Protein AF-A0A7Y3L250-F1 (afdb_monomer_lite)

Sequence (1048 aa):
MKKKKGLLIDAVLGLLLTAAAALGYRTGWGPLAALEFKAYDLRSVLRQSLKTPDEIVLVAIDDDSIAQIGRWPWPRSRIAAALDAIARQHPRVVGLDILYSEAERDSGRAEIQRLRDRFDALVAGRRIFQKRGTDFDAEFSSSAAALDSDGRLIASIRASNDVVLPLFFAANPTRDKPNALPPQVSSSAVRASGPAGSFLVEDKAVAPLTDYAAAAEGLAHVNLYPESDGVLRRDASLVLHDGLLYPSFALRLAMAYVGATPAQVKLKPGVLTAGRLSVPLDADGMMPITFLGPPGARTIKRVSFQQVVGGALSPDYFKDKLVIVGPTASGVGNDRPMPLGGRMSDVEIFAHAAENVIDSRFLTQPPWAPQAEWGMLAAIGLFLTLILPRLRAFWGLVASLLIGVGVIGAGTYYFVLGQWIQIAYALSLLLTGYLVIVSRQFLLAERGKELVEASAIETNKMLGLSFQGQGMLDLAFEKFRLCPLDGAMKELLYNLALDFERKRMFSKAASVLGHIVAEDAGYKDAAKKIETLKAASDGAVFGGVGGRKDGTALLTSVGGAKPTLGRYEIDKELGRGAMGVVYLGRDPKINRQVAIKTMMLEEGEGGASKEVKERFFREAESAGTLNHPNIVRIFDAGEENDVAYIAMELLDGHDLIRYTVKNALLPVDKVLEYIAIVADALDYAHRQGIVHRDIKPANVMLLKDGGIRVADFGIARITASSKTATGTVMGTPSYMSPEQVAGRKVDGRSDLFSLTVALYELLTGEKPFKGGDGIGTLLFQIANDPHPDIRTLRDDLPSELKTIIDKGLAKNPGQRYQRGADLATALRSALAGMKAGALETILPAAPNEERRPPQFVPPPERTEERTLPMPAVPVADAPPQPATAAEPEPAPQVEMAAELEAVESVELAEEPEPVAEAEPTAETEPSVEAELAPEEVVPEMADEAEPTLEAAVEPESVAATEEPAAEEPAVEPVAEATAEAAAVEPVSAAAFVSDKTITMPVPAVSVAEDAFAEPAAESGGMRIELGPRSGIGGAGAPPPPPPPKEAA

Radius of gyration: 49.48 Å; chains: 1; bounding box: 151×115×146 Å

Structure (mmCIF, N/CA/C/O backbone):
data_AF-A0A7Y3L250-F1
#
_entry.id   AF-A0A7Y3L250-F1
#
loop_
_atom_site.group_PDB
_atom_site.id
_atom_site.type_symbol
_atom_site.label_atom_id
_atom_site.label_alt_id
_atom_site.label_comp_id
_atom_site.label_asym_id
_atom_site.label_entity_id
_atom_site.label_seq_id
_atom_site.pdbx_PDB_ins_code
_atom_site.Cartn_x
_atom_site.Cartn_y
_atom_site.Cartn_z
_atom_site.occupancy
_atom_site.B_iso_or_equiv
_atom_site.auth_seq_id
_atom_site.auth_comp_id
_atom_site.auth_asym_id
_atom_site.auth_atom_id
_atom_site.pdbx_PDB_model_num
ATOM 1 N N . MET A 1 1 ? 48.098 4.560 -16.299 1.00 47.81 1 MET A N 1
ATOM 2 C CA . MET A 1 1 ? 47.619 5.145 -15.016 1.00 47.81 1 MET A CA 1
ATOM 3 C C . MET A 1 1 ? 46.103 5.391 -14.945 1.00 47.81 1 MET A C 1
ATOM 5 O O . MET A 1 1 ? 45.521 4.927 -13.974 1.00 47.81 1 MET A O 1
ATOM 9 N N . LYS A 1 2 ? 45.446 6.070 -15.912 1.00 52.56 2 LYS A N 1
ATOM 10 C CA . LYS A 1 2 ? 44.034 6.543 -15.809 1.00 52.56 2 LYS A CA 1
ATOM 11 C C . LYS A 1 2 ? 43.030 5.556 -15.154 1.00 52.56 2 LYS A C 1
ATOM 13 O O . LYS A 1 2 ? 42.391 5.944 -14.181 1.00 52.56 2 LYS A O 1
ATOM 18 N N . LYS A 1 3 ? 42.957 4.278 -15.576 1.00 56.34 3 LYS A N 1
ATOM 19 C CA . LYS A 1 3 ? 42.044 3.266 -14.975 1.00 56.34 3 LYS A CA 1
ATOM 20 C C . LYS A 1 3 ? 42.178 3.101 -13.446 1.00 56.34 3 LYS A C 1
ATOM 22 O O . LYS A 1 3 ? 41.157 3.003 -12.775 1.00 56.34 3 LYS A O 1
ATOM 27 N N . LYS A 1 4 ? 43.397 3.121 -12.877 1.00 61.91 4 LYS A N 1
ATOM 28 C CA . LYS A 1 4 ? 43.594 2.991 -11.414 1.00 61.91 4 LYS A CA 1
ATOM 29 C C . LYS A 1 4 ? 43.030 4.197 -10.642 1.00 61.91 4 LYS A C 1
ATOM 31 O O . LYS A 1 4 ? 42.464 4.006 -9.574 1.00 61.91 4 LYS A O 1
ATOM 36 N N . LYS A 1 5 ? 43.124 5.417 -11.196 1.00 68.69 5 LYS A N 1
ATOM 37 C CA . LYS A 1 5 ? 42.512 6.620 -10.593 1.00 68.69 5 LYS A CA 1
ATOM 38 C C . LYS A 1 5 ? 40.978 6.603 -10.671 1.00 68.69 5 LYS A C 1
ATOM 40 O O . LYS A 1 5 ? 40.338 7.107 -9.761 1.00 68.69 5 LYS A O 1
ATOM 45 N N . GLY A 1 6 ? 40.399 6.010 -11.720 1.00 74.00 6 GLY A N 1
ATOM 46 C CA . GLY A 1 6 ? 38.946 5.832 -11.842 1.00 74.00 6 GLY A CA 1
ATOM 47 C C . GLY A 1 6 ? 38.371 5.013 -10.684 1.00 74.00 6 GLY A C 1
ATOM 48 O O . GLY A 1 6 ? 37.573 5.543 -9.917 1.00 74.00 6 GLY A O 1
ATOM 49 N N . LEU A 1 7 ? 38.885 3.786 -10.522 1.00 77.31 7 LEU A N 1
ATOM 50 C CA . LEU A 1 7 ? 38.478 2.818 -9.493 1.00 77.31 7 LEU A CA 1
ATOM 51 C C . LEU A 1 7 ? 38.645 3.331 -8.054 1.00 77.31 7 LEU A C 1
ATOM 53 O O . LEU A 1 7 ? 37.822 3.017 -7.201 1.00 77.31 7 LEU A O 1
ATOM 57 N N . LEU A 1 8 ? 39.688 4.123 -7.776 1.00 83.88 8 LEU A N 1
ATOM 58 C CA . LEU A 1 8 ? 39.881 4.749 -6.460 1.00 83.88 8 LEU A CA 1
ATOM 59 C C . LEU A 1 8 ? 38.735 5.704 -6.097 1.00 83.88 8 LEU A C 1
ATOM 61 O O . LEU A 1 8 ? 38.313 5.738 -4.947 1.00 83.88 8 LEU A O 1
ATOM 65 N N . ILE A 1 9 ? 38.212 6.453 -7.070 1.00 85.50 9 ILE A N 1
ATOM 66 C CA . ILE A 1 9 ? 37.099 7.381 -6.838 1.00 85.50 9 ILE A CA 1
ATOM 67 C C . ILE A 1 9 ? 35.779 6.614 -6.685 1.00 85.50 9 ILE A C 1
ATOM 69 O O . ILE A 1 9 ? 34.980 6.981 -5.832 1.00 85.50 9 ILE A O 1
ATOM 73 N N . ASP A 1 10 ? 35.558 5.532 -7.443 1.00 85.81 10 ASP A N 1
ATOM 74 C CA . ASP A 1 10 ? 34.379 4.671 -7.244 1.00 85.81 10 ASP A CA 1
ATOM 75 C C . ASP A 1 10 ? 34.378 4.021 -5.851 1.00 85.81 10 ASP A C 1
ATOM 77 O O . ASP A 1 10 ? 33.341 3.982 -5.194 1.00 85.81 10 ASP A O 1
ATOM 81 N N . ALA A 1 11 ? 35.545 3.588 -5.361 1.00 87.94 11 ALA A N 1
ATOM 82 C CA . ALA A 1 11 ? 35.685 3.056 -4.008 1.00 87.94 11 ALA A CA 1
ATOM 83 C C . ALA A 1 11 ? 35.408 4.121 -2.928 1.00 87.94 11 ALA A C 1
ATOM 85 O O . ALA A 1 11 ? 34.697 3.847 -1.965 1.00 87.94 11 ALA A O 1
ATOM 86 N N . VAL A 1 12 ? 35.905 5.353 -3.101 1.00 92.12 12 VAL A N 1
ATOM 87 C CA . VAL A 1 12 ? 35.587 6.474 -2.194 1.00 92.12 12 VAL A CA 1
ATOM 88 C C . VAL A 1 12 ? 34.090 6.808 -2.217 1.00 92.12 12 VAL A C 1
ATOM 90 O O . VAL A 1 12 ? 33.514 7.037 -1.159 1.00 92.12 12 VAL A O 1
ATOM 93 N N . LEU A 1 13 ? 33.432 6.781 -3.381 1.00 91.25 13 LEU A N 1
ATOM 94 C CA . LEU A 1 13 ? 31.982 6.990 -3.483 1.00 91.25 13 LEU A CA 1
ATOM 95 C C . LEU A 1 13 ? 31.186 5.872 -2.793 1.00 91.25 13 LEU A C 1
ATOM 97 O O . LEU A 1 13 ? 30.253 6.173 -2.051 1.00 91.25 13 LEU A O 1
ATOM 101 N N . GLY A 1 14 ? 31.573 4.605 -2.975 1.00 91.25 14 GLY A N 1
ATOM 102 C CA . GLY A 1 14 ? 30.966 3.469 -2.274 1.00 91.25 14 GLY A CA 1
ATOM 103 C C . GLY A 1 14 ? 31.076 3.601 -0.751 1.00 91.25 14 GLY A C 1
ATOM 104 O O . GLY A 1 14 ? 30.074 3.469 -0.047 1.00 91.25 14 GLY A O 1
ATOM 105 N N . LEU A 1 15 ? 32.259 3.961 -0.244 1.00 94.12 15 LEU A N 1
ATOM 106 C CA . LEU A 1 15 ? 32.489 4.205 1.184 1.00 94.12 15 LEU A CA 1
ATOM 107 C C . LEU A 1 15 ? 31.686 5.402 1.717 1.00 94.12 15 LEU A C 1
ATOM 109 O O . LEU A 1 15 ? 31.071 5.285 2.773 1.00 94.12 15 LEU A O 1
ATOM 113 N N . LEU A 1 16 ? 31.633 6.524 0.989 1.00 95.06 16 LEU A N 1
ATOM 114 C CA . LEU A 1 16 ? 30.868 7.711 1.394 1.00 95.06 16 LEU A CA 1
ATOM 115 C C . LEU A 1 16 ? 29.357 7.449 1.436 1.00 95.06 16 LEU A C 1
ATOM 117 O O . LEU A 1 16 ? 28.698 7.864 2.385 1.00 95.06 16 LEU A O 1
ATOM 121 N N . LEU A 1 17 ? 28.805 6.729 0.453 1.00 94.50 17 LEU A N 1
ATOM 122 C CA . LEU A 1 17 ? 27.390 6.341 0.460 1.00 94.50 17 LEU A CA 1
ATOM 123 C C . LEU A 1 17 ? 27.083 5.354 1.594 1.00 94.50 17 LEU A C 1
ATOM 125 O O . LEU A 1 17 ? 26.064 5.497 2.266 1.00 94.50 17 LEU A O 1
ATOM 129 N N . THR A 1 18 ? 27.991 4.412 1.866 1.00 95.56 18 THR A N 1
ATOM 130 C CA . THR A 1 18 ? 27.868 3.487 3.006 1.00 95.56 18 THR A CA 1
ATOM 131 C C . THR A 1 18 ? 27.889 4.246 4.333 1.00 95.56 18 THR A C 1
ATOM 133 O O . THR A 1 18 ? 27.041 4.001 5.184 1.00 95.56 18 THR A O 1
ATOM 136 N N . ALA A 1 19 ? 28.794 5.217 4.495 1.00 94.69 19 ALA A N 1
ATOM 137 C CA . ALA A 1 19 ? 28.868 6.074 5.677 1.00 94.69 19 ALA A CA 1
ATOM 138 C C . ALA A 1 19 ? 27.623 6.970 5.839 1.00 94.69 19 ALA A C 1
ATOM 140 O O . ALA A 1 19 ? 27.153 7.166 6.958 1.00 94.69 19 ALA A O 1
ATOM 141 N N . ALA A 1 20 ? 27.047 7.467 4.741 1.00 93.50 20 ALA A N 1
ATOM 142 C CA . ALA A 1 20 ? 25.802 8.233 4.766 1.00 93.50 20 ALA A CA 1
ATOM 143 C C . ALA A 1 20 ? 24.593 7.366 5.167 1.00 93.50 20 ALA A C 1
ATOM 145 O O . ALA A 1 20 ? 23.792 7.785 6.000 1.00 93.50 20 ALA A O 1
ATOM 146 N N . ALA A 1 21 ? 24.481 6.140 4.641 1.00 93.44 21 ALA A N 1
ATOM 147 C CA . ALA A 1 21 ? 23.434 5.193 5.032 1.00 93.44 21 ALA A CA 1
ATOM 148 C C . ALA A 1 21 ? 23.592 4.723 6.491 1.00 93.44 21 ALA A C 1
ATOM 150 O O . ALA A 1 21 ? 22.610 4.667 7.227 1.00 93.44 21 ALA A O 1
ATOM 151 N N . ALA A 1 22 ? 24.829 4.470 6.929 1.00 93.94 22 ALA A N 1
ATOM 152 C CA . ALA A 1 22 ? 25.191 4.172 8.314 1.00 93.94 22 ALA A CA 1
ATOM 153 C C . ALA A 1 22 ? 24.796 5.300 9.281 1.00 93.94 22 ALA A C 1
ATOM 155 O O . ALA A 1 22 ? 24.196 5.045 10.325 1.00 93.94 22 ALA A O 1
ATOM 156 N N . LEU A 1 23 ? 25.099 6.554 8.927 1.00 93.56 23 LEU A N 1
ATOM 157 C CA . LEU A 1 23 ? 24.702 7.725 9.706 1.00 93.56 23 LEU A CA 1
ATOM 158 C C . LEU A 1 23 ? 23.177 7.886 9.721 1.00 93.56 23 LEU A C 1
ATOM 160 O O . LEU A 1 23 ? 22.604 8.138 10.778 1.00 93.56 23 LEU A O 1
ATOM 164 N N . GLY A 1 24 ? 22.517 7.689 8.576 1.00 91.19 24 GLY A N 1
ATOM 165 C CA . GLY A 1 24 ? 21.060 7.718 8.448 1.00 91.19 24 GLY A CA 1
ATOM 166 C C . GLY A 1 24 ? 20.367 6.680 9.333 1.00 91.19 24 GLY A C 1
ATOM 167 O O . GLY A 1 24 ? 19.416 7.019 10.029 1.00 91.19 24 GLY A O 1
ATOM 168 N N . TYR A 1 25 ? 20.888 5.452 9.381 1.00 92.44 25 TYR A N 1
ATOM 169 C CA . TYR A 1 25 ? 20.436 4.398 10.294 1.00 92.44 25 TYR A CA 1
ATOM 170 C C . TYR A 1 25 ? 20.679 4.786 11.762 1.00 92.44 25 TYR A C 1
ATOM 172 O O . TYR A 1 25 ? 19.742 4.842 12.555 1.00 92.44 25 TYR A O 1
ATOM 180 N N . ARG A 1 26 ? 21.912 5.176 12.120 1.00 91.94 26 ARG A N 1
ATOM 181 C CA . ARG A 1 26 ? 22.278 5.560 13.498 1.00 91.94 26 ARG A CA 1
ATOM 182 C C . ARG A 1 26 ? 21.521 6.784 14.034 1.00 91.94 26 ARG A C 1
ATOM 184 O O . ARG A 1 26 ? 21.469 6.957 15.253 1.00 91.94 26 ARG A O 1
ATOM 191 N N . THR A 1 27 ? 20.972 7.631 13.165 1.00 89.06 27 THR A N 1
ATOM 192 C CA . THR A 1 27 ? 20.208 8.837 13.532 1.00 89.06 27 THR A CA 1
ATOM 193 C C . THR A 1 27 ? 18.698 8.713 13.307 1.00 89.06 27 THR A C 1
ATOM 195 O O . THR A 1 27 ? 17.984 9.662 13.614 1.00 89.06 27 THR A O 1
ATOM 198 N N . GLY A 1 28 ? 18.194 7.585 12.785 1.00 83.06 28 GLY A N 1
ATOM 199 C CA . GLY A 1 28 ? 16.773 7.430 12.442 1.00 83.06 28 GLY A CA 1
ATOM 200 C C . GLY A 1 28 ? 16.299 8.437 11.385 1.00 83.06 28 GLY A C 1
ATOM 201 O O . GLY A 1 28 ? 15.203 8.984 11.494 1.00 83.06 28 GLY A O 1
ATOM 202 N N . TRP A 1 29 ? 17.142 8.748 10.392 1.00 85.38 29 TRP A N 1
ATOM 203 C CA . TRP A 1 29 ? 16.898 9.837 9.442 1.00 85.38 29 TRP A CA 1
ATOM 204 C C . TRP A 1 29 ? 15.572 9.647 8.689 1.00 85.38 29 TRP A C 1
ATOM 206 O O . TRP A 1 29 ? 15.405 8.700 7.917 1.00 85.38 29 TRP A O 1
ATOM 216 N N . GLY A 1 30 ? 14.645 10.586 8.915 1.00 81.31 30 GLY A N 1
ATOM 217 C CA . GLY A 1 30 ? 13.217 10.471 8.591 1.00 81.31 30 GLY A CA 1
ATOM 218 C C . GLY A 1 30 ? 12.863 9.858 7.229 1.00 81.31 30 GLY A C 1
ATOM 219 O O . GLY A 1 30 ? 12.025 8.962 7.202 1.00 81.31 30 GLY A O 1
ATOM 220 N N . PRO A 1 31 ? 13.488 10.253 6.101 1.00 86.88 31 PRO A N 1
ATOM 221 C CA . PRO A 1 31 ? 13.197 9.661 4.793 1.00 86.88 31 PRO A CA 1
ATOM 222 C C . PRO A 1 31 ? 13.479 8.155 4.693 1.00 86.88 31 PRO A C 1
ATOM 224 O O . PRO A 1 31 ? 12.740 7.451 4.010 1.00 86.88 31 PRO A O 1
ATOM 227 N N . LEU A 1 32 ? 14.516 7.645 5.368 1.00 87.56 32 LEU A N 1
ATOM 228 C CA . LEU A 1 32 ? 14.825 6.210 5.394 1.00 87.56 32 LEU A CA 1
ATOM 229 C C . LEU A 1 32 ? 13.960 5.469 6.420 1.00 87.56 32 LEU A C 1
ATOM 231 O O . LEU A 1 32 ? 13.468 4.384 6.118 1.00 87.56 32 LEU A O 1
ATOM 235 N N . ALA A 1 33 ? 13.694 6.084 7.577 1.00 87.50 33 ALA A N 1
ATOM 236 C CA . ALA A 1 33 ? 12.756 5.548 8.563 1.00 87.50 33 ALA A CA 1
ATOM 237 C C . ALA A 1 33 ? 11.338 5.394 7.973 1.00 87.50 33 ALA A C 1
ATOM 239 O O . ALA A 1 33 ? 10.728 4.340 8.104 1.00 87.50 33 ALA A O 1
ATOM 240 N N . ALA A 1 34 ? 10.850 6.384 7.219 1.00 89.12 34 ALA A N 1
ATOM 241 C CA . ALA A 1 34 ? 9.557 6.329 6.532 1.00 89.12 34 ALA A CA 1
ATOM 242 C C . ALA A 1 34 ? 9.497 5.277 5.405 1.00 89.12 34 ALA A C 1
ATOM 244 O O . ALA A 1 34 ? 8.415 4.787 5.079 1.00 89.12 34 ALA A O 1
ATOM 245 N N . LEU A 1 35 ? 10.635 4.909 4.802 1.00 91.31 35 LEU A N 1
ATOM 246 C CA . LEU A 1 35 ? 10.707 3.769 3.881 1.00 91.31 35 LEU A CA 1
ATOM 247 C C . LEU A 1 35 ? 10.690 2.431 4.634 1.00 91.31 35 LEU A C 1
ATOM 249 O O . LEU A 1 35 ? 10.056 1.492 4.158 1.00 91.31 35 LEU A O 1
ATOM 253 N N . GLU A 1 36 ? 11.320 2.345 5.809 1.00 92.44 36 GLU A N 1
ATOM 254 C CA . GLU A 1 36 ? 11.237 1.153 6.661 1.00 92.44 36 GLU A CA 1
ATOM 255 C C . GLU A 1 36 ? 9.827 0.957 7.226 1.00 92.44 36 GLU A C 1
ATOM 257 O O . GLU A 1 36 ? 9.317 -0.156 7.152 1.00 92.44 36 GLU A O 1
ATOM 262 N N . PHE A 1 37 ? 9.151 2.014 7.689 1.00 90.62 37 PHE A N 1
ATOM 263 C CA . PHE A 1 37 ? 7.757 1.929 8.133 1.00 90.62 37 PHE A CA 1
ATOM 264 C C . PHE A 1 37 ? 6.831 1.470 6.999 1.00 90.62 37 PHE A C 1
ATOM 266 O O . PHE A 1 37 ? 6.072 0.528 7.185 1.00 90.62 37 PHE A O 1
ATOM 273 N N . LYS A 1 38 ? 6.979 1.985 5.771 1.00 89.81 38 LYS A N 1
ATOM 274 C CA . LYS A 1 38 ? 6.216 1.470 4.615 1.00 89.81 38 LYS A CA 1
ATOM 275 C C . LYS A 1 38 ? 6.545 0.012 4.264 1.00 89.81 38 LYS A C 1
ATOM 277 O O . LYS A 1 38 ? 5.672 -0.718 3.798 1.00 89.81 38 LYS A O 1
ATOM 282 N N . ALA A 1 39 ? 7.783 -0.431 4.488 1.00 91.31 39 ALA A N 1
ATOM 283 C CA . ALA A 1 39 ? 8.176 -1.829 4.309 1.00 91.31 39 ALA A CA 1
ATOM 284 C C . ALA A 1 39 ? 7.668 -2.737 5.446 1.00 91.31 39 ALA A C 1
ATOM 286 O O . ALA A 1 39 ? 7.385 -3.909 5.207 1.00 91.31 39 ALA A O 1
ATOM 287 N N . TYR A 1 40 ? 7.566 -2.233 6.678 1.00 91.25 40 TYR A N 1
ATOM 288 C CA . TYR A 1 40 ? 6.893 -2.878 7.811 1.00 91.25 40 TYR A CA 1
ATOM 289 C C . TYR A 1 40 ? 5.400 -3.037 7.506 1.00 91.25 40 TYR A C 1
ATOM 291 O O . TYR A 1 40 ? 4.886 -4.151 7.540 1.00 91.25 40 TYR A O 1
ATOM 299 N N . ASP A 1 41 ? 4.739 -1.949 7.109 1.00 89.62 41 ASP A N 1
ATOM 300 C CA . ASP A 1 41 ? 3.306 -1.880 6.818 1.00 89.62 41 ASP A CA 1
ATOM 301 C C . ASP A 1 41 ? 2.921 -2.898 5.734 1.00 89.62 41 ASP A C 1
ATOM 303 O O . ASP A 1 41 ? 2.065 -3.757 5.953 1.00 89.62 41 ASP A O 1
ATOM 307 N N . LEU A 1 42 ? 3.652 -2.914 4.613 1.00 89.19 42 LEU A N 1
ATOM 308 C CA . LEU A 1 42 ? 3.445 -3.880 3.530 1.00 89.19 42 LEU A CA 1
ATOM 309 C C . LEU A 1 42 ? 3.706 -5.341 3.955 1.00 89.19 42 LEU A C 1
ATOM 311 O O . LEU A 1 42 ? 2.994 -6.239 3.506 1.00 89.19 42 LEU A O 1
ATOM 315 N N . ARG A 1 43 ? 4.696 -5.600 4.823 1.00 90.31 43 ARG A N 1
ATOM 316 C CA . ARG A 1 43 ? 4.959 -6.950 5.364 1.00 90.31 43 ARG A CA 1
ATOM 317 C C . ARG A 1 43 ? 3.930 -7.369 6.422 1.00 90.31 43 ARG A C 1
ATOM 319 O O . ARG A 1 43 ? 3.685 -8.565 6.561 1.00 90.31 43 ARG A O 1
ATOM 326 N N . SER A 1 44 ? 3.291 -6.431 7.126 1.00 87.38 44 SER A N 1
ATOM 327 C CA . SER A 1 44 ? 2.283 -6.725 8.160 1.00 87.38 44 SER A CA 1
ATOM 328 C C . SER A 1 44 ? 1.048 -7.448 7.610 1.00 87.38 44 SER A C 1
ATOM 330 O O . SER A 1 44 ? 0.478 -8.292 8.299 1.00 87.38 44 SER A O 1
ATOM 332 N N . VAL A 1 45 ? 0.725 -7.245 6.325 1.00 85.12 45 VAL A N 1
ATOM 333 C CA . VAL A 1 45 ? -0.301 -8.007 5.584 1.00 85.12 45 VAL A CA 1
ATOM 334 C C . VAL A 1 45 ? -0.066 -9.522 5.681 1.00 85.12 45 VAL A C 1
ATOM 336 O O . VAL A 1 45 ? -1.013 -10.292 5.807 1.00 85.12 45 VAL A O 1
ATOM 339 N N . LEU A 1 46 ? 1.197 -9.961 5.686 1.00 86.38 46 LEU A N 1
ATOM 340 C CA . LEU A 1 46 ? 1.589 -11.375 5.698 1.00 86.38 46 LEU A CA 1
ATOM 341 C C . LEU A 1 46 ? 1.501 -12.032 7.089 1.00 86.38 46 LEU A C 1
ATOM 343 O O . LEU A 1 46 ? 1.829 -13.209 7.220 1.00 86.38 46 LEU A O 1
ATOM 347 N N . ARG A 1 47 ? 1.083 -11.290 8.126 1.00 83.12 47 ARG A N 1
ATOM 348 C CA . ARG A 1 47 ? 0.840 -11.805 9.489 1.00 83.12 47 ARG A CA 1
ATOM 349 C C . ARG A 1 47 ? -0.628 -11.724 9.924 1.00 83.12 47 ARG A C 1
ATOM 351 O O . ARG A 1 47 ? -0.924 -11.986 11.087 1.00 83.12 47 ARG A O 1
ATOM 358 N N . GLN A 1 48 ? -1.538 -11.370 9.014 1.00 77.56 48 GLN A N 1
ATOM 359 C CA . GLN A 1 48 ? -2.976 -11.362 9.292 1.00 77.56 48 GLN A CA 1
ATOM 360 C C . GLN A 1 48 ? -3.478 -12.768 9.660 1.00 77.56 48 GLN A C 1
ATOM 362 O O . GLN A 1 48 ? -3.069 -13.762 9.057 1.00 77.56 48 GLN A O 1
ATOM 367 N N . SER A 1 49 ? -4.380 -12.855 10.640 1.00 66.50 49 SER A N 1
ATOM 368 C CA . SER A 1 49 ? -4.971 -14.124 11.078 1.00 66.50 49 SER A CA 1
ATOM 369 C C . SER A 1 49 ? -6.307 -14.358 10.387 1.00 66.50 49 SER A C 1
ATOM 371 O O . SER A 1 49 ? -7.218 -13.543 10.495 1.00 66.50 49 SER A O 1
ATOM 373 N N . LEU A 1 50 ? -6.466 -15.526 9.761 1.00 57.06 50 LEU A N 1
ATOM 374 C CA . LEU A 1 50 ? -7.761 -15.991 9.250 1.00 57.06 50 LEU A CA 1
ATOM 375 C C . LEU A 1 50 ? -8.677 -16.563 10.352 1.00 57.06 50 LEU A C 1
ATOM 377 O O . LEU A 1 50 ? -9.835 -16.880 10.078 1.00 57.06 50 LEU A O 1
ATOM 381 N N . LYS A 1 51 ? -8.175 -16.715 11.587 1.00 64.75 51 LYS A N 1
ATOM 382 C CA . LYS A 1 51 ? -8.937 -17.200 12.744 1.00 64.75 51 LYS A CA 1
ATOM 383 C C . LYS A 1 51 ? -9.284 -16.038 13.679 1.00 64.75 51 LYS A C 1
ATOM 385 O O . LYS A 1 51 ? -8.383 -15.374 14.196 1.00 64.75 51 LYS A O 1
ATOM 390 N N . THR A 1 52 ? -10.581 -15.853 13.931 1.00 63.88 52 THR A N 1
ATOM 391 C CA . THR A 1 52 ? -11.108 -14.944 14.959 1.00 63.88 52 THR A CA 1
ATOM 392 C C . THR A 1 52 ? -10.676 -15.402 16.356 1.00 63.88 52 THR A C 1
ATOM 394 O O . THR A 1 52 ? -10.866 -16.584 16.661 1.00 63.88 52 THR A O 1
ATOM 397 N N . PRO A 1 53 ? -10.195 -14.518 17.249 1.00 73.00 53 PRO A N 1
ATOM 398 C CA . PRO A 1 53 ? -10.118 -14.822 18.672 1.00 73.00 53 PRO A CA 1
ATOM 399 C C . PRO A 1 53 ? -11.536 -15.012 19.228 1.00 73.00 53 PRO A C 1
ATOM 401 O O . PRO A 1 53 ? -12.375 -14.116 19.132 1.00 73.00 53 PRO A O 1
ATOM 404 N N . ASP A 1 54 ? -11.818 -16.181 19.804 1.00 76.94 54 ASP A N 1
ATOM 405 C CA . ASP A 1 54 ? -13.103 -16.463 20.463 1.00 76.94 54 ASP A CA 1
ATOM 406 C C . ASP A 1 54 ? -13.164 -15.918 21.903 1.00 76.94 54 ASP A C 1
ATOM 408 O O . ASP A 1 54 ? -14.251 -15.797 22.474 1.00 76.94 54 ASP A O 1
ATOM 412 N N . GLU A 1 55 ? -12.000 -15.579 22.466 1.00 86.44 55 GLU A N 1
ATOM 413 C CA . GLU A 1 55 ? -11.786 -15.153 23.855 1.00 86.44 55 GLU A CA 1
ATOM 414 C C . GLU A 1 55 ? -12.075 -13.662 24.103 1.00 86.44 55 GLU A C 1
ATOM 416 O O . GLU A 1 55 ? -12.265 -13.259 25.250 1.00 86.44 55 GLU A O 1
ATOM 421 N N . ILE A 1 56 ? -12.124 -12.841 23.045 1.00 92.44 56 ILE A N 1
ATOM 422 C CA . ILE A 1 56 ? -12.273 -11.379 23.125 1.00 92.44 56 ILE A CA 1
ATOM 423 C C . ILE A 1 56 ? -13.498 -10.929 22.328 1.00 92.44 56 ILE A C 1
ATOM 425 O O . ILE A 1 56 ? -13.657 -11.279 21.156 1.00 92.44 56 ILE A O 1
ATOM 429 N N . VAL A 1 57 ? -14.349 -10.116 22.960 1.00 94.19 57 VAL A N 1
ATOM 430 C CA . VAL A 1 57 ? -15.567 -9.562 22.355 1.00 94.19 57 VAL A CA 1
ATOM 431 C C . VAL A 1 57 ? -15.627 -8.048 22.539 1.00 94.19 57 VAL A C 1
ATOM 433 O O . VAL A 1 57 ? -15.518 -7.537 23.652 1.00 94.19 57 VAL A O 1
ATOM 436 N N . LEU A 1 58 ? -15.868 -7.335 21.443 1.00 94.12 58 LEU A N 1
ATOM 437 C CA . LEU A 1 58 ? -16.110 -5.898 21.414 1.00 94.12 58 LEU A CA 1
ATOM 438 C C . LEU A 1 58 ? -17.617 -5.613 21.404 1.00 94.12 58 LEU A C 1
ATOM 440 O O . LEU A 1 58 ? -18.311 -5.928 20.438 1.00 94.12 58 LEU A O 1
ATOM 444 N N . VAL A 1 59 ? -18.112 -4.973 22.459 1.00 95.38 59 VAL A N 1
ATOM 445 C CA . VAL A 1 59 ? -19.445 -4.369 22.531 1.00 95.38 59 VAL A CA 1
ATOM 446 C C . VAL A 1 59 ? -19.345 -2.943 21.997 1.00 95.38 59 VAL A C 1
ATOM 448 O O . VAL A 1 59 ? -18.954 -2.001 22.688 1.00 95.38 59 VAL A O 1
ATOM 451 N N . ALA A 1 60 ? -19.679 -2.814 20.723 1.00 94.19 60 ALA A N 1
ATOM 452 C CA . ALA A 1 60 ? -19.576 -1.602 19.940 1.00 94.19 60 ALA A CA 1
ATOM 453 C C . ALA A 1 60 ? -20.722 -0.632 20.248 1.00 94.19 60 ALA A C 1
ATOM 455 O O . ALA A 1 60 ? -21.885 -0.907 19.955 1.00 94.19 60 ALA A O 1
ATOM 456 N N . ILE A 1 61 ? -20.392 0.543 20.784 1.00 95.19 61 ILE A N 1
ATOM 457 C CA . ILE A 1 61 ? -21.271 1.714 20.705 1.00 95.19 61 ILE A CA 1
ATOM 458 C C . ILE A 1 61 ? -21.130 2.225 19.270 1.00 95.19 61 ILE A C 1
ATOM 460 O O . ILE A 1 61 ? -20.155 2.902 18.935 1.00 95.19 61 ILE A O 1
ATOM 464 N N . ASP A 1 62 ? -22.037 1.774 18.407 1.00 93.19 62 ASP A N 1
ATOM 465 C CA . ASP A 1 62 ? -22.010 1.927 16.952 1.00 93.19 62 ASP A CA 1
ATOM 466 C C . ASP A 1 62 ? -23.140 2.825 16.424 1.00 93.19 62 ASP A C 1
ATOM 468 O O . ASP A 1 62 ? -24.060 3.204 17.154 1.00 93.19 62 ASP A O 1
ATOM 472 N N . ASP A 1 63 ? -23.052 3.186 15.141 1.00 92.75 63 ASP A N 1
ATOM 473 C CA . ASP A 1 63 ? -24.022 4.064 14.478 1.00 92.75 63 ASP A CA 1
ATOM 474 C C . ASP A 1 63 ? -25.454 3.478 14.521 1.00 92.75 63 ASP A C 1
ATOM 476 O O . ASP A 1 63 ? -26.413 4.224 14.721 1.00 92.75 63 ASP A O 1
ATOM 480 N N . ASP A 1 64 ? -25.601 2.147 14.463 1.00 91.50 64 ASP A N 1
ATOM 481 C CA . ASP A 1 64 ? -26.882 1.441 14.643 1.00 91.50 64 ASP A CA 1
ATOM 482 C C . ASP A 1 64 ? -27.443 1.582 16.069 1.00 91.50 64 ASP A C 1
ATOM 484 O O . ASP A 1 64 ? -28.642 1.832 16.246 1.00 91.50 64 ASP A O 1
ATOM 488 N N . SER A 1 65 ? -26.599 1.469 17.103 1.00 94.31 65 SER A N 1
ATOM 489 C CA . SER A 1 65 ? -27.016 1.728 18.487 1.00 94.31 65 SER A CA 1
ATOM 490 C C . SER A 1 65 ? -27.444 3.180 18.678 1.00 94.31 65 SER A C 1
ATOM 492 O O . SER A 1 65 ? -28.439 3.437 19.351 1.00 94.31 65 SER A O 1
ATOM 494 N N . ILE A 1 66 ? -26.736 4.139 18.076 1.00 94.56 66 ILE A N 1
ATOM 495 C CA . ILE A 1 66 ? -27.088 5.566 18.145 1.00 94.56 66 ILE A CA 1
ATOM 496 C C . ILE A 1 66 ? -28.397 5.850 17.392 1.00 94.56 66 ILE A C 1
ATOM 498 O O . ILE A 1 66 ? -29.231 6.615 17.881 1.00 94.56 66 ILE A O 1
ATOM 502 N N . ALA A 1 67 ? -28.634 5.195 16.254 1.00 93.31 67 ALA A N 1
ATOM 503 C CA . ALA A 1 67 ? -29.889 5.305 15.513 1.00 93.31 67 ALA A CA 1
ATOM 504 C C . ALA A 1 67 ? -31.100 4.759 16.298 1.00 93.31 67 ALA A C 1
ATOM 506 O O . ALA A 1 67 ? -32.191 5.320 16.198 1.00 93.31 67 ALA A O 1
ATOM 507 N N . GLN A 1 68 ? -30.920 3.696 17.094 1.00 93.31 68 GLN A N 1
ATOM 508 C CA . GLN A 1 68 ? -32.007 3.048 17.845 1.00 93.31 68 GLN A CA 1
ATOM 509 C C . GLN A 1 68 ? -32.218 3.591 19.269 1.00 93.31 68 GLN A C 1
ATOM 511 O O . GLN A 1 68 ? -33.357 3.675 19.727 1.00 93.31 68 GLN A O 1
ATOM 516 N N . ILE A 1 69 ? -31.146 3.940 19.989 1.00 92.88 69 ILE A N 1
ATOM 517 C CA . ILE A 1 69 ? -31.200 4.409 21.388 1.00 92.88 69 ILE A CA 1
ATOM 518 C C . ILE A 1 69 ? -31.338 5.939 21.457 1.00 92.88 69 ILE A C 1
ATOM 520 O O . ILE A 1 69 ? -31.930 6.465 22.401 1.00 92.88 69 ILE A O 1
ATOM 524 N N . GLY A 1 70 ? -30.820 6.654 20.454 1.00 92.38 70 GLY A N 1
ATOM 525 C CA . GLY A 1 70 ? -30.753 8.113 20.399 1.00 92.38 70 GLY A CA 1
ATOM 526 C C . GLY A 1 70 ? -29.314 8.636 20.418 1.00 92.38 70 GLY A C 1
ATOM 527 O O . GLY A 1 70 ? -28.348 7.876 20.487 1.00 92.38 70 GLY A O 1
ATOM 528 N N . ARG A 1 71 ? -29.157 9.964 20.360 1.00 91.38 71 ARG A N 1
ATOM 529 C CA . ARG A 1 71 ? -27.835 10.610 20.286 1.00 91.38 71 ARG A CA 1
ATOM 530 C C . ARG A 1 71 ? -26.957 10.285 21.498 1.00 91.38 71 ARG A C 1
ATOM 532 O O . ARG A 1 71 ? -27.414 10.340 22.635 1.00 91.38 71 ARG A O 1
ATOM 539 N N . TRP A 1 72 ? -25.686 10.007 21.222 1.00 91.44 72 TRP A N 1
ATOM 540 C CA . TRP A 1 72 ? -24.619 9.915 22.216 1.00 91.44 72 TRP A CA 1
ATOM 541 C C . TRP A 1 72 ? -24.234 11.319 22.744 1.00 91.44 72 TRP A C 1
ATOM 543 O O . TRP A 1 72 ? -24.283 12.270 21.957 1.00 91.44 72 TRP A O 1
ATOM 553 N N . PRO A 1 73 ? -23.817 11.482 24.019 1.00 92.62 73 PRO A N 1
ATOM 554 C CA . PRO A 1 73 ? -23.750 10.475 25.082 1.00 92.62 73 PRO A CA 1
ATOM 555 C C . PRO A 1 73 ? -25.112 10.134 25.700 1.00 92.62 73 PRO A C 1
ATOM 557 O O . PRO A 1 73 ? -25.975 10.993 25.860 1.00 92.62 73 PRO A O 1
ATOM 560 N N . TRP A 1 74 ? -25.286 8.866 26.083 1.00 92.62 74 TRP A N 1
ATOM 561 C CA . TRP A 1 74 ? -26.476 8.395 26.802 1.00 92.62 74 TRP A CA 1
ATOM 562 C C . TRP A 1 74 ? -26.319 8.543 28.331 1.00 92.62 74 TRP A C 1
ATOM 564 O O . TRP A 1 74 ? -25.189 8.528 28.824 1.00 92.62 74 TRP A O 1
ATOM 574 N N . PRO A 1 75 ? -27.424 8.603 29.105 1.00 92.25 75 PRO A N 1
ATOM 575 C CA . PRO A 1 75 ? -27.382 8.568 30.572 1.00 92.25 75 PRO A CA 1
ATOM 576 C C . PRO A 1 75 ? -26.656 7.327 31.108 1.00 92.25 75 PRO A C 1
ATOM 578 O O . PRO A 1 75 ? -26.835 6.228 30.572 1.00 92.25 75 PRO A O 1
ATOM 581 N N . ARG A 1 76 ? -25.896 7.444 32.207 1.00 94.56 76 ARG A N 1
ATOM 582 C CA . ARG A 1 76 ? -25.085 6.331 32.756 1.00 94.56 76 ARG A CA 1
ATOM 583 C C . ARG A 1 76 ? -25.931 5.143 33.208 1.00 94.56 76 ARG A C 1
ATOM 585 O O . ARG A 1 76 ? -25.464 4.009 33.159 1.00 94.56 76 ARG A O 1
ATOM 592 N N . SER A 1 77 ? -27.212 5.359 33.508 1.00 91.94 77 SER A N 1
ATOM 593 C CA . SER A 1 77 ? -28.199 4.297 33.743 1.00 91.94 77 SER A CA 1
ATOM 594 C C . SER A 1 77 ? -28.456 3.380 32.529 1.00 91.94 77 SER A C 1
ATOM 596 O O . SER A 1 77 ? -28.844 2.229 32.722 1.00 91.94 77 SER A O 1
ATOM 598 N N . ARG A 1 78 ? -28.197 3.821 31.286 1.00 93.44 78 ARG A N 1
ATOM 599 C CA . ARG A 1 78 ? -28.190 2.942 30.095 1.00 93.44 78 ARG A CA 1
ATOM 600 C C . ARG A 1 78 ? -26.935 2.076 30.029 1.00 93.44 78 ARG A C 1
ATOM 602 O O . ARG A 1 78 ? -27.034 0.903 29.679 1.00 93.44 78 ARG A O 1
ATOM 609 N N . ILE A 1 79 ? -25.782 2.633 30.398 1.00 95.81 79 ILE A N 1
ATOM 610 C CA . ILE A 1 79 ? -24.519 1.887 30.481 1.00 95.81 79 ILE A CA 1
ATOM 611 C C . ILE A 1 79 ? -24.588 0.844 31.605 1.00 95.81 79 ILE A C 1
ATOM 613 O O . ILE A 1 79 ? -24.174 -0.294 31.405 1.00 95.81 79 ILE A O 1
ATOM 617 N N . ALA A 1 80 ? -25.201 1.196 32.741 1.00 95.31 80 ALA A N 1
ATOM 618 C CA . ALA A 1 80 ? -25.478 0.285 33.851 1.00 95.31 80 ALA A CA 1
ATOM 619 C C . ALA A 1 80 ? -26.287 -0.936 33.384 1.00 95.31 80 ALA A C 1
ATOM 621 O O . ALA A 1 80 ? -25.852 -2.066 33.568 1.00 95.31 80 ALA A O 1
ATOM 622 N N . ALA A 1 81 ? -27.393 -0.720 32.660 1.00 94.31 81 ALA A N 1
ATOM 623 C CA . ALA A 1 81 ? -28.225 -1.805 32.135 1.00 94.31 81 ALA A CA 1
ATOM 624 C C . ALA A 1 81 ? -27.494 -2.727 31.131 1.00 94.31 81 ALA A C 1
ATOM 626 O O . ALA A 1 81 ? -27.778 -3.925 31.080 1.00 94.31 81 ALA A O 1
ATOM 627 N N . ALA A 1 82 ? -26.549 -2.195 30.344 1.00 94.75 82 ALA A N 1
ATOM 628 C CA . ALA A 1 82 ? -25.692 -3.004 29.473 1.00 94.75 82 ALA A CA 1
ATOM 629 C C . ALA A 1 82 ? -24.673 -3.824 30.280 1.00 94.75 82 ALA A C 1
ATOM 631 O O . ALA A 1 82 ? -24.503 -5.016 30.029 1.00 94.75 82 ALA A O 1
ATOM 632 N N . LEU A 1 83 ? -24.043 -3.211 31.287 1.00 95.88 83 LEU A N 1
ATOM 633 C CA . LEU A 1 83 ? -23.108 -3.881 32.188 1.00 95.88 83 LEU A CA 1
ATOM 634 C C . LEU A 1 83 ? -23.805 -4.988 32.998 1.00 95.88 83 LEU A C 1
ATOM 636 O O . LEU A 1 83 ? -23.291 -6.099 33.065 1.00 95.88 83 LEU A O 1
ATOM 640 N N . ASP A 1 84 ? -25.022 -4.747 33.493 1.00 94.88 84 ASP A N 1
ATOM 641 C CA . ASP A 1 84 ? -25.873 -5.748 34.153 1.00 94.88 84 ASP A CA 1
ATOM 642 C C . ASP A 1 84 ? -26.260 -6.905 33.211 1.00 94.88 84 ASP A C 1
ATOM 644 O O . ASP A 1 84 ? -26.515 -8.024 33.660 1.00 94.88 84 ASP A O 1
ATOM 648 N N . ALA A 1 85 ? -26.360 -6.666 31.899 1.00 94.06 85 ALA A N 1
ATOM 649 C CA . ALA A 1 85 ? -26.616 -7.708 30.901 1.00 94.06 85 ALA A CA 1
ATOM 650 C C . ALA A 1 85 ? -25.366 -8.541 30.579 1.00 94.06 85 ALA A C 1
ATOM 652 O O . ALA A 1 85 ? -25.481 -9.756 30.424 1.00 94.06 85 ALA A O 1
ATOM 653 N N . ILE A 1 86 ? -24.189 -7.912 30.546 1.00 94.88 86 ILE A N 1
ATOM 654 C CA . ILE A 1 86 ? -22.893 -8.579 30.358 1.00 94.88 86 ILE A CA 1
ATOM 655 C C . ILE A 1 86 ? -22.533 -9.407 31.603 1.00 94.88 86 ILE A C 1
ATOM 657 O O . ILE A 1 86 ? -22.295 -10.608 31.494 1.00 94.88 86 ILE A O 1
ATOM 661 N N . ALA A 1 87 ? -22.569 -8.806 32.797 1.00 93.56 87 ALA A N 1
ATOM 662 C CA . ALA A 1 87 ? -22.179 -9.438 34.061 1.00 93.56 87 ALA A CA 1
ATOM 663 C C . ALA A 1 87 ? -23.010 -10.692 34.393 1.00 93.56 87 ALA A C 1
ATOM 665 O O . ALA A 1 87 ? -22.470 -11.683 34.884 1.00 93.56 87 ALA A O 1
ATOM 666 N N . ARG A 1 88 ? -24.306 -10.701 34.040 1.00 92.81 88 ARG A N 1
ATOM 667 C CA . ARG A 1 88 ? -25.195 -11.876 34.165 1.00 92.81 88 ARG A CA 1
ATOM 668 C C . ARG A 1 88 ? -24.764 -13.099 33.345 1.00 92.81 88 ARG A C 1
ATOM 670 O O . ARG A 1 88 ? -25.321 -14.170 33.559 1.00 92.81 88 ARG A O 1
ATOM 677 N N . GLN A 1 89 ? -23.823 -12.955 32.412 1.00 93.12 89 GLN A N 1
ATOM 678 C CA . GLN A 1 89 ? -23.274 -14.057 31.617 1.00 93.12 89 GLN A CA 1
ATOM 679 C C . GLN A 1 89 ? -21.878 -14.512 32.078 1.00 93.12 89 GLN A C 1
ATOM 681 O O . GLN A 1 89 ? -21.293 -15.376 31.433 1.00 93.12 89 GLN A O 1
ATOM 686 N N . HIS A 1 90 ? -21.354 -13.967 33.183 1.00 93.19 90 HIS A N 1
ATOM 687 C CA . HIS A 1 90 ? -20.054 -14.326 33.770 1.00 93.19 90 HIS A CA 1
ATOM 688 C C . HIS A 1 90 ? -18.855 -14.230 32.791 1.00 93.19 90 HIS A C 1
ATOM 690 O O . HIS A 1 90 ? -18.209 -15.241 32.489 1.00 93.19 90 HIS A O 1
ATOM 696 N N . PRO A 1 91 ? -18.537 -13.021 32.282 1.00 95.00 91 PRO A N 1
ATOM 697 C CA . PRO A 1 91 ? -17.250 -12.748 31.639 1.00 95.00 91 PRO A CA 1
ATOM 698 C C . PRO A 1 91 ? -16.093 -12.885 32.642 1.00 95.00 91 PRO A C 1
ATOM 700 O O . PRO A 1 91 ? -16.312 -12.895 33.851 1.00 95.00 91 PRO A O 1
ATOM 703 N N . ARG A 1 92 ? -14.851 -12.937 32.147 1.00 94.25 92 ARG A N 1
ATOM 704 C CA . ARG A 1 92 ? -13.639 -12.906 32.992 1.00 94.25 92 ARG A CA 1
ATOM 705 C C . ARG A 1 92 ? -13.161 -11.506 33.345 1.00 94.25 92 ARG A C 1
ATOM 707 O O . ARG A 1 92 ? -12.481 -11.339 34.347 1.00 94.25 92 ARG A O 1
ATOM 714 N N . VAL A 1 93 ? -13.442 -10.530 32.488 1.00 96.12 93 VAL A N 1
ATOM 715 C CA . VAL A 1 93 ? -13.148 -9.112 32.722 1.00 96.12 93 VAL A CA 1
ATOM 716 C C . VAL A 1 93 ? -13.982 -8.266 31.762 1.00 96.12 93 VAL A C 1
ATOM 718 O O . VAL A 1 93 ? -14.218 -8.669 30.618 1.00 96.12 93 VAL A O 1
ATOM 721 N N . VAL A 1 94 ? -14.405 -7.085 32.212 1.00 97.38 94 VAL A N 1
ATOM 722 C CA . VAL A 1 94 ? -15.067 -6.074 31.382 1.00 97.38 94 VAL A CA 1
ATOM 723 C C . VAL A 1 94 ? -14.236 -4.790 31.368 1.00 97.38 94 VAL A C 1
ATOM 725 O O . VAL A 1 94 ? -14.122 -4.099 32.376 1.00 97.38 94 VAL A O 1
ATOM 728 N N . GLY A 1 95 ? -13.676 -4.431 30.216 1.00 97.31 95 GLY A N 1
ATOM 729 C CA . GLY A 1 95 ? -13.163 -3.087 29.969 1.00 97.31 95 GLY A CA 1
ATOM 730 C C . GLY A 1 95 ? -14.303 -2.161 29.576 1.00 97.31 95 GLY A C 1
ATOM 731 O O . GLY A 1 95 ? -14.986 -2.429 28.593 1.00 97.31 95 GLY A O 1
ATOM 732 N N . LEU A 1 96 ? -14.512 -1.075 30.315 1.00 96.88 96 LEU A N 1
ATOM 733 C CA . LEU A 1 96 ? -15.514 -0.060 29.984 1.00 96.88 96 LEU A CA 1
ATOM 734 C C . LEU A 1 96 ? -14.802 1.240 29.605 1.00 96.88 96 LEU A C 1
ATOM 736 O O . LEU A 1 96 ? -14.534 2.071 30.469 1.00 96.88 96 LEU A O 1
ATOM 740 N N . ASP A 1 97 ? -14.485 1.397 28.319 1.00 95.31 97 ASP A N 1
ATOM 741 C CA . ASP A 1 97 ? -13.714 2.518 27.765 1.00 95.31 97 ASP A CA 1
ATOM 742 C C . ASP A 1 97 ? -14.573 3.788 27.622 1.00 95.31 97 ASP A C 1
ATOM 744 O O . ASP A 1 97 ? -14.954 4.224 26.533 1.00 95.31 97 ASP A O 1
ATOM 748 N N . ILE A 1 98 ? -14.965 4.337 28.776 1.00 94.38 98 ILE A N 1
ATOM 749 C CA . ILE A 1 98 ? -15.676 5.607 28.923 1.00 94.38 98 ILE A CA 1
ATOM 750 C C . ILE A 1 98 ? -15.141 6.314 30.178 1.00 94.38 98 ILE A C 1
ATOM 752 O O . ILE A 1 98 ? -15.244 5.796 31.292 1.00 94.38 98 ILE A O 1
ATOM 756 N N . LEU A 1 99 ? -14.569 7.511 30.016 1.00 93.62 99 LEU A N 1
ATOM 757 C CA . LEU A 1 99 ? -13.938 8.259 31.108 1.00 93.62 99 LEU A CA 1
ATOM 758 C C . LEU A 1 99 ? -14.951 9.103 31.901 1.00 93.62 99 LEU A C 1
ATOM 760 O O . LEU A 1 99 ? -15.320 10.207 31.505 1.00 93.62 99 LEU A O 1
ATOM 764 N N . TYR A 1 100 ? -15.365 8.604 33.067 1.00 94.19 100 TYR A N 1
ATOM 765 C CA . TYR A 1 100 ? -16.290 9.288 33.982 1.00 94.19 100 TYR A CA 1
ATOM 766 C C . TYR A 1 100 ? -15.572 10.249 34.946 1.00 94.19 100 TYR A C 1
ATOM 768 O O . TYR A 1 100 ? -15.588 10.047 36.160 1.00 94.19 100 TYR A O 1
ATOM 776 N N . SER A 1 101 ? -14.909 11.281 34.416 1.00 92.31 101 SER A N 1
ATOM 777 C CA . SER A 1 101 ? -14.170 12.288 35.205 1.00 92.31 101 SER A CA 1
ATOM 778 C C . SER A 1 101 ? -15.058 13.331 35.904 1.00 92.31 101 SER A C 1
ATOM 780 O O . SER A 1 101 ? -14.645 13.921 36.900 1.00 92.31 101 SER A O 1
ATOM 782 N N . GLU A 1 102 ? -16.286 13.540 35.421 1.00 91.56 102 GLU A N 1
ATOM 783 C CA . GLU A 1 102 ? -17.285 14.455 35.998 1.00 91.56 102 GLU A CA 1
ATOM 784 C C . GLU A 1 102 ? -18.565 13.711 36.417 1.00 91.56 102 GLU A C 1
ATOM 786 O O . GLU A 1 102 ? -18.823 12.601 35.948 1.00 91.56 102 GLU A O 1
ATOM 791 N N . ALA A 1 103 ? -19.391 14.314 37.280 1.00 88.62 103 ALA A N 1
ATOM 792 C CA . ALA A 1 103 ? -20.675 13.752 37.731 1.00 88.62 103 ALA A CA 1
ATOM 793 C C . ALA A 1 103 ? -21.826 14.055 36.752 1.00 88.62 103 ALA A C 1
ATOM 795 O O . ALA A 1 103 ? -21.858 15.123 36.135 1.00 88.62 103 ALA A O 1
ATOM 796 N N . GLU A 1 104 ? -22.794 13.144 36.621 1.00 87.81 104 GLU A N 1
ATOM 797 C CA . GLU A 1 104 ? -23.940 13.315 35.721 1.00 87.81 104 GLU A CA 1
ATOM 798 C C . GLU A 1 104 ? -24.961 14.313 36.293 1.00 87.81 104 GLU A C 1
ATOM 800 O O . GLU A 1 104 ? -25.530 14.128 37.370 1.00 87.81 104 GLU A O 1
ATOM 805 N N . ARG A 1 105 ? -25.222 15.395 35.550 1.00 84.12 105 ARG A N 1
ATOM 806 C CA . ARG A 1 105 ? -26.173 16.446 35.944 1.00 84.12 105 ARG A CA 1
ATOM 807 C C . ARG A 1 105 ? -27.581 16.154 35.422 1.00 84.12 105 ARG A C 1
ATOM 809 O O . ARG A 1 105 ? -28.040 16.795 34.479 1.00 84.12 105 ARG A O 1
ATOM 816 N N . ASP A 1 106 ? -28.271 15.212 36.057 1.00 82.56 106 ASP A N 1
ATOM 817 C CA . ASP A 1 106 ? -29.687 14.949 35.775 1.00 82.56 106 ASP A CA 1
ATOM 818 C C . ASP A 1 106 ? -30.571 16.123 36.259 1.00 82.56 106 ASP A C 1
ATOM 820 O O . ASP A 1 106 ? -30.643 16.444 37.452 1.00 82.56 106 ASP A O 1
ATOM 824 N N . SER A 1 107 ? -31.243 16.791 35.316 1.00 84.69 107 SER A N 1
ATOM 825 C CA . SER A 1 107 ? -32.111 17.945 35.587 1.00 84.69 107 SER A CA 1
ATOM 826 C C . SER A 1 107 ? -33.429 17.562 36.267 1.00 84.69 107 SER A C 1
ATOM 828 O O . SER A 1 107 ? -33.973 18.356 37.038 1.00 84.69 107 SER A O 1
ATOM 830 N N . GLY A 1 108 ? -33.915 16.338 36.048 1.00 86.56 108 GLY A N 1
ATOM 831 C CA . GLY A 1 108 ? -35.057 15.773 36.758 1.00 86.56 108 GLY A CA 1
ATOM 832 C C . GLY A 1 108 ? -34.725 15.524 38.226 1.00 86.56 108 GLY A C 1
ATOM 833 O O . GLY A 1 108 ? -35.493 15.922 39.097 1.00 86.56 108 GLY A O 1
ATOM 834 N N . ARG A 1 109 ? -33.549 14.958 38.527 1.00 85.56 109 ARG A N 1
ATOM 835 C CA . ARG A 1 109 ? -33.055 14.758 39.899 1.00 85.56 109 ARG A CA 1
ATOM 836 C C . ARG A 1 109 ? -32.922 16.090 40.637 1.00 85.56 109 ARG A C 1
ATOM 838 O O . ARG A 1 109 ? -33.325 16.185 41.795 1.00 85.56 109 ARG A O 1
ATOM 845 N N . ALA A 1 110 ? -32.416 17.122 39.960 1.00 87.00 110 ALA A N 1
ATOM 846 C CA . ALA A 1 110 ? -32.311 18.471 40.512 1.00 87.00 110 ALA A CA 1
ATOM 847 C C . ALA A 1 110 ? -33.688 19.092 40.830 1.00 87.00 110 ALA A C 1
ATOM 849 O O . ALA A 1 110 ? -33.874 19.631 41.922 1.00 87.00 110 ALA A O 1
ATOM 850 N N . GLU A 1 111 ? -34.673 18.988 39.929 1.00 91.31 111 GLU A N 1
ATOM 851 C CA . GLU A 1 111 ? -36.022 19.516 40.191 1.00 91.31 111 GLU A CA 1
ATOM 852 C C . GLU A 1 111 ? -36.787 18.665 41.224 1.00 91.31 111 GLU A C 1
ATOM 854 O O . GLU A 1 111 ? -37.496 19.227 42.054 1.00 91.31 111 GLU A O 1
ATOM 859 N N . ILE A 1 112 ? -36.592 17.341 41.269 1.00 90.38 112 ILE A N 1
ATOM 860 C CA . ILE A 1 112 ? -37.122 16.462 42.330 1.00 90.38 112 ILE A CA 1
ATOM 861 C C . ILE A 1 112 ? -36.565 16.860 43.703 1.00 90.38 112 ILE A C 1
ATOM 863 O O . ILE A 1 112 ? -37.339 16.987 44.653 1.00 90.38 112 ILE A O 1
ATOM 867 N N . GLN A 1 113 ? -35.258 17.129 43.813 1.00 88.50 113 GLN A N 1
ATOM 868 C CA . GLN A 1 113 ? -34.666 17.625 45.058 1.00 88.50 113 GLN A CA 1
ATOM 869 C C . GLN A 1 113 ? -35.249 18.991 45.442 1.00 88.50 113 GLN A C 1
ATOM 871 O O . GLN A 1 113 ? -35.707 19.167 46.565 1.00 88.50 113 GLN A O 1
ATOM 876 N N . ARG A 1 114 ? -35.345 19.929 44.494 1.00 92.00 114 ARG A N 1
ATOM 877 C CA . ARG A 1 114 ? -35.945 21.258 44.706 1.00 92.00 114 ARG A CA 1
ATOM 878 C C . ARG A 1 114 ? -37.420 21.189 45.126 1.00 92.00 114 ARG A C 1
ATOM 880 O O . ARG A 1 114 ? -37.872 22.001 45.937 1.00 92.00 114 ARG A O 1
ATOM 887 N N . LEU A 1 115 ? -38.185 20.240 44.582 1.00 91.25 115 LEU A N 1
ATOM 888 C CA . LEU A 1 115 ? -39.566 19.968 44.985 1.00 91.25 115 LEU A CA 1
ATOM 889 C C . LEU A 1 115 ? -39.624 19.411 46.410 1.00 91.25 115 LEU A C 1
ATOM 891 O O . LEU A 1 115 ? -40.476 19.865 47.176 1.00 91.25 115 LEU A O 1
ATOM 895 N N . ARG A 1 116 ? -38.698 18.518 46.793 1.00 88.81 116 ARG A N 1
ATOM 896 C CA . ARG A 1 116 ? -38.568 18.040 48.175 1.00 88.81 116 ARG A CA 1
ATOM 897 C C . ARG A 1 116 ? -38.196 19.168 49.135 1.00 88.81 116 ARG A C 1
ATOM 899 O O . ARG A 1 116 ? -38.930 19.392 50.087 1.00 88.81 116 ARG A O 1
ATOM 906 N N . ASP A 1 117 ? -37.155 19.947 48.846 1.00 90.81 117 ASP A N 1
ATOM 907 C CA . ASP A 1 117 ? -36.717 21.076 49.682 1.00 90.81 117 ASP A CA 1
ATOM 908 C C . ASP A 1 117 ? -37.864 22.078 49.917 1.00 90.81 117 ASP A C 1
ATOM 910 O O . ASP A 1 117 ? -38.080 22.582 51.023 1.00 90.81 117 ASP A O 1
ATOM 914 N N . ARG A 1 118 ? -38.658 22.346 48.868 1.00 90.44 118 ARG A N 1
ATOM 915 C CA . ARG A 1 118 ? -39.848 23.203 48.938 1.00 90.44 118 ARG A CA 1
ATOM 916 C C . ARG A 1 118 ? -40.982 22.569 49.748 1.00 90.44 118 ARG A C 1
ATOM 918 O O . ARG A 1 118 ? -41.685 23.291 50.456 1.00 90.44 118 ARG A O 1
ATOM 925 N N . PHE A 1 119 ? -41.188 21.262 49.631 1.00 87.38 119 PHE A N 1
ATOM 926 C CA . PHE A 1 119 ? -42.181 20.512 50.398 1.00 87.38 119 PHE A CA 1
ATOM 927 C C . PHE A 1 119 ? -41.817 20.487 51.889 1.00 87.38 119 PHE A C 1
ATOM 929 O O . PHE A 1 119 ? -42.627 20.903 52.719 1.00 87.38 119 PHE A O 1
ATOM 936 N N . ASP A 1 120 ? -40.571 20.150 52.218 1.00 86.50 120 ASP A N 1
ATOM 937 C CA . ASP A 1 120 ? -40.026 20.145 53.576 1.00 86.50 120 ASP A CA 1
ATOM 938 C C . ASP A 1 120 ? -40.116 21.540 54.216 1.00 86.50 120 ASP A C 1
ATOM 940 O O . ASP A 1 120 ? -40.546 21.673 55.364 1.00 86.50 120 ASP A O 1
ATOM 944 N N . ALA A 1 121 ? -39.835 22.609 53.460 1.00 88.31 121 ALA A N 1
ATOM 945 C CA . ALA A 1 121 ? -40.030 23.986 53.918 1.00 88.31 121 ALA A CA 1
ATOM 946 C C . ALA A 1 121 ? -41.510 24.338 54.197 1.00 88.31 121 ALA A C 1
ATOM 948 O O . ALA A 1 121 ? -41.805 25.092 55.130 1.00 88.31 121 ALA A O 1
ATOM 949 N N . LEU A 1 122 ? -42.462 23.794 53.429 1.00 88.50 122 LEU A N 1
ATOM 950 C CA . LEU A 1 122 ? -43.902 23.988 53.658 1.00 88.50 122 LEU A CA 1
ATOM 951 C C . LEU A 1 122 ? -44.420 23.178 54.858 1.00 88.50 122 LEU A C 1
ATOM 953 O O . LEU A 1 122 ? -45.279 23.677 55.593 1.00 88.50 122 LEU A O 1
ATOM 957 N N . VAL A 1 123 ? -43.884 21.978 55.094 1.00 84.38 123 VAL A N 1
ATOM 958 C CA . VAL A 1 123 ? -44.175 21.153 56.279 1.00 84.38 123 VAL A CA 1
ATOM 959 C C . VAL A 1 123 ? -43.574 21.790 57.539 1.00 84.38 123 VAL A C 1
ATOM 961 O O . VAL A 1 123 ? -44.286 21.998 58.523 1.00 84.38 123 VAL A O 1
ATOM 964 N N . ALA A 1 124 ? -42.304 22.209 57.502 1.00 85.25 124 ALA A N 1
ATOM 965 C CA . ALA A 1 124 ? -41.644 22.925 58.597 1.00 85.25 124 ALA A CA 1
ATOM 966 C C . ALA A 1 124 ? -42.349 24.254 58.928 1.00 85.25 124 ALA A C 1
ATOM 968 O O . ALA A 1 124 ? -42.579 24.571 60.097 1.00 85.25 124 ALA A O 1
ATOM 969 N N . GLY A 1 125 ? -42.786 24.990 57.899 1.00 86.81 125 GLY A N 1
ATOM 970 C CA . GLY A 1 125 ? -43.611 26.194 58.024 1.00 86.81 125 GLY A CA 1
ATOM 971 C C . GLY A 1 125 ? -45.068 25.948 58.447 1.00 86.81 125 GLY A C 1
ATOM 972 O O . GLY A 1 125 ? -45.845 26.901 58.476 1.00 86.81 125 GLY A O 1
ATOM 973 N N . ARG A 1 126 ? -45.459 24.697 58.747 1.00 82.31 126 ARG A N 1
ATOM 974 C CA . ARG A 1 126 ? -46.821 24.261 59.126 1.00 82.31 126 ARG A CA 1
ATOM 975 C C . ARG A 1 126 ? -47.920 24.648 58.123 1.00 82.31 126 ARG A C 1
ATOM 977 O O . ARG A 1 126 ? -49.089 24.743 58.492 1.00 82.31 126 ARG A O 1
ATOM 984 N N . ARG A 1 127 ? -47.559 24.870 56.855 1.00 80.69 127 ARG A N 1
ATOM 985 C CA . ARG A 1 127 ? -48.496 25.160 55.753 1.00 80.69 127 ARG A CA 1
ATOM 986 C C . ARG A 1 127 ? -49.102 23.893 55.154 1.00 80.69 127 ARG A C 1
ATOM 988 O O . ARG A 1 127 ? -50.181 23.958 54.578 1.00 80.69 127 ARG A O 1
ATOM 995 N N . ILE A 1 128 ? -48.424 22.759 55.315 1.00 79.44 128 ILE A N 1
ATOM 996 C CA . ILE A 1 128 ? -48.918 21.415 55.001 1.00 79.44 128 ILE A CA 1
ATOM 997 C C . ILE A 1 128 ? -48.833 20.586 56.286 1.00 79.44 128 ILE A C 1
ATOM 999 O O . ILE A 1 128 ? -47.838 20.661 57.007 1.00 79.44 128 ILE A O 1
ATOM 1003 N N . PHE A 1 129 ? -49.877 19.811 56.591 1.00 72.38 129 PHE A N 1
ATOM 1004 C CA . PHE A 1 129 ? -49.924 18.964 57.784 1.00 72.38 129 PHE A CA 1
ATOM 1005 C C . PHE A 1 129 ? -49.683 17.501 57.400 1.00 72.38 129 PHE A C 1
ATOM 1007 O O . PHE A 1 129 ? -50.607 16.788 57.013 1.00 72.38 129 PHE A O 1
ATOM 1014 N N . GLN A 1 130 ? -48.429 17.060 57.491 1.00 68.12 130 GLN A N 1
ATOM 1015 C CA . GLN A 1 130 ? -48.014 15.703 57.137 1.00 68.12 130 GLN A CA 1
ATOM 1016 C C . GLN A 1 130 ? -47.711 14.871 58.392 1.00 68.12 130 GLN A C 1
ATOM 1018 O O . GLN A 1 130 ? -47.141 15.357 59.372 1.00 68.12 130 GLN A O 1
ATOM 1023 N N . LYS A 1 131 ? -48.061 13.583 58.355 1.00 65.81 131 LYS A N 1
ATOM 1024 C CA . LYS A 1 131 ? -47.643 12.595 59.355 1.00 65.81 131 LYS A CA 1
ATOM 1025 C C . LYS A 1 131 ? -46.237 12.103 58.974 1.00 65.81 131 LYS A C 1
ATOM 1027 O O . LYS A 1 131 ? -46.060 11.622 57.858 1.00 65.81 131 LYS A O 1
ATOM 1032 N N . ARG A 1 132 ? -45.245 12.246 59.868 1.00 55.78 132 ARG A N 1
ATOM 1033 C CA . ARG A 1 132 ? -43.849 11.806 59.629 1.00 55.78 132 ARG A CA 1
ATOM 1034 C C . ARG A 1 132 ? -43.808 10.363 59.111 1.00 55.78 132 ARG A C 1
ATOM 1036 O O . ARG A 1 132 ? -44.387 9.495 59.760 1.00 55.78 132 ARG A O 1
ATOM 1043 N N . GLY A 1 133 ? -43.098 10.127 58.004 1.00 60.66 133 GLY A N 1
ATOM 1044 C CA . GLY A 1 133 ? -43.012 8.808 57.371 1.00 60.66 133 GLY A CA 1
ATOM 1045 C C . GLY A 1 133 ? -44.306 8.425 56.651 1.00 60.66 133 GLY A C 1
ATOM 1046 O O . GLY A 1 133 ? -44.970 7.466 57.036 1.00 60.66 133 GLY A O 1
ATOM 1047 N N . THR A 1 134 ? -44.680 9.202 55.634 1.00 68.12 134 THR A N 1
ATOM 1048 C CA . THR A 1 134 ? -45.802 8.913 54.719 1.00 68.12 134 THR A CA 1
ATOM 1049 C C . THR A 1 134 ? -45.330 8.933 53.270 1.00 68.12 134 THR A C 1
ATOM 1051 O O . THR A 1 134 ? -44.233 9.408 52.991 1.00 68.12 134 THR A O 1
ATOM 1054 N N . ASP A 1 135 ? -46.157 8.408 52.367 1.00 68.19 135 ASP A N 1
ATOM 1055 C CA . ASP A 1 135 ? -45.786 7.957 51.018 1.00 68.19 135 ASP A CA 1
ATOM 1056 C C . ASP A 1 135 ? -44.891 8.930 50.232 1.00 68.19 135 ASP A C 1
ATOM 1058 O O . ASP A 1 135 ? -43.890 8.494 49.675 1.00 68.19 135 ASP A O 1
ATOM 1062 N N . PHE A 1 136 ? -45.147 10.244 50.282 1.00 79.19 136 PHE A N 1
ATOM 1063 C CA . PHE A 1 136 ? -44.314 11.256 49.613 1.00 79.19 136 PHE A CA 1
ATOM 1064 C C . PHE A 1 136 ? -42.828 11.240 50.018 1.00 79.19 136 PHE A C 1
ATOM 1066 O O . PHE A 1 136 ? -41.972 11.470 49.169 1.00 79.19 136 PHE A O 1
ATOM 1073 N N . ASP A 1 137 ? -42.480 10.931 51.275 1.00 79.88 137 ASP A N 1
ATOM 1074 C CA . ASP A 1 137 ? -41.072 10.792 51.687 1.00 79.88 137 ASP A CA 1
ATOM 1075 C C . ASP A 1 137 ? -40.392 9.612 50.981 1.00 79.88 137 ASP A C 1
ATOM 1077 O O . ASP A 1 137 ? -39.211 9.693 50.627 1.00 79.88 137 ASP A O 1
ATOM 1081 N N . ALA A 1 138 ? -41.130 8.518 50.781 1.00 82.19 138 ALA A N 1
ATOM 1082 C CA . ALA A 1 138 ? -40.661 7.347 50.055 1.00 82.19 138 ALA A CA 1
ATOM 1083 C C . ALA A 1 138 ? -40.642 7.612 48.544 1.00 82.19 138 ALA A C 1
ATOM 1085 O O . ALA A 1 138 ? -39.660 7.268 47.900 1.00 82.19 138 ALA A O 1
ATOM 1086 N N . GLU A 1 139 ? -41.656 8.293 48.005 1.00 86.44 139 GLU A N 1
ATOM 1087 C CA . GLU A 1 139 ? -41.805 8.616 46.584 1.00 86.44 139 GLU A CA 1
ATOM 1088 C C . GLU A 1 139 ? -40.738 9.608 46.095 1.00 86.44 139 GLU A C 1
ATOM 1090 O O . GLU A 1 139 ? -40.097 9.362 45.071 1.00 86.44 139 GLU A O 1
ATOM 1095 N N . PHE A 1 140 ? -40.446 10.676 46.854 1.00 88.06 140 PHE A N 1
ATOM 1096 C CA . PHE A 1 140 ? -39.302 11.556 46.577 1.00 88.06 140 PHE A CA 1
ATOM 1097 C C . PHE A 1 140 ? -37.978 10.783 46.614 1.00 88.06 140 PHE A C 1
ATOM 1099 O O . PHE A 1 140 ? -37.128 10.979 45.747 1.00 88.06 140 PHE A O 1
ATOM 1106 N N . SER A 1 141 ? -37.798 9.889 47.592 1.00 84.50 141 SER A N 1
ATOM 1107 C CA . SER A 1 141 ? -36.558 9.112 47.738 1.00 84.50 141 SER A CA 1
ATOM 1108 C C . SER A 1 141 ? -36.390 8.079 46.618 1.00 84.50 141 SER A C 1
ATOM 1110 O O . SER A 1 141 ? -35.297 7.944 46.071 1.00 84.50 141 SER A O 1
ATOM 1112 N N . SER A 1 142 ? -37.463 7.386 46.222 1.00 86.56 142 SER A N 1
ATOM 1113 C CA . SER A 1 142 ? -37.444 6.414 45.128 1.00 86.56 142 SER A CA 1
ATOM 1114 C C . SER A 1 142 ? -37.312 7.089 43.766 1.00 86.56 142 SER A C 1
ATOM 1116 O O . SER A 1 142 ? -36.609 6.563 42.913 1.00 86.56 142 SER A O 1
ATOM 1118 N N . SER A 1 143 ? -37.914 8.266 43.567 1.00 87.75 143 SER A N 1
ATOM 1119 C CA . SER A 1 143 ? -37.744 9.064 42.343 1.00 87.75 143 SER A CA 1
ATOM 1120 C C . SER A 1 143 ? -36.319 9.608 42.223 1.00 87.75 143 SER A C 1
ATOM 1122 O O . SER A 1 143 ? -35.700 9.485 41.170 1.00 87.75 143 SER A O 1
ATOM 1124 N N . ALA A 1 144 ? -35.746 10.129 43.314 1.00 85.25 144 ALA A N 1
ATOM 1125 C CA . ALA A 1 144 ? -34.356 10.582 43.338 1.00 85.25 144 ALA A CA 1
ATOM 1126 C C . ALA A 1 144 ? -33.355 9.433 43.097 1.00 85.25 144 ALA A C 1
ATOM 1128 O O . ALA A 1 144 ? -32.366 9.637 42.400 1.00 85.25 144 ALA A O 1
ATOM 1129 N N . ALA A 1 145 ? -33.629 8.226 43.611 1.00 83.12 145 ALA A N 1
ATOM 1130 C CA . ALA A 1 145 ? -32.841 7.016 43.339 1.00 83.12 145 ALA A CA 1
ATOM 1131 C C . ALA A 1 145 ? -33.110 6.403 41.945 1.00 83.12 145 ALA A C 1
ATOM 1133 O O . ALA A 1 145 ? -32.268 5.687 41.395 1.00 83.12 145 ALA A O 1
ATOM 1134 N N . ALA A 1 146 ? -34.271 6.674 41.341 1.00 84.06 146 ALA A N 1
ATOM 1135 C CA . ALA A 1 146 ? -34.569 6.281 39.966 1.00 84.06 146 ALA A CA 1
ATOM 1136 C C . ALA A 1 146 ? -33.780 7.114 38.944 1.00 84.06 146 ALA A C 1
ATOM 1138 O O . ALA A 1 146 ? -33.373 6.577 37.914 1.00 84.06 146 ALA A O 1
ATOM 1139 N N . LEU A 1 147 ? -33.525 8.383 39.274 1.00 87.50 147 LEU A N 1
ATOM 1140 C CA . LEU A 1 147 ? -32.733 9.343 38.497 1.00 87.50 147 LEU A CA 1
ATOM 1141 C C . LEU A 1 147 ? -31.252 9.398 38.933 1.00 87.50 147 LEU A C 1
ATOM 1143 O O . LEU A 1 147 ? -30.503 10.279 38.516 1.00 87.50 147 LEU A O 1
ATOM 1147 N N . ASP A 1 148 ? -30.798 8.461 39.772 1.00 89.38 148 ASP A N 1
ATOM 1148 C CA . ASP A 1 148 ? -29.390 8.343 40.165 1.00 89.38 148 ASP A CA 1
ATOM 1149 C C . ASP A 1 148 ? -28.595 7.493 39.159 1.00 89.38 148 ASP A C 1
ATOM 1151 O O . ASP A 1 148 ? -28.208 6.358 39.444 1.00 89.38 148 ASP A O 1
ATOM 1155 N N . SER A 1 149 ? -28.393 8.020 37.946 1.00 91.69 149 SER A N 1
ATOM 1156 C CA . SER A 1 149 ? -27.617 7.344 36.891 1.00 91.69 149 SER A CA 1
ATOM 1157 C C . SER A 1 149 ? -26.183 6.999 37.329 1.00 91.69 149 SER A C 1
ATOM 1159 O O . SER A 1 149 ? -25.705 5.911 37.000 1.00 91.69 149 SER A O 1
ATOM 1161 N N . ASP A 1 150 ? -25.530 7.875 38.105 1.00 92.44 150 ASP A N 1
ATOM 1162 C CA . ASP A 1 150 ? -24.191 7.643 38.670 1.00 92.44 150 ASP A CA 1
ATOM 1163 C C . ASP A 1 150 ? -24.203 6.497 39.692 1.00 92.44 150 ASP A C 1
ATOM 1165 O O . ASP A 1 150 ? -23.500 5.499 39.523 1.00 92.44 150 ASP A O 1
ATOM 1169 N N . GLY A 1 151 ? -25.047 6.590 40.727 1.00 92.38 151 GLY A N 1
ATOM 1170 C CA . GLY A 1 151 ? -25.154 5.575 41.777 1.00 92.38 151 GLY A CA 1
ATOM 1171 C C . GLY A 1 151 ? -25.551 4.197 41.239 1.00 92.38 151 GLY A C 1
ATOM 1172 O O . GLY A 1 151 ? -25.061 3.180 41.731 1.00 92.38 151 GLY A O 1
ATOM 1173 N N . ARG A 1 152 ? -26.374 4.157 40.181 1.00 93.25 152 ARG A N 1
ATOM 1174 C CA . ARG A 1 152 ? -26.722 2.931 39.447 1.00 93.25 152 ARG A CA 1
ATOM 1175 C C . ARG A 1 152 ? -25.516 2.316 38.745 1.00 93.25 152 ARG A C 1
ATOM 1177 O O . ARG A 1 152 ? -25.242 1.143 38.971 1.00 93.25 152 ARG A O 1
ATOM 1184 N N . LEU A 1 153 ? -24.767 3.081 37.947 1.00 95.56 153 LEU A N 1
ATOM 1185 C CA . LEU A 1 153 ? -23.598 2.540 37.246 1.00 95.56 153 LEU A CA 1
ATOM 1186 C C . LEU A 1 153 ? -22.488 2.121 38.226 1.00 95.56 153 LEU A C 1
ATOM 1188 O O . LEU A 1 153 ? -21.897 1.060 38.050 1.00 95.56 153 LEU A O 1
ATOM 1192 N N . ILE A 1 154 ? -22.264 2.880 39.303 1.00 95.81 154 ILE A N 1
ATOM 1193 C CA . ILE A 1 154 ? -21.353 2.493 40.394 1.00 95.81 154 ILE A CA 1
ATOM 1194 C C . ILE A 1 154 ? -21.786 1.161 41.039 1.00 95.81 154 ILE A C 1
ATOM 1196 O O . ILE A 1 154 ? -20.935 0.329 41.359 1.00 95.81 154 ILE A O 1
ATOM 1200 N N . ALA A 1 155 ? -23.092 0.927 41.214 1.00 94.31 155 ALA A N 1
ATOM 1201 C CA . ALA A 1 155 ? -23.608 -0.340 41.730 1.00 94.31 155 ALA A CA 1
ATOM 1202 C C . ALA A 1 155 ? -23.400 -1.505 40.745 1.00 94.31 155 ALA A C 1
ATOM 1204 O O . ALA A 1 155 ? -22.919 -2.553 41.171 1.00 94.31 155 ALA A O 1
ATOM 1205 N N . SER A 1 156 ? -23.675 -1.321 39.448 1.00 95.31 156 SER A N 1
ATOM 1206 C CA . SER A 1 156 ? -23.420 -2.329 38.402 1.00 95.31 156 SER A CA 1
ATOM 1207 C C . SER A 1 156 ? -21.937 -2.696 38.287 1.00 95.31 156 SER A C 1
ATOM 1209 O O . SER A 1 156 ? -21.597 -3.871 38.167 1.00 95.31 156 SER A O 1
ATOM 1211 N N . ILE A 1 157 ? -21.039 -1.709 38.395 1.00 95.81 157 ILE A N 1
ATOM 1212 C CA . ILE A 1 157 ? -19.584 -1.924 38.407 1.00 95.81 157 ILE A CA 1
ATOM 1213 C C . ILE A 1 157 ? -19.186 -2.823 39.590 1.00 95.81 157 ILE A C 1
ATOM 1215 O O . ILE A 1 157 ? -18.549 -3.854 39.382 1.00 95.81 157 ILE A O 1
ATOM 1219 N N . ARG A 1 158 ? -19.647 -2.512 40.813 1.00 93.38 158 ARG A N 1
ATOM 1220 C CA . ARG A 1 158 ? -19.393 -3.354 42.002 1.00 93.38 158 ARG A CA 1
ATOM 1221 C C . ARG A 1 158 ? -20.057 -4.730 41.925 1.00 93.38 158 ARG A C 1
ATOM 1223 O O . ARG A 1 158 ? -19.518 -5.689 42.460 1.00 93.38 158 ARG A O 1
ATOM 1230 N N . ALA A 1 159 ? -21.218 -4.845 41.280 1.00 90.69 159 ALA A N 1
ATOM 1231 C CA . ALA A 1 159 ? -21.910 -6.121 41.103 1.00 90.69 159 ALA A CA 1
ATOM 1232 C C . ALA A 1 159 ? -21.181 -7.053 40.120 1.00 90.69 159 ALA A C 1
ATOM 1234 O O . ALA A 1 159 ? -21.227 -8.270 40.289 1.00 90.69 159 ALA A O 1
ATOM 1235 N N . SER A 1 160 ? -20.493 -6.489 39.121 1.00 87.81 160 SER A N 1
ATOM 1236 C CA . SER A 1 160 ? -19.697 -7.251 38.156 1.00 87.81 160 SER A CA 1
ATOM 1237 C C . SER A 1 160 ? -18.308 -7.643 38.674 1.00 87.81 160 SER A C 1
ATOM 1239 O O . SER A 1 160 ? -17.739 -8.569 38.111 1.00 87.81 160 SER A O 1
ATOM 1241 N N . ASN A 1 161 ? -17.779 -6.960 39.700 1.00 72.62 161 ASN A N 1
ATOM 1242 C CA . ASN A 1 161 ? -16.413 -7.041 40.256 1.00 72.62 161 ASN A CA 1
ATOM 1243 C C . ASN A 1 161 ? -15.262 -6.805 39.255 1.00 72.62 161 ASN A C 1
ATOM 1245 O O . ASN A 1 161 ? -14.457 -5.909 39.475 1.00 72.62 161 ASN A O 1
ATOM 1249 N N . ASP A 1 162 ? -15.194 -7.535 38.144 1.00 86.69 162 ASP A N 1
ATOM 1250 C CA . ASP A 1 162 ? -14.048 -7.588 37.225 1.00 86.69 162 ASP A CA 1
ATOM 1251 C C . ASP A 1 162 ? -14.038 -6.454 36.175 1.00 86.69 162 ASP A C 1
ATOM 1253 O O . ASP A 1 162 ? -13.829 -6.686 34.982 1.00 86.69 162 ASP A O 1
ATOM 1257 N N . VAL A 1 163 ? -14.309 -5.209 36.587 1.00 96.19 163 VAL A N 1
ATOM 1258 C CA . VAL A 1 163 ? -14.412 -4.052 35.672 1.00 96.19 163 VAL A CA 1
ATOM 1259 C C . VAL A 1 163 ? -13.148 -3.193 35.687 1.00 96.19 163 VAL A C 1
ATOM 1261 O O . VAL A 1 163 ? -12.731 -2.714 36.742 1.00 96.19 163 VAL A O 1
ATOM 1264 N N . VAL A 1 164 ? -12.584 -2.926 34.507 1.00 96.81 164 VAL A N 1
ATOM 1265 C CA . VAL A 1 164 ? -11.465 -1.991 34.302 1.00 96.81 164 VAL A CA 1
ATOM 1266 C C . VAL A 1 164 ? -11.981 -0.697 33.667 1.00 96.81 164 VAL A C 1
ATOM 1268 O O . VAL A 1 164 ? -12.697 -0.739 32.664 1.00 96.81 164 VAL A O 1
ATOM 1271 N N . LEU A 1 165 ? -11.601 0.452 34.234 1.00 97.06 165 LEU A N 1
ATOM 1272 C CA . LEU A 1 165 ? -11.958 1.786 33.727 1.00 97.06 165 LEU A CA 1
ATOM 1273 C C . LEU A 1 165 ? -10.732 2.533 33.164 1.00 97.06 165 LEU A C 1
ATOM 1275 O O . LEU A 1 165 ? -9.607 2.308 33.625 1.00 97.06 165 LEU A O 1
ATOM 1279 N N . PRO A 1 166 ? -10.925 3.448 32.198 1.00 96.50 166 PRO A N 1
ATOM 1280 C CA . PRO A 1 166 ? -9.845 4.225 31.614 1.00 96.50 166 PRO A CA 1
ATOM 1281 C C . PRO A 1 166 ? -9.304 5.295 32.568 1.00 96.50 166 PRO A C 1
ATOM 1283 O O . PRO A 1 166 ? -10.023 5.889 33.372 1.00 96.50 166 PRO A O 1
ATOM 1286 N N . LEU A 1 167 ? -8.021 5.585 32.396 1.00 94.62 167 LEU A N 1
ATOM 1287 C CA . LEU A 1 167 ? -7.294 6.756 32.876 1.00 94.62 167 LEU A CA 1
ATOM 1288 C C . LEU A 1 167 ? -6.772 7.500 31.634 1.00 94.62 167 LEU A C 1
ATOM 1290 O O . LEU A 1 167 ? -6.370 6.857 30.666 1.00 94.62 167 LEU A O 1
ATOM 1294 N N . PHE A 1 168 ? -6.763 8.831 31.623 1.00 93.62 168 PHE A N 1
ATOM 1295 C CA . PHE A 1 168 ? -6.200 9.583 30.496 1.00 93.62 168 PHE A CA 1
ATOM 1296 C C . PHE A 1 168 ? -5.097 10.524 30.962 1.00 93.62 168 PHE A C 1
ATOM 1298 O O . PHE A 1 168 ? -5.322 11.386 31.808 1.00 93.62 168 PHE A O 1
ATOM 1305 N N . PHE A 1 169 ? -3.905 10.373 30.398 1.00 91.19 169 PHE A N 1
ATOM 1306 C CA . PHE A 1 169 ? -2.797 11.295 30.598 1.00 91.19 169 PHE A CA 1
ATOM 1307 C C . PHE A 1 169 ? -2.747 12.351 29.490 1.00 91.19 169 PHE A C 1
ATOM 1309 O O . PHE A 1 169 ? -3.193 12.112 28.370 1.00 91.19 169 PHE A O 1
ATOM 1316 N N . ALA A 1 170 ? -2.196 13.521 29.793 1.00 81.31 170 ALA A N 1
ATOM 1317 C CA . ALA A 1 170 ? -2.031 14.604 28.840 1.00 81.31 170 ALA A CA 1
ATOM 1318 C C . ALA A 1 170 ? -0.692 15.318 29.043 1.00 81.31 170 ALA A C 1
ATOM 1320 O O . ALA A 1 170 ? -0.336 15.684 30.167 1.00 81.31 170 ALA A O 1
ATOM 1321 N N . ALA A 1 171 ? -0.022 15.623 27.931 1.00 67.75 171 ALA A N 1
ATOM 1322 C CA . ALA A 1 171 ? 1.189 16.427 27.939 1.00 67.75 171 ALA A CA 1
ATOM 1323 C C . ALA A 1 171 ? 0.928 17.789 28.605 1.00 67.75 171 ALA A C 1
ATOM 1325 O O . ALA A 1 171 ? -0.032 18.486 28.262 1.00 67.75 171 ALA A O 1
ATOM 1326 N N . ASN A 1 172 ? 1.792 18.185 29.543 1.00 64.12 172 ASN A N 1
ATOM 1327 C CA . ASN A 1 172 ? 1.659 19.449 30.263 1.00 64.12 172 ASN A CA 1
ATOM 1328 C C . ASN A 1 172 ? 2.549 20.542 29.637 1.00 64.12 172 ASN A C 1
ATOM 1330 O O . ASN A 1 172 ? 3.753 20.579 29.908 1.00 64.12 172 ASN A O 1
ATOM 1334 N N . PRO A 1 173 ? 2.010 21.463 28.812 1.00 60.44 173 PRO A N 1
ATOM 1335 C CA . PRO A 1 173 ? 2.827 22.442 28.092 1.00 60.44 173 PRO A CA 1
ATOM 1336 C C . PRO A 1 173 ? 3.524 23.458 29.012 1.00 60.44 173 PRO A C 1
ATOM 1338 O O . PRO A 1 173 ? 4.500 24.077 28.593 1.00 60.44 173 PRO A O 1
ATOM 1341 N N . THR A 1 174 ? 3.057 23.631 30.253 1.00 62.31 174 THR A N 1
ATOM 1342 C CA . THR A 1 174 ? 3.664 24.534 31.244 1.00 62.31 174 THR A CA 1
ATOM 1343 C C . THR A 1 174 ? 4.755 23.877 32.092 1.00 62.31 174 THR A C 1
ATOM 1345 O O . THR A 1 174 ? 5.519 24.598 32.731 1.00 62.31 174 THR A O 1
ATOM 1348 N N . ARG A 1 175 ? 4.864 22.535 32.093 1.00 63.41 175 ARG A N 1
ATOM 1349 C CA . ARG A 1 175 ? 5.729 21.752 33.006 1.00 63.41 175 ARG A CA 1
ATOM 1350 C C . ARG A 1 175 ? 5.528 22.082 34.495 1.00 63.41 175 ARG A C 1
ATOM 1352 O O . ARG A 1 175 ? 6.470 22.036 35.289 1.00 63.41 175 ARG A O 1
ATOM 1359 N N . ASP A 1 176 ? 4.297 22.413 34.878 1.00 68.12 176 ASP A N 1
ATOM 1360 C CA . ASP A 1 176 ? 3.899 22.425 36.287 1.00 68.12 176 ASP A CA 1
ATOM 1361 C C . ASP A 1 176 ? 4.037 21.023 36.903 1.00 68.12 176 ASP A C 1
ATOM 1363 O O . ASP A 1 176 ? 3.996 20.014 36.196 1.00 68.12 176 ASP A O 1
ATOM 1367 N N . LYS A 1 177 ? 4.175 20.959 38.235 1.00 70.50 177 LYS A N 1
ATOM 1368 C CA . LYS A 1 177 ? 4.275 19.687 38.969 1.00 70.50 177 LYS A CA 1
ATOM 1369 C C . LYS A 1 177 ? 3.099 18.750 38.646 1.00 70.50 177 LYS A C 1
ATOM 1371 O O . LYS A 1 177 ? 1.972 19.247 38.555 1.00 70.50 177 LYS A O 1
ATOM 1376 N N . PRO A 1 178 ? 3.325 17.422 38.596 1.00 74.88 178 PRO A N 1
ATOM 1377 C CA . PRO A 1 178 ? 2.254 16.460 38.389 1.00 74.88 178 PRO A CA 1
ATOM 1378 C C . PRO A 1 178 ? 1.087 16.619 39.364 1.00 74.88 178 PRO A C 1
ATOM 1380 O O . PRO A 1 178 ? 1.279 16.904 40.551 1.00 74.88 178 PRO A O 1
ATOM 1383 N N . ASN A 1 179 ? -0.141 16.449 38.867 1.00 83.19 179 ASN A N 1
ATOM 1384 C CA . ASN A 1 179 ? -1.329 16.568 39.706 1.00 83.19 179 ASN A CA 1
ATOM 1385 C C . ASN A 1 179 ? -1.547 15.290 40.526 1.00 83.19 179 ASN A C 1
ATOM 1387 O O . ASN A 1 179 ? -1.975 14.272 39.993 1.00 83.19 179 ASN A O 1
ATOM 1391 N N . ALA A 1 180 ? -1.295 15.374 41.834 1.00 82.06 180 ALA A N 1
ATOM 1392 C CA . ALA A 1 180 ? -1.413 14.250 42.761 1.00 82.06 180 ALA A CA 1
ATOM 1393 C C . ALA A 1 180 ? -2.753 13.501 42.610 1.00 82.06 180 ALA A C 1
ATOM 1395 O O . ALA A 1 180 ? -3.831 14.059 42.840 1.00 82.06 180 ALA A O 1
ATOM 1396 N N . LEU A 1 181 ? -2.673 12.225 42.229 1.00 86.94 181 LEU A N 1
ATOM 1397 C CA . LEU A 1 181 ? -3.836 11.370 42.005 1.00 86.94 181 LEU A CA 1
ATOM 1398 C C . LEU A 1 181 ? -4.401 10.815 43.328 1.00 86.94 181 LEU A C 1
ATOM 1400 O O . LEU A 1 181 ? -3.626 10.471 44.227 1.00 86.94 181 LEU A O 1
ATOM 1404 N N . PRO A 1 182 ? -5.736 10.664 43.464 1.00 88.06 182 PRO A N 1
ATOM 1405 C CA . PRO A 1 182 ? -6.348 10.083 44.659 1.00 88.06 182 PRO A CA 1
ATOM 1406 C C . PRO A 1 182 ? -5.778 8.694 45.010 1.00 88.06 182 PRO A C 1
ATOM 1408 O O . PRO A 1 182 ? -5.419 7.942 44.098 1.00 88.06 182 PRO A O 1
ATOM 1411 N N . PRO A 1 183 ? -5.751 8.285 46.295 1.00 88.06 183 PRO A N 1
ATOM 1412 C CA . PRO A 1 183 ? -5.269 6.959 46.709 1.00 88.06 183 PRO A CA 1
ATOM 1413 C C . PRO A 1 183 ? -5.972 5.780 46.016 1.00 88.06 183 PRO A C 1
ATOM 1415 O O . PRO A 1 183 ? -5.372 4.732 45.804 1.00 88.06 183 PRO A O 1
ATOM 1418 N N . GLN A 1 184 ? -7.240 5.960 45.638 1.00 88.06 184 GLN A N 1
ATOM 1419 C CA . GLN A 1 184 ? -8.045 4.998 44.879 1.00 88.06 184 GLN A CA 1
ATOM 1420 C C . GLN A 1 184 ? -7.560 4.830 43.432 1.00 88.06 184 GLN A C 1
ATOM 1422 O O . GLN A 1 184 ? -7.775 3.784 42.836 1.00 88.06 184 GLN A O 1
ATOM 1427 N N . VAL A 1 185 ? -6.918 5.856 42.867 1.00 88.06 185 VAL A N 1
ATOM 1428 C CA . VAL A 1 185 ? -6.393 5.854 41.496 1.00 88.06 185 VAL A CA 1
ATOM 1429 C C . VAL A 1 185 ? -4.961 5.321 41.485 1.00 88.06 185 VAL A C 1
ATOM 1431 O O . VAL A 1 185 ? -4.632 4.421 40.715 1.00 88.06 185 VAL A O 1
ATOM 1434 N N . SER A 1 186 ? -4.118 5.816 42.395 1.00 87.38 186 SER A N 1
ATOM 1435 C CA . SER A 1 186 ? -2.719 5.385 42.530 1.00 87.38 186 SER A CA 1
ATOM 1436 C C . SER A 1 186 ? -2.552 3.963 43.089 1.00 87.38 186 SER A C 1
ATOM 1438 O O . SER A 1 186 ? -1.472 3.387 42.971 1.00 87.38 186 SER A O 1
ATOM 1440 N N . SER A 1 187 ? -3.614 3.337 43.614 1.00 86.88 187 SER A N 1
ATOM 1441 C CA . SER A 1 187 ? -3.641 1.900 43.939 1.00 86.88 187 SER A CA 1
ATOM 1442 C C . SER A 1 187 ? -3.469 0.995 42.710 1.00 86.88 187 SER A C 1
ATOM 1444 O O . SER A 1 187 ? -2.926 -0.101 42.837 1.00 86.88 187 SER A O 1
ATOM 1446 N N . SER A 1 188 ? -3.890 1.460 41.525 1.00 87.69 188 SER A N 1
ATOM 1447 C CA . SER A 1 188 ? -3.768 0.726 40.257 1.00 87.69 188 SER A CA 1
ATOM 1448 C C . SER A 1 188 ? -2.362 0.803 39.649 1.00 87.69 188 SER A C 1
ATOM 1450 O O . SER A 1 188 ? -2.089 0.143 38.645 1.00 87.69 188 SER A O 1
ATOM 1452 N N . ALA A 1 189 ? -1.457 1.585 40.247 1.00 89.94 189 ALA A N 1
ATOM 1453 C CA . ALA A 1 189 ? -0.082 1.697 39.788 1.00 89.94 189 ALA A CA 1
ATOM 1454 C C . ALA A 1 189 ? 0.717 0.402 40.009 1.00 89.94 189 ALA A C 1
ATOM 1456 O O . ALA A 1 189 ? 0.704 -0.226 41.072 1.00 89.94 189 ALA A O 1
ATOM 1457 N N . VAL A 1 190 ? 1.494 0.048 38.995 1.00 87.75 190 VAL A N 1
ATOM 1458 C CA . VAL A 1 190 ? 2.432 -1.065 38.981 1.00 87.75 190 VAL A CA 1
ATOM 1459 C C . VAL A 1 190 ? 3.703 -0.691 39.747 1.00 87.75 190 VAL A C 1
ATOM 1461 O O . VAL A 1 190 ? 4.438 0.226 39.379 1.00 87.75 190 VAL A O 1
ATOM 1464 N N . ARG A 1 191 ? 4.026 -1.466 40.788 1.00 77.62 191 ARG A N 1
ATOM 1465 C CA . ARG A 1 191 ? 5.311 -1.376 41.503 1.00 77.62 191 ARG A CA 1
ATOM 1466 C C . ARG A 1 191 ? 6.346 -2.279 40.840 1.00 77.62 191 ARG A C 1
ATOM 1468 O O . ARG A 1 191 ? 6.716 -3.320 41.380 1.00 77.62 191 ARG A O 1
ATOM 1475 N N . ALA A 1 192 ? 6.770 -1.890 39.642 1.00 67.00 192 ALA A N 1
ATOM 1476 C CA . ALA A 1 192 ? 7.734 -2.658 38.871 1.00 67.00 192 ALA A CA 1
ATOM 1477 C C . ALA A 1 192 ? 9.070 -2.817 39.617 1.00 67.00 192 ALA A C 1
ATOM 1479 O O . ALA A 1 192 ? 9.581 -1.880 40.229 1.00 67.00 192 ALA A O 1
ATOM 1480 N N . SER A 1 193 ? 9.662 -4.005 39.510 1.00 57.59 193 SER A N 1
ATOM 1481 C CA . SER A 1 193 ? 11.030 -4.284 39.956 1.00 57.59 193 SER A CA 1
ATOM 1482 C C . SER A 1 193 ? 11.902 -4.643 38.753 1.00 57.59 193 SER A C 1
ATOM 1484 O O . SER A 1 193 ? 11.518 -5.484 37.940 1.00 57.59 193 SER A O 1
ATOM 1486 N N . GLY A 1 194 ? 13.052 -3.975 38.631 1.00 57.16 194 GLY A N 1
ATOM 1487 C CA . GLY A 1 194 ? 13.976 -4.084 37.498 1.00 57.16 194 GLY A CA 1
ATOM 1488 C C . GLY A 1 194 ? 14.668 -2.747 37.192 1.00 57.16 194 GLY A C 1
ATOM 1489 O O . GLY A 1 194 ? 14.352 -1.742 37.832 1.00 57.16 194 GLY A O 1
ATOM 1490 N N . PRO A 1 195 ? 15.609 -2.707 36.231 1.00 53.66 195 PRO A N 1
ATOM 1491 C CA . PRO A 1 195 ? 16.081 -1.445 35.669 1.00 53.66 195 PRO A CA 1
ATOM 1492 C C . PRO A 1 195 ? 14.919 -0.747 34.948 1.00 53.66 195 PRO A C 1
ATOM 1494 O O . PRO A 1 195 ? 14.184 -1.387 34.194 1.00 53.66 195 PRO A O 1
ATOM 1497 N N . ALA A 1 196 ? 14.746 0.555 35.174 1.00 54.44 196 ALA A N 1
ATOM 1498 C CA . ALA A 1 196 ? 13.733 1.328 34.466 1.00 54.44 196 ALA A CA 1
ATOM 1499 C C . ALA A 1 196 ? 14.101 1.441 32.978 1.00 54.44 196 ALA A C 1
ATOM 1501 O O . ALA A 1 196 ? 15.206 1.871 32.642 1.00 54.44 196 ALA A O 1
ATOM 1502 N N . GLY A 1 197 ? 13.171 1.065 32.098 1.00 57.81 197 GLY A N 1
ATOM 1503 C CA . GLY A 1 197 ? 13.216 1.481 30.699 1.00 57.81 197 GLY A CA 1
ATOM 1504 C C . GLY A 1 197 ? 12.898 2.972 30.568 1.00 57.81 197 GLY A C 1
ATOM 1505 O O . GLY A 1 197 ? 12.404 3.600 31.509 1.00 57.81 197 GLY A O 1
ATOM 1506 N N . SER A 1 198 ? 13.154 3.537 29.392 1.00 69.69 198 SER A N 1
ATOM 1507 C CA . SER A 1 198 ? 12.782 4.908 29.021 1.00 69.69 198 SER A CA 1
ATOM 1508 C C . SER A 1 198 ? 11.278 5.029 28.743 1.00 69.69 198 SER A C 1
ATOM 1510 O O . SER A 1 198 ? 10.870 5.332 27.630 1.00 69.69 198 SER A O 1
ATOM 1512 N N . PHE A 1 199 ? 10.453 4.779 29.764 1.00 80.25 199 PHE A N 1
ATOM 1513 C CA . PHE A 1 199 ? 9.001 4.935 29.684 1.00 80.25 199 PHE A CA 1
ATOM 1514 C C . PHE A 1 199 ? 8.602 6.382 29.385 1.00 80.25 199 PHE A C 1
ATOM 1516 O O . PHE A 1 199 ? 9.247 7.326 29.849 1.00 80.25 199 PHE A O 1
ATOM 1523 N N . LEU A 1 200 ? 7.491 6.548 28.665 1.00 82.75 200 LEU A N 1
ATOM 1524 C CA . LEU A 1 200 ? 6.876 7.854 28.450 1.00 82.75 200 LEU A CA 1
ATOM 1525 C C . LEU A 1 200 ? 6.467 8.463 29.796 1.00 82.75 200 LEU A C 1
ATOM 1527 O O . LEU A 1 200 ? 5.844 7.796 30.625 1.00 82.75 200 LEU A O 1
ATOM 1531 N N . VAL A 1 201 ? 6.842 9.725 30.007 1.00 82.44 201 VAL A N 1
ATOM 1532 C CA . VAL A 1 201 ? 6.560 10.478 31.233 1.00 82.44 201 VAL A CA 1
ATOM 1533 C C . VAL A 1 201 ? 5.468 11.490 30.936 1.00 82.44 201 VAL A C 1
ATOM 1535 O O . VAL A 1 201 ? 5.633 12.319 30.043 1.00 82.44 201 VAL A O 1
ATOM 1538 N N . GLU A 1 202 ? 4.375 11.429 31.689 1.00 84.00 202 GLU A N 1
ATOM 1539 C CA . GLU A 1 202 ? 3.231 12.320 31.519 1.00 84.00 202 GLU A CA 1
ATOM 1540 C C . GLU A 1 202 ? 2.940 13.095 32.805 1.00 84.00 202 GLU A C 1
ATOM 1542 O O . GLU A 1 202 ? 2.746 12.525 33.881 1.00 84.00 202 GLU A O 1
ATOM 1547 N N . ASP A 1 203 ? 2.880 14.418 32.690 1.00 81.19 203 ASP A N 1
ATOM 1548 C CA . ASP A 1 203 ? 2.761 15.322 33.836 1.00 81.19 203 ASP A CA 1
ATOM 1549 C C . ASP A 1 203 ? 1.305 15.516 34.295 1.00 81.19 203 ASP A C 1
ATOM 1551 O O . ASP A 1 203 ? 1.069 15.739 35.480 1.00 81.19 203 ASP A O 1
ATOM 1555 N N . LYS A 1 204 ? 0.305 15.425 33.404 1.00 86.25 204 LYS A N 1
ATOM 1556 C CA . LYS A 1 204 ? -1.107 15.651 33.762 1.00 86.25 204 LYS A CA 1
ATOM 1557 C C . LYS A 1 204 ? -1.941 14.383 33.613 1.00 86.25 204 LYS A C 1
ATOM 1559 O O . LYS A 1 204 ? -1.884 13.718 32.586 1.00 86.25 204 LYS A O 1
ATOM 1564 N N . ALA A 1 205 ? -2.775 14.094 34.607 1.00 90.25 205 ALA A N 1
ATOM 1565 C CA . ALA A 1 205 ? -3.657 12.932 34.649 1.00 90.25 205 ALA A CA 1
ATOM 1566 C C . ALA A 1 205 ? -5.125 13.324 34.883 1.00 90.25 205 ALA A C 1
ATOM 1568 O O . ALA A 1 205 ? -5.440 14.105 35.784 1.00 90.25 205 ALA A O 1
ATOM 1569 N N . VAL A 1 206 ? -6.025 12.740 34.094 1.00 91.56 206 VAL A N 1
ATOM 1570 C CA . VAL A 1 206 ? -7.484 12.857 34.182 1.00 91.56 206 VAL A CA 1
ATOM 1571 C C . VAL A 1 206 ? -8.048 11.476 34.506 1.00 91.56 206 VAL A C 1
ATOM 1573 O O . VAL A 1 206 ? -8.132 10.596 33.649 1.00 91.56 206 VAL A O 1
ATOM 1576 N N . ALA A 1 207 ? -8.397 11.284 35.774 1.00 92.81 207 ALA A N 1
ATOM 1577 C CA . ALA A 1 207 ? -8.962 10.048 36.305 1.00 92.81 207 ALA A CA 1
ATOM 1578 C C . ALA A 1 207 ? -10.503 10.100 36.346 1.00 92.81 207 ALA A C 1
ATOM 1580 O O . ALA A 1 207 ? -11.073 11.196 36.353 1.00 92.81 207 ALA A O 1
ATOM 1581 N N . PRO A 1 208 ? -11.191 8.945 36.417 1.00 94.56 208 PRO A N 1
ATOM 1582 C CA . PRO A 1 208 ? -12.599 8.909 36.786 1.00 94.56 208 PRO A CA 1
ATOM 1583 C C . PRO A 1 208 ? -12.805 9.376 38.237 1.00 94.56 208 PRO A C 1
ATOM 1585 O O . PRO A 1 208 ? -11.873 9.375 39.047 1.00 94.56 208 PRO A O 1
ATOM 1588 N N . LEU A 1 209 ? -14.042 9.747 38.578 1.00 93.88 209 LEU A N 1
ATOM 1589 C CA . LEU A 1 209 ? -14.445 10.116 39.940 1.00 93.88 209 LEU A CA 1
ATOM 1590 C C . LEU A 1 209 ? -14.022 9.058 40.978 1.00 93.88 209 LEU A C 1
ATOM 1592 O O . LEU A 1 209 ? -14.018 7.856 40.704 1.00 93.88 209 LEU A O 1
ATOM 1596 N N . THR A 1 210 ? -13.740 9.493 42.211 1.00 92.69 210 THR A N 1
ATOM 1597 C CA . THR A 1 210 ? -13.241 8.625 43.298 1.00 92.69 210 THR A CA 1
ATOM 1598 C C . THR A 1 210 ? -14.115 7.408 43.567 1.00 92.69 210 THR A C 1
ATOM 1600 O O . THR A 1 210 ? -13.595 6.341 43.880 1.00 92.69 210 THR A O 1
ATOM 1603 N N . ASP A 1 211 ? -15.430 7.547 43.418 1.00 92.81 211 ASP A N 1
ATOM 1604 C CA . ASP A 1 211 ? -16.396 6.505 43.771 1.00 92.81 211 ASP A CA 1
ATOM 1605 C C . ASP A 1 211 ? -16.511 5.431 42.678 1.00 92.81 211 ASP A C 1
ATOM 1607 O O . ASP A 1 211 ? -16.828 4.280 42.985 1.00 92.81 211 ASP A O 1
ATOM 1611 N N . TYR A 1 212 ? -16.173 5.802 41.435 1.00 94.56 212 TYR A N 1
ATOM 1612 C CA . TYR A 1 212 ? -15.941 4.902 40.304 1.00 94.56 212 TYR A CA 1
ATOM 1613 C C . TYR A 1 212 ? -14.582 4.202 40.432 1.00 94.56 212 TYR A C 1
ATOM 1615 O O . TYR A 1 212 ? -14.505 2.981 40.313 1.00 94.56 212 TYR A O 1
ATOM 1623 N N . ALA A 1 213 ? -13.521 4.950 40.757 1.00 93.25 213 ALA A N 1
ATOM 1624 C CA . ALA A 1 213 ? -12.194 4.391 41.026 1.00 93.25 213 ALA A CA 1
ATOM 1625 C C . ALA A 1 213 ? -12.194 3.403 42.212 1.00 93.25 213 ALA A C 1
ATOM 1627 O O . ALA A 1 213 ? -11.456 2.428 42.199 1.00 93.25 213 ALA A O 1
ATOM 1628 N N . ALA A 1 214 ? -13.055 3.620 43.213 1.00 92.81 214 ALA A N 1
ATOM 1629 C CA . ALA A 1 214 ? -13.284 2.714 44.343 1.00 92.81 214 ALA A CA 1
ATOM 1630 C C . ALA A 1 214 ? -14.299 1.584 44.062 1.00 92.81 214 ALA A C 1
ATOM 1632 O O . ALA A 1 214 ? -14.624 0.817 44.969 1.00 92.81 214 ALA A O 1
ATOM 1633 N N . ALA A 1 215 ? -14.874 1.526 42.859 1.00 93.81 215 ALA A N 1
ATOM 1634 C CA . ALA A 1 215 ? -15.808 0.483 42.435 1.00 93.81 215 ALA A CA 1
ATOM 1635 C C . ALA A 1 215 ? -15.178 -0.509 41.447 1.00 93.81 215 ALA A C 1
ATOM 1637 O O . ALA A 1 215 ? -15.581 -1.667 41.434 1.00 93.81 215 ALA A O 1
ATOM 1638 N N . ALA A 1 216 ? -14.227 -0.049 40.632 1.00 94.69 216 ALA A N 1
ATOM 1639 C CA . ALA A 1 216 ? -13.528 -0.844 39.629 1.00 94.69 216 ALA A CA 1
ATOM 1640 C C . ALA A 1 216 ? -12.442 -1.758 40.233 1.00 94.69 216 ALA A C 1
ATOM 1642 O O . ALA A 1 216 ? -11.797 -1.407 41.219 1.00 94.69 216 ALA A O 1
ATOM 1643 N N . GLU A 1 217 ? -12.179 -2.885 39.568 1.00 90.81 217 GLU A N 1
ATOM 1644 C CA . GLU A 1 217 ? -11.041 -3.786 39.826 1.00 90.81 217 GLU A CA 1
ATOM 1645 C C . GLU A 1 217 ? -9.705 -3.116 39.452 1.00 90.81 217 GLU A C 1
ATOM 1647 O O . GLU A 1 217 ? -8.647 -3.401 40.018 1.00 90.81 217 GLU A O 1
ATOM 1652 N N . GLY A 1 218 ? -9.714 -2.154 38.528 1.00 92.12 218 GLY A N 1
ATOM 1653 C CA . GLY A 1 218 ? -8.570 -1.265 38.365 1.00 92.12 218 GLY A CA 1
ATOM 1654 C C . GLY A 1 218 ? -8.733 -0.199 37.298 1.00 92.12 218 GLY A C 1
ATOM 1655 O O . GLY A 1 218 ? -9.678 -0.200 36.510 1.00 92.12 218 GLY A O 1
ATOM 1656 N N . LEU A 1 219 ? -7.756 0.700 37.277 1.00 94.94 219 LEU A N 1
ATOM 1657 C CA . LEU A 1 219 ? -7.618 1.757 36.286 1.00 94.94 219 LEU A CA 1
ATOM 1658 C C . LEU A 1 219 ? -6.397 1.509 35.402 1.00 94.94 219 LEU A C 1
ATOM 1660 O O . LEU A 1 219 ? -5.379 0.991 35.867 1.00 94.94 219 LEU A O 1
ATOM 1664 N N . ALA A 1 220 ? -6.495 1.893 34.135 1.00 95.44 220 ALA A N 1
ATOM 1665 C CA . ALA A 1 220 ? -5.425 1.724 33.158 1.00 95.44 220 ALA A CA 1
ATOM 1666 C C . ALA A 1 220 ? -5.541 2.753 32.035 1.00 95.44 220 ALA A C 1
ATOM 1668 O O . ALA A 1 220 ? -6.644 3.203 31.725 1.00 95.44 220 ALA A O 1
ATOM 1669 N N . HIS A 1 221 ? -4.422 3.170 31.446 1.00 95.25 221 HIS A N 1
ATOM 1670 C CA . HIS A 1 221 ? -4.438 4.327 30.560 1.00 95.25 221 HIS A CA 1
ATOM 1671 C C . HIS A 1 221 ? -4.851 4.005 29.122 1.00 95.25 221 HIS A C 1
ATOM 1673 O O . HIS A 1 221 ? -4.436 2.997 28.549 1.00 95.25 221 HIS A O 1
ATOM 1679 N N . VAL A 1 222 ? -5.600 4.924 28.513 1.00 94.56 222 VAL A N 1
ATOM 1680 C CA . VAL A 1 222 ? -6.037 4.857 27.102 1.00 94.56 222 VAL A CA 1
ATOM 1681 C C . VAL A 1 222 ? -5.215 5.769 26.178 1.00 94.56 222 VAL A C 1
ATOM 1683 O O . VAL A 1 222 ? -5.631 6.148 25.086 1.00 94.56 222 VAL A O 1
ATOM 1686 N N . ASN A 1 223 ? -4.009 6.137 26.611 1.00 92.75 223 ASN A N 1
ATOM 1687 C CA . ASN A 1 223 ? -3.060 6.900 25.806 1.00 92.75 223 ASN A CA 1
ATOM 1688 C C . ASN A 1 223 ? -2.464 6.058 24.667 1.00 92.75 223 ASN A C 1
ATOM 1690 O O . ASN A 1 223 ? -1.772 5.075 24.921 1.00 92.75 223 ASN A O 1
ATOM 1694 N N . LEU A 1 224 ? -2.679 6.504 23.426 1.00 91.06 224 LEU A N 1
ATOM 1695 C CA . LEU A 1 224 ? -2.128 5.911 22.205 1.00 91.06 224 LEU A CA 1
ATOM 1696 C C . LEU A 1 224 ? -1.234 6.923 21.478 1.00 91.06 224 LEU A C 1
ATOM 1698 O O . LEU A 1 224 ? -1.692 8.010 21.108 1.00 91.06 224 LEU A O 1
ATOM 1702 N N . TYR A 1 225 ? 0.023 6.539 21.244 1.00 88.94 225 TYR A N 1
ATOM 1703 C CA . TYR A 1 225 ? 1.088 7.403 20.724 1.00 88.94 225 TYR A CA 1
ATOM 1704 C C . TYR A 1 225 ? 1.491 6.974 19.300 1.00 88.94 225 TYR A C 1
ATOM 1706 O O . TYR A 1 225 ? 2.311 6.066 19.155 1.00 88.94 225 TYR A O 1
ATOM 1714 N N . PRO A 1 226 ? 0.910 7.569 18.239 1.00 88.69 226 PRO A N 1
ATOM 1715 C CA . PRO A 1 226 ? 1.281 7.240 16.864 1.00 88.69 226 PRO A CA 1
ATOM 1716 C C . PRO A 1 226 ? 2.719 7.668 16.534 1.00 88.69 226 PRO A C 1
ATOM 1718 O O . PRO A 1 226 ? 3.265 8.598 17.131 1.00 88.69 226 PRO A O 1
ATOM 1721 N N . GLU A 1 227 ? 3.319 7.012 15.541 1.00 86.88 227 GLU A N 1
ATOM 1722 C CA . GLU A 1 227 ? 4.603 7.413 14.970 1.00 86.88 227 GLU A CA 1
ATOM 1723 C C . GLU A 1 227 ? 4.514 8.763 14.222 1.00 86.88 227 GLU A C 1
ATOM 1725 O O . GLU A 1 227 ? 3.448 9.350 14.031 1.00 86.88 227 GLU A O 1
ATOM 1730 N N . SER A 1 228 ? 5.661 9.271 13.759 1.00 81.69 228 SER A N 1
ATOM 1731 C CA . SER A 1 228 ? 5.784 10.559 13.058 1.00 81.69 228 SER A CA 1
ATOM 1732 C C . SER A 1 228 ? 5.065 10.643 11.701 1.00 81.69 228 SER A C 1
ATOM 1734 O O . SER A 1 228 ? 4.981 11.731 11.131 1.00 81.69 228 SER A O 1
ATOM 1736 N N . ASP A 1 229 ? 4.529 9.532 11.189 1.00 83.56 229 ASP A N 1
ATOM 1737 C CA . ASP A 1 229 ? 3.638 9.478 10.025 1.00 83.56 229 ASP A CA 1
ATOM 1738 C C . ASP A 1 229 ? 2.139 9.442 10.393 1.00 83.56 229 ASP A C 1
ATOM 1740 O O . ASP A 1 229 ? 1.284 9.401 9.508 1.00 83.56 229 ASP A O 1
ATOM 1744 N N . GLY A 1 230 ? 1.811 9.498 11.688 1.00 86.75 230 GLY A N 1
ATOM 1745 C CA . GLY A 1 230 ? 0.449 9.493 12.223 1.00 86.75 230 GLY A CA 1
ATOM 1746 C C . GLY A 1 230 ? -0.191 8.106 12.335 1.00 86.75 230 GLY A C 1
ATOM 1747 O O . GLY A 1 230 ? -1.302 8.004 12.857 1.00 86.75 230 GLY A O 1
ATOM 1748 N N . VAL A 1 231 ? 0.487 7.052 11.872 1.00 89.88 231 VAL A N 1
ATOM 1749 C CA . VAL A 1 231 ? 0.058 5.652 12.005 1.00 89.88 231 VAL A CA 1
ATOM 1750 C C . VAL A 1 231 ? 0.473 5.118 13.378 1.00 89.88 231 VAL A C 1
ATOM 1752 O O . VAL A 1 231 ? 1.476 5.548 13.941 1.00 89.88 231 VAL A O 1
ATOM 1755 N N . LEU A 1 232 ? -0.303 4.188 13.935 1.00 90.12 232 LEU A N 1
ATOM 1756 C CA . LEU A 1 232 ? 0.007 3.533 15.206 1.00 90.12 232 LEU A CA 1
ATOM 1757 C C . LEU A 1 232 ? 0.500 2.095 14.981 1.00 90.12 232 LEU A C 1
ATOM 1759 O O . LEU A 1 232 ? -0.244 1.269 14.452 1.00 90.12 232 LEU A O 1
ATOM 1763 N N . ARG A 1 233 ? 1.724 1.780 15.427 1.00 90.00 233 ARG A N 1
ATOM 1764 C CA . ARG A 1 233 ? 2.295 0.413 15.405 1.00 90.00 233 ARG A CA 1
ATOM 1765 C C . ARG A 1 233 ? 2.621 -0.147 16.790 1.00 90.00 233 ARG A C 1
ATOM 1767 O O . ARG A 1 233 ? 3.000 -1.313 16.898 1.00 90.00 233 ARG A O 1
ATOM 1774 N N . ARG A 1 234 ? 2.514 0.666 17.845 1.00 91.06 234 ARG A N 1
ATOM 1775 C CA . ARG A 1 234 ? 2.975 0.335 19.201 1.00 91.06 234 ARG A CA 1
ATOM 1776 C C . ARG A 1 234 ? 2.016 0.842 20.282 1.00 91.06 234 ARG A C 1
ATOM 1778 O O . ARG A 1 234 ? 1.425 1.906 20.133 1.00 91.06 234 ARG A O 1
ATOM 1785 N N . ASP A 1 235 ? 1.900 0.091 21.373 1.00 92.50 235 ASP A N 1
ATOM 1786 C CA . ASP A 1 235 ? 1.211 0.474 22.612 1.00 92.50 235 ASP A CA 1
ATOM 1787 C C . ASP A 1 235 ? 2.231 0.880 23.687 1.00 92.50 235 ASP A C 1
ATOM 1789 O O . ASP A 1 235 ? 3.308 0.289 23.793 1.00 92.50 235 ASP A O 1
ATOM 1793 N N . ALA A 1 236 ? 1.891 1.863 24.517 1.00 92.06 236 ALA A N 1
ATOM 1794 C CA . ALA A 1 236 ? 2.719 2.280 25.643 1.00 92.06 236 ALA A CA 1
ATOM 1795 C C . ALA A 1 236 ? 2.396 1.423 26.870 1.00 92.06 236 ALA A C 1
ATOM 1797 O O . ALA A 1 236 ? 1.683 1.868 27.755 1.00 92.06 236 ALA A O 1
ATOM 1798 N N . SER A 1 237 ? 2.886 0.183 26.946 1.00 91.62 237 SER A N 1
ATOM 1799 C CA . SER A 1 237 ? 2.451 -0.773 27.984 1.00 91.62 237 SER A CA 1
ATOM 1800 C C . SER A 1 237 ? 2.574 -0.277 29.435 1.00 91.62 237 SER A C 1
ATOM 1802 O O . SER A 1 237 ? 1.837 -0.762 30.295 1.00 91.62 237 SER A O 1
ATOM 1804 N N . LEU A 1 238 ? 3.472 0.678 29.712 1.00 91.94 238 LEU A N 1
ATOM 1805 C CA . LEU A 1 238 ? 3.509 1.455 30.954 1.00 91.94 238 LEU A CA 1
ATOM 1806 C C . LEU A 1 238 ? 3.768 2.947 30.659 1.00 91.94 238 LEU A C 1
ATOM 1808 O O . LEU A 1 238 ? 4.710 3.274 29.935 1.00 91.94 238 LEU A O 1
ATOM 1812 N N . VAL A 1 239 ? 3.019 3.842 31.310 1.00 90.19 239 VAL A N 1
ATOM 1813 C CA . VAL A 1 239 ? 3.291 5.296 31.375 1.00 90.19 239 VAL A CA 1
ATOM 1814 C C . VAL A 1 239 ? 3.707 5.686 32.796 1.00 90.19 239 VAL A C 1
ATOM 1816 O O . VAL A 1 239 ? 3.117 5.219 33.772 1.00 90.19 239 VAL A O 1
ATOM 1819 N N . LEU A 1 240 ? 4.719 6.547 32.927 1.00 88.00 240 LEU A N 1
ATOM 1820 C CA . LEU A 1 240 ? 5.206 7.073 34.203 1.00 88.00 240 LEU A CA 1
ATOM 1821 C C . LEU A 1 240 ? 4.517 8.404 34.547 1.00 88.00 240 LEU A C 1
ATOM 1823 O O . LEU A 1 240 ? 4.633 9.376 33.805 1.00 88.00 240 LEU A O 1
ATOM 1827 N N . HIS A 1 241 ? 3.870 8.471 35.709 1.00 88.06 241 HIS A N 1
ATOM 1828 C CA . HIS A 1 241 ? 3.250 9.684 36.247 1.00 88.06 241 HIS A CA 1
ATOM 1829 C C . HIS A 1 241 ? 3.467 9.767 37.765 1.00 88.06 241 HIS A C 1
ATOM 1831 O O . HIS A 1 241 ? 3.223 8.798 38.481 1.00 88.06 241 HIS A O 1
ATOM 1837 N N . ASP A 1 242 ? 3.947 10.913 38.260 1.00 86.00 242 ASP A N 1
ATOM 1838 C CA . ASP A 1 242 ? 4.297 11.152 39.677 1.00 86.00 242 ASP A CA 1
ATOM 1839 C C . ASP A 1 242 ? 5.168 10.035 40.309 1.00 86.00 242 ASP A C 1
ATOM 1841 O O . ASP A 1 242 ? 4.957 9.577 41.430 1.00 86.00 242 ASP A O 1
ATOM 1845 N N . GLY A 1 243 ? 6.137 9.522 39.538 1.00 83.31 243 GLY A N 1
ATOM 1846 C CA . GLY A 1 243 ? 7.030 8.430 39.957 1.00 83.31 243 GLY A CA 1
ATOM 1847 C C . GLY A 1 243 ? 6.391 7.032 40.000 1.00 83.31 243 GLY A C 1
ATOM 1848 O O . GLY A 1 243 ? 7.068 6.068 40.357 1.00 83.31 243 GLY A O 1
ATOM 1849 N N . LEU A 1 244 ? 5.119 6.902 39.618 1.00 88.31 244 LEU A N 1
ATOM 1850 C CA . LEU A 1 244 ? 4.364 5.652 39.562 1.00 88.31 244 LEU A CA 1
ATOM 1851 C C . LEU A 1 244 ? 4.120 5.222 38.109 1.00 88.31 244 LEU A C 1
ATOM 1853 O O . LEU A 1 244 ? 3.820 6.045 37.248 1.00 88.31 244 LEU A O 1
ATOM 1857 N N . LEU A 1 245 ? 4.244 3.922 37.832 1.00 90.50 245 LEU A N 1
ATOM 1858 C CA . LEU A 1 245 ? 3.993 3.350 36.506 1.00 90.50 245 LEU A CA 1
ATOM 1859 C C . LEU A 1 245 ? 2.540 2.874 36.422 1.00 90.50 245 LEU A C 1
ATOM 1861 O O . LEU A 1 245 ? 2.111 2.068 37.244 1.00 90.50 245 LEU A O 1
ATOM 1865 N N . TYR A 1 246 ? 1.788 3.336 35.431 1.00 92.62 246 TYR A N 1
ATOM 1866 C CA . TYR A 1 246 ? 0.405 2.929 35.186 1.00 92.62 246 TYR A CA 1
ATOM 1867 C C . TYR A 1 246 ? 0.346 2.038 33.939 1.00 92.62 246 TYR A C 1
ATOM 1869 O O . TYR A 1 246 ? 1.005 2.368 32.954 1.00 92.62 246 TYR A O 1
ATOM 1877 N N . PRO A 1 247 ? -0.401 0.918 33.957 1.00 94.69 247 PRO A N 1
ATOM 1878 C CA . PRO A 1 247 ? -0.502 0.014 32.814 1.00 94.69 247 PRO A CA 1
ATOM 1879 C C . PRO A 1 247 ? -1.397 0.582 31.713 1.00 94.69 247 PRO A C 1
ATOM 1881 O O . PRO A 1 247 ? -2.360 1.297 32.009 1.00 94.69 247 PRO A O 1
ATOM 1884 N N . SER A 1 248 ? -1.136 0.196 30.462 1.00 95.69 248 SER A N 1
ATOM 1885 C CA . SER A 1 248 ? -2.076 0.438 29.363 1.00 95.69 248 SER A CA 1
ATOM 1886 C C . SER A 1 248 ? -3.377 -0.340 29.570 1.00 95.69 248 SER A C 1
ATOM 1888 O O . SER A 1 248 ? -3.407 -1.383 30.236 1.00 95.69 248 SER A O 1
ATOM 1890 N N . PHE A 1 249 ? -4.474 0.162 29.002 1.00 96.81 249 PHE A N 1
ATOM 1891 C CA . PHE A 1 249 ? -5.795 -0.465 29.091 1.00 96.81 249 PHE A CA 1
ATOM 1892 C C . PHE A 1 249 ? -5.766 -1.915 28.582 1.00 96.81 249 PHE A C 1
ATOM 1894 O O . PHE A 1 249 ? -6.243 -2.825 29.262 1.00 96.81 249 PHE A O 1
ATOM 1901 N N . ALA A 1 250 ? -5.075 -2.150 27.463 1.00 96.00 250 ALA A N 1
ATOM 1902 C CA . ALA A 1 250 ? -4.802 -3.480 26.927 1.00 96.00 250 ALA A CA 1
ATOM 1903 C C . ALA A 1 250 ? -4.033 -4.385 27.910 1.00 96.00 250 ALA A C 1
ATOM 1905 O O . ALA A 1 250 ? -4.459 -5.515 28.164 1.00 96.00 250 ALA A O 1
ATOM 1906 N N . LEU A 1 251 ? -2.939 -3.893 28.510 1.00 95.50 251 LEU A N 1
ATOM 1907 C CA . LEU A 1 251 ? -2.151 -4.669 29.471 1.00 95.50 251 LEU A CA 1
ATOM 1908 C C . LEU A 1 251 ? -2.965 -5.019 30.727 1.00 95.50 251 LEU A C 1
ATOM 1910 O O . LEU A 1 251 ? -2.935 -6.167 31.170 1.00 95.50 251 LEU A O 1
ATOM 1914 N N . ARG A 1 252 ? -3.717 -4.069 31.300 1.00 95.81 252 ARG A N 1
ATOM 1915 C CA . ARG A 1 252 ? -4.514 -4.311 32.519 1.00 95.81 252 ARG A CA 1
ATOM 1916 C C . ARG A 1 252 ? -5.650 -5.304 32.290 1.00 95.81 252 ARG A C 1
ATOM 1918 O O . ARG A 1 252 ? -5.912 -6.114 33.184 1.00 95.81 252 ARG A O 1
ATOM 1925 N N . LEU A 1 253 ? -6.290 -5.262 31.120 1.00 96.06 253 LEU A N 1
ATOM 1926 C CA . LEU A 1 253 ? -7.319 -6.224 30.720 1.00 96.06 253 LEU A CA 1
ATOM 1927 C C . LEU A 1 253 ? -6.736 -7.626 30.530 1.00 96.06 253 LEU A C 1
ATOM 1929 O O . LEU A 1 253 ? -7.261 -8.583 31.095 1.00 96.06 253 LEU A O 1
ATOM 1933 N N . ALA A 1 254 ? -5.615 -7.751 29.816 1.00 95.25 254 ALA A N 1
ATOM 1934 C CA . ALA A 1 254 ? -4.931 -9.031 29.654 1.00 95.25 254 ALA A CA 1
ATOM 1935 C C . ALA A 1 254 ? -4.441 -9.604 30.998 1.00 95.25 254 ALA A C 1
ATOM 1937 O O . ALA A 1 254 ? -4.564 -10.803 31.244 1.00 95.25 254 ALA A O 1
ATOM 1938 N N . MET A 1 255 ? -3.943 -8.752 31.901 1.00 94.88 255 MET A N 1
ATOM 1939 C CA . MET A 1 255 ? -3.571 -9.138 33.265 1.00 94.88 255 MET A CA 1
ATOM 1940 C C . MET A 1 255 ? -4.769 -9.656 34.072 1.00 94.88 255 MET A C 1
ATOM 1942 O O . MET A 1 255 ? -4.667 -10.727 34.669 1.00 94.88 255 MET A O 1
ATOM 1946 N N . ALA A 1 256 ? -5.906 -8.952 34.049 1.00 93.69 256 ALA A N 1
ATOM 1947 C CA . ALA A 1 256 ? -7.137 -9.392 34.711 1.00 93.69 256 ALA A CA 1
ATOM 1948 C C . ALA A 1 256 ? -7.621 -10.748 34.168 1.00 93.69 256 ALA A C 1
ATOM 1950 O O . ALA A 1 256 ? -7.841 -11.678 34.940 1.00 93.69 256 ALA A O 1
ATOM 1951 N N . TYR A 1 257 ? -7.666 -10.899 32.840 1.00 94.12 257 TYR A N 1
ATOM 1952 C CA . TYR A 1 257 ? -8.097 -12.118 32.148 1.00 94.12 257 TYR A CA 1
ATOM 1953 C C . TYR A 1 257 ? -7.302 -13.384 32.536 1.00 94.12 257 TYR A C 1
ATOM 1955 O O . TYR A 1 257 ? -7.807 -14.505 32.420 1.00 94.12 257 TYR A O 1
ATOM 1963 N N . VAL A 1 258 ? -6.065 -13.223 33.027 1.00 92.75 258 VAL A N 1
ATOM 1964 C CA . VAL A 1 258 ? -5.216 -14.326 33.515 1.00 92.75 258 VAL A CA 1
ATOM 1965 C C . VAL A 1 258 ? -5.020 -14.357 35.037 1.00 92.75 258 VAL A C 1
ATOM 1967 O O . VAL A 1 258 ? -4.235 -15.173 35.519 1.00 92.75 258 VAL A O 1
ATOM 1970 N N . GLY A 1 259 ? -5.689 -13.483 35.797 1.00 91.94 259 GLY A N 1
ATOM 1971 C CA . GLY A 1 259 ? -5.554 -13.383 37.257 1.00 91.94 259 GLY A CA 1
ATOM 1972 C C . GLY A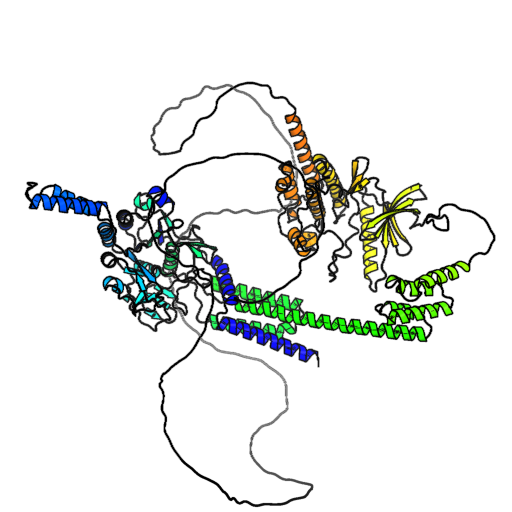 1 259 ? -4.218 -12.803 37.751 1.00 91.94 259 GLY A C 1
ATOM 1973 O O . GLY A 1 259 ? -3.816 -13.055 38.889 1.00 91.94 259 GLY A O 1
ATOM 1974 N N . ALA A 1 260 ? -3.496 -12.049 36.915 1.00 92.19 260 ALA A N 1
ATOM 1975 C CA . ALA A 1 260 ? -2.240 -11.396 37.284 1.00 92.19 260 ALA A CA 1
ATOM 1976 C C . ALA A 1 260 ? -2.490 -10.011 37.905 1.00 92.19 260 ALA A C 1
ATOM 1978 O O . ALA A 1 260 ? -3.153 -9.160 37.317 1.00 92.19 260 ALA A O 1
ATOM 1979 N N . THR A 1 261 ? -1.911 -9.745 39.080 1.00 88.69 261 THR A N 1
ATOM 1980 C CA . THR A 1 261 ? -2.097 -8.465 39.790 1.00 88.69 261 THR A CA 1
ATOM 1981 C C . THR A 1 261 ? -0.971 -7.456 39.497 1.00 88.69 261 THR A C 1
ATOM 1983 O O . THR A 1 261 ? 0.148 -7.869 39.178 1.00 88.69 261 THR A O 1
ATOM 1986 N N . PRO A 1 262 ? -1.190 -6.133 39.671 1.00 87.62 262 PRO A N 1
ATOM 1987 C CA . PRO A 1 262 ? -0.151 -5.099 39.503 1.00 87.62 262 PRO A CA 1
ATOM 1988 C C . PRO A 1 262 ? 1.131 -5.307 40.329 1.00 87.62 262 PRO A C 1
ATOM 1990 O O . PRO A 1 262 ? 2.193 -4.807 39.962 1.00 87.62 262 PRO A O 1
ATOM 1993 N N . ALA A 1 263 ? 1.062 -6.077 41.421 1.00 86.31 263 ALA A N 1
ATOM 1994 C CA . ALA A 1 263 ? 2.212 -6.436 42.254 1.00 86.31 263 ALA A CA 1
ATOM 1995 C C . ALA A 1 263 ? 3.061 -7.601 41.695 1.00 86.31 263 ALA A C 1
ATOM 1997 O O . ALA A 1 263 ? 4.163 -7.843 42.186 1.00 86.31 263 ALA A O 1
ATOM 1998 N N . GLN A 1 264 ? 2.572 -8.337 40.691 1.00 88.69 264 GLN A N 1
ATOM 1999 C CA . GLN A 1 264 ? 3.306 -9.438 40.051 1.00 88.69 264 GLN A CA 1
ATOM 2000 C C . GLN A 1 264 ? 4.184 -8.980 38.876 1.00 88.69 264 GLN A C 1
ATOM 2002 O O . GLN A 1 264 ? 4.961 -9.787 38.358 1.00 88.69 264 GLN A O 1
ATOM 2007 N N . VAL A 1 265 ? 4.069 -7.718 38.447 1.00 90.69 265 VAL A N 1
ATOM 2008 C CA . VAL A 1 265 ? 4.781 -7.195 37.275 1.00 90.69 265 VAL A CA 1
ATOM 2009 C C . VAL A 1 265 ? 6.271 -7.006 37.572 1.00 90.69 265 VAL A C 1
ATOM 2011 O O . VAL A 1 265 ? 6.664 -6.352 38.540 1.00 90.69 265 VAL A O 1
ATOM 2014 N N . LYS A 1 266 ? 7.117 -7.562 36.706 1.00 90.56 266 LYS A N 1
ATOM 2015 C CA . LYS A 1 266 ? 8.582 -7.476 36.782 1.00 90.56 266 LYS A CA 1
ATOM 2016 C C . LYS A 1 266 ? 9.133 -7.006 35.445 1.00 90.56 266 LYS A C 1
ATOM 2018 O O . LYS A 1 266 ? 8.699 -7.493 34.401 1.00 90.56 266 LYS A O 1
ATOM 2023 N N . LEU A 1 267 ? 10.099 -6.093 35.492 1.00 88.25 267 LEU A N 1
ATOM 2024 C CA . LEU A 1 267 ? 10.782 -5.563 34.319 1.00 88.25 267 LEU A CA 1
ATOM 2025 C C . LEU A 1 267 ? 12.142 -6.236 34.147 1.00 88.25 267 LEU A C 1
ATOM 2027 O O . LEU A 1 267 ? 12.939 -6.351 35.079 1.00 88.25 267 LEU A O 1
ATOM 2031 N N . LYS A 1 268 ? 12.415 -6.650 32.917 1.00 85.75 268 LYS A N 1
ATOM 2032 C CA . LYS A 1 268 ? 13.719 -7.087 32.424 1.00 85.75 268 LYS A CA 1
ATOM 2033 C C . LYS A 1 268 ? 14.065 -6.229 31.200 1.00 85.75 268 LYS A C 1
ATOM 2035 O O . LYS A 1 268 ? 13.152 -5.693 30.571 1.00 85.75 268 LYS A O 1
ATOM 2040 N N . PRO A 1 269 ? 15.348 -6.104 30.818 1.00 82.56 269 PRO A N 1
ATOM 2041 C CA . PRO A 1 269 ? 15.718 -5.440 29.570 1.00 82.56 269 PRO A CA 1
ATOM 2042 C C . PRO A 1 269 ? 14.938 -6.027 28.381 1.00 82.56 269 PRO A C 1
ATOM 2044 O O . PRO A 1 269 ? 15.036 -7.222 28.110 1.00 82.56 269 PRO A O 1
ATOM 2047 N N . GLY A 1 270 ? 14.123 -5.195 27.725 1.00 83.50 270 GLY A N 1
ATOM 2048 C CA . GLY A 1 270 ? 13.276 -5.573 26.588 1.00 83.50 270 GLY A CA 1
ATOM 2049 C C . GLY A 1 270 ? 12.072 -6.482 26.885 1.00 83.50 270 GLY A C 1
ATOM 2050 O O . GLY A 1 270 ? 11.432 -6.930 25.938 1.00 83.50 270 GLY A O 1
ATOM 2051 N N . VAL A 1 271 ? 11.742 -6.800 28.149 1.00 89.38 271 VAL A N 1
ATOM 2052 C CA . VAL A 1 271 ? 10.586 -7.666 28.483 1.00 89.38 271 VAL A CA 1
ATOM 2053 C C . VAL A 1 271 ? 9.918 -7.273 29.807 1.00 89.38 271 VAL A C 1
ATOM 2055 O O . VAL A 1 271 ? 10.550 -7.269 30.865 1.00 89.38 271 VAL A O 1
ATOM 2058 N N . LEU A 1 272 ? 8.605 -7.054 29.768 1.00 91.75 272 LEU A N 1
ATOM 2059 C CA . LEU A 1 272 ? 7.715 -6.986 30.925 1.00 91.75 272 LEU A CA 1
ATOM 2060 C C . LEU A 1 272 ? 7.075 -8.360 31.155 1.00 91.75 272 LEU A C 1
ATOM 2062 O O . LEU A 1 272 ? 6.537 -8.968 30.237 1.00 91.75 272 LEU A O 1
ATOM 2066 N N . THR A 1 273 ? 7.098 -8.861 32.390 1.00 92.50 273 THR A N 1
ATOM 2067 C CA . THR A 1 273 ? 6.432 -10.128 32.752 1.00 92.50 273 THR A CA 1
ATOM 2068 C C . THR A 1 273 ? 5.398 -9.906 33.850 1.00 92.50 273 THR A C 1
ATOM 2070 O O . THR A 1 273 ? 5.718 -9.231 34.828 1.00 92.50 273 THR A O 1
ATOM 2073 N N . ALA A 1 274 ? 4.199 -10.483 33.722 1.00 91.19 274 ALA A N 1
ATOM 2074 C CA . ALA A 1 274 ? 3.101 -10.350 34.688 1.00 91.19 274 ALA A CA 1
ATOM 2075 C C . ALA A 1 274 ? 2.319 -11.672 34.818 1.00 91.19 274 ALA A C 1
ATOM 2077 O O . ALA A 1 274 ? 1.600 -12.073 33.904 1.00 91.19 274 ALA A O 1
ATOM 2078 N N . GLY A 1 275 ? 2.472 -12.383 35.940 1.00 88.25 275 GLY A N 1
ATOM 2079 C CA . GLY A 1 275 ? 1.909 -13.730 36.098 1.00 88.25 275 GLY A CA 1
ATOM 2080 C C . GLY A 1 275 ? 2.461 -14.692 35.036 1.00 88.25 275 GLY A C 1
ATOM 2081 O O . GLY A 1 275 ? 3.663 -14.957 35.022 1.00 88.25 275 GLY A O 1
ATOM 2082 N N . ARG A 1 276 ? 1.592 -15.181 34.136 1.00 91.62 276 ARG A N 1
ATOM 2083 C CA . ARG A 1 276 ? 1.976 -15.997 32.963 1.00 91.62 276 ARG A CA 1
ATOM 2084 C C . ARG A 1 276 ? 2.307 -15.193 31.695 1.00 91.62 276 ARG A C 1
ATOM 2086 O O . ARG A 1 276 ? 2.741 -15.786 30.715 1.00 91.62 276 ARG A O 1
ATOM 2093 N N . LEU A 1 277 ? 2.075 -13.879 31.690 1.00 94.25 277 LEU A N 1
ATOM 2094 C CA . LEU A 1 277 ? 2.275 -13.014 30.522 1.00 94.25 277 LEU A CA 1
ATOM 2095 C C . LEU A 1 277 ? 3.747 -12.619 30.375 1.00 94.25 277 LEU A C 1
ATOM 2097 O O . LEU A 1 277 ? 4.423 -12.330 31.368 1.00 94.25 277 LEU A O 1
ATOM 2101 N N . SER A 1 278 ? 4.216 -12.540 29.130 1.00 93.25 278 SER A N 1
ATOM 2102 C CA . SER A 1 278 ? 5.561 -12.089 28.767 1.00 93.25 278 SER A CA 1
ATOM 2103 C C . SER A 1 278 ? 5.477 -11.148 27.567 1.00 93.25 278 SER A C 1
ATOM 2105 O O . SER A 1 278 ? 5.439 -11.595 26.426 1.00 93.25 278 SER A O 1
ATOM 2107 N N . VAL A 1 279 ? 5.443 -9.847 27.840 1.00 93.31 279 VAL A N 1
ATOM 2108 C CA . VAL A 1 279 ? 5.286 -8.775 26.856 1.00 93.31 279 VAL A CA 1
ATOM 2109 C C . VAL A 1 279 ? 6.663 -8.232 26.463 1.00 93.31 279 VAL A C 1
ATOM 2111 O O . VAL A 1 279 ? 7.361 -7.690 27.324 1.00 93.31 279 VAL A O 1
ATOM 2114 N N . PRO A 1 280 ? 7.094 -8.360 25.199 1.00 91.75 280 PRO A N 1
ATOM 2115 C CA . PRO A 1 280 ? 8.316 -7.734 24.730 1.00 91.75 280 PRO A CA 1
ATOM 2116 C C . PRO A 1 280 ? 8.120 -6.224 24.602 1.00 91.75 280 PRO A C 1
ATOM 2118 O O . PRO A 1 280 ? 7.103 -5.762 24.085 1.00 91.75 280 PRO A O 1
ATOM 2121 N N . LEU A 1 281 ? 9.123 -5.475 25.045 1.00 89.25 281 LEU A N 1
ATOM 2122 C CA . LEU A 1 281 ? 9.192 -4.025 24.925 1.00 89.25 281 LEU A CA 1
ATOM 2123 C C . LEU A 1 281 ? 10.391 -3.645 24.052 1.00 89.25 281 LEU A C 1
ATOM 2125 O O . LEU A 1 281 ? 11.441 -4.288 24.116 1.00 89.25 281 LEU A O 1
ATOM 2129 N N . ASP A 1 282 ? 10.246 -2.593 23.255 1.00 83.69 282 ASP A N 1
ATOM 2130 C CA . ASP A 1 282 ? 11.353 -1.991 22.518 1.00 83.69 282 ASP A CA 1
ATOM 2131 C C . ASP A 1 282 ? 12.214 -1.066 23.410 1.00 83.69 282 ASP A C 1
ATOM 2133 O O . ASP A 1 282 ? 12.095 -1.046 24.640 1.00 83.69 282 ASP A O 1
ATOM 2137 N N . ALA A 1 283 ? 13.130 -0.314 22.794 1.00 77.38 283 ALA A N 1
ATOM 2138 C CA . ALA A 1 283 ? 14.009 0.618 23.502 1.00 77.38 283 ALA A CA 1
ATOM 2139 C C . ALA A 1 283 ? 13.259 1.798 24.161 1.00 77.38 283 ALA A C 1
ATOM 2141 O O . ALA A 1 283 ? 13.745 2.346 25.152 1.00 77.38 283 ALA A O 1
ATOM 2142 N N . ASP A 1 284 ? 12.075 2.152 23.658 1.00 77.19 284 ASP A N 1
ATOM 2143 C CA . ASP A 1 284 ? 11.215 3.219 24.183 1.00 77.19 284 ASP A CA 1
ATOM 2144 C C . ASP A 1 284 ? 10.252 2.686 25.271 1.00 77.19 284 ASP A C 1
ATOM 2146 O O . ASP A 1 284 ? 9.387 3.407 25.764 1.00 77.19 284 ASP A O 1
ATOM 2150 N N . GLY A 1 285 ? 10.369 1.405 25.650 1.00 81.75 285 GLY A N 1
ATOM 2151 C CA . GLY A 1 285 ? 9.457 0.752 26.594 1.00 81.75 285 GLY A CA 1
ATOM 2152 C C . GLY A 1 285 ? 8.078 0.432 26.004 1.00 81.75 285 GLY A C 1
ATOM 2153 O O . GLY A 1 285 ? 7.154 0.140 26.766 1.00 81.75 285 GLY A O 1
ATOM 2154 N N . MET A 1 286 ? 7.933 0.477 24.677 1.00 89.19 286 MET A N 1
ATOM 2155 C CA . MET A 1 286 ? 6.672 0.292 23.957 1.00 89.19 286 MET A CA 1
ATOM 2156 C C . MET A 1 286 ? 6.518 -1.159 23.468 1.00 89.19 286 MET A C 1
ATOM 2158 O O . MET A 1 286 ? 7.497 -1.803 23.092 1.00 89.19 286 MET A O 1
ATOM 2162 N N . MET A 1 287 ? 5.289 -1.677 23.415 1.00 91.94 287 MET A N 1
ATOM 2163 C CA . MET A 1 287 ? 4.966 -2.999 22.862 1.00 91.94 287 MET A CA 1
ATOM 2164 C C . MET A 1 287 ? 4.527 -2.888 21.392 1.00 91.94 287 MET A C 1
ATOM 2166 O O . MET A 1 287 ? 3.528 -2.222 21.116 1.00 91.94 287 MET A O 1
ATOM 2170 N N . PRO A 1 288 ? 5.181 -3.575 20.437 1.00 90.69 288 PRO A N 1
ATOM 2171 C CA . PRO A 1 288 ? 4.717 -3.641 19.049 1.00 90.69 288 PRO A CA 1
ATOM 2172 C C . PRO A 1 288 ? 3.405 -4.423 18.880 1.00 90.69 288 PRO A C 1
ATOM 2174 O O . PRO A 1 288 ? 3.303 -5.578 19.299 1.00 90.69 288 PRO A O 1
ATOM 2177 N N . ILE A 1 289 ? 2.429 -3.807 18.206 1.00 89.88 289 ILE A N 1
ATOM 2178 C CA . ILE A 1 289 ? 1.095 -4.366 17.948 1.00 89.88 289 ILE A CA 1
ATOM 2179 C C . ILE A 1 289 ? 1.102 -5.136 16.618 1.00 89.88 289 ILE A C 1
ATOM 2181 O O . ILE A 1 289 ? 1.475 -4.607 15.572 1.00 89.88 289 ILE A O 1
ATOM 2185 N N . THR A 1 290 ? 0.640 -6.385 16.639 1.00 89.19 290 THR A N 1
ATOM 2186 C CA . THR A 1 290 ? 0.352 -7.194 15.447 1.00 89.19 290 THR A CA 1
ATOM 2187 C C . THR A 1 290 ? -1.154 -7.173 15.179 1.00 89.19 290 THR A C 1
ATOM 2189 O O . THR A 1 290 ? -1.918 -7.924 15.783 1.00 89.19 290 THR A O 1
ATOM 2192 N N . PHE A 1 291 ? -1.595 -6.308 14.264 1.00 87.38 291 PHE A N 1
ATOM 2193 C CA . PHE A 1 291 ? -3.000 -6.232 13.851 1.00 87.38 291 PHE A CA 1
ATOM 2194 C C . PHE A 1 291 ? -3.411 -7.479 13.054 1.00 87.38 291 PHE A C 1
ATOM 2196 O O . PHE A 1 291 ? -2.779 -7.815 12.052 1.00 87.38 291 PHE A O 1
ATOM 2203 N N . LEU A 1 292 ? -4.501 -8.143 13.458 1.00 81.31 292 LEU A N 1
ATOM 2204 C CA . LEU A 1 292 ? -4.962 -9.384 12.811 1.00 81.31 292 LEU A CA 1
ATOM 2205 C C . LEU A 1 292 ? -5.520 -9.164 11.395 1.00 81.31 292 LEU A C 1
ATOM 2207 O O . LEU A 1 292 ? -5.603 -10.120 10.632 1.00 81.31 292 LEU A O 1
ATOM 2211 N N . GLY A 1 293 ? -5.923 -7.936 11.059 1.00 79.38 293 GLY A N 1
ATOM 2212 C CA . GLY A 1 293 ? -6.559 -7.565 9.794 1.00 79.38 293 GLY A CA 1
ATOM 2213 C C . GLY A 1 293 ? -7.175 -6.158 9.854 1.00 79.38 293 GLY A C 1
ATOM 2214 O O . GLY A 1 293 ? -7.134 -5.519 10.909 1.00 79.38 293 GLY A O 1
ATOM 2215 N N . PRO A 1 294 ? -7.734 -5.652 8.741 1.00 74.50 294 PRO A N 1
ATOM 2216 C CA . PRO A 1 294 ? -8.486 -4.397 8.726 1.00 74.50 294 PRO A CA 1
ATOM 2217 C C . PRO A 1 294 ? -9.850 -4.526 9.450 1.00 74.50 294 PRO A C 1
ATOM 2219 O O . PRO A 1 294 ? -10.317 -5.644 9.699 1.00 74.50 294 PRO A O 1
ATOM 2222 N N . PRO A 1 295 ? -10.523 -3.406 9.782 1.00 64.94 295 PRO A N 1
ATOM 2223 C CA . PRO A 1 295 ? -11.795 -3.415 10.507 1.00 64.94 295 PRO A CA 1
ATOM 2224 C C . PRO A 1 295 ? -12.876 -4.223 9.780 1.00 64.94 295 PRO A C 1
ATOM 2226 O O . PRO A 1 295 ? -12.965 -4.215 8.552 1.00 64.94 295 PRO A O 1
ATOM 2229 N N . GLY A 1 296 ? -13.700 -4.945 10.542 1.00 59.56 296 GLY A N 1
ATOM 2230 C CA . GLY A 1 296 ? -14.775 -5.799 10.018 1.00 59.56 296 GLY A CA 1
ATOM 2231 C C . GLY A 1 296 ? -14.326 -7.094 9.318 1.00 59.56 296 GLY A C 1
ATOM 2232 O O . GLY A 1 296 ? -15.152 -7.985 9.113 1.00 59.56 296 GLY A O 1
ATOM 2233 N N . ALA A 1 297 ? -13.040 -7.269 8.996 1.00 58.59 297 ALA A N 1
ATOM 2234 C CA . ALA A 1 297 ? -12.528 -8.414 8.236 1.00 58.59 297 ALA A CA 1
ATOM 2235 C C . ALA A 1 297 ? -12.325 -9.685 9.092 1.00 58.59 297 ALA A C 1
ATOM 2237 O O . ALA A 1 297 ? -11.235 -10.246 9.132 1.00 58.59 297 ALA A O 1
ATOM 2238 N N . ARG A 1 298 ? -13.382 -10.144 9.784 1.00 57.81 298 ARG A N 1
ATOM 2239 C CA . ARG A 1 298 ? -13.385 -11.346 10.655 1.00 57.81 298 ARG A CA 1
ATOM 2240 C C . ARG A 1 298 ? -12.193 -11.408 11.630 1.00 57.81 298 ARG A C 1
ATOM 2242 O O . ARG A 1 298 ? -11.614 -12.470 11.841 1.00 57.81 298 ARG A O 1
ATOM 2249 N N . THR A 1 299 ? -11.847 -10.275 12.236 1.00 74.38 299 THR A N 1
ATOM 2250 C CA . THR A 1 299 ? -10.799 -10.185 13.258 1.00 74.38 299 THR A CA 1
ATOM 2251 C C . THR A 1 299 ? -11.375 -10.486 14.644 1.00 74.38 299 THR A C 1
ATOM 2253 O O . THR A 1 299 ? -11.531 -11.647 15.011 1.00 74.38 299 THR A O 1
ATOM 2256 N N . ILE A 1 300 ? -11.731 -9.461 15.414 1.00 86.25 300 ILE A N 1
ATOM 2257 C CA . ILE A 1 300 ? -12.276 -9.573 16.770 1.00 86.25 300 ILE A CA 1
ATOM 2258 C C . ILE A 1 300 ? -13.807 -9.579 16.695 1.00 86.25 300 ILE A C 1
ATOM 2260 O O . ILE A 1 300 ? -14.401 -8.894 15.859 1.00 86.25 300 ILE A O 1
ATOM 2264 N N . LYS A 1 301 ? -14.473 -10.379 17.537 1.00 88.88 301 LYS A N 1
ATOM 2265 C CA . LYS A 1 301 ? -15.937 -10.506 17.497 1.00 88.88 301 LYS A CA 1
ATOM 2266 C C . LYS A 1 301 ? -16.601 -9.226 18.000 1.00 88.88 301 LYS A C 1
ATOM 2268 O O . LYS A 1 301 ? -16.516 -8.905 19.180 1.00 88.88 301 LYS A O 1
ATOM 2273 N N . ARG A 1 302 ? -17.275 -8.514 17.096 1.00 89.81 302 ARG A N 1
ATOM 2274 C CA . ARG A 1 302 ? -18.010 -7.272 17.367 1.00 89.81 302 ARG A CA 1
ATOM 2275 C C . ARG A 1 302 ? -19.511 -7.558 17.487 1.00 89.81 302 ARG A C 1
ATOM 2277 O O . ARG A 1 302 ? -20.078 -8.219 16.621 1.00 89.81 302 ARG A O 1
ATOM 2284 N N . VAL A 1 303 ? -20.138 -7.051 18.545 1.00 93.00 303 VAL A N 1
ATOM 2285 C CA . VAL A 1 303 ? -21.596 -7.034 18.759 1.00 93.00 303 VAL A CA 1
ATOM 2286 C C . VAL A 1 303 ? -22.046 -5.611 19.061 1.00 93.00 303 VAL A C 1
ATOM 2288 O O . VAL A 1 303 ? -21.314 -4.852 19.689 1.00 93.00 303 VAL A O 1
ATOM 2291 N N . SER A 1 304 ? -23.245 -5.243 18.624 1.00 94.62 304 SER A N 1
ATOM 2292 C CA . SER A 1 304 ? -23.781 -3.896 18.834 1.00 94.62 304 SER A CA 1
ATOM 2293 C C . SER A 1 304 ? -24.250 -3.719 20.283 1.00 94.62 304 SER A C 1
ATOM 2295 O O . SER A 1 304 ? -24.887 -4.611 20.850 1.00 94.62 304 SER A O 1
ATOM 2297 N N . PHE A 1 305 ? -23.981 -2.568 20.902 1.00 95.88 305 PHE A N 1
ATOM 2298 C CA . PHE A 1 305 ? -24.410 -2.253 22.274 1.00 95.88 305 PHE A CA 1
ATOM 2299 C C . PHE A 1 305 ? -25.931 -2.415 22.449 1.00 95.88 305 PHE A C 1
ATOM 2301 O O . PHE A 1 305 ? -26.406 -2.943 23.458 1.00 95.88 305 PHE A O 1
ATOM 2308 N N . GLN A 1 306 ? -26.705 -2.050 21.429 1.00 95.00 306 GLN A N 1
ATOM 2309 C CA . GLN A 1 306 ? -28.154 -2.236 21.397 1.00 95.00 306 GLN A CA 1
ATOM 2310 C C . GLN A 1 306 ? -28.585 -3.720 21.381 1.00 95.00 306 GLN A C 1
ATOM 2312 O O . GLN A 1 306 ? -29.631 -4.050 21.939 1.00 95.00 306 GLN A O 1
ATOM 2317 N N . GLN A 1 307 ? -27.786 -4.644 20.831 1.00 94.25 307 GLN A N 1
ATOM 2318 C CA . GLN A 1 307 ? -28.063 -6.091 20.921 1.00 94.25 307 GLN A CA 1
ATOM 2319 C C . GLN A 1 307 ? -27.884 -6.617 22.353 1.00 94.25 307 GLN A C 1
ATOM 2321 O O . GLN A 1 307 ? -28.623 -7.508 22.776 1.00 94.25 307 GLN A O 1
ATOM 2326 N N . VAL A 1 308 ? -26.940 -6.044 23.109 1.00 93.94 308 VAL A N 1
ATOM 2327 C CA . VAL A 1 308 ? -26.699 -6.369 24.523 1.00 93.94 308 VAL A CA 1
ATOM 2328 C C . VAL A 1 308 ? -27.862 -5.893 25.393 1.00 93.94 308 VAL A C 1
ATOM 2330 O O . VAL A 1 308 ? -28.454 -6.691 26.119 1.00 93.94 308 VAL A O 1
ATOM 2333 N N . VAL A 1 309 ? -28.239 -4.614 25.282 1.00 91.69 309 VAL A N 1
ATOM 2334 C CA . VAL A 1 309 ? -29.347 -4.028 26.063 1.00 91.69 309 VAL A CA 1
ATOM 2335 C C . VAL A 1 309 ? -30.703 -4.617 25.663 1.00 91.69 309 VAL A C 1
ATOM 2337 O O . VAL A 1 309 ? -31.551 -4.842 26.525 1.00 91.69 309 VAL A O 1
ATOM 2340 N N . GLY A 1 310 ? -30.904 -4.909 24.375 1.00 89.50 310 GLY A N 1
ATOM 2341 C CA . GLY A 1 310 ? -32.113 -5.552 23.856 1.00 89.50 310 GLY A CA 1
ATOM 2342 C C . GLY A 1 310 ? -32.227 -7.052 24.156 1.00 89.50 310 GLY A C 1
ATOM 2343 O O . GLY A 1 310 ? -33.268 -7.635 23.866 1.00 89.50 310 GLY A O 1
ATOM 2344 N N . GLY A 1 311 ? -31.191 -7.690 24.718 1.00 89.00 311 GLY A N 1
ATOM 2345 C CA . GLY A 1 311 ? -31.202 -9.123 25.036 1.00 89.00 311 GLY A CA 1
ATOM 2346 C C . GLY A 1 311 ? -31.229 -10.044 23.809 1.00 89.00 311 GLY A C 1
ATOM 2347 O O . GLY A 1 311 ? -31.749 -11.151 23.893 1.00 89.00 311 GLY A O 1
ATOM 2348 N N . ALA A 1 312 ? -30.691 -9.593 22.671 1.00 89.00 312 ALA A N 1
ATOM 2349 C CA . ALA A 1 312 ? -30.719 -10.319 21.395 1.00 89.00 312 ALA A CA 1
ATOM 2350 C C . ALA A 1 312 ? -29.594 -11.366 21.236 1.00 89.00 312 ALA A C 1
ATOM 2352 O O . ALA A 1 312 ? -29.539 -12.068 20.227 1.00 89.00 312 ALA A O 1
ATOM 2353 N N . LEU A 1 313 ? -28.678 -11.451 22.204 1.00 92.25 313 LEU A N 1
ATOM 2354 C CA . LEU A 1 313 ? -27.568 -12.407 22.226 1.00 92.25 313 LEU A CA 1
ATOM 2355 C C . LEU A 1 313 ? -27.965 -13.697 22.958 1.00 92.25 313 LEU A C 1
ATOM 2357 O O . LEU A 1 313 ? -28.852 -13.695 23.811 1.00 92.25 313 LEU A O 1
ATOM 2361 N N . SER A 1 314 ? -27.283 -14.803 22.653 1.00 91.50 314 SER A N 1
ATOM 2362 C CA . SER A 1 314 ? -27.531 -16.075 23.336 1.00 91.50 314 SER A CA 1
ATOM 2363 C C . SER A 1 314 ? -27.211 -15.993 24.839 1.00 91.50 314 SER A C 1
ATOM 2365 O O . SER A 1 314 ? -26.363 -15.190 25.253 1.00 91.50 314 SER A O 1
ATOM 2367 N N . PRO A 1 315 ? -27.800 -16.877 25.666 1.00 85.25 315 PRO A N 1
ATOM 2368 C CA . PRO A 1 315 ? -27.204 -17.243 26.947 1.00 85.25 315 PRO A CA 1
ATOM 2369 C C . PRO A 1 315 ? -25.726 -17.625 26.766 1.00 85.25 315 PRO A C 1
ATOM 2371 O O . PRO A 1 315 ? -25.326 -18.083 25.691 1.00 85.25 315 PRO A O 1
ATOM 2374 N N . ASP A 1 316 ? -24.924 -17.409 27.807 1.00 91.25 316 ASP A N 1
ATOM 2375 C CA . ASP A 1 316 ? -23.484 -17.699 27.855 1.00 91.25 316 ASP A CA 1
ATOM 2376 C C . ASP A 1 316 ? -22.623 -17.050 26.735 1.00 91.25 316 ASP A C 1
ATOM 2378 O O . ASP A 1 316 ? -21.456 -17.406 26.572 1.00 91.25 316 ASP A O 1
ATOM 2382 N N . TYR A 1 317 ? -23.126 -16.064 25.976 1.00 93.38 317 TYR A N 1
ATOM 2383 C CA . TYR A 1 317 ? -22.374 -15.436 24.876 1.00 93.38 317 TYR A CA 1
ATOM 2384 C C . TYR A 1 317 ? -21.064 -14.768 25.333 1.00 93.38 317 TYR A C 1
ATOM 2386 O O . TYR A 1 317 ? -20.038 -14.918 24.665 1.00 93.38 317 TYR A O 1
ATOM 2394 N N . PHE A 1 318 ? -21.076 -14.071 26.473 1.00 94.38 318 PHE A N 1
ATOM 2395 C CA . PHE A 1 318 ? -19.898 -13.424 27.073 1.00 94.38 318 PHE A CA 1
ATOM 2396 C C . PHE A 1 318 ? -19.131 -14.307 28.070 1.00 94.38 318 PHE A C 1
ATOM 2398 O O . PHE A 1 318 ? -18.117 -13.869 28.612 1.00 94.38 318 PHE A O 1
ATOM 2405 N N . LYS A 1 319 ? -19.592 -15.535 28.322 1.00 94.56 319 LYS A N 1
ATOM 2406 C CA . LYS A 1 319 ? -19.038 -16.412 29.357 1.00 94.56 319 LYS A CA 1
ATOM 2407 C C . LYS A 1 319 ? -17.563 -16.714 29.134 1.00 94.56 319 LYS A C 1
ATOM 2409 O O . LYS A 1 319 ? -17.162 -17.022 28.013 1.00 94.56 319 LYS A O 1
ATOM 2414 N N . ASP A 1 320 ? -16.787 -16.635 30.213 1.00 93.50 320 ASP A N 1
ATOM 2415 C CA . ASP A 1 320 ? -15.335 -16.851 30.242 1.00 93.50 320 ASP A CA 1
ATOM 2416 C C . ASP A 1 320 ? -14.493 -15.887 29.371 1.00 93.50 320 ASP A C 1
ATOM 2418 O O . ASP A 1 320 ? -13.283 -16.071 29.265 1.00 93.50 320 ASP A O 1
ATOM 2422 N N . LYS A 1 321 ? -15.078 -14.833 28.781 1.00 94.69 321 LYS A N 1
ATOM 2423 C CA . LYS A 1 321 ? -14.394 -13.943 27.819 1.00 94.69 321 LYS A CA 1
ATOM 2424 C C . LYS A 1 321 ? -13.938 -12.616 28.415 1.00 94.69 321 LYS A C 1
ATOM 2426 O O . LYS A 1 321 ? -14.465 -12.148 29.425 1.00 94.69 321 LYS A O 1
ATOM 2431 N N . LEU A 1 322 ? -12.980 -11.992 27.736 1.00 95.81 322 LEU A N 1
ATOM 2432 C CA . LEU A 1 322 ? -12.635 -10.581 27.871 1.00 95.81 322 LEU A CA 1
ATOM 2433 C C . LEU A 1 322 ? -13.631 -9.768 27.034 1.00 95.81 322 LEU A C 1
ATOM 2435 O O . LEU A 1 322 ? -13.739 -9.958 25.821 1.00 95.81 322 LEU A O 1
ATOM 2439 N N . VAL A 1 323 ? -14.366 -8.861 27.673 1.00 96.44 323 VAL A N 1
ATOM 2440 C CA . VAL A 1 323 ? -15.346 -7.994 27.004 1.00 96.44 323 VAL A CA 1
ATOM 2441 C C . VAL A 1 323 ? -14.845 -6.557 27.041 1.00 96.44 323 VAL A C 1
ATOM 2443 O O . VAL A 1 323 ? -14.473 -6.079 28.106 1.00 96.44 323 VAL A O 1
ATOM 2446 N N . ILE A 1 324 ? -14.845 -5.850 25.911 1.00 96.56 324 ILE A N 1
ATOM 2447 C CA . ILE A 1 324 ? -14.552 -4.408 25.870 1.00 96.56 324 ILE A CA 1
ATOM 2448 C C . ILE A 1 324 ? -15.790 -3.664 25.376 1.00 96.56 324 ILE A C 1
ATOM 2450 O O . ILE A 1 324 ? -16.352 -4.022 24.348 1.00 96.56 324 ILE A O 1
ATOM 2454 N N . VAL A 1 325 ? -16.220 -2.637 26.103 1.00 96.38 325 VAL A N 1
ATOM 2455 C CA . VAL A 1 325 ? -17.377 -1.789 25.797 1.00 96.38 325 VAL A CA 1
ATOM 2456 C C . VAL A 1 325 ? -16.872 -0.375 25.520 1.00 96.38 325 VAL A C 1
ATOM 2458 O O . VAL A 1 325 ? -16.230 0.208 26.391 1.00 96.38 325 VAL A O 1
ATOM 2461 N N . GLY A 1 326 ? -17.161 0.196 24.347 1.00 94.94 326 GLY A N 1
ATOM 2462 C CA . GLY A 1 326 ? -16.666 1.537 24.015 1.00 94.94 326 GLY A CA 1
ATOM 2463 C C . GLY A 1 326 ? -17.106 2.096 22.652 1.00 94.94 326 GLY A C 1
ATOM 2464 O O . GLY A 1 326 ? -17.801 1.413 21.891 1.00 94.94 326 GLY A O 1
ATOM 2465 N N . PRO A 1 327 ? -16.726 3.352 22.341 1.00 93.81 327 PRO A N 1
ATOM 2466 C CA . PRO A 1 327 ? -17.104 4.060 21.118 1.00 93.81 327 PRO A CA 1
ATOM 2467 C C . PRO A 1 327 ? -16.476 3.483 19.836 1.00 93.81 327 PRO A C 1
ATOM 2469 O O . PRO A 1 327 ? -15.266 3.303 19.705 1.00 93.81 327 PRO A O 1
ATOM 2472 N N . THR A 1 328 ? -17.332 3.248 18.844 1.00 91.94 328 THR A N 1
ATOM 2473 C CA . THR A 1 328 ? -16.978 2.747 17.498 1.00 91.94 328 THR A CA 1
ATOM 2474 C C . THR A 1 328 ? -17.813 3.399 16.383 1.00 91.94 328 THR A C 1
ATOM 2476 O O . THR A 1 328 ? -17.784 2.947 15.238 1.00 91.94 328 THR A O 1
ATOM 2479 N N . ALA A 1 329 ? -18.619 4.401 16.747 1.00 89.69 329 ALA A N 1
ATOM 2480 C CA . ALA A 1 329 ? -19.533 5.129 15.878 1.00 89.69 329 ALA A CA 1
ATOM 2481 C C . ALA A 1 329 ? -18.844 6.328 15.215 1.00 89.69 329 ALA A C 1
ATOM 2483 O O . ALA A 1 329 ? -17.944 6.951 15.795 1.00 89.69 329 ALA A O 1
ATOM 2484 N N . SER A 1 330 ? -19.310 6.670 14.017 1.00 83.88 330 SER A N 1
ATOM 2485 C CA . SER A 1 330 ? -18.696 7.653 13.128 1.00 83.88 330 SER A CA 1
ATOM 2486 C C . SER A 1 330 ? -18.671 9.050 13.762 1.00 83.88 330 SER A C 1
ATOM 2488 O O . SER A 1 330 ? -19.704 9.699 13.924 1.00 83.88 330 SER A O 1
ATOM 2490 N N . GLY A 1 331 ? -17.478 9.537 14.121 1.00 81.31 331 GLY A N 1
ATOM 2491 C CA . GLY A 1 331 ? -17.298 10.844 14.770 1.00 81.31 331 GLY A CA 1
ATOM 2492 C C . GLY A 1 331 ? -17.621 10.885 16.272 1.00 81.31 331 GLY A C 1
ATOM 2493 O O . GLY A 1 331 ? -17.736 11.974 16.831 1.00 81.31 331 GLY A O 1
ATOM 2494 N N . VAL A 1 332 ? -17.761 9.725 16.925 1.00 82.50 332 VAL A N 1
ATOM 2495 C CA . VAL A 1 332 ? -17.899 9.605 18.391 1.00 82.50 332 VAL A CA 1
ATOM 2496 C C . VAL A 1 332 ? -16.616 9.087 19.046 1.00 82.50 332 VAL A C 1
ATOM 2498 O O . VAL A 1 332 ? -16.266 9.533 20.137 1.00 82.50 332 VAL A O 1
ATOM 2501 N N . GLY A 1 333 ? -15.918 8.152 18.395 1.00 74.12 333 GLY A N 1
ATOM 2502 C CA . GLY A 1 333 ? -14.579 7.705 18.792 1.00 74.12 333 GLY A CA 1
ATOM 2503 C C . GLY A 1 333 ? -13.468 8.407 18.003 1.00 74.12 333 GLY A C 1
ATOM 2504 O O . GLY A 1 333 ? -13.730 9.086 17.008 1.00 74.12 333 GLY A O 1
ATOM 2505 N N . ASN A 1 334 ? -12.213 8.204 18.414 1.00 81.81 334 ASN A N 1
ATOM 2506 C CA . ASN A 1 334 ? -11.065 8.537 17.573 1.00 81.81 334 ASN A CA 1
ATOM 2507 C C . ASN A 1 334 ? -10.811 7.385 16.593 1.00 81.81 334 ASN A C 1
ATOM 2509 O O . ASN A 1 334 ? -10.405 6.303 17.011 1.00 81.81 334 ASN A O 1
ATOM 2513 N N . ASP A 1 335 ? -10.985 7.627 15.297 1.00 84.25 335 ASP A N 1
ATOM 2514 C CA . ASP A 1 335 ? -10.524 6.706 14.256 1.00 84.25 335 ASP A CA 1
ATOM 2515 C C . ASP A 1 335 ? -9.051 6.992 13.938 1.00 84.25 335 ASP A C 1
ATOM 2517 O O . ASP A 1 335 ? -8.731 8.105 13.504 1.00 84.25 335 ASP A O 1
ATOM 2521 N N . ARG A 1 336 ? -8.146 6.016 14.066 1.00 86.56 336 ARG A N 1
ATOM 2522 C CA . ARG A 1 336 ? -6.712 6.170 13.734 1.00 86.56 336 ARG A CA 1
ATOM 2523 C C . ARG A 1 336 ? -6.322 5.412 12.466 1.00 86.56 336 ARG A C 1
ATOM 2525 O O . ARG A 1 336 ? -6.848 4.324 12.237 1.00 86.56 336 ARG A O 1
ATOM 2532 N N . PRO A 1 337 ? -5.409 5.946 11.631 1.00 87.38 337 PRO A N 1
ATOM 2533 C CA . PRO A 1 337 ? -4.872 5.205 10.497 1.00 87.38 337 PRO A CA 1
ATOM 2534 C C . PRO A 1 337 ? -3.951 4.076 10.981 1.00 87.38 337 PRO A C 1
ATOM 2536 O O . PRO A 1 337 ? -3.229 4.214 11.970 1.00 87.38 337 PRO A O 1
ATOM 2539 N N . MET A 1 338 ? -3.978 2.959 10.261 1.00 82.19 338 MET A N 1
ATOM 2540 C CA . MET A 1 338 ? -3.345 1.697 10.654 1.00 82.19 338 MET A CA 1
ATOM 2541 C C . MET A 1 338 ? -2.426 1.150 9.543 1.00 82.19 338 MET A C 1
ATOM 2543 O O . MET A 1 338 ? -2.680 1.440 8.370 1.00 82.19 338 MET A O 1
ATOM 2547 N N . PRO A 1 339 ? -1.408 0.324 9.868 1.00 78.44 339 PRO A N 1
ATOM 2548 C CA . PRO A 1 339 ? -0.417 -0.201 8.909 1.00 78.44 339 PRO A CA 1
ATOM 2549 C C . PRO A 1 339 ? -0.992 -0.876 7.657 1.00 78.44 339 PRO A C 1
ATOM 2551 O O . PRO A 1 339 ? -0.381 -0.874 6.594 1.00 78.44 339 PRO A O 1
ATOM 2554 N N . LEU A 1 340 ? -2.186 -1.453 7.775 1.00 66.75 340 LEU A N 1
ATOM 2555 C CA . LEU A 1 340 ? -2.856 -2.220 6.723 1.00 66.75 340 LEU A CA 1
ATOM 2556 C C . LEU A 1 340 ? -3.736 -1.364 5.793 1.00 66.75 340 LEU A C 1
ATOM 2558 O O . LEU A 1 340 ? -4.355 -1.896 4.871 1.00 66.75 340 LEU A O 1
ATOM 2562 N N . GLY A 1 341 ? -3.807 -0.052 6.032 1.00 67.06 341 GLY A N 1
ATOM 2563 C CA . GLY A 1 341 ? -4.820 0.823 5.448 1.00 67.06 341 GLY A CA 1
ATOM 2564 C C . GLY A 1 341 ? -6.179 0.700 6.148 1.00 67.06 341 GLY A C 1
ATOM 2565 O O . GLY A 1 341 ? -6.429 -0.222 6.922 1.00 67.06 341 GLY A O 1
ATOM 2566 N N . GLY A 1 342 ? -7.064 1.665 5.887 1.00 78.38 342 GLY A N 1
ATOM 2567 C CA . GLY A 1 342 ? -8.294 1.858 6.662 1.00 78.38 342 GLY A CA 1
ATOM 2568 C C . GLY A 1 342 ? -8.077 2.731 7.903 1.00 78.38 342 GLY A C 1
ATOM 2569 O O . GLY A 1 342 ? -7.038 3.385 8.047 1.00 78.38 342 GLY A O 1
ATOM 2570 N N . ARG A 1 343 ? -9.086 2.777 8.778 1.00 86.31 343 ARG A N 1
ATOM 2571 C CA . ARG A 1 343 ? -9.024 3.435 10.090 1.00 86.31 343 ARG A CA 1
ATOM 2572 C C . ARG A 1 343 ? -9.733 2.573 11.128 1.00 86.31 343 ARG A C 1
ATOM 2574 O O . ARG A 1 343 ? -10.742 1.968 10.791 1.00 86.31 343 ARG A O 1
ATOM 2581 N N . MET A 1 344 ? -9.228 2.547 12.352 1.00 87.38 344 MET A N 1
ATOM 2582 C CA . MET A 1 344 ? -9.710 1.698 13.446 1.00 87.38 344 MET A CA 1
ATOM 2583 C C . MET A 1 344 ? -9.942 2.548 14.698 1.00 87.38 344 MET A C 1
ATOM 2585 O O . MET A 1 344 ? -9.189 3.504 14.908 1.00 87.38 344 MET A O 1
ATOM 2589 N N . SER A 1 345 ? -10.955 2.232 15.514 1.00 91.00 345 SER A N 1
ATOM 2590 C CA . SER A 1 345 ? -11.203 3.008 16.740 1.00 91.00 345 SER A CA 1
ATOM 2591 C C . SER A 1 345 ? -10.218 2.650 17.858 1.00 91.00 345 SER A C 1
ATOM 2593 O O . SER A 1 345 ? -9.694 1.535 17.898 1.00 91.00 345 SER A O 1
ATOM 2595 N N . ASP A 1 346 ? -9.989 3.573 18.798 1.00 91.94 346 ASP A N 1
ATOM 2596 C CA . ASP A 1 346 ? -9.137 3.340 19.983 1.00 91.94 346 ASP A CA 1
ATOM 2597 C C . ASP A 1 346 ? -9.505 2.030 20.720 1.00 91.94 346 ASP A C 1
ATOM 2599 O O . ASP A 1 346 ? -8.629 1.251 21.094 1.00 91.94 346 ASP A O 1
ATOM 2603 N N . VAL A 1 347 ? -10.801 1.715 20.814 1.00 91.88 347 VAL A N 1
ATOM 2604 C CA . VAL A 1 347 ? -11.330 0.499 21.459 1.00 91.88 347 VAL A CA 1
ATOM 2605 C C . VAL A 1 347 ? -10.963 -0.781 20.696 1.00 91.88 347 VAL A C 1
ATOM 2607 O O . VAL A 1 347 ? -10.603 -1.793 21.300 1.00 91.88 347 VAL A O 1
ATOM 2610 N N . GLU A 1 348 ? -11.026 -0.744 19.362 1.00 91.00 348 GLU A N 1
ATOM 2611 C CA . GLU A 1 348 ? -10.603 -1.854 18.497 1.00 91.00 348 GLU A CA 1
ATOM 2612 C C . GLU A 1 348 ? -9.079 -2.067 18.574 1.00 91.00 348 GLU A C 1
ATOM 2614 O O . GLU A 1 348 ? -8.612 -3.208 18.605 1.00 91.00 348 GLU A O 1
ATOM 2619 N N . ILE A 1 349 ? -8.303 -0.985 18.703 1.00 92.38 349 ILE A N 1
ATOM 2620 C CA . ILE A 1 349 ? -6.849 -1.031 18.917 1.00 92.38 349 ILE A CA 1
ATOM 2621 C C . ILE A 1 349 ? -6.515 -1.691 20.263 1.00 92.38 349 ILE A C 1
ATOM 2623 O O . ILE A 1 349 ? -5.671 -2.591 20.298 1.00 92.38 349 ILE A O 1
ATOM 2627 N N . PHE A 1 350 ? -7.185 -1.318 21.362 1.00 93.88 350 PHE A N 1
ATOM 2628 C CA . PHE A 1 350 ? -6.969 -1.969 22.662 1.00 93.88 350 PHE A CA 1
ATOM 2629 C C . PHE A 1 350 ? -7.334 -3.455 22.638 1.00 93.88 350 PHE A C 1
ATOM 2631 O O . PHE A 1 350 ? -6.654 -4.255 23.279 1.00 93.88 350 PHE A O 1
ATOM 2638 N N . ALA A 1 351 ? -8.358 -3.842 21.872 1.00 92.69 351 ALA A N 1
ATOM 2639 C CA . ALA A 1 351 ? -8.729 -5.241 21.697 1.00 92.69 351 ALA A CA 1
ATOM 2640 C C . ALA A 1 351 ? -7.623 -6.048 20.981 1.00 92.69 351 ALA A C 1
ATOM 2642 O O . ALA A 1 351 ? -7.306 -7.157 21.411 1.00 92.69 351 ALA A O 1
ATOM 2643 N N . HIS A 1 352 ? -6.979 -5.481 19.951 1.00 91.50 352 HIS A N 1
ATOM 2644 C CA . HIS A 1 352 ? -5.810 -6.090 19.297 1.00 91.50 352 HIS A CA 1
ATOM 2645 C C . HIS A 1 352 ? -4.577 -6.151 20.205 1.00 91.50 352 HIS A C 1
ATOM 2647 O O . HIS A 1 352 ? -3.917 -7.184 20.284 1.00 91.50 352 HIS A O 1
ATOM 2653 N N . ALA A 1 353 ? -4.276 -5.076 20.934 1.00 93.19 353 ALA A N 1
ATOM 2654 C CA . ALA A 1 353 ? -3.156 -5.066 21.868 1.00 93.19 353 ALA A CA 1
ATOM 2655 C C . ALA A 1 353 ? -3.355 -6.090 23.010 1.00 93.19 353 ALA A C 1
ATOM 2657 O O . ALA A 1 353 ? -2.427 -6.827 23.336 1.00 93.19 353 ALA A O 1
ATOM 2658 N N . ALA A 1 354 ? -4.567 -6.211 23.568 1.00 94.12 354 ALA A N 1
ATOM 2659 C CA . ALA A 1 354 ? -4.884 -7.212 24.591 1.00 94.12 354 ALA A CA 1
ATOM 2660 C C . ALA A 1 354 ? -4.786 -8.650 24.048 1.00 94.12 354 ALA A C 1
ATOM 2662 O O . ALA A 1 354 ? -4.232 -9.523 24.716 1.00 94.12 354 ALA A O 1
ATOM 2663 N N . GLU A 1 355 ? -5.260 -8.888 22.821 1.00 92.62 355 GLU A N 1
ATOM 2664 C CA . GLU A 1 355 ? -5.112 -10.164 22.112 1.00 92.62 355 GLU A CA 1
ATOM 2665 C C . GLU A 1 355 ? -3.641 -10.563 21.952 1.00 92.62 355 GLU A C 1
ATOM 2667 O O . GLU A 1 355 ? -3.267 -11.678 22.322 1.00 92.62 355 GLU A O 1
ATOM 2672 N N . ASN A 1 356 ? -2.792 -9.643 21.479 1.00 91.75 356 ASN A N 1
ATOM 2673 C CA . ASN A 1 356 ? -1.359 -9.894 21.332 1.00 91.75 356 ASN A CA 1
ATOM 2674 C C . ASN A 1 356 ? -0.708 -10.274 22.674 1.00 91.75 356 ASN A C 1
ATOM 2676 O O . ASN A 1 356 ? 0.135 -11.170 22.704 1.00 91.75 356 ASN A O 1
ATOM 2680 N N . VAL A 1 357 ? -1.109 -9.632 23.782 1.00 93.62 357 VAL A N 1
ATOM 2681 C CA . VAL A 1 357 ? -0.599 -9.935 25.131 1.00 93.62 357 VAL A CA 1
ATOM 2682 C C . VAL A 1 357 ? -1.042 -11.319 25.619 1.00 93.62 357 VAL A C 1
ATOM 2684 O O . VAL A 1 357 ? -0.226 -12.040 26.193 1.00 93.62 357 VAL A O 1
ATOM 2687 N N . ILE A 1 358 ? -2.302 -11.704 25.396 1.00 92.19 358 ILE A N 1
ATOM 2688 C CA . ILE A 1 358 ? -2.865 -12.983 25.867 1.00 92.19 358 ILE A CA 1
ATOM 2689 C C . ILE A 1 358 ? -2.267 -14.171 25.098 1.00 92.19 358 ILE A C 1
ATOM 2691 O O . ILE A 1 358 ? -1.762 -15.108 25.722 1.00 92.19 358 ILE A O 1
ATOM 2695 N N . ASP A 1 359 ? -2.259 -14.099 23.764 1.00 89.31 359 ASP A N 1
ATOM 2696 C CA . ASP A 1 359 ? -1.783 -15.174 22.877 1.00 89.31 359 ASP A CA 1
ATOM 2697 C C . ASP A 1 359 ? -0.281 -15.069 22.545 1.00 89.31 359 ASP A C 1
ATOM 2699 O O . ASP A 1 359 ? 0.250 -15.850 21.755 1.00 89.31 359 ASP A O 1
ATOM 2703 N N . SER A 1 360 ? 0.426 -14.106 23.148 1.00 88.62 360 SER A N 1
ATOM 2704 C CA . SER A 1 360 ? 1.853 -13.817 22.921 1.00 88.62 360 SER A CA 1
ATOM 2705 C C . SER A 1 360 ? 2.234 -13.549 21.449 1.00 88.62 360 SER A C 1
ATOM 2707 O O . SER A 1 360 ? 3.365 -13.805 21.021 1.00 88.62 360 SER A O 1
ATOM 2709 N N . ARG A 1 361 ? 1.296 -13.022 20.648 1.00 86.88 361 ARG A N 1
ATOM 2710 C CA . ARG A 1 361 ? 1.470 -12.743 19.211 1.00 86.88 361 ARG A CA 1
ATOM 2711 C C . ARG A 1 361 ? 2.073 -11.360 18.960 1.00 86.88 361 ARG A C 1
ATOM 2713 O O . ARG A 1 361 ? 1.397 -10.424 18.548 1.00 86.88 361 ARG A O 1
ATOM 2720 N N . PHE A 1 362 ? 3.381 -11.253 19.169 1.00 87.81 362 PHE A N 1
ATOM 2721 C CA . PHE A 1 362 ? 4.134 -10.008 18.979 1.00 87.81 362 PHE A CA 1
ATOM 2722 C C . PHE A 1 362 ? 4.918 -9.960 17.658 1.00 87.81 362 PHE A C 1
ATOM 2724 O O . PHE A 1 362 ? 5.017 -10.948 16.918 1.00 87.81 362 PHE A O 1
ATOM 2731 N N . LEU A 1 363 ? 5.504 -8.793 17.380 1.00 88.19 363 LEU A N 1
ATOM 2732 C CA . LEU A 1 363 ? 6.524 -8.558 16.357 1.00 88.19 363 LEU A CA 1
ATOM 2733 C C . LEU A 1 363 ? 7.728 -7.878 17.025 1.00 88.19 363 LEU A C 1
ATOM 2735 O O . LEU A 1 363 ? 7.695 -6.685 17.298 1.00 88.19 363 LEU A O 1
ATOM 2739 N N . THR A 1 364 ? 8.781 -8.629 17.332 1.00 86.62 364 THR A N 1
ATOM 2740 C CA . THR A 1 364 ? 9.941 -8.136 18.094 1.00 86.62 364 THR A CA 1
ATOM 2741 C C . THR A 1 364 ? 11.100 -7.773 17.175 1.00 86.62 364 THR A C 1
ATOM 2743 O O . THR A 1 364 ? 11.358 -8.506 16.225 1.00 86.62 364 THR A O 1
ATOM 2746 N N . GLN A 1 365 ? 11.873 -6.728 17.485 1.00 86.50 365 GLN A N 1
ATOM 2747 C CA . GLN A 1 365 ? 13.229 -6.596 16.936 1.00 86.50 365 GLN A CA 1
ATOM 2748 C C . GLN A 1 365 ? 14.186 -7.401 17.840 1.00 86.50 365 GLN A C 1
ATOM 2750 O O . GLN A 1 365 ? 14.340 -7.041 19.010 1.00 86.50 365 GLN A O 1
ATOM 2755 N N . PRO A 1 366 ? 14.792 -8.515 17.380 1.00 86.38 366 PRO A N 1
ATOM 2756 C CA . PRO A 1 366 ? 15.623 -9.336 18.256 1.00 86.38 366 PRO A CA 1
ATOM 2757 C C . PRO A 1 366 ? 16.923 -8.621 18.677 1.00 86.38 366 PRO A C 1
ATOM 2759 O O . PRO A 1 366 ? 17.448 -7.814 17.909 1.00 86.38 366 PRO A O 1
ATOM 2762 N N . PRO A 1 367 ? 17.541 -8.987 19.822 1.00 85.75 367 PRO A N 1
ATOM 2763 C CA . PRO A 1 367 ? 18.803 -8.391 20.297 1.00 85.75 367 PRO A CA 1
ATOM 2764 C C . PRO A 1 367 ? 20.024 -8.565 19.373 1.00 85.75 367 PRO A C 1
ATOM 2766 O O . PRO A 1 367 ? 21.089 -8.019 19.663 1.00 85.75 367 PRO A O 1
ATOM 2769 N N . TRP A 1 368 ? 19.889 -9.352 18.299 1.00 89.75 368 TRP A N 1
ATOM 2770 C CA . TRP A 1 368 ? 20.886 -9.539 17.239 1.00 89.75 368 TRP A CA 1
ATOM 2771 C C . TRP A 1 368 ? 20.559 -8.783 15.937 1.00 89.75 368 TRP A C 1
ATOM 2773 O O . TRP A 1 368 ? 21.405 -8.736 15.040 1.00 89.75 368 TRP A O 1
ATOM 2783 N N . ALA A 1 369 ? 19.358 -8.198 15.801 1.00 91.75 369 ALA A N 1
ATOM 2784 C CA . ALA A 1 369 ? 18.947 -7.517 14.572 1.00 91.75 369 ALA A CA 1
ATOM 2785 C C . ALA A 1 369 ? 19.847 -6.320 14.237 1.00 91.75 369 ALA A C 1
ATOM 2787 O O . ALA A 1 369 ? 20.317 -6.279 13.102 1.00 91.75 369 ALA A O 1
ATOM 2788 N N . PRO A 1 370 ? 20.201 -5.411 15.173 1.00 91.38 370 PRO A N 1
ATOM 2789 C CA . PRO A 1 370 ? 21.077 -4.285 14.848 1.00 91.38 370 PRO A CA 1
ATOM 2790 C C . PRO A 1 370 ? 22.438 -4.725 14.294 1.00 91.38 370 PRO A C 1
ATOM 2792 O O . PRO A 1 370 ? 22.972 -4.112 13.376 1.00 91.38 370 PRO A O 1
ATOM 2795 N N . GLN A 1 371 ? 22.997 -5.823 14.802 1.00 94.00 371 GLN A N 1
ATOM 2796 C CA . GLN A 1 371 ? 24.264 -6.401 14.354 1.00 94.00 371 GLN A CA 1
ATOM 2797 C C . GLN A 1 371 ? 24.133 -6.986 12.937 1.00 94.00 371 GLN A C 1
ATOM 2799 O O . GLN A 1 371 ? 25.035 -6.811 12.116 1.00 94.00 371 GLN A O 1
ATOM 2804 N N . ALA A 1 372 ? 23.003 -7.630 12.624 1.00 94.19 372 ALA A N 1
ATOM 2805 C CA . ALA A 1 372 ? 22.692 -8.110 11.277 1.00 94.19 372 ALA A CA 1
ATOM 2806 C C . ALA A 1 372 ? 22.418 -6.957 10.290 1.00 94.19 372 ALA A C 1
ATOM 2808 O O . ALA A 1 372 ? 22.883 -7.001 9.153 1.00 94.19 372 ALA A O 1
ATOM 2809 N N . GLU A 1 373 ? 21.729 -5.902 10.725 1.00 95.12 373 GLU A N 1
ATOM 2810 C CA . GLU A 1 373 ? 21.436 -4.684 9.957 1.00 95.12 373 GLU A CA 1
ATOM 2811 C C . GLU A 1 373 ? 22.732 -3.922 9.620 1.00 95.12 373 GLU A C 1
ATOM 2813 O O . GLU A 1 373 ? 22.983 -3.601 8.454 1.00 95.12 373 GLU A O 1
ATOM 2818 N N . TRP A 1 374 ? 23.625 -3.746 10.602 1.00 95.94 374 TRP A N 1
ATOM 2819 C CA . TRP A 1 374 ? 24.983 -3.228 10.400 1.00 95.94 374 TRP A CA 1
ATOM 2820 C C . TRP A 1 374 ? 25.819 -4.108 9.463 1.00 95.94 374 TRP A C 1
ATOM 2822 O O . TRP A 1 374 ? 26.469 -3.591 8.551 1.00 95.94 374 TRP A O 1
ATOM 2832 N N . GLY A 1 375 ? 25.790 -5.432 9.648 1.00 96.06 375 GLY A N 1
ATOM 2833 C CA . GLY A 1 375 ? 26.501 -6.385 8.789 1.00 96.06 375 GLY A CA 1
ATOM 2834 C C . GLY A 1 375 ? 26.012 -6.353 7.338 1.00 96.06 375 GLY A C 1
ATOM 2835 O O . GLY A 1 375 ? 26.818 -6.374 6.409 1.00 96.06 375 GLY A O 1
ATOM 2836 N N . MET A 1 376 ? 24.702 -6.220 7.132 1.00 95.94 376 MET A N 1
ATOM 2837 C CA . MET A 1 376 ? 24.067 -6.088 5.821 1.00 95.94 376 MET A CA 1
ATOM 2838 C C . MET A 1 376 ? 24.438 -4.764 5.134 1.00 95.94 376 MET A C 1
ATOM 2840 O O . MET A 1 376 ? 24.804 -4.773 3.956 1.00 95.94 376 MET A O 1
ATOM 2844 N N . LEU A 1 377 ? 24.420 -3.639 5.861 1.00 96.38 377 LEU A N 1
ATOM 2845 C CA . LEU A 1 377 ? 24.904 -2.346 5.358 1.00 96.38 377 LEU A CA 1
ATOM 2846 C C . LEU A 1 377 ? 26.385 -2.416 4.955 1.00 96.38 377 LEU A C 1
ATOM 2848 O O . LEU A 1 377 ? 26.749 -1.950 3.874 1.00 96.38 377 LEU A O 1
ATOM 2852 N N . ALA A 1 378 ? 27.230 -3.047 5.775 1.00 96.56 378 ALA A N 1
ATOM 2853 C CA . ALA A 1 378 ? 28.649 -3.233 5.479 1.00 96.56 378 ALA A CA 1
ATOM 2854 C C . ALA A 1 378 ? 28.883 -4.142 4.257 1.00 96.56 378 ALA A C 1
ATOM 2856 O O . ALA A 1 378 ? 29.703 -3.813 3.400 1.00 96.56 378 ALA A O 1
ATOM 2857 N N . ALA A 1 379 ? 28.142 -5.248 4.127 1.00 96.62 379 ALA A N 1
ATOM 2858 C CA . ALA A 1 379 ? 28.249 -6.171 2.995 1.00 96.62 379 ALA A CA 1
ATOM 2859 C C . ALA A 1 379 ? 27.820 -5.523 1.665 1.00 96.62 379 ALA A C 1
ATOM 2861 O O . ALA A 1 379 ? 28.516 -5.655 0.655 1.00 96.62 379 ALA A O 1
ATOM 2862 N N . ILE A 1 380 ? 26.718 -4.765 1.665 1.00 97.50 380 ILE A N 1
ATOM 2863 C CA . ILE A 1 380 ? 26.270 -3.995 0.495 1.00 97.50 380 ILE A CA 1
ATOM 2864 C C . ILE A 1 380 ? 27.269 -2.880 0.175 1.00 97.50 380 ILE A C 1
ATOM 2866 O O . ILE A 1 380 ? 27.651 -2.715 -0.984 1.00 97.50 380 ILE A O 1
ATOM 2870 N N . GLY A 1 381 ? 27.766 -2.164 1.186 1.00 96.12 381 GLY A N 1
ATOM 2871 C CA . GLY A 1 381 ? 28.816 -1.161 1.019 1.00 96.12 381 GLY A CA 1
ATOM 2872 C C . GLY A 1 381 ? 30.093 -1.731 0.398 1.00 96.12 381 GLY A C 1
ATOM 2873 O O . GLY A 1 381 ? 30.666 -1.131 -0.515 1.00 96.12 381 GLY A O 1
ATOM 2874 N N . LEU A 1 382 ? 30.503 -2.934 0.809 1.00 96.44 382 LEU A N 1
ATOM 2875 C CA . LEU A 1 382 ? 31.639 -3.661 0.243 1.00 96.44 382 LEU A CA 1
ATOM 2876 C C . LEU A 1 382 ? 31.385 -4.082 -1.215 1.00 96.44 382 LEU A C 1
ATOM 2878 O O . LEU A 1 382 ? 32.262 -3.908 -2.063 1.00 96.44 382 LEU A O 1
ATOM 2882 N N . PHE A 1 383 ? 30.180 -4.566 -1.538 1.00 96.12 383 PHE A N 1
ATOM 2883 C CA . PHE A 1 383 ? 29.764 -4.865 -2.913 1.00 96.12 383 PHE A CA 1
ATOM 2884 C C . PHE A 1 383 ? 29.815 -3.617 -3.812 1.00 96.12 383 PHE A C 1
ATOM 2886 O O . PHE A 1 383 ? 30.405 -3.669 -4.894 1.00 96.12 383 PHE A O 1
ATOM 2893 N N . LEU A 1 384 ? 29.280 -2.482 -3.350 1.00 95.19 384 LEU A N 1
ATOM 2894 C CA . LEU A 1 384 ? 29.311 -1.199 -4.064 1.00 95.19 384 LEU A CA 1
ATOM 2895 C C . LEU A 1 384 ? 30.738 -0.648 -4.226 1.00 95.19 384 LEU A C 1
ATOM 2897 O O . LEU A 1 384 ? 31.061 -0.067 -5.257 1.00 95.19 384 LEU A O 1
ATOM 2901 N N . THR A 1 385 ? 31.603 -0.852 -3.232 1.00 94.06 385 THR A N 1
ATOM 2902 C CA . THR A 1 385 ? 32.988 -0.347 -3.208 1.00 94.06 385 THR A CA 1
ATOM 2903 C C . THR A 1 385 ? 33.940 -1.202 -4.053 1.00 94.06 385 THR A C 1
ATOM 2905 O O . THR A 1 385 ? 34.841 -0.676 -4.711 1.00 94.06 385 THR A O 1
ATOM 2908 N N . LEU A 1 386 ? 33.770 -2.530 -4.047 1.00 93.12 386 LEU A N 1
ATOM 2909 C CA . LEU A 1 386 ? 34.710 -3.469 -4.667 1.00 93.12 386 LEU A CA 1
ATOM 2910 C C . LEU A 1 386 ? 34.166 -4.152 -5.923 1.00 93.12 386 LEU A C 1
ATOM 2912 O O . LEU A 1 386 ? 34.887 -4.237 -6.919 1.00 93.12 386 LEU A O 1
ATOM 2916 N N . ILE A 1 387 ? 32.935 -4.655 -5.901 1.00 93.50 387 ILE A N 1
ATOM 2917 C CA . ILE A 1 387 ? 32.429 -5.558 -6.943 1.00 93.50 387 ILE A CA 1
ATOM 2918 C C . ILE A 1 387 ? 31.773 -4.759 -8.071 1.00 93.50 387 ILE A C 1
ATOM 2920 O O . ILE A 1 387 ? 32.203 -4.863 -9.221 1.00 93.50 387 ILE A O 1
ATOM 2924 N N . LEU A 1 388 ? 30.797 -3.904 -7.755 1.00 92.62 388 LEU A N 1
ATOM 2925 C CA . LEU A 1 388 ? 30.042 -3.147 -8.756 1.00 92.62 388 LEU A CA 1
ATOM 2926 C C . LEU A 1 388 ? 30.928 -2.301 -9.706 1.00 92.62 388 LEU A C 1
ATOM 2928 O O . LEU A 1 388 ? 30.689 -2.360 -10.914 1.00 92.62 388 LEU A O 1
ATOM 2932 N N . PRO A 1 389 ? 31.997 -1.602 -9.258 1.00 90.69 389 PRO A N 1
ATOM 2933 C CA . PRO A 1 389 ? 32.857 -0.810 -10.146 1.00 90.69 389 PRO A CA 1
ATOM 2934 C C . PRO A 1 389 ? 33.710 -1.643 -11.116 1.00 90.69 389 PRO A C 1
ATOM 2936 O O . PRO A 1 389 ? 34.350 -1.091 -12.010 1.00 90.69 389 PRO A O 1
ATOM 2939 N N . ARG A 1 390 ? 33.760 -2.970 -10.927 1.00 89.94 390 ARG A N 1
ATOM 2940 C CA . ARG A 1 390 ? 34.482 -3.923 -11.785 1.00 89.94 390 ARG A CA 1
ATOM 2941 C C . ARG A 1 390 ? 33.555 -4.652 -12.770 1.00 89.94 390 ARG A C 1
ATOM 2943 O O . ARG A 1 390 ? 34.053 -5.240 -13.730 1.00 89.94 390 ARG A O 1
ATOM 2950 N N . LEU A 1 391 ? 32.237 -4.615 -12.561 1.00 89.44 391 LEU A N 1
ATOM 2951 C CA . LEU A 1 391 ? 31.243 -5.240 -13.437 1.00 89.44 391 LEU A CA 1
ATOM 2952 C C . LEU A 1 391 ? 30.869 -4.331 -14.620 1.00 89.44 391 LEU A C 1
ATOM 2954 O O . LEU A 1 391 ? 30.939 -3.108 -14.548 1.00 89.44 391 LEU A O 1
ATOM 2958 N N . ARG A 1 392 ? 30.410 -4.936 -15.724 1.00 87.38 392 ARG A N 1
ATOM 2959 C CA . ARG A 1 392 ? 29.673 -4.208 -16.775 1.00 87.38 392 ARG A CA 1
ATOM 2960 C C . ARG A 1 392 ? 28.271 -3.878 -16.259 1.00 87.38 392 ARG A C 1
ATOM 2962 O O . ARG A 1 392 ? 27.660 -4.745 -15.643 1.00 87.38 392 ARG A O 1
ATOM 2969 N N . ALA A 1 393 ? 27.734 -2.701 -16.592 1.00 83.88 393 ALA A N 1
ATOM 2970 C CA . ALA A 1 393 ? 26.449 -2.193 -16.085 1.00 83.88 393 ALA A CA 1
ATOM 2971 C C . ALA A 1 393 ? 25.300 -3.227 -16.053 1.00 83.88 393 ALA A C 1
ATOM 2973 O O . ALA A 1 393 ? 24.642 -3.359 -15.028 1.00 83.88 393 ALA A O 1
ATOM 2974 N N . PHE A 1 394 ? 25.107 -4.021 -17.116 1.00 87.88 394 PHE A N 1
ATOM 2975 C CA . PHE A 1 394 ? 24.098 -5.094 -17.144 1.00 87.88 394 PHE A CA 1
ATOM 2976 C C . PHE A 1 394 ? 24.312 -6.163 -16.055 1.00 87.88 394 PHE A C 1
ATOM 2978 O O . PHE A 1 394 ? 23.387 -6.491 -15.319 1.00 87.88 394 PHE A O 1
ATOM 2985 N N . TRP A 1 395 ? 25.536 -6.675 -15.906 1.00 93.25 395 TRP A N 1
ATOM 2986 C CA . TRP A 1 395 ? 25.865 -7.654 -14.864 1.00 93.25 395 TRP A CA 1
ATOM 2987 C C . TRP A 1 395 ? 25.855 -7.032 -13.463 1.00 93.25 395 TRP A C 1
ATOM 2989 O O . TRP A 1 395 ? 25.491 -7.705 -12.505 1.00 93.25 395 TRP A O 1
ATOM 2999 N N . GLY A 1 396 ? 26.184 -5.741 -13.351 1.00 92.06 396 GLY A N 1
ATOM 3000 C CA . GLY A 1 396 ? 25.991 -4.959 -12.130 1.00 92.06 396 GLY A CA 1
ATOM 3001 C C . GLY A 1 396 ? 24.521 -4.881 -11.715 1.00 92.06 396 GLY A C 1
ATOM 3002 O O . GLY A 1 396 ? 24.208 -5.136 -10.558 1.00 92.06 396 GLY A O 1
ATOM 3003 N N . LEU A 1 397 ? 23.616 -4.612 -12.663 1.00 94.00 397 LEU A N 1
ATOM 3004 C CA . LEU A 1 397 ? 22.171 -4.578 -12.425 1.00 94.00 397 LEU A CA 1
ATOM 3005 C C . LEU A 1 397 ? 21.634 -5.943 -11.985 1.00 94.00 397 LEU A C 1
ATOM 3007 O O . LEU A 1 397 ? 20.897 -6.014 -11.007 1.00 94.00 397 LEU A O 1
ATOM 3011 N N . VAL A 1 398 ? 22.026 -7.023 -12.670 1.00 95.88 398 VAL A N 1
ATOM 3012 C CA . VAL A 1 398 ? 21.626 -8.394 -12.305 1.00 95.88 398 VAL A CA 1
ATOM 3013 C C . VAL A 1 398 ? 22.124 -8.756 -10.902 1.00 95.88 398 VAL A C 1
ATOM 3015 O O . VAL A 1 398 ? 21.345 -9.263 -10.100 1.00 95.88 398 VAL A O 1
ATOM 3018 N N . ALA A 1 399 ? 23.380 -8.442 -10.565 1.00 95.38 399 ALA A N 1
ATOM 3019 C CA . ALA A 1 399 ? 23.919 -8.683 -9.227 1.00 95.38 399 ALA A CA 1
ATOM 3020 C C . ALA A 1 399 ? 23.185 -7.868 -8.145 1.00 95.38 399 ALA A C 1
ATOM 3022 O O . ALA A 1 399 ? 22.770 -8.436 -7.136 1.00 95.38 399 ALA A O 1
ATOM 3023 N N . SER A 1 400 ? 22.949 -6.569 -8.370 1.00 95.88 400 SER A N 1
ATOM 3024 C CA . SER A 1 400 ? 22.177 -5.728 -7.444 1.00 95.88 400 SER A CA 1
ATOM 3025 C C . SER A 1 400 ? 20.734 -6.215 -7.270 1.00 95.88 400 SER A C 1
ATOM 3027 O O . SER A 1 400 ? 20.225 -6.208 -6.154 1.00 95.88 400 SER A O 1
ATOM 3029 N N . LEU A 1 401 ? 20.071 -6.673 -8.338 1.00 96.94 401 LEU A N 1
ATOM 3030 C CA . LEU A 1 401 ? 18.717 -7.229 -8.254 1.00 96.94 401 LEU A CA 1
ATOM 3031 C C . LEU A 1 401 ? 18.682 -8.530 -7.444 1.00 96.94 401 LEU A C 1
ATOM 3033 O O . LEU A 1 401 ? 17.807 -8.679 -6.597 1.00 96.94 401 LEU A O 1
ATOM 3037 N N . LEU A 1 402 ? 19.640 -9.439 -7.646 1.00 97.62 402 LEU A N 1
ATOM 3038 C CA . LEU A 1 402 ? 19.726 -10.686 -6.875 1.00 97.62 402 LEU A CA 1
ATOM 3039 C C . LEU A 1 402 ? 19.989 -10.424 -5.384 1.00 97.62 402 LEU A C 1
ATOM 3041 O O . LEU A 1 402 ? 19.335 -11.032 -4.539 1.00 97.62 402 LEU A O 1
ATOM 3045 N N . ILE A 1 403 ? 20.881 -9.482 -5.053 1.00 97.81 403 ILE A N 1
ATOM 3046 C CA . ILE A 1 403 ? 21.123 -9.061 -3.662 1.00 97.81 403 ILE A CA 1
ATOM 3047 C C . ILE A 1 403 ? 19.856 -8.431 -3.065 1.00 97.81 403 ILE A C 1
ATOM 3049 O O . ILE A 1 403 ? 19.460 -8.791 -1.959 1.00 97.81 403 ILE A O 1
ATOM 3053 N N . GLY A 1 404 ? 19.183 -7.538 -3.799 1.00 97.75 404 GLY A N 1
ATOM 3054 C CA . GLY A 1 404 ? 17.951 -6.888 -3.348 1.00 97.75 404 GLY A CA 1
ATOM 3055 C C . GLY A 1 404 ? 16.811 -7.878 -3.092 1.00 97.75 404 GLY A C 1
ATOM 3056 O O . GLY A 1 404 ? 16.175 -7.819 -2.043 1.00 97.75 404 GLY A O 1
ATOM 3057 N N . VAL A 1 405 ? 16.592 -8.835 -4.002 1.00 97.81 405 VAL A N 1
ATOM 3058 C CA . VAL A 1 405 ? 15.601 -9.913 -3.830 1.00 97.81 405 VAL A CA 1
ATOM 3059 C C . VAL A 1 405 ? 15.962 -10.815 -2.647 1.00 97.81 405 VAL A C 1
ATOM 3061 O O . VAL A 1 405 ? 15.074 -11.163 -1.873 1.00 97.81 405 VAL A O 1
ATOM 3064 N N . GLY A 1 406 ? 17.244 -11.142 -2.448 1.00 97.44 406 GLY A N 1
ATOM 3065 C CA . GLY A 1 406 ? 17.702 -11.903 -1.280 1.00 97.44 406 GLY A CA 1
ATOM 3066 C C . GLY A 1 406 ? 17.430 -11.184 0.047 1.00 97.44 406 GLY A C 1
ATOM 3067 O O . GLY A 1 406 ? 16.897 -11.790 0.975 1.00 97.44 406 GLY A O 1
ATOM 3068 N N . VAL A 1 407 ? 17.720 -9.879 0.118 1.00 96.94 407 VAL A N 1
ATOM 3069 C CA . VAL A 1 407 ? 17.446 -9.032 1.294 1.00 96.94 407 VAL A CA 1
ATOM 3070 C C . VAL A 1 407 ? 15.943 -8.910 1.569 1.00 96.94 407 VAL A C 1
ATOM 3072 O O . VAL A 1 407 ? 15.522 -9.071 2.713 1.00 96.94 407 VAL A O 1
ATOM 3075 N N . ILE A 1 408 ? 15.122 -8.684 0.537 1.00 96.81 408 ILE A N 1
ATOM 3076 C CA . ILE A 1 408 ? 13.656 -8.627 0.669 1.00 96.81 408 ILE A CA 1
ATOM 3077 C C . ILE A 1 408 ? 13.103 -9.982 1.126 1.00 96.81 408 ILE A C 1
ATOM 3079 O O . ILE A 1 408 ? 12.285 -10.024 2.042 1.00 96.81 408 ILE A O 1
ATOM 3083 N N . GLY A 1 409 ? 13.565 -11.086 0.535 1.00 96.31 409 GLY A N 1
ATOM 3084 C CA . GLY A 1 409 ? 13.136 -12.441 0.881 1.00 96.31 409 GLY A CA 1
ATOM 3085 C C . GLY A 1 409 ? 13.463 -12.802 2.330 1.00 96.31 409 GLY A C 1
ATOM 3086 O O . GLY A 1 409 ? 12.562 -13.147 3.091 1.00 96.31 409 GLY A O 1
ATOM 3087 N N . ALA A 1 410 ? 14.721 -12.638 2.748 1.00 95.12 410 ALA A N 1
ATOM 3088 C CA . ALA A 1 410 ? 15.147 -12.897 4.124 1.00 95.12 410 ALA A CA 1
ATOM 3089 C C . ALA A 1 410 ? 14.445 -11.969 5.134 1.00 95.12 410 ALA A C 1
ATOM 3091 O O . ALA A 1 410 ? 13.904 -12.438 6.136 1.00 95.12 410 ALA A O 1
ATOM 3092 N N . GLY A 1 411 ? 14.380 -10.664 4.849 1.00 95.12 411 GLY A N 1
ATOM 3093 C CA . GLY A 1 411 ? 13.710 -9.677 5.701 1.00 95.12 411 GLY A CA 1
ATOM 3094 C C . GLY A 1 411 ? 12.182 -9.780 5.730 1.00 95.12 411 GLY A C 1
ATOM 3095 O O . GLY A 1 411 ? 11.554 -9.154 6.582 1.00 95.12 411 GLY A O 1
ATOM 3096 N N . THR A 1 412 ? 11.579 -10.561 4.830 1.00 94.88 412 THR A N 1
ATOM 3097 C CA . THR A 1 412 ? 10.156 -10.935 4.871 1.00 94.88 412 THR A CA 1
ATOM 3098 C C . THR A 1 412 ? 9.955 -12.255 5.614 1.00 94.88 412 THR A C 1
ATOM 3100 O O . THR A 1 412 ? 9.058 -12.350 6.444 1.00 94.88 412 THR A O 1
ATOM 3103 N N . TYR A 1 413 ? 10.829 -13.243 5.395 1.00 94.62 413 TYR A N 1
ATOM 3104 C CA . TYR A 1 413 ? 10.826 -14.522 6.111 1.00 94.62 413 TYR A CA 1
ATOM 3105 C C . TYR A 1 413 ? 10.936 -14.333 7.632 1.00 94.62 413 TYR A C 1
ATOM 3107 O O . TYR A 1 413 ? 10.072 -14.794 8.376 1.00 94.62 413 TYR A O 1
ATOM 3115 N N . TYR A 1 414 ? 11.936 -13.575 8.100 1.00 93.94 414 TYR A N 1
ATOM 3116 C CA . TYR A 1 414 ? 12.073 -13.260 9.527 1.00 93.94 414 TYR A CA 1
ATOM 3117 C C . TYR A 1 414 ? 10.885 -12.452 10.065 1.00 93.94 414 TYR A C 1
ATOM 3119 O O . TYR A 1 414 ? 10.415 -12.727 11.167 1.00 93.94 414 TYR A O 1
ATOM 3127 N N . PHE A 1 415 ? 10.335 -11.526 9.272 1.00 93.19 415 PHE A N 1
ATOM 3128 C CA . PHE A 1 415 ? 9.173 -10.735 9.676 1.00 93.19 415 PHE A CA 1
ATOM 3129 C C . PHE A 1 415 ? 7.940 -11.620 9.914 1.00 93.19 415 PHE A C 1
ATOM 3131 O O . PHE A 1 415 ? 7.272 -11.463 10.933 1.00 93.19 415 PHE A O 1
ATOM 3138 N N . VAL A 1 416 ? 7.664 -12.594 9.037 1.00 91.00 416 VAL A N 1
ATOM 3139 C CA . VAL A 1 416 ? 6.566 -13.565 9.223 1.00 91.00 416 VAL A CA 1
ATOM 3140 C C . VAL A 1 416 ? 6.767 -14.386 10.506 1.00 91.00 416 VAL A C 1
ATOM 3142 O O . VAL A 1 416 ? 5.824 -14.517 11.289 1.00 91.00 416 VAL A O 1
ATOM 3145 N N . LEU A 1 417 ? 8.007 -14.802 10.801 1.00 90.75 417 LEU A N 1
ATOM 3146 C CA . LEU A 1 417 ? 8.414 -15.421 12.078 1.00 90.75 417 LEU A CA 1
ATOM 3147 C C . LEU A 1 417 ? 8.348 -14.471 13.301 1.00 90.75 417 LEU A C 1
ATOM 3149 O O . LEU A 1 417 ? 8.796 -14.826 14.391 1.00 90.75 417 LEU A O 1
ATOM 3153 N N . GLY A 1 418 ? 7.809 -13.258 13.152 1.00 89.12 418 GLY A N 1
ATOM 3154 C CA . GLY A 1 418 ? 7.670 -12.279 14.231 1.00 89.12 418 GLY A CA 1
ATOM 3155 C C . GLY A 1 418 ? 8.958 -11.553 14.600 1.00 89.12 418 GLY A C 1
ATOM 3156 O O . GLY A 1 418 ? 8.998 -10.922 15.651 1.00 89.12 418 GLY A O 1
ATOM 3157 N N . GLN A 1 419 ? 9.992 -11.621 13.759 1.00 91.25 419 GLN A N 1
ATOM 3158 C CA . GLN A 1 419 ? 11.274 -10.945 13.952 1.00 91.25 419 GLN A CA 1
ATOM 3159 C C . GLN A 1 419 ? 11.421 -9.793 12.947 1.00 91.25 419 GLN A C 1
ATOM 3161 O O . GLN A 1 419 ? 11.730 -10.002 11.772 1.00 91.25 419 GLN A O 1
ATOM 3166 N N . TRP A 1 420 ? 11.191 -8.558 13.392 1.00 92.06 420 TRP A N 1
ATOM 3167 C CA . TRP A 1 420 ? 11.386 -7.375 12.555 1.00 92.06 420 TRP A CA 1
ATOM 3168 C C . TRP A 1 420 ? 12.881 -7.090 12.389 1.00 92.06 420 TRP A C 1
ATOM 3170 O O . TRP A 1 420 ? 13.599 -6.874 13.362 1.00 92.06 420 TRP A O 1
ATOM 3180 N N . ILE A 1 421 ? 13.331 -7.091 11.134 1.00 93.50 421 ILE A N 1
ATOM 3181 C CA . ILE A 1 421 ? 14.668 -6.664 10.714 1.00 93.50 421 ILE A CA 1
ATOM 3182 C C . ILE A 1 421 ? 14.494 -5.512 9.724 1.00 93.50 421 ILE A C 1
ATOM 3184 O O . ILE A 1 421 ? 13.676 -5.607 8.795 1.00 93.50 421 ILE A O 1
ATOM 3188 N N . GLN A 1 422 ? 15.266 -4.444 9.920 1.00 93.69 422 GLN A N 1
ATOM 3189 C CA . GLN A 1 422 ? 15.198 -3.236 9.105 1.00 93.69 422 GLN A CA 1
ATOM 3190 C C . GLN A 1 422 ? 15.971 -3.411 7.789 1.00 93.69 422 GLN A C 1
ATOM 3192 O O . GLN A 1 422 ? 17.194 -3.550 7.770 1.00 93.69 422 GLN A O 1
ATOM 3197 N N . ILE A 1 423 ? 15.258 -3.402 6.660 1.00 94.88 423 ILE A N 1
ATOM 3198 C CA . ILE A 1 423 ? 15.813 -3.685 5.324 1.00 94.88 423 ILE A CA 1
ATOM 3199 C C . ILE A 1 423 ? 15.833 -2.464 4.399 1.00 94.88 423 ILE A C 1
ATOM 3201 O O . ILE A 1 423 ? 16.623 -2.430 3.453 1.00 94.88 423 ILE A O 1
ATOM 3205 N N . ALA A 1 424 ? 15.025 -1.434 4.657 1.00 94.81 424 ALA A N 1
ATOM 3206 C CA . ALA A 1 424 ? 14.917 -0.278 3.772 1.00 94.81 424 ALA A CA 1
ATOM 3207 C C . ALA A 1 424 ? 16.223 0.526 3.679 1.00 94.81 424 ALA A C 1
ATOM 3209 O O . ALA A 1 424 ? 16.562 0.996 2.594 1.00 94.81 424 ALA A O 1
ATOM 3210 N N . TYR A 1 425 ? 17.001 0.630 4.762 1.00 94.69 425 TYR A N 1
ATOM 3211 C CA . TYR A 1 425 ? 18.327 1.269 4.757 1.00 94.69 425 TYR A CA 1
ATOM 3212 C C . TYR A 1 425 ? 19.299 0.554 3.804 1.00 94.69 425 TYR A C 1
ATOM 3214 O O . TYR A 1 425 ? 19.957 1.188 2.979 1.00 94.69 425 TYR A O 1
ATOM 3222 N N . ALA A 1 426 ? 19.334 -0.778 3.875 1.00 95.75 426 ALA A N 1
ATOM 3223 C CA . ALA A 1 426 ? 20.174 -1.640 3.051 1.00 95.75 426 ALA A CA 1
ATOM 3224 C C . ALA A 1 426 ? 19.780 -1.585 1.564 1.00 95.75 426 ALA A C 1
ATOM 3226 O O . ALA A 1 426 ? 20.631 -1.400 0.691 1.00 95.75 426 ALA A O 1
ATOM 3227 N N . LEU A 1 427 ? 18.479 -1.668 1.275 1.00 96.69 427 LEU A N 1
ATOM 3228 C CA . LEU A 1 427 ? 17.934 -1.569 -0.081 1.00 96.69 427 LEU A CA 1
ATOM 3229 C C . LEU A 1 427 ? 18.123 -0.165 -0.678 1.00 96.69 427 LEU A C 1
ATOM 3231 O O . LEU A 1 427 ? 18.461 -0.039 -1.855 1.00 96.69 427 LEU A O 1
ATOM 3235 N N . SER A 1 428 ? 17.985 0.888 0.132 1.00 95.25 428 SER A N 1
ATOM 3236 C CA . SER A 1 428 ? 18.224 2.275 -0.290 1.00 95.25 428 SER A CA 1
ATOM 3237 C C . SER A 1 428 ? 19.698 2.528 -0.605 1.00 95.25 428 SER A C 1
ATOM 3239 O O . SER A 1 428 ? 19.999 3.155 -1.622 1.00 95.25 428 SER A O 1
ATOM 3241 N N . LEU A 1 429 ? 20.625 1.999 0.205 1.00 96.44 429 LEU A N 1
ATOM 3242 C CA . LEU A 1 429 ? 22.063 2.033 -0.081 1.00 96.44 429 LEU A CA 1
ATOM 3243 C C . LEU A 1 429 ? 22.383 1.307 -1.397 1.00 96.44 429 LEU A C 1
ATOM 3245 O O . LEU A 1 429 ? 23.080 1.857 -2.247 1.00 96.44 429 LEU A O 1
ATOM 3249 N N . LEU A 1 430 ? 21.837 0.104 -1.599 1.00 97.12 430 LEU A N 1
ATOM 3250 C CA . LEU A 1 430 ? 22.044 -0.686 -2.815 1.00 97.12 430 LEU A CA 1
ATOM 3251 C C . LEU A 1 430 ? 21.526 0.030 -4.075 1.00 97.12 430 LEU A C 1
ATOM 3253 O O . LEU A 1 430 ? 22.230 0.087 -5.085 1.00 97.12 430 LEU A O 1
ATOM 3257 N N . LEU A 1 431 ? 20.324 0.612 -4.007 1.00 96.06 431 LEU A N 1
ATOM 3258 C CA . LEU A 1 431 ? 19.696 1.339 -5.111 1.00 96.06 431 LEU A CA 1
ATOM 3259 C C . LEU A 1 431 ? 20.443 2.640 -5.442 1.00 96.06 431 LEU A C 1
ATOM 3261 O O . LEU A 1 431 ? 20.812 2.865 -6.596 1.00 96.06 431 LEU A O 1
ATOM 3265 N N . THR A 1 432 ? 20.696 3.489 -4.442 1.00 95.19 432 THR A N 1
ATOM 3266 C CA . THR A 1 432 ? 21.398 4.771 -4.640 1.00 95.19 432 THR A CA 1
ATOM 3267 C C . THR A 1 432 ? 22.852 4.562 -5.058 1.00 95.19 432 THR A C 1
ATOM 3269 O O . THR A 1 432 ? 23.315 5.212 -5.994 1.00 95.19 432 THR A O 1
ATOM 3272 N N . GLY A 1 433 ? 23.549 3.596 -4.454 1.00 93.56 433 GLY A N 1
ATOM 3273 C CA . GLY A 1 433 ? 24.896 3.184 -4.842 1.00 93.56 433 GLY A CA 1
ATOM 3274 C C . GLY A 1 433 ? 24.976 2.693 -6.284 1.00 93.56 433 GLY A C 1
ATOM 3275 O O . GLY A 1 433 ? 25.854 3.133 -7.029 1.00 93.56 433 GLY A O 1
ATOM 3276 N N . TYR A 1 434 ? 24.028 1.851 -6.710 1.00 94.44 434 TYR A N 1
ATOM 3277 C CA . TYR A 1 434 ? 23.936 1.420 -8.104 1.00 94.44 434 TYR A CA 1
ATOM 3278 C C . TYR A 1 434 ? 23.745 2.611 -9.055 1.00 94.44 434 TYR A C 1
ATOM 3280 O O . TYR A 1 434 ? 24.508 2.762 -10.012 1.00 94.44 434 TYR A O 1
ATOM 3288 N N . LEU A 1 435 ? 22.777 3.489 -8.770 1.00 93.44 435 LEU A N 1
ATOM 3289 C CA . LEU A 1 435 ? 22.473 4.647 -9.613 1.00 93.44 435 LEU A CA 1
ATOM 3290 C C . LEU A 1 435 ? 23.659 5.618 -9.726 1.00 93.44 435 LEU A C 1
ATOM 3292 O O . LEU A 1 435 ? 24.002 6.022 -10.838 1.00 93.44 435 LEU A O 1
ATOM 3296 N N . VAL A 1 436 ? 24.318 5.963 -8.615 1.00 93.69 436 VAL A N 1
ATOM 3297 C CA . VAL A 1 436 ? 25.455 6.902 -8.600 1.00 93.69 436 VAL A CA 1
ATOM 3298 C C . VAL A 1 436 ? 26.661 6.336 -9.355 1.00 93.69 436 VAL A C 1
ATOM 3300 O O . VAL A 1 436 ? 27.230 7.024 -10.207 1.00 93.69 436 VAL A O 1
ATOM 3303 N N . ILE A 1 437 ? 27.040 5.082 -9.088 1.00 90.38 437 ILE A N 1
ATOM 3304 C CA . ILE A 1 437 ? 28.231 4.467 -9.693 1.00 90.38 437 ILE A CA 1
ATOM 3305 C C . ILE A 1 437 ? 28.019 4.240 -11.197 1.00 90.38 437 ILE A C 1
ATOM 3307 O O . ILE A 1 437 ? 28.887 4.595 -11.997 1.00 90.38 437 ILE A O 1
ATOM 3311 N N . VAL A 1 438 ? 26.858 3.724 -11.618 1.00 88.06 438 VAL A N 1
ATOM 3312 C CA . VAL A 1 438 ? 26.582 3.478 -13.046 1.00 88.06 438 VAL A CA 1
ATOM 3313 C C . VAL A 1 438 ? 26.421 4.785 -13.828 1.00 88.06 438 VAL A C 1
ATOM 3315 O O . VAL A 1 438 ? 26.974 4.895 -14.922 1.00 88.06 438 VAL A O 1
ATOM 3318 N N . SER A 1 439 ? 25.769 5.809 -13.264 1.00 87.31 439 SER A N 1
ATOM 3319 C CA . SER A 1 439 ? 25.669 7.130 -13.914 1.00 87.31 439 SER A CA 1
ATOM 3320 C C . SER A 1 439 ? 27.048 7.764 -14.118 1.00 87.31 439 SER A C 1
ATOM 3322 O O . SER A 1 439 ? 27.343 8.285 -15.194 1.00 87.31 439 SER A O 1
ATOM 3324 N N . ARG A 1 440 ? 27.944 7.651 -13.125 1.00 87.31 440 ARG A N 1
ATOM 3325 C CA . ARG A 1 440 ? 29.339 8.097 -13.252 1.00 87.31 440 ARG A CA 1
ATOM 3326 C C . ARG A 1 440 ? 30.091 7.336 -14.347 1.00 87.31 440 ARG A C 1
ATOM 3328 O O . ARG A 1 440 ? 30.802 7.963 -15.130 1.00 87.31 440 ARG A O 1
ATOM 3335 N N . GLN A 1 441 ? 29.949 6.011 -14.419 1.00 81.38 441 GLN A N 1
ATOM 3336 C CA . GLN A 1 441 ? 30.573 5.206 -15.476 1.00 81.38 441 GLN A CA 1
ATOM 3337 C C . GLN A 1 441 ? 30.074 5.600 -16.874 1.00 81.38 441 GLN A C 1
ATOM 3339 O O . GLN A 1 441 ? 30.878 5.674 -17.802 1.00 81.38 441 GLN A O 1
ATOM 3344 N N . PHE A 1 442 ? 28.776 5.881 -17.016 1.00 81.12 442 PHE A N 1
ATOM 3345 C CA . PHE A 1 442 ? 28.156 6.280 -18.278 1.00 81.12 442 PHE A CA 1
ATOM 3346 C C . PHE A 1 442 ? 28.668 7.646 -18.764 1.00 81.12 442 PHE A C 1
ATOM 3348 O O . PHE A 1 442 ? 29.240 7.732 -19.849 1.00 81.12 442 PHE A O 1
ATOM 3355 N N . LEU A 1 443 ? 28.605 8.680 -17.917 1.00 79.75 443 LEU A N 1
ATOM 3356 C CA . LEU A 1 443 ? 29.087 10.034 -18.242 1.00 79.75 443 LEU A CA 1
ATOM 3357 C C . LEU A 1 443 ? 30.599 10.079 -18.549 1.00 79.75 443 LEU A C 1
ATOM 3359 O O . LEU A 1 443 ? 31.064 10.891 -19.350 1.00 79.75 443 LEU A O 1
ATOM 3363 N N . LEU A 1 444 ? 31.393 9.197 -17.929 1.00 73.88 444 LEU A N 1
ATOM 3364 C CA . LEU A 1 444 ? 32.818 9.040 -18.248 1.00 73.88 444 LEU A CA 1
ATOM 3365 C C . LEU A 1 444 ? 33.067 8.290 -19.568 1.00 73.88 444 LEU A C 1
ATOM 3367 O O . LEU A 1 444 ? 34.131 8.468 -20.162 1.00 73.88 444 LEU A O 1
ATOM 3371 N N . ALA A 1 445 ? 32.123 7.466 -20.028 1.00 69.25 445 ALA A N 1
ATOM 3372 C CA . ALA A 1 445 ? 32.198 6.793 -21.322 1.00 69.25 445 ALA A CA 1
ATOM 3373 C C . ALA A 1 445 ? 31.808 7.729 -22.478 1.00 69.25 445 ALA A C 1
ATOM 3375 O O . ALA A 1 445 ? 32.463 7.695 -23.517 1.00 69.25 445 ALA A O 1
ATOM 3376 N N . GLU A 1 446 ? 30.810 8.598 -22.292 1.00 68.88 446 GLU A N 1
ATOM 3377 C CA . GLU A 1 446 ? 30.399 9.599 -23.291 1.00 68.88 446 GLU A CA 1
ATOM 3378 C C . GLU A 1 446 ? 31.515 10.608 -23.579 1.00 68.88 446 GLU A C 1
ATOM 3380 O O . GLU A 1 446 ? 31.940 10.729 -24.725 1.00 68.88 446 GLU A O 1
ATOM 3385 N N . ARG A 1 447 ? 32.130 11.186 -22.537 1.00 62.94 447 ARG A N 1
ATOM 3386 C CA . ARG A 1 447 ? 33.340 12.026 -22.676 1.00 62.94 447 ARG A CA 1
ATOM 3387 C C . ARG A 1 447 ? 34.533 11.304 -23.311 1.00 62.94 447 ARG A C 1
ATOM 3389 O O . ARG A 1 447 ? 35.468 11.935 -23.799 1.00 62.94 447 ARG A O 1
ATOM 3396 N N . GLY A 1 448 ? 34.530 9.971 -23.282 1.00 59.66 448 GLY A N 1
ATOM 3397 C CA . GLY A 1 448 ? 35.495 9.143 -23.999 1.00 59.66 448 GLY A CA 1
ATOM 3398 C C . GLY A 1 448 ? 35.244 9.091 -25.509 1.00 59.66 448 GLY A C 1
ATOM 3399 O O . GLY A 1 448 ? 36.208 8.957 -26.257 1.00 59.66 448 GLY A O 1
ATOM 3400 N N . LYS A 1 449 ? 33.987 9.218 -25.953 1.00 59.62 449 LYS A N 1
ATOM 3401 C CA . LYS A 1 449 ? 33.603 9.280 -27.371 1.00 59.62 449 LYS A CA 1
ATOM 3402 C C . LYS A 1 449 ? 33.841 10.660 -27.967 1.00 59.62 449 LYS A C 1
ATOM 3404 O O . LYS A 1 449 ? 34.498 10.735 -28.997 1.00 59.62 449 LYS A O 1
ATOM 3409 N N . GLU A 1 450 ? 33.421 11.727 -27.282 1.00 62.25 450 GLU A N 1
ATOM 3410 C CA . GLU A 1 450 ? 33.591 13.122 -27.738 1.00 62.25 450 GLU A CA 1
ATOM 3411 C C . GLU A 1 450 ? 35.047 13.416 -28.153 1.00 62.25 450 GLU A C 1
ATOM 3413 O O . GLU A 1 450 ? 35.312 13.996 -29.204 1.00 62.25 450 GLU A O 1
ATOM 3418 N N . LEU A 1 451 ? 36.016 12.946 -27.355 1.00 65.19 451 LEU A N 1
ATOM 3419 C CA . LEU A 1 451 ? 37.449 13.089 -27.637 1.00 65.19 451 LEU A CA 1
ATOM 3420 C C . LEU A 1 451 ? 37.932 12.257 -28.839 1.00 65.19 451 LEU A C 1
ATOM 3422 O O . LEU A 1 451 ? 38.864 12.670 -29.528 1.00 65.19 451 LEU A O 1
ATOM 3426 N N . VAL A 1 452 ? 37.328 11.092 -29.092 1.00 62.25 452 VAL A N 1
ATOM 3427 C CA . VAL A 1 452 ? 37.647 10.247 -30.255 1.00 62.25 452 VAL A CA 1
ATOM 3428 C C . VAL A 1 452 ? 37.052 10.853 -31.524 1.00 62.25 452 VAL A C 1
ATOM 3430 O O . VAL A 1 452 ? 37.759 10.975 -32.522 1.00 62.25 452 VAL A O 1
ATOM 3433 N N . GLU A 1 453 ? 35.802 11.305 -31.471 1.00 67.62 453 GLU A N 1
ATOM 3434 C CA . GLU A 1 453 ? 35.097 11.971 -32.573 1.00 67.62 453 GLU A CA 1
ATOM 3435 C C . GLU A 1 453 ? 35.808 13.275 -32.978 1.00 67.62 453 GLU A C 1
ATOM 3437 O O . GLU A 1 453 ? 36.094 13.476 -34.160 1.00 67.62 453 GLU A O 1
ATOM 3442 N N . ALA A 1 454 ? 36.237 14.095 -32.010 1.00 70.31 454 ALA A N 1
ATOM 3443 C CA . ALA A 1 454 ? 37.081 15.265 -32.267 1.00 70.31 454 ALA A CA 1
ATOM 3444 C C . ALA A 1 454 ? 38.407 14.899 -32.971 1.00 70.31 454 ALA A C 1
ATOM 3446 O O . ALA A 1 454 ? 38.784 15.536 -33.957 1.00 70.31 454 ALA A O 1
ATOM 3447 N N . SER A 1 455 ? 39.092 13.838 -32.518 1.00 71.25 455 SER A N 1
ATOM 3448 C CA . SER A 1 455 ? 40.346 13.378 -33.140 1.00 71.25 455 SER A CA 1
ATOM 3449 C C . SER A 1 455 ? 40.157 12.826 -34.561 1.00 71.25 455 SER A C 1
ATOM 3451 O O . SER A 1 455 ? 41.037 12.981 -35.412 1.00 71.25 455 SER A O 1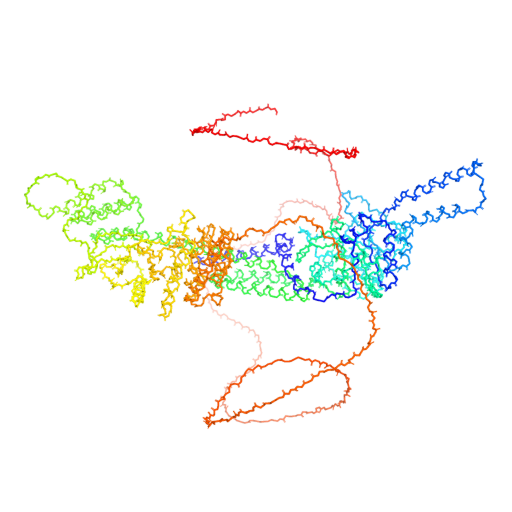
ATOM 3453 N N . ALA A 1 456 ? 38.996 12.229 -34.854 1.00 74.44 456 ALA A N 1
ATOM 3454 C CA . ALA A 1 456 ? 38.649 11.749 -36.189 1.00 74.44 456 ALA A CA 1
ATOM 3455 C C . ALA A 1 456 ? 38.416 12.911 -37.171 1.00 74.44 456 ALA A C 1
ATOM 3457 O O . ALA A 1 456 ? 38.888 12.856 -38.307 1.00 74.44 456 ALA A O 1
ATOM 3458 N N . ILE A 1 457 ? 37.765 13.991 -36.721 1.00 81.75 457 ILE A N 1
ATOM 3459 C CA . ILE A 1 457 ? 37.569 15.216 -37.514 1.00 81.75 457 ILE A CA 1
ATOM 3460 C C . ILE A 1 457 ? 38.918 15.843 -37.895 1.00 81.75 457 ILE A C 1
ATOM 3462 O O . ILE A 1 457 ? 39.137 16.162 -39.065 1.00 81.75 457 ILE A O 1
ATOM 3466 N N . GLU A 1 458 ? 39.839 15.987 -36.937 1.00 82.06 458 GLU A N 1
ATOM 3467 C CA . GLU A 1 458 ? 41.176 16.543 -37.193 1.00 82.06 458 GLU A CA 1
ATOM 3468 C C . GLU A 1 458 ? 42.000 15.643 -38.136 1.00 82.06 458 GLU A C 1
ATOM 3470 O O . GLU A 1 458 ? 42.620 16.132 -39.084 1.00 82.06 458 GLU A O 1
ATOM 3475 N N . THR A 1 459 ? 41.919 14.319 -37.957 1.00 84.31 459 THR A N 1
ATOM 3476 C CA . THR A 1 459 ? 42.568 13.331 -38.837 1.00 84.31 459 THR A CA 1
ATOM 3477 C C . THR A 1 459 ? 42.052 13.425 -40.278 1.00 84.31 459 THR A C 1
ATOM 3479 O O . THR A 1 459 ? 42.850 13.487 -41.215 1.00 84.31 459 THR A O 1
ATOM 3482 N N . ASN A 1 460 ? 40.732 13.504 -40.478 1.00 85.81 460 ASN A N 1
ATOM 3483 C CA . ASN A 1 460 ? 40.125 13.650 -41.806 1.00 85.81 460 ASN A CA 1
ATOM 3484 C C . ASN A 1 460 ? 40.520 14.975 -42.482 1.00 85.81 460 ASN A C 1
ATOM 3486 O O . ASN A 1 460 ? 40.871 14.977 -43.664 1.00 85.81 460 ASN A O 1
ATOM 3490 N N . LYS A 1 461 ? 40.565 16.083 -41.727 1.00 89.25 461 LYS A N 1
ATOM 3491 C CA . LYS A 1 461 ? 41.008 17.403 -42.216 1.00 89.25 461 LYS A CA 1
ATOM 3492 C C . LYS A 1 461 ? 42.463 17.368 -42.703 1.00 89.25 461 LYS A C 1
ATOM 3494 O O . LYS A 1 461 ? 42.762 17.889 -43.777 1.00 89.25 461 LYS A O 1
ATOM 3499 N N . MET A 1 462 ? 43.353 16.695 -41.969 1.00 86.69 462 MET A N 1
ATOM 3500 C CA . MET A 1 462 ? 44.760 16.524 -42.359 1.00 86.69 462 MET A CA 1
ATOM 3501 C C . MET A 1 462 ? 44.941 15.595 -43.571 1.00 86.69 462 MET A C 1
ATOM 3503 O O . MET A 1 462 ? 45.760 15.883 -44.447 1.00 86.69 462 MET A O 1
ATOM 3507 N N . LEU A 1 463 ? 44.159 14.513 -43.672 1.00 84.38 463 LEU A N 1
ATOM 3508 C CA . LEU A 1 463 ? 44.174 13.620 -44.838 1.00 84.38 463 LEU A CA 1
ATOM 3509 C C . LEU A 1 463 ? 43.683 14.328 -46.109 1.00 84.38 463 LEU A C 1
ATOM 3511 O O . LEU A 1 463 ? 44.339 14.232 -47.146 1.00 84.38 463 LEU A O 1
ATOM 3515 N N . GLY A 1 464 ? 42.586 15.090 -46.023 1.00 88.69 464 GLY A N 1
ATOM 3516 C CA . GLY A 1 464 ? 42.058 15.863 -47.151 1.00 88.69 464 GLY A CA 1
ATOM 3517 C C . GLY A 1 464 ? 43.068 16.880 -47.692 1.00 88.69 464 GLY A C 1
ATOM 3518 O O . GLY A 1 464 ? 43.321 16.919 -48.896 1.00 88.69 464 GLY A O 1
ATOM 3519 N N . LEU A 1 465 ? 43.740 17.619 -46.798 1.00 90.44 465 LEU A N 1
ATOM 3520 C CA . LEU A 1 465 ? 44.833 18.534 -47.153 1.00 90.44 465 LEU A CA 1
ATOM 3521 C C . LEU A 1 465 ? 46.006 17.814 -47.840 1.00 90.44 465 LEU A C 1
ATOM 3523 O O . LEU A 1 465 ? 46.551 18.319 -48.823 1.00 90.44 465 LEU A O 1
ATOM 3527 N N . SER A 1 466 ? 46.380 16.623 -47.360 1.00 90.88 466 SER A N 1
ATOM 3528 C CA . SER A 1 466 ? 47.455 15.824 -47.963 1.00 90.88 466 SER A CA 1
ATOM 3529 C C . SER A 1 466 ? 47.104 15.370 -49.385 1.00 90.88 466 SER A C 1
ATOM 3531 O O . SER A 1 466 ? 47.905 15.539 -50.307 1.00 90.88 466 SER A O 1
ATOM 3533 N N . PHE A 1 467 ? 45.884 14.867 -49.597 1.00 91.25 467 PHE A N 1
ATOM 3534 C CA . PHE A 1 467 ? 45.407 14.454 -50.919 1.00 91.25 467 PHE A CA 1
ATOM 3535 C C . PHE A 1 467 ? 45.242 15.638 -51.883 1.00 91.25 467 PHE A C 1
ATOM 3537 O O . PHE A 1 467 ? 45.593 15.512 -53.058 1.00 91.25 467 PHE A O 1
ATOM 3544 N N . GLN A 1 468 ? 44.802 16.806 -51.398 1.00 90.88 468 GLN A N 1
ATOM 3545 C CA . GLN A 1 468 ? 44.737 18.037 -52.191 1.00 90.88 468 GLN A CA 1
ATOM 3546 C C . GLN A 1 468 ? 46.136 18.477 -52.650 1.00 90.88 468 GLN A C 1
ATOM 3548 O O . GLN A 1 468 ? 46.334 18.733 -53.838 1.00 90.88 468 GLN A O 1
ATOM 3553 N N . GLY A 1 469 ? 47.126 18.474 -51.747 1.00 87.50 469 GLY A N 1
ATOM 3554 C CA . GLY A 1 469 ? 48.526 18.782 -52.071 1.00 87.50 469 GLY A CA 1
ATOM 3555 C C . GLY A 1 469 ? 49.164 17.799 -53.063 1.00 87.50 469 GLY A C 1
ATOM 3556 O O . GLY A 1 469 ? 49.965 18.202 -53.902 1.00 87.50 469 GLY A O 1
ATOM 3557 N N . GLN A 1 470 ? 48.754 16.527 -53.032 1.00 89.00 470 GLN A N 1
ATOM 3558 C CA . GLN A 1 470 ? 49.137 15.503 -54.017 1.00 89.00 470 GLN A CA 1
ATOM 3559 C C . GLN A 1 470 ? 48.307 15.571 -55.319 1.00 89.00 470 GLN A C 1
ATOM 3561 O O . GLN A 1 470 ? 48.528 14.797 -56.249 1.00 89.00 470 GLN A O 1
ATOM 3566 N N . GLY A 1 471 ? 47.342 16.492 -55.417 1.00 84.38 471 GLY A N 1
ATOM 3567 C CA . GLY A 1 471 ? 46.492 16.687 -56.591 1.00 84.38 471 GLY A CA 1
ATOM 3568 C C . GLY A 1 471 ? 45.370 15.655 -56.769 1.00 84.38 471 GLY A C 1
ATOM 3569 O O . GLY A 1 471 ? 44.682 15.706 -57.797 1.00 84.38 471 GLY A O 1
ATOM 3570 N N . MET A 1 472 ? 45.156 14.763 -55.797 1.00 90.69 472 MET A N 1
ATOM 3571 C CA . MET A 1 472 ? 44.076 13.767 -55.745 1.00 90.69 472 MET A CA 1
ATOM 3572 C C . MET A 1 472 ? 42.796 14.401 -55.182 1.00 90.69 472 MET A C 1
ATOM 3574 O O . MET A 1 472 ? 42.353 14.110 -54.072 1.00 90.69 472 MET A O 1
ATOM 3578 N N . LEU A 1 473 ? 42.222 15.317 -55.965 1.00 90.12 473 LEU A N 1
ATOM 3579 C CA . LEU A 1 473 ? 41.150 16.218 -55.523 1.00 90.12 473 LEU A CA 1
ATOM 3580 C C . LEU A 1 473 ? 39.857 15.492 -55.104 1.00 90.12 473 LEU A C 1
ATOM 3582 O O . LEU A 1 473 ? 39.125 15.993 -54.257 1.00 90.12 473 LEU A O 1
ATOM 3586 N N . ASP A 1 474 ? 39.589 14.314 -55.671 1.00 87.94 474 ASP A N 1
ATOM 3587 C CA . ASP A 1 474 ? 38.415 13.498 -55.337 1.00 87.94 474 ASP A CA 1
ATOM 3588 C C . ASP A 1 474 ? 38.496 12.929 -53.913 1.00 87.94 474 ASP A C 1
ATOM 3590 O O . ASP A 1 474 ? 37.619 13.198 -53.094 1.00 87.94 474 ASP A O 1
ATOM 3594 N N . LEU A 1 475 ? 39.604 12.261 -53.568 1.00 86.19 475 LEU A N 1
ATOM 3595 C CA . LEU A 1 475 ? 39.851 11.764 -52.209 1.00 86.19 475 LEU A CA 1
ATOM 3596 C C . LEU A 1 475 ? 39.954 12.921 -51.197 1.00 86.19 475 LEU A C 1
ATOM 3598 O O . LEU A 1 475 ? 39.579 12.769 -50.034 1.00 86.19 475 LEU A O 1
ATOM 3602 N N . ALA A 1 476 ? 40.436 14.093 -51.627 1.00 88.38 476 ALA A N 1
ATOM 3603 C CA . ALA A 1 476 ? 40.416 15.295 -50.798 1.00 88.38 476 ALA A CA 1
ATOM 3604 C C . ALA A 1 476 ? 38.980 15.736 -50.464 1.00 88.38 476 ALA A C 1
ATOM 3606 O O . ALA A 1 476 ? 38.681 16.013 -49.302 1.00 88.38 476 ALA A O 1
ATOM 3607 N N . PHE A 1 477 ? 38.077 15.742 -51.454 1.00 92.12 477 PHE A N 1
ATOM 3608 C CA . PHE A 1 477 ? 36.668 16.075 -51.241 1.00 92.12 477 PHE A CA 1
ATOM 3609 C C . PHE A 1 477 ? 35.978 15.056 -50.329 1.00 92.12 477 PHE A C 1
ATOM 3611 O O . PHE A 1 477 ? 35.295 15.459 -49.391 1.00 92.12 477 PHE A O 1
ATOM 3618 N N . GLU A 1 478 ? 36.214 13.757 -50.537 1.00 89.19 478 GLU A N 1
ATOM 3619 C CA . GLU A 1 478 ? 35.693 12.695 -49.667 1.00 89.19 478 GLU A CA 1
ATOM 3620 C C . GLU A 1 478 ? 36.070 12.909 -48.197 1.00 89.19 478 GLU A C 1
ATOM 3622 O O . GLU A 1 478 ? 35.206 12.806 -47.329 1.00 89.19 478 GLU A O 1
ATOM 3627 N N . LYS A 1 479 ? 37.338 13.232 -47.896 1.00 88.44 479 LYS A N 1
ATOM 3628 C CA . LYS A 1 479 ? 37.780 13.429 -46.505 1.00 88.44 479 LYS A CA 1
ATOM 3629 C C . LYS A 1 479 ? 37.342 14.766 -45.912 1.00 88.44 479 LYS A C 1
ATOM 3631 O O . LYS A 1 479 ? 37.013 14.797 -44.731 1.00 88.44 479 LYS A O 1
ATOM 3636 N N . PHE A 1 480 ? 37.233 15.835 -46.702 1.00 90.50 480 PHE A N 1
ATOM 3637 C CA . PHE A 1 480 ? 36.641 17.092 -46.225 1.00 90.50 480 PHE A CA 1
ATOM 3638 C C . PHE A 1 480 ? 35.128 16.989 -45.973 1.00 90.50 480 PHE A C 1
ATOM 3640 O O . PHE A 1 480 ? 34.638 17.600 -45.028 1.00 90.50 480 PHE A O 1
ATOM 3647 N N . ARG A 1 481 ? 34.393 16.167 -46.737 1.00 87.69 481 ARG A N 1
ATOM 3648 C CA . ARG A 1 481 ? 32.955 15.898 -46.525 1.00 87.69 481 ARG A CA 1
ATOM 3649 C C . ARG A 1 481 ? 32.663 15.120 -45.226 1.00 87.69 481 ARG A C 1
ATOM 3651 O O . ARG A 1 481 ? 31.512 15.025 -44.818 1.00 87.69 481 ARG A O 1
ATOM 3658 N N . LEU A 1 482 ? 33.694 14.572 -44.572 1.00 84.50 482 LEU A N 1
ATOM 3659 C CA . LEU A 1 482 ? 33.623 13.941 -43.244 1.00 84.50 482 LEU A CA 1
ATOM 3660 C C . LEU A 1 482 ? 33.970 14.911 -42.094 1.00 84.50 482 LEU A C 1
ATOM 3662 O O . LEU A 1 482 ? 34.083 14.489 -40.942 1.00 84.50 482 LEU A O 1
ATOM 3666 N N . CYS A 1 483 ? 34.169 16.197 -42.389 1.00 85.50 483 CYS A N 1
ATOM 3667 C CA . CYS A 1 483 ? 34.406 17.251 -41.407 1.00 85.50 483 CYS A CA 1
ATOM 3668 C C . CYS A 1 483 ? 33.194 18.201 -41.330 1.00 85.50 483 CYS A C 1
ATOM 3670 O O . CYS A 1 483 ? 32.524 18.416 -42.339 1.00 85.50 483 CYS A O 1
ATOM 3672 N N . PRO A 1 484 ? 32.919 18.828 -40.170 1.00 85.50 484 PRO A N 1
ATOM 3673 C CA . PRO A 1 484 ? 31.872 19.840 -40.066 1.00 85.50 484 PRO A CA 1
ATOM 3674 C C . PRO A 1 484 ? 32.205 21.072 -40.922 1.00 85.50 484 PRO A C 1
ATOM 3676 O O . PRO A 1 484 ? 33.366 21.481 -41.019 1.00 85.50 484 PRO A O 1
ATOM 3679 N N . LEU A 1 485 ? 31.173 21.697 -41.500 1.00 82.88 485 LEU A N 1
ATOM 3680 C CA . LEU A 1 485 ? 31.264 22.878 -42.370 1.00 82.88 485 LEU A CA 1
ATOM 3681 C C . LEU A 1 485 ? 31.537 24.183 -41.590 1.00 82.88 485 LEU A C 1
ATOM 3683 O O . LEU A 1 485 ? 30.811 25.174 -41.702 1.00 82.88 485 LEU A O 1
ATOM 3687 N N . ASP A 1 486 ? 32.620 24.195 -40.806 1.00 84.50 486 ASP A N 1
ATOM 3688 C CA . ASP A 1 486 ? 33.155 25.409 -40.185 1.00 84.50 486 ASP A CA 1
ATOM 3689 C C . ASP A 1 486 ? 33.645 26.421 -41.249 1.00 84.50 486 ASP A C 1
ATOM 3691 O O . ASP A 1 486 ? 33.821 26.096 -42.429 1.00 84.50 486 ASP A O 1
ATOM 3695 N N . GLY A 1 487 ? 33.866 27.678 -40.851 1.00 83.56 487 GLY A N 1
ATOM 3696 C CA . GLY A 1 487 ? 34.278 28.740 -41.781 1.00 83.56 487 GLY A CA 1
ATOM 3697 C C . GLY A 1 487 ? 35.597 28.461 -42.520 1.00 83.56 487 GLY A C 1
ATOM 3698 O O . GLY A 1 487 ? 35.761 28.909 -43.656 1.00 83.56 487 GLY A O 1
ATOM 3699 N N . ALA A 1 488 ? 36.503 27.682 -41.920 1.00 86.12 488 ALA A N 1
ATOM 3700 C CA . ALA A 1 488 ? 37.761 27.271 -42.534 1.00 86.12 488 ALA A CA 1
ATOM 3701 C C . ALA A 1 488 ? 37.573 26.066 -43.473 1.00 86.12 488 ALA A C 1
ATOM 3703 O O . ALA A 1 488 ? 38.204 26.009 -44.523 1.00 86.12 488 ALA A O 1
ATOM 3704 N N . MET A 1 489 ? 36.682 25.125 -43.155 1.00 90.38 489 MET A N 1
ATOM 3705 C CA . MET A 1 489 ? 36.334 23.992 -44.014 1.00 90.38 489 MET A CA 1
ATOM 3706 C C . MET A 1 489 ? 35.586 24.459 -45.265 1.00 90.38 489 MET A C 1
ATOM 3708 O O . MET A 1 489 ? 35.916 24.026 -46.366 1.00 90.38 489 MET A O 1
ATOM 3712 N N . LYS A 1 490 ? 34.668 25.427 -45.130 1.00 90.69 490 LYS A N 1
ATOM 3713 C CA . LYS A 1 490 ? 34.058 26.126 -46.275 1.00 90.69 490 LYS A CA 1
ATOM 3714 C C . LYS A 1 490 ? 35.116 26.783 -47.172 1.00 90.69 490 LYS A C 1
ATOM 3716 O O . LYS A 1 490 ? 34.989 26.743 -48.392 1.00 90.69 490 LYS A O 1
ATOM 3721 N N . GLU A 1 491 ? 36.191 27.330 -46.598 1.00 90.69 491 GLU A N 1
ATOM 3722 C CA . GLU A 1 491 ? 37.298 27.903 -47.374 1.00 90.69 491 GLU A CA 1
ATOM 3723 C C . GLU A 1 491 ? 38.174 26.839 -48.056 1.00 90.69 491 GLU A C 1
ATOM 3725 O O . GLU A 1 491 ? 38.496 26.992 -49.235 1.00 90.69 491 GLU A O 1
ATOM 3730 N N . LEU A 1 492 ? 38.499 25.735 -47.375 1.00 91.56 492 LEU A N 1
ATOM 3731 C CA . LEU A 1 492 ? 39.221 24.602 -47.972 1.00 91.56 492 LEU A CA 1
ATOM 3732 C C . LEU A 1 492 ? 38.434 23.971 -49.128 1.00 91.56 492 LEU A C 1
ATOM 3734 O O . LEU A 1 492 ? 38.995 23.766 -50.203 1.00 91.56 492 LEU A O 1
ATOM 3738 N N . LEU A 1 493 ? 37.131 23.739 -48.947 1.00 91.00 493 LEU A N 1
ATOM 3739 C CA . LEU A 1 493 ? 36.234 23.230 -49.986 1.00 91.00 493 LEU A CA 1
ATOM 3740 C C . LEU A 1 493 ? 36.087 24.216 -51.153 1.00 91.00 493 LEU A C 1
ATOM 3742 O O . LEU A 1 493 ? 36.126 23.803 -52.310 1.00 91.00 493 LEU A O 1
ATOM 3746 N N . TYR A 1 494 ? 35.979 25.520 -50.883 1.00 92.06 494 TYR A N 1
ATOM 3747 C CA . TYR A 1 494 ? 35.926 26.532 -51.939 1.00 92.06 494 TYR A CA 1
ATOM 3748 C C . TYR A 1 494 ? 37.225 26.541 -52.761 1.00 92.06 494 TYR A C 1
ATOM 3750 O O . TYR A 1 494 ? 37.177 26.516 -53.990 1.00 92.06 494 TYR A O 1
ATOM 3758 N N . ASN A 1 495 ? 38.387 26.481 -52.105 1.00 92.00 495 ASN A N 1
ATOM 3759 C CA . ASN A 1 495 ? 39.681 26.368 -52.781 1.00 92.00 495 ASN A CA 1
ATOM 3760 C C . ASN A 1 495 ? 39.803 25.051 -53.570 1.00 92.00 495 ASN A C 1
ATOM 3762 O O . ASN A 1 495 ? 40.251 25.065 -54.715 1.00 92.00 495 ASN A O 1
ATOM 3766 N N . LEU A 1 496 ? 39.319 23.932 -53.025 1.00 92.06 496 LEU A N 1
ATOM 3767 C CA . LEU A 1 496 ? 39.269 22.649 -53.730 1.00 92.06 496 LEU A CA 1
ATOM 3768 C C . LEU A 1 496 ? 38.377 22.713 -54.985 1.00 92.06 496 LEU A C 1
ATOM 3770 O O . LEU A 1 496 ? 38.732 22.158 -56.025 1.00 92.06 496 LEU A O 1
ATOM 3774 N N . ALA A 1 497 ? 37.260 23.445 -54.944 1.00 90.25 497 ALA A N 1
ATOM 3775 C CA . ALA A 1 497 ? 36.441 23.694 -56.129 1.00 90.25 497 ALA A CA 1
ATOM 3776 C C . ALA A 1 497 ? 37.186 24.515 -57.197 1.00 90.25 497 ALA A C 1
ATOM 3778 O O . ALA A 1 497 ? 37.083 24.196 -58.384 1.00 90.25 497 ALA A O 1
ATOM 3779 N N . LEU A 1 498 ? 37.994 25.510 -56.798 1.00 91.44 498 LEU A N 1
ATOM 3780 C CA . LEU A 1 498 ? 38.904 26.204 -57.722 1.00 91.44 498 LEU A CA 1
ATOM 3781 C C . LEU A 1 498 ? 39.949 25.243 -58.314 1.00 91.44 498 LEU A C 1
ATOM 3783 O O . LEU A 1 498 ? 40.378 25.429 -59.452 1.00 91.44 498 LEU A O 1
ATOM 3787 N N . ASP A 1 499 ? 40.397 24.228 -57.574 1.00 89.81 499 ASP A N 1
ATOM 3788 C CA . ASP A 1 499 ? 41.359 23.233 -58.069 1.00 89.81 499 ASP A CA 1
ATOM 3789 C C . ASP A 1 499 ? 40.728 22.313 -59.129 1.00 89.81 499 ASP A C 1
ATOM 3791 O O . ASP A 1 499 ? 41.347 22.047 -60.165 1.00 89.81 499 ASP A O 1
ATOM 3795 N N . PHE A 1 500 ? 39.472 21.894 -58.927 1.00 90.75 500 PHE A N 1
ATOM 3796 C CA . PHE A 1 500 ? 38.683 21.186 -59.943 1.00 90.75 500 PHE A CA 1
ATOM 3797 C C . PHE A 1 500 ? 38.427 22.063 -61.182 1.00 90.75 500 PHE A C 1
ATOM 3799 O O . PHE A 1 500 ? 38.598 21.593 -62.309 1.00 90.75 500 PHE A O 1
ATOM 3806 N N . GLU A 1 501 ? 38.086 23.343 -60.996 1.00 89.06 501 GLU A N 1
ATOM 3807 C CA . GLU A 1 501 ? 37.888 24.321 -62.075 1.00 89.06 501 GLU A CA 1
ATOM 3808 C C . GLU A 1 501 ? 39.163 24.516 -62.915 1.00 89.06 501 GLU A C 1
ATOM 3810 O O . GLU A 1 501 ? 39.108 24.429 -64.143 1.00 89.06 501 GLU A O 1
ATOM 3815 N N . ARG A 1 502 ? 40.336 24.680 -62.280 1.00 88.06 502 ARG A N 1
ATOM 3816 C CA . ARG A 1 502 ? 41.628 24.788 -62.991 1.00 88.06 502 ARG A CA 1
ATOM 3817 C C . ARG A 1 502 ? 41.984 23.519 -63.776 1.00 88.06 502 ARG A C 1
ATOM 3819 O O . ARG A 1 502 ? 42.646 23.618 -64.807 1.00 88.06 502 ARG A O 1
ATOM 3826 N N . LYS A 1 503 ? 41.501 22.345 -63.350 1.00 87.06 503 LYS A N 1
ATOM 3827 C CA . LYS A 1 503 ? 41.595 21.074 -64.098 1.00 87.06 503 LYS A CA 1
ATOM 3828 C C . LYS A 1 503 ? 40.448 20.851 -65.108 1.00 87.06 503 LYS A C 1
ATOM 3830 O O . LYS A 1 503 ? 40.345 19.760 -65.660 1.00 87.06 503 LYS A O 1
ATOM 3835 N N . ARG A 1 504 ? 39.599 21.858 -65.374 1.00 86.31 504 ARG A N 1
ATOM 3836 C CA . ARG A 1 504 ? 38.398 21.801 -66.245 1.00 86.31 504 ARG A CA 1
ATOM 3837 C C . ARG A 1 504 ? 37.335 20.769 -65.835 1.00 86.31 504 ARG A C 1
ATOM 3839 O O . ARG A 1 504 ? 36.472 20.412 -66.632 1.00 86.31 504 ARG A O 1
ATOM 3846 N N . MET A 1 505 ? 37.345 20.309 -64.586 1.00 87.56 505 MET A N 1
ATOM 3847 C CA . MET A 1 505 ? 36.347 19.379 -64.047 1.00 87.56 505 MET A CA 1
ATOM 3848 C C . MET A 1 505 ? 35.129 20.148 -63.511 1.00 87.56 505 MET A C 1
ATOM 3850 O O . MET A 1 505 ? 34.829 20.114 -62.318 1.00 87.56 505 MET A O 1
ATOM 3854 N N . PHE A 1 506 ? 34.445 20.886 -64.391 1.00 86.75 506 PHE A N 1
ATOM 3855 C CA . PHE A 1 506 ? 33.423 21.871 -64.010 1.00 86.75 506 PHE A CA 1
ATOM 3856 C C . PHE A 1 506 ? 32.225 21.264 -63.261 1.00 86.75 506 PHE A C 1
ATOM 3858 O O . PHE A 1 506 ? 31.747 21.856 -62.294 1.00 86.75 506 PHE A O 1
ATOM 3865 N N . SER A 1 507 ? 31.799 20.051 -63.625 1.00 84.44 507 SER A N 1
ATOM 3866 C CA . SER A 1 507 ? 30.750 19.303 -62.915 1.00 84.44 507 SER A CA 1
ATOM 3867 C C . SER A 1 507 ? 31.142 18.955 -61.472 1.00 84.44 507 SER A C 1
ATOM 3869 O O . SER A 1 507 ? 30.338 19.127 -60.555 1.00 84.44 507 SER A O 1
ATOM 3871 N N . LYS A 1 508 ? 32.396 18.542 -61.242 1.00 85.69 508 LYS A N 1
ATOM 3872 C CA . LYS A 1 508 ? 32.925 18.276 -59.894 1.00 85.69 508 LYS A CA 1
ATOM 3873 C C . LYS A 1 508 ? 33.095 19.566 -59.093 1.00 85.69 508 LYS A C 1
ATOM 3875 O O . LYS A 1 508 ? 32.655 19.619 -57.951 1.00 85.69 508 LYS A O 1
ATOM 3880 N N . ALA A 1 509 ? 33.618 20.634 -59.700 1.00 86.62 509 ALA A N 1
ATOM 3881 C CA . ALA A 1 509 ? 33.694 21.953 -59.065 1.00 86.62 509 ALA A CA 1
ATOM 3882 C C . ALA A 1 509 ? 32.307 22.456 -58.609 1.00 86.62 509 ALA A C 1
ATOM 3884 O O . ALA A 1 509 ? 32.158 22.926 -57.482 1.00 86.62 509 ALA A O 1
ATOM 3885 N N . ALA A 1 510 ? 31.274 22.284 -59.443 1.00 86.44 510 ALA A N 1
ATOM 3886 C CA . ALA A 1 510 ? 29.893 22.611 -59.093 1.00 86.44 510 ALA A CA 1
ATOM 3887 C C . ALA A 1 510 ? 29.325 21.720 -57.967 1.00 86.44 510 ALA A C 1
ATOM 3889 O O . ALA A 1 510 ? 28.527 22.202 -57.167 1.00 86.44 510 ALA A O 1
ATOM 3890 N N . SER A 1 511 ? 29.747 20.454 -57.866 1.00 89.50 511 SER A N 1
ATOM 3891 C CA . SER A 1 511 ? 29.375 19.555 -56.761 1.00 89.50 511 SER A CA 1
ATOM 3892 C C . SER A 1 511 ? 30.011 19.975 -55.428 1.00 89.50 511 SER A C 1
ATOM 3894 O O . SER A 1 511 ? 29.307 20.072 -54.422 1.00 89.50 511 SER A O 1
ATOM 3896 N N . VAL A 1 512 ? 31.305 20.322 -55.424 1.00 89.88 512 VAL A N 1
ATOM 3897 C CA . VAL A 1 512 ? 32.012 20.806 -54.222 1.00 89.88 512 VAL A CA 1
ATOM 3898 C C . VAL A 1 512 ? 31.424 22.133 -53.726 1.00 89.88 512 VAL A C 1
ATOM 3900 O O . VAL A 1 512 ? 31.146 22.271 -52.536 1.00 89.88 512 VAL A O 1
ATOM 3903 N N . LEU A 1 513 ? 31.153 23.090 -54.624 1.00 88.88 513 LEU A N 1
ATOM 3904 C CA . LEU A 1 513 ? 30.451 24.329 -54.257 1.00 88.88 513 LEU A CA 1
ATOM 3905 C C . LEU A 1 513 ? 29.005 24.064 -53.813 1.00 88.88 513 LEU A C 1
ATOM 3907 O O . LEU A 1 513 ? 28.523 24.724 -52.896 1.00 88.88 513 LEU A O 1
ATOM 3911 N N . GLY A 1 514 ? 28.321 23.093 -54.424 1.00 87.69 514 GLY A N 1
ATOM 3912 C CA . GLY A 1 514 ? 26.967 22.686 -54.044 1.00 87.69 514 GLY A CA 1
ATOM 3913 C C . GLY A 1 514 ? 26.880 22.186 -52.602 1.00 87.69 514 GLY A C 1
ATOM 3914 O O . GLY A 1 514 ? 25.920 22.511 -51.909 1.00 87.69 514 GLY A O 1
ATOM 3915 N N . HIS A 1 515 ? 27.906 21.477 -52.120 1.00 88.88 515 HIS A N 1
ATOM 3916 C CA . HIS A 1 515 ? 27.993 21.050 -50.722 1.00 88.88 515 HIS A CA 1
ATOM 3917 C C . HIS A 1 515 ? 28.110 22.236 -49.746 1.00 88.88 515 HIS A C 1
ATOM 3919 O O . HIS A 1 515 ? 27.505 22.197 -48.680 1.00 88.88 515 HIS A O 1
ATOM 3925 N N . ILE A 1 516 ? 28.806 23.317 -50.126 1.00 88.50 516 ILE A N 1
ATOM 3926 C CA . ILE A 1 516 ? 28.848 24.558 -49.331 1.00 88.50 516 ILE A CA 1
ATOM 3927 C C . ILE A 1 516 ? 27.489 25.271 -49.373 1.00 88.50 516 ILE A C 1
ATOM 3929 O O . ILE A 1 516 ? 26.964 25.657 -48.334 1.00 88.50 516 ILE A O 1
ATOM 3933 N N . VAL A 1 517 ? 26.906 25.429 -50.566 1.00 87.12 517 VAL A N 1
ATOM 3934 C CA . VAL A 1 517 ? 25.657 26.185 -50.795 1.00 87.12 517 VAL A CA 1
ATOM 3935 C C . VAL A 1 517 ? 24.428 25.522 -50.158 1.00 87.12 517 VAL A C 1
ATOM 3937 O O . VAL A 1 517 ? 23.470 26.222 -49.840 1.00 87.12 517 VAL A O 1
ATOM 3940 N N . ALA A 1 518 ? 24.459 24.206 -49.925 1.00 85.31 518 ALA A N 1
ATOM 3941 C CA . ALA A 1 518 ? 23.422 23.490 -49.178 1.00 85.31 518 ALA A CA 1
ATOM 3942 C C . ALA A 1 518 ? 23.335 23.913 -47.696 1.00 85.31 518 ALA A C 1
ATOM 3944 O O . ALA A 1 518 ? 22.244 23.927 -47.132 1.00 85.31 518 ALA A O 1
ATOM 3945 N N . GLU A 1 519 ? 24.468 24.280 -47.091 1.00 84.12 519 GLU A N 1
ATOM 3946 C CA . GLU A 1 519 ? 24.583 24.734 -45.695 1.00 84.12 519 GLU A CA 1
ATOM 3947 C C . GLU A 1 519 ? 24.556 26.273 -45.594 1.00 84.12 519 GLU A C 1
ATOM 3949 O O . GLU A 1 519 ? 24.071 26.850 -44.623 1.00 84.12 519 GLU A O 1
ATOM 3954 N N . ASP A 1 520 ? 25.116 26.955 -46.597 1.00 85.44 520 ASP A N 1
ATOM 3955 C CA . ASP A 1 520 ? 25.381 28.393 -46.601 1.00 85.44 520 ASP A CA 1
ATOM 3956 C C . ASP A 1 520 ? 25.283 28.965 -48.021 1.00 85.44 520 ASP A C 1
ATOM 3958 O O . ASP A 1 520 ? 26.273 29.172 -48.732 1.00 85.44 520 ASP A O 1
ATOM 3962 N N . ALA A 1 521 ? 24.049 29.239 -48.442 1.00 81.19 521 ALA A N 1
ATOM 3963 C CA . ALA A 1 521 ? 23.751 29.807 -49.755 1.00 81.19 521 ALA A CA 1
ATOM 3964 C C . ALA A 1 521 ? 24.327 31.225 -49.976 1.00 81.19 521 ALA A C 1
ATOM 3966 O O . ALA A 1 521 ? 24.322 31.715 -51.106 1.00 81.19 521 ALA A O 1
ATOM 3967 N N . GLY A 1 522 ? 24.824 31.885 -48.920 1.00 82.06 522 GLY A N 1
ATOM 3968 C CA . GLY A 1 522 ? 25.468 33.198 -48.976 1.00 82.06 522 GLY A CA 1
ATOM 3969 C C . GLY A 1 522 ? 26.995 33.156 -49.112 1.00 82.06 522 GLY A C 1
ATOM 3970 O O . GLY A 1 522 ? 27.618 34.216 -49.193 1.00 82.06 522 GLY A O 1
ATOM 3971 N N . TYR A 1 523 ? 27.620 31.973 -49.125 1.00 87.00 523 TYR A N 1
ATOM 3972 C CA . TYR A 1 523 ? 29.077 31.865 -49.056 1.00 87.00 523 TYR A CA 1
ATOM 3973 C C . TYR A 1 523 ? 29.786 32.344 -50.340 1.00 87.00 523 TYR A C 1
ATOM 3975 O O . TYR A 1 523 ? 29.776 31.679 -51.381 1.00 87.00 523 TYR A O 1
ATOM 3983 N N . LYS A 1 524 ? 30.473 33.492 -50.235 1.00 88.50 524 LYS A N 1
ATOM 3984 C CA . LYS A 1 524 ? 31.246 34.143 -51.312 1.00 88.50 524 LYS A CA 1
ATOM 3985 C C . LYS A 1 524 ? 30.385 34.349 -52.575 1.00 88.50 524 LYS A C 1
ATOM 3987 O O . LYS A 1 524 ? 29.370 35.036 -52.519 1.00 88.50 524 LYS A O 1
ATOM 3992 N N . ASP A 1 525 ? 30.787 33.803 -53.719 1.00 87.56 525 ASP A N 1
ATOM 3993 C CA . ASP A 1 525 ? 30.064 33.837 -54.998 1.00 87.56 525 ASP A CA 1
ATOM 3994 C C . ASP A 1 525 ? 29.524 32.452 -55.412 1.00 87.56 525 ASP A C 1
ATOM 3996 O O . ASP A 1 525 ? 29.032 32.291 -56.533 1.00 87.56 525 ASP A O 1
ATOM 4000 N N . ALA A 1 526 ? 29.593 31.456 -54.516 1.00 84.38 526 ALA A N 1
ATOM 4001 C CA . ALA A 1 526 ? 29.470 30.036 -54.842 1.00 84.38 526 ALA A CA 1
ATOM 4002 C C . ALA A 1 526 ? 28.204 29.689 -55.645 1.00 84.38 526 ALA A C 1
ATOM 4004 O O . ALA A 1 526 ? 28.296 28.970 -56.637 1.00 84.38 526 ALA A O 1
ATOM 4005 N N . ALA A 1 527 ? 27.042 30.250 -55.291 1.00 84.19 527 ALA A N 1
ATOM 4006 C CA . ALA A 1 527 ? 25.787 30.021 -56.012 1.00 84.19 527 ALA A CA 1
ATOM 4007 C C . ALA A 1 527 ? 25.848 30.476 -57.488 1.00 84.19 527 ALA A C 1
ATOM 4009 O O . ALA A 1 527 ? 25.570 29.687 -58.391 1.00 84.19 527 ALA A O 1
ATOM 4010 N N . LYS A 1 528 ? 26.309 31.708 -57.751 1.00 86.19 528 LYS A N 1
ATOM 4011 C CA . LYS A 1 528 ? 26.493 32.244 -59.118 1.00 86.19 528 LYS A CA 1
ATOM 4012 C C . LYS A 1 528 ? 27.557 31.465 -59.890 1.00 86.19 528 LYS A C 1
ATOM 4014 O O . LYS A 1 528 ? 27.480 31.294 -61.110 1.00 86.19 528 LYS A O 1
ATOM 4019 N N . LYS A 1 529 ? 28.570 30.976 -59.173 1.00 84.31 529 LYS A N 1
ATOM 4020 C CA . LYS A 1 529 ? 29.650 30.194 -59.761 1.00 84.31 529 LYS A CA 1
ATOM 4021 C C . LYS A 1 529 ? 29.197 28.781 -60.142 1.00 84.31 529 LYS A C 1
ATOM 4023 O O . LYS A 1 529 ? 29.602 28.303 -61.195 1.00 84.31 529 LYS A O 1
ATOM 4028 N N . ILE A 1 530 ? 28.283 28.157 -59.393 1.00 85.25 530 ILE A N 1
ATOM 4029 C CA . ILE A 1 530 ? 27.619 26.899 -59.787 1.00 85.25 530 ILE A CA 1
ATOM 4030 C C . ILE A 1 530 ? 26.838 27.070 -61.097 1.00 85.25 530 ILE A C 1
ATOM 4032 O O . ILE A 1 530 ? 26.958 26.220 -61.977 1.00 85.25 530 ILE A O 1
ATOM 4036 N N . GLU A 1 531 ? 26.069 28.152 -61.261 1.00 83.00 531 GLU A N 1
ATOM 4037 C CA . GLU A 1 531 ? 25.356 28.443 -62.520 1.00 83.00 531 GLU A CA 1
ATOM 4038 C C . GLU A 1 531 ? 26.335 28.591 -63.695 1.00 83.00 531 GLU A C 1
ATOM 4040 O O . GLU A 1 531 ? 26.159 27.969 -64.743 1.00 83.00 531 GLU A O 1
ATOM 4045 N N . THR A 1 532 ? 27.418 29.344 -63.484 1.00 83.69 532 THR A N 1
ATOM 4046 C CA . THR A 1 532 ? 28.480 29.558 -64.479 1.00 83.69 532 THR A CA 1
ATOM 4047 C C . THR A 1 532 ? 29.187 28.249 -64.860 1.00 83.69 532 THR A C 1
ATOM 4049 O O . THR A 1 532 ? 29.411 27.987 -66.041 1.00 83.69 532 THR A O 1
ATOM 4052 N N . LEU A 1 533 ? 29.503 27.393 -63.882 1.00 84.75 533 LEU A N 1
ATOM 4053 C CA . LEU A 1 533 ? 30.158 26.097 -64.096 1.00 84.75 533 LEU A CA 1
ATOM 4054 C C . LEU A 1 533 ? 29.241 25.082 -64.794 1.00 84.75 533 LEU A C 1
ATOM 4056 O O . LEU A 1 533 ? 29.727 24.294 -65.604 1.00 84.75 533 LEU A O 1
ATOM 4060 N N . LYS A 1 534 ? 27.927 25.119 -64.531 1.00 80.06 534 LYS A N 1
ATOM 4061 C CA . LYS A 1 534 ? 26.932 24.324 -65.270 1.00 80.06 534 LYS A CA 1
ATOM 4062 C C . LYS A 1 534 ? 26.863 24.766 -66.730 1.00 80.06 534 LYS A C 1
ATOM 4064 O O . LYS A 1 534 ? 27.126 23.954 -67.609 1.00 80.06 534 LYS A O 1
ATOM 4069 N N . ALA A 1 535 ? 26.682 26.062 -66.992 1.00 78.69 535 ALA A N 1
ATOM 4070 C CA . ALA A 1 535 ? 26.677 26.599 -68.355 1.00 78.69 535 ALA A CA 1
ATOM 4071 C C . ALA A 1 535 ? 27.987 26.307 -69.126 1.00 78.69 535 ALA A C 1
ATOM 4073 O O . ALA A 1 535 ? 27.951 26.022 -70.323 1.00 78.69 535 ALA A O 1
ATOM 4074 N N . ALA A 1 536 ? 29.140 26.321 -68.446 1.00 73.62 536 ALA A N 1
ATOM 4075 C CA . ALA A 1 536 ? 30.433 25.938 -69.023 1.00 73.62 536 ALA A CA 1
ATOM 4076 C C . ALA A 1 536 ? 30.585 24.423 -69.279 1.00 73.62 536 ALA A C 1
ATOM 4078 O O . ALA A 1 536 ? 31.381 24.030 -70.131 1.00 73.62 536 ALA A O 1
ATOM 4079 N N . SER A 1 537 ? 29.836 23.577 -68.564 1.00 66.19 537 SER A N 1
ATOM 4080 C CA . SER A 1 537 ? 29.743 22.133 -68.815 1.00 66.19 537 SER A CA 1
ATOM 4081 C C . SER A 1 537 ? 28.811 21.831 -69.994 1.00 66.19 537 SER A C 1
ATOM 4083 O O . SER A 1 537 ? 29.152 21.026 -70.858 1.00 66.19 537 SER A O 1
ATOM 4085 N N . ASP A 1 538 ? 27.659 22.503 -70.056 1.00 62.66 538 ASP A N 1
ATOM 4086 C CA . ASP A 1 538 ? 26.632 22.285 -71.082 1.00 62.66 538 ASP A CA 1
ATOM 4087 C C . ASP A 1 538 ? 27.066 22.835 -72.455 1.00 62.66 538 ASP A C 1
ATOM 4089 O O . ASP A 1 538 ? 26.822 22.219 -73.492 1.00 62.66 538 ASP A O 1
ATOM 4093 N N . GLY A 1 539 ? 27.801 23.955 -72.471 1.00 54.66 539 GLY A N 1
ATOM 4094 C CA . GLY A 1 539 ? 28.306 24.615 -73.684 1.00 54.66 539 GLY A CA 1
ATOM 4095 C C . GLY A 1 539 ? 29.350 23.834 -74.499 1.00 54.66 539 GLY A C 1
ATOM 4096 O O . GLY A 1 539 ? 29.853 24.354 -75.494 1.00 54.66 539 GLY A O 1
ATOM 4097 N N . ALA A 1 540 ? 29.690 22.603 -74.105 1.00 46.16 540 ALA A N 1
ATOM 4098 C CA . ALA A 1 540 ? 30.566 21.707 -74.861 1.00 46.16 540 ALA A CA 1
ATOM 4099 C C . ALA A 1 540 ? 29.833 20.899 -75.956 1.00 46.16 540 ALA A C 1
ATOM 4101 O O . ALA A 1 540 ? 30.487 20.220 -76.750 1.00 46.16 540 ALA A O 1
ATOM 4102 N N . VAL A 1 541 ? 28.494 20.946 -76.006 1.00 44.53 541 VAL A N 1
ATOM 4103 C CA . VAL A 1 541 ? 27.666 20.098 -76.879 1.00 44.53 541 VAL A CA 1
ATOM 4104 C C . VAL A 1 541 ? 26.718 20.948 -77.739 1.00 44.53 541 VAL A C 1
ATOM 4106 O O . VAL A 1 541 ? 25.870 21.663 -77.223 1.00 44.53 541 VAL A O 1
ATOM 4109 N N . PHE A 1 542 ? 26.840 20.795 -79.065 1.00 34.78 542 PHE A N 1
ATOM 4110 C CA . PHE A 1 542 ? 26.091 21.475 -80.141 1.00 34.78 542 PHE A CA 1
ATOM 4111 C C . PHE A 1 542 ? 26.295 22.995 -80.333 1.00 34.78 542 PHE A C 1
ATOM 4113 O O . PHE A 1 542 ? 26.040 23.823 -79.468 1.00 34.78 542 PHE A O 1
ATOM 4120 N N . GLY A 1 543 ? 26.606 23.366 -81.581 1.00 30.28 543 GLY A N 1
ATOM 4121 C CA . GLY A 1 543 ? 26.379 24.703 -82.135 1.00 30.28 543 GLY A CA 1
ATOM 4122 C C . GLY A 1 543 ? 25.717 24.576 -83.511 1.00 30.28 543 GLY A C 1
ATOM 4123 O O . GLY A 1 543 ? 26.229 23.851 -84.360 1.00 30.28 543 GLY A O 1
ATOM 4124 N N . GLY A 1 544 ? 24.569 25.233 -83.734 1.00 30.20 544 GLY A N 1
ATOM 4125 C CA . GLY A 1 544 ? 23.767 24.992 -84.945 1.00 30.20 544 GLY A CA 1
ATOM 4126 C C . GLY A 1 544 ? 22.461 25.791 -85.083 1.00 30.20 544 GLY A C 1
ATOM 4127 O O . GLY A 1 544 ? 21.392 25.205 -85.093 1.00 30.20 544 GLY A O 1
ATOM 4128 N N . VAL A 1 545 ? 22.567 27.118 -85.219 1.00 29.42 545 VAL A N 1
ATOM 4129 C CA . VAL A 1 545 ? 21.619 28.032 -85.912 1.00 29.42 545 VAL A CA 1
ATOM 4130 C C . VAL A 1 545 ? 20.091 27.880 -85.671 1.00 29.42 545 VAL A C 1
ATOM 4132 O O . VAL A 1 545 ? 19.397 27.195 -86.410 1.00 29.42 545 VAL A O 1
ATOM 4135 N N . GLY A 1 546 ? 19.551 28.755 -84.807 1.00 28.66 546 GLY A N 1
ATOM 4136 C CA . GLY A 1 546 ? 18.507 29.730 -85.199 1.00 28.66 546 GLY A CA 1
ATOM 4137 C C . GLY A 1 546 ? 17.006 29.369 -85.107 1.00 28.66 546 GLY A C 1
ATOM 4138 O O . GLY A 1 546 ? 16.518 28.493 -85.806 1.00 28.66 546 GLY A O 1
ATOM 4139 N N . GLY A 1 547 ? 16.229 30.183 -84.370 1.00 30.23 547 GLY A N 1
ATOM 4140 C CA . GLY A 1 547 ? 14.755 30.207 -84.466 1.00 30.23 547 GLY A CA 1
ATOM 4141 C C . GLY A 1 547 ? 14.028 30.889 -83.291 1.00 30.23 547 GLY A C 1
ATOM 4142 O O . GLY A 1 547 ? 14.111 30.435 -82.159 1.00 30.23 547 GLY A O 1
ATOM 4143 N N . ARG A 1 548 ? 13.293 31.979 -83.558 1.00 30.06 548 ARG A N 1
ATOM 4144 C CA . ARG A 1 548 ? 12.322 32.637 -82.641 1.00 30.06 548 ARG A CA 1
ATOM 4145 C C . ARG A 1 548 ? 10.951 31.909 -82.704 1.00 30.06 548 ARG A C 1
ATOM 4147 O O . ARG A 1 548 ? 10.710 31.251 -83.707 1.00 30.06 548 ARG A O 1
ATOM 4154 N N . LYS A 1 549 ? 9.991 32.019 -81.763 1.00 33.81 549 LYS A N 1
ATOM 4155 C CA . LYS A 1 549 ? 9.789 32.926 -80.601 1.00 33.81 549 LYS A CA 1
ATOM 4156 C C . LYS A 1 549 ? 8.767 32.332 -79.588 1.00 33.81 549 LYS A C 1
ATOM 4158 O O . LYS A 1 549 ? 7.920 31.558 -80.003 1.00 33.81 549 LYS A O 1
ATOM 4163 N N . ASP A 1 550 ? 8.826 32.806 -78.336 1.00 27.25 550 ASP A N 1
ATOM 4164 C CA . ASP A 1 550 ? 7.782 32.935 -77.282 1.00 27.25 550 ASP A CA 1
ATOM 4165 C C . ASP A 1 550 ? 6.723 31.830 -77.018 1.00 27.25 550 ASP A C 1
ATOM 4167 O O . ASP A 1 550 ? 5.872 31.554 -77.857 1.00 27.25 550 ASP A O 1
ATOM 4171 N N . GLY A 1 551 ? 6.638 31.352 -75.760 1.00 29.20 551 GLY A N 1
ATOM 4172 C CA . GLY A 1 551 ? 5.460 30.614 -75.259 1.00 29.20 551 GLY A CA 1
ATOM 4173 C C . GLY A 1 551 ? 5.647 29.806 -73.960 1.00 29.20 551 GLY A C 1
ATOM 4174 O O . GLY A 1 551 ? 5.792 28.596 -74.024 1.00 29.20 551 GLY A O 1
ATOM 4175 N N . THR A 1 552 ? 5.588 30.461 -72.790 1.00 30.83 552 THR A N 1
ATOM 4176 C CA . THR A 1 552 ? 5.352 29.864 -71.445 1.00 30.83 552 THR A CA 1
ATOM 4177 C C . THR A 1 552 ? 6.146 28.592 -71.077 1.00 30.83 552 THR A C 1
ATOM 4179 O O . THR A 1 552 ? 5.661 27.469 -71.209 1.00 30.83 552 THR A O 1
ATOM 4182 N N . ALA A 1 553 ? 7.339 28.761 -70.498 1.00 28.73 553 ALA A N 1
ATOM 4183 C CA . ALA A 1 553 ? 8.167 27.648 -70.026 1.00 28.73 553 ALA A CA 1
ATOM 4184 C C . ALA A 1 553 ? 7.691 27.064 -68.675 1.00 28.73 553 ALA A C 1
ATOM 4186 O O . ALA A 1 553 ? 8.077 27.542 -67.608 1.00 28.73 553 ALA A O 1
ATOM 4187 N N . LEU A 1 554 ? 6.902 25.987 -68.723 1.00 32.47 554 LEU A N 1
ATOM 4188 C CA . LEU A 1 554 ? 6.816 25.011 -67.628 1.00 32.47 554 LEU A CA 1
ATOM 4189 C C . LEU A 1 554 ? 8.003 24.039 -67.706 1.00 32.47 554 LEU A C 1
ATOM 4191 O O . LEU A 1 554 ? 8.382 23.605 -68.795 1.00 32.47 554 LEU A O 1
ATOM 4195 N N . LEU A 1 555 ? 8.560 23.668 -66.549 1.00 32.31 555 LEU A N 1
ATOM 4196 C CA . LEU A 1 555 ? 9.660 22.703 -66.432 1.00 32.31 555 LEU A CA 1
ATOM 4197 C C . LEU A 1 555 ? 9.278 21.357 -67.065 1.00 32.31 555 LEU A C 1
ATOM 4199 O O . LEU A 1 555 ? 8.506 20.590 -66.496 1.00 32.31 555 LEU A O 1
ATOM 4203 N N . THR A 1 556 ? 9.846 21.074 -68.236 1.00 30.19 556 THR A N 1
ATOM 4204 C CA . THR A 1 556 ? 9.687 19.812 -68.968 1.00 30.19 556 THR A CA 1
ATOM 4205 C C . THR A 1 556 ? 11.070 19.361 -69.433 1.00 30.19 556 THR A C 1
ATOM 4207 O O . THR A 1 556 ? 11.833 20.177 -69.949 1.00 30.19 556 THR A O 1
ATOM 4210 N N . SER A 1 557 ? 11.420 18.093 -69.201 1.00 31.72 557 SER A N 1
ATOM 4211 C CA . SER A 1 557 ? 12.784 17.592 -69.423 1.00 31.72 557 SER A CA 1
ATOM 4212 C C . SER A 1 557 ? 13.191 17.586 -70.902 1.00 31.72 557 SER A C 1
ATOM 4214 O O . SER A 1 557 ? 12.358 17.414 -71.793 1.00 31.72 557 SER A O 1
ATOM 4216 N N . VAL A 1 558 ? 14.494 17.723 -71.161 1.00 35.56 558 VAL A N 1
ATOM 4217 C CA . VAL A 1 558 ? 15.072 17.563 -72.501 1.00 35.56 558 VAL A CA 1
ATOM 4218 C C . VAL A 1 558 ? 15.185 16.071 -72.821 1.00 35.56 558 VAL A C 1
ATOM 4220 O O . VAL A 1 558 ? 15.816 15.319 -72.084 1.00 35.56 558 VAL A O 1
ATOM 4223 N N . GLY A 1 559 ? 14.588 15.660 -73.942 1.00 39.97 559 GLY A N 1
ATOM 4224 C CA . GLY A 1 559 ? 14.476 14.259 -74.355 1.00 39.97 559 GLY A CA 1
ATOM 4225 C C . GLY A 1 559 ? 13.111 13.673 -73.987 1.00 39.97 559 GLY A C 1
ATOM 4226 O O . GLY A 1 559 ? 12.800 13.480 -72.819 1.00 39.97 559 GLY A O 1
ATOM 4227 N N . GLY A 1 560 ? 12.290 13.369 -74.998 1.00 44.81 560 GLY A N 1
ATOM 4228 C CA . GLY A 1 560 ? 10.897 12.920 -74.837 1.00 44.81 560 GLY A CA 1
ATOM 4229 C C . GLY A 1 560 ? 10.703 11.484 -74.329 1.00 44.81 560 GLY A C 1
ATOM 4230 O O . GLY A 1 560 ? 9.643 10.908 -74.557 1.00 44.81 560 GLY A O 1
ATOM 4231 N N . ALA A 1 561 ? 11.709 10.895 -73.680 1.00 51.31 561 ALA A N 1
ATOM 4232 C CA . ALA A 1 561 ? 11.572 9.636 -72.961 1.00 51.31 561 ALA A CA 1
ATOM 4233 C C . ALA A 1 561 ? 11.152 9.939 -71.518 1.00 51.31 561 ALA A C 1
ATOM 4235 O O . ALA A 1 561 ? 11.787 10.746 -70.838 1.00 51.31 561 ALA A O 1
ATOM 4236 N N . LYS A 1 562 ? 10.086 9.294 -71.036 1.00 60.47 562 LYS A N 1
ATOM 4237 C CA . LYS A 1 562 ? 9.752 9.342 -69.608 1.00 60.47 562 LYS A CA 1
ATOM 4238 C C . LYS A 1 562 ? 10.844 8.629 -68.802 1.00 60.47 562 LYS A C 1
ATOM 4240 O O . LYS A 1 562 ? 11.397 7.651 -69.310 1.00 60.47 562 LYS A O 1
ATOM 4245 N N . PRO A 1 563 ? 11.125 9.050 -67.557 1.00 74.88 563 PRO A N 1
ATOM 4246 C CA . PRO A 1 563 ? 11.965 8.261 -66.665 1.00 74.88 563 PRO A CA 1
ATOM 4247 C C . PRO A 1 563 ? 11.360 6.863 -66.484 1.00 74.88 563 PRO A C 1
ATOM 4249 O O . PRO A 1 563 ? 10.145 6.722 -66.323 1.00 74.88 563 PRO A O 1
ATOM 4252 N N . THR A 1 564 ? 12.200 5.833 -66.532 1.00 82.81 564 THR A N 1
ATOM 4253 C CA . THR A 1 564 ? 11.796 4.433 -66.364 1.00 82.81 564 THR A CA 1
ATOM 4254 C C . THR A 1 564 ? 12.377 3.833 -65.093 1.00 82.81 564 THR A C 1
ATOM 4256 O O . THR A 1 564 ? 13.415 4.280 -64.610 1.00 82.81 564 THR A O 1
ATOM 4259 N N . LEU A 1 565 ? 11.712 2.804 -64.567 1.00 82.19 565 LEU A N 1
ATOM 4260 C CA . LEU A 1 565 ? 12.239 1.962 -63.496 1.00 82.19 565 LEU A CA 1
ATOM 4261 C C . LEU A 1 565 ? 11.815 0.512 -63.746 1.00 82.19 565 LEU A C 1
ATOM 4263 O O . LEU A 1 565 ? 10.623 0.206 -63.864 1.00 82.19 565 LEU A O 1
ATOM 4267 N N . GLY A 1 566 ? 12.788 -0.378 -63.918 1.00 83.44 566 GLY A N 1
ATOM 4268 C CA . GLY A 1 566 ? 12.557 -1.672 -64.539 1.00 83.44 566 GLY A CA 1
ATOM 4269 C C . GLY A 1 566 ? 11.991 -1.504 -65.950 1.00 83.44 566 GLY A C 1
ATOM 4270 O O . GLY A 1 566 ? 12.404 -0.649 -66.730 1.00 83.44 566 GLY A O 1
ATOM 4271 N N . ARG A 1 567 ? 10.963 -2.291 -66.287 1.00 84.25 567 ARG A N 1
ATOM 4272 C CA . ARG A 1 567 ? 10.249 -2.134 -67.569 1.00 84.25 567 ARG A CA 1
ATOM 4273 C C . ARG A 1 567 ? 9.226 -0.992 -67.593 1.00 84.25 567 ARG A C 1
ATOM 4275 O O . ARG A 1 567 ? 8.543 -0.857 -68.604 1.00 84.25 567 ARG A O 1
ATOM 4282 N N . TYR A 1 568 ? 9.031 -0.262 -66.497 1.00 89.81 568 TYR A N 1
ATOM 4283 C CA . TYR A 1 568 ? 7.881 0.624 -66.324 1.00 89.81 568 TYR A CA 1
ATOM 4284 C C . TYR A 1 568 ? 8.221 2.082 -66.640 1.00 89.81 568 TYR A C 1
ATOM 4286 O O . TYR A 1 568 ? 9.208 2.612 -66.138 1.00 89.81 568 TYR A O 1
ATOM 4294 N N . GLU A 1 569 ? 7.367 2.750 -67.416 1.00 88.25 569 GLU A N 1
ATOM 4295 C CA . GLU A 1 569 ? 7.378 4.211 -67.556 1.00 88.25 569 GLU A CA 1
ATOM 4296 C C . GLU A 1 569 ? 6.823 4.855 -66.279 1.00 88.25 569 GLU A C 1
ATOM 4298 O O . GLU A 1 569 ? 5.747 4.459 -65.832 1.00 88.25 569 GLU A O 1
ATOM 4303 N N . ILE A 1 570 ? 7.486 5.869 -65.721 1.00 88.69 570 ILE A N 1
ATOM 4304 C CA . ILE A 1 570 ? 6.949 6.689 -64.625 1.00 88.69 570 ILE A CA 1
ATOM 4305 C C . ILE A 1 570 ? 6.181 7.881 -65.216 1.00 88.69 570 ILE A C 1
ATOM 4307 O O . ILE A 1 570 ? 6.726 8.655 -66.002 1.00 88.69 570 ILE A O 1
ATOM 4311 N N . ASP A 1 571 ? 4.917 8.043 -64.815 1.00 84.25 571 ASP A N 1
ATOM 4312 C CA . ASP A 1 571 ? 4.052 9.159 -65.224 1.00 84.25 571 ASP A CA 1
ATOM 4313 C C . ASP A 1 571 ? 4.102 10.331 -64.226 1.00 84.25 571 ASP A C 1
ATOM 4315 O O . ASP A 1 571 ? 4.195 11.486 -64.638 1.00 84.25 571 ASP A O 1
ATOM 4319 N N . LYS A 1 572 ? 4.001 10.058 -62.913 1.00 84.12 572 LYS A N 1
ATOM 4320 C CA . LYS A 1 572 ? 4.031 11.075 -61.837 1.00 84.12 572 LYS A CA 1
ATOM 4321 C C . LYS A 1 572 ? 4.237 10.459 -60.450 1.00 84.12 572 LYS A C 1
ATOM 4323 O O . LYS A 1 572 ? 3.988 9.276 -60.252 1.00 84.12 572 LYS A O 1
ATOM 4328 N N . GLU A 1 573 ? 4.599 11.274 -59.463 1.00 87.31 573 GLU A N 1
ATOM 4329 C CA . GLU A 1 573 ? 4.522 10.902 -58.042 1.00 87.31 573 GLU A CA 1
ATOM 4330 C C . GLU A 1 573 ? 3.048 10.825 -57.581 1.00 87.31 573 GLU A C 1
ATOM 4332 O O . GLU A 1 573 ? 2.218 11.646 -57.981 1.00 87.31 573 GLU A O 1
ATOM 4337 N N . LEU A 1 574 ? 2.715 9.813 -56.774 1.00 79.94 574 LEU A N 1
ATOM 4338 C CA . LEU A 1 574 ? 1.416 9.645 -56.104 1.00 79.94 574 LEU A CA 1
ATOM 4339 C C . LEU A 1 574 ? 1.491 10.022 -54.620 1.00 79.94 574 LEU A C 1
ATOM 4341 O O . LEU A 1 574 ? 0.521 10.547 -54.079 1.00 79.94 574 LEU A O 1
ATOM 4345 N N . GLY A 1 575 ? 2.631 9.781 -53.970 1.00 71.00 575 GLY A N 1
ATOM 4346 C CA . GLY A 1 575 ? 2.859 10.158 -52.579 1.00 71.00 575 GLY A CA 1
ATOM 4347 C C . GLY A 1 575 ? 4.253 9.784 -52.082 1.00 71.00 575 GLY A C 1
ATOM 4348 O O . GLY A 1 575 ? 4.948 8.969 -52.688 1.00 71.00 575 GLY A O 1
ATOM 4349 N N . ARG A 1 576 ? 4.649 10.371 -50.950 1.00 74.56 576 ARG A N 1
ATOM 4350 C CA . ARG A 1 576 ? 5.959 10.183 -50.317 1.00 74.56 576 ARG A CA 1
ATOM 4351 C C . ARG A 1 576 ? 5.778 9.766 -48.865 1.00 74.56 576 ARG A C 1
ATOM 4353 O O . ARG A 1 576 ? 5.004 10.391 -48.145 1.00 74.56 576 ARG A O 1
ATOM 4360 N N . GLY A 1 577 ? 6.475 8.716 -48.446 1.00 60.78 577 GLY A N 1
ATOM 4361 C CA . GLY A 1 577 ? 6.344 8.135 -47.112 1.00 60.78 577 GLY A CA 1
ATOM 4362 C C . GLY A 1 577 ? 7.684 7.936 -46.413 1.00 60.78 577 GLY A C 1
ATOM 4363 O O . GLY A 1 577 ? 8.750 8.196 -46.963 1.00 60.78 577 GLY A O 1
ATOM 4364 N N . ALA A 1 578 ? 7.618 7.414 -45.189 1.00 51.75 578 ALA A N 1
ATOM 4365 C CA . ALA A 1 578 ? 8.774 7.173 -44.323 1.00 51.75 578 ALA A CA 1
ATOM 4366 C C . ALA A 1 578 ? 9.832 6.208 -44.895 1.00 51.75 578 ALA A C 1
ATOM 4368 O O . ALA A 1 578 ? 10.945 6.156 -44.388 1.00 51.75 578 ALA A O 1
ATOM 4369 N N . MET A 1 579 ? 9.477 5.422 -45.915 1.00 56.53 579 MET A N 1
ATOM 4370 C CA . MET A 1 579 ? 10.305 4.336 -46.454 1.00 56.53 579 MET A CA 1
ATOM 4371 C C . MET A 1 579 ? 10.561 4.470 -47.965 1.00 56.53 579 MET A C 1
ATOM 4373 O O . MET A 1 579 ? 11.005 3.513 -48.591 1.00 56.53 579 MET A O 1
ATOM 4377 N N . GLY A 1 580 ? 10.264 5.642 -48.546 1.00 69.44 580 GLY A N 1
ATOM 4378 C CA . GLY A 1 580 ? 10.477 5.947 -49.962 1.00 69.44 580 GLY A CA 1
ATOM 4379 C C . GLY A 1 580 ? 9.271 6.592 -50.654 1.00 69.44 580 GLY A C 1
ATOM 4380 O O . GLY A 1 580 ? 8.431 7.231 -50.012 1.00 69.44 580 GLY A O 1
ATOM 4381 N N . VAL A 1 581 ? 9.203 6.463 -51.981 1.00 79.81 581 VAL A N 1
ATOM 4382 C CA . VAL A 1 581 ? 8.252 7.188 -52.844 1.00 79.81 581 VAL A CA 1
ATOM 4383 C C . VAL A 1 581 ? 7.319 6.206 -53.557 1.00 79.81 581 VAL A C 1
ATOM 4385 O O . VAL A 1 581 ? 7.725 5.104 -53.914 1.00 79.81 581 VAL A O 1
ATOM 4388 N N . VAL A 1 582 ? 6.064 6.595 -53.780 1.00 85.06 582 VAL A N 1
ATOM 4389 C CA . VAL A 1 582 ? 5.117 5.857 -54.625 1.00 85.06 582 VAL A CA 1
ATOM 4390 C C . VAL A 1 582 ? 4.842 6.665 -55.887 1.00 85.06 582 VAL A C 1
ATOM 4392 O O . VAL A 1 582 ? 4.407 7.815 -55.813 1.00 85.06 582 VAL A O 1
ATOM 4395 N N . TYR A 1 583 ? 5.057 6.054 -57.047 1.00 86.56 583 TYR A N 1
ATOM 4396 C CA . TYR A 1 583 ? 4.803 6.635 -58.363 1.00 86.56 583 TYR A CA 1
ATOM 4397 C C . TYR A 1 583 ? 3.613 5.969 -59.056 1.00 86.56 583 TYR A C 1
ATOM 4399 O O . TYR A 1 583 ? 3.367 4.775 -58.895 1.00 86.56 583 TYR A O 1
ATOM 4407 N N . LEU A 1 584 ? 2.907 6.735 -59.884 1.00 89.38 584 LEU A N 1
ATOM 4408 C CA . LEU A 1 584 ? 2.093 6.202 -60.967 1.00 89.38 584 LEU A CA 1
ATOM 4409 C C . LEU A 1 584 ? 3.036 5.845 -62.111 1.00 89.38 584 LEU A C 1
ATOM 4411 O O . LEU A 1 584 ? 3.804 6.699 -62.562 1.00 89.38 584 LEU A O 1
ATOM 4415 N N . GLY A 1 585 ? 2.932 4.620 -62.608 1.00 90.75 585 GLY A N 1
ATOM 4416 C CA . GLY A 1 585 ? 3.627 4.200 -63.812 1.00 90.75 585 GLY A CA 1
ATOM 4417 C C . GLY A 1 585 ? 2.768 3.354 -64.739 1.00 90.75 585 GLY A C 1
ATOM 4418 O O . GLY A 1 585 ? 1.601 3.064 -64.466 1.00 90.75 585 GLY A O 1
ATOM 4419 N N . ARG A 1 586 ? 3.365 2.952 -65.857 1.00 89.31 586 ARG A N 1
ATOM 4420 C CA . ARG A 1 586 ? 2.719 2.217 -66.945 1.00 89.31 586 ARG A CA 1
ATOM 4421 C C . ARG A 1 586 ? 3.629 1.095 -67.425 1.00 89.31 586 ARG A C 1
ATOM 4423 O O . ARG A 1 586 ? 4.796 1.323 -67.725 1.00 89.31 586 ARG A O 1
ATOM 4430 N N . ASP A 1 587 ? 3.088 -0.115 -67.517 1.00 89.94 587 ASP A N 1
ATOM 4431 C CA . ASP A 1 587 ? 3.732 -1.240 -68.193 1.00 89.94 587 ASP A CA 1
ATOM 4432 C C . ASP A 1 587 ? 3.538 -1.071 -69.712 1.00 89.94 587 ASP A C 1
ATOM 4434 O O . ASP A 1 587 ? 2.399 -1.184 -70.186 1.00 89.94 587 ASP A O 1
ATOM 4438 N N . PRO A 1 588 ? 4.594 -0.785 -70.495 1.00 83.75 588 PRO A N 1
ATOM 4439 C CA . PRO A 1 588 ? 4.468 -0.507 -71.921 1.00 83.75 588 PRO A CA 1
ATOM 4440 C C . PRO A 1 588 ? 4.193 -1.774 -72.743 1.00 83.75 588 PRO A C 1
ATOM 4442 O O . PRO A 1 588 ? 3.682 -1.669 -73.855 1.00 83.75 588 PRO A O 1
ATOM 4445 N N . LYS A 1 589 ? 4.480 -2.977 -72.215 1.00 83.12 589 LYS A N 1
ATOM 4446 C CA . LYS A 1 589 ? 4.285 -4.243 -72.948 1.00 83.12 589 LYS A CA 1
ATOM 4447 C C . LYS A 1 589 ? 2.818 -4.662 -73.025 1.00 83.12 589 LYS A C 1
ATOM 4449 O O . LYS A 1 589 ? 2.414 -5.288 -73.998 1.00 83.12 589 LYS A O 1
ATOM 4454 N N . ILE A 1 590 ? 2.038 -4.330 -71.996 1.00 84.81 590 ILE A N 1
ATOM 4455 C CA . ILE A 1 590 ? 0.614 -4.693 -71.864 1.00 84.81 590 ILE A CA 1
ATOM 4456 C C . ILE A 1 590 ? -0.306 -3.479 -71.657 1.00 84.81 590 ILE A C 1
ATOM 4458 O O . ILE A 1 590 ? -1.493 -3.645 -71.395 1.00 84.81 590 ILE A O 1
ATOM 4462 N N . ASN A 1 591 ? 0.231 -2.260 -71.774 1.00 84.62 591 ASN A N 1
ATOM 4463 C CA . ASN A 1 591 ? -0.494 -0.992 -71.657 1.00 84.62 591 ASN A CA 1
ATOM 4464 C C . ASN A 1 591 ? -1.320 -0.846 -70.355 1.00 84.62 591 ASN A C 1
ATOM 4466 O O . ASN A 1 591 ? -2.451 -0.360 -70.368 1.00 84.62 591 ASN A O 1
ATOM 4470 N N . ARG A 1 592 ? -0.757 -1.275 -69.218 1.00 89.31 592 ARG A N 1
ATOM 4471 C CA . ARG A 1 592 ? -1.433 -1.295 -67.906 1.00 89.31 592 ARG A CA 1
ATOM 4472 C C . ARG A 1 592 ? -0.839 -0.249 -66.965 1.00 89.31 592 ARG A C 1
ATOM 4474 O O . ARG A 1 592 ? 0.375 -0.231 -66.789 1.00 89.31 592 ARG A O 1
ATOM 4481 N N . GLN A 1 593 ? -1.673 0.559 -66.311 1.00 91.06 593 GLN A N 1
ATOM 4482 C CA . GLN A 1 593 ? -1.222 1.434 -65.221 1.00 91.06 593 GLN A CA 1
ATOM 4483 C C . GLN A 1 593 ? -0.972 0.646 -63.927 1.00 91.06 593 GLN A C 1
ATOM 4485 O O . GLN A 1 593 ? -1.684 -0.311 -63.622 1.00 91.06 593 GLN A O 1
ATOM 4490 N N . VAL A 1 594 ? 0.049 1.052 -63.176 1.00 91.56 594 VAL A N 1
ATOM 4491 C CA . VAL A 1 594 ? 0.508 0.422 -61.931 1.00 91.56 594 VAL A CA 1
ATOM 4492 C C . VAL A 1 594 ? 0.904 1.489 -60.910 1.00 91.56 594 VAL A C 1
ATOM 4494 O O . VAL A 1 594 ? 1.306 2.592 -61.284 1.00 91.56 594 VAL A O 1
ATOM 4497 N N . ALA A 1 595 ? 0.830 1.154 -59.624 1.00 90.50 595 ALA A N 1
ATOM 4498 C CA . ALA A 1 595 ? 1.542 1.894 -58.586 1.00 90.50 595 ALA A CA 1
ATOM 4499 C C . ALA A 1 595 ? 2.935 1.271 -58.399 1.00 90.50 595 ALA A C 1
ATOM 4501 O O . ALA A 1 595 ? 3.063 0.048 -58.391 1.00 90.50 595 ALA A O 1
ATOM 4502 N N . ILE A 1 596 ? 3.978 2.090 -58.271 1.00 88.38 596 ILE A N 1
ATOM 4503 C CA . ILE A 1 596 ? 5.371 1.646 -58.124 1.00 88.38 596 ILE A CA 1
ATOM 4504 C C . ILE A 1 596 ? 5.926 2.248 -56.840 1.00 88.38 596 ILE A C 1
ATOM 4506 O O . ILE A 1 596 ? 6.153 3.455 -56.771 1.00 88.38 596 ILE A O 1
ATOM 4510 N N . LYS A 1 597 ? 6.126 1.415 -55.820 1.00 86.88 597 LYS A N 1
ATOM 4511 C CA . LYS A 1 597 ? 6.717 1.813 -54.539 1.00 86.88 597 LYS A CA 1
ATOM 4512 C C . LYS A 1 597 ? 8.222 1.584 -54.590 1.00 86.88 597 LYS A C 1
ATOM 4514 O O . LYS A 1 597 ? 8.644 0.470 -54.892 1.00 86.88 597 LYS A O 1
ATOM 4519 N N . THR A 1 598 ? 9.013 2.613 -54.307 1.00 81.62 598 THR A N 1
ATOM 4520 C CA . THR A 1 598 ? 10.480 2.573 -54.350 1.00 81.62 598 THR A CA 1
ATOM 4521 C C . THR A 1 598 ? 11.094 2.738 -52.966 1.00 81.62 598 THR A C 1
ATOM 4523 O O . THR A 1 598 ? 10.497 3.356 -52.086 1.00 81.62 598 THR A O 1
ATOM 4526 N N . MET A 1 599 ? 12.310 2.222 -52.794 1.00 73.00 599 MET A N 1
ATOM 4527 C CA . MET A 1 599 ? 13.173 2.441 -51.636 1.00 73.00 599 MET A CA 1
ATOM 4528 C C . MET A 1 599 ? 14.590 2.743 -52.138 1.00 73.00 599 MET A C 1
ATOM 4530 O O . MET A 1 599 ? 15.141 1.977 -52.928 1.00 73.00 599 MET A O 1
ATOM 4534 N N . MET A 1 600 ? 15.170 3.865 -51.701 1.00 64.75 600 MET A N 1
ATOM 4535 C CA . MET A 1 600 ? 16.584 4.172 -51.947 1.00 64.75 600 MET A CA 1
ATOM 4536 C C . MET A 1 600 ? 17.459 3.394 -50.964 1.00 64.75 600 MET A C 1
ATOM 4538 O O . MET A 1 600 ? 17.145 3.326 -49.775 1.00 64.75 600 MET A O 1
ATOM 4542 N N . LEU A 1 601 ? 18.558 2.830 -51.459 1.00 58.34 601 LEU A N 1
ATOM 4543 C CA . LEU A 1 601 ? 19.575 2.181 -50.642 1.00 58.34 601 LEU A CA 1
ATOM 4544 C C . LEU A 1 601 ? 20.646 3.216 -50.268 1.00 58.34 601 LEU A C 1
ATOM 4546 O O . LEU A 1 601 ? 21.369 3.696 -51.136 1.00 58.34 601 LEU A O 1
ATOM 4550 N N . GLU A 1 602 ? 20.765 3.571 -48.987 1.00 52.16 602 GLU A N 1
ATOM 4551 C CA . GLU A 1 602 ? 21.892 4.394 -48.528 1.00 52.16 602 GLU A CA 1
ATOM 4552 C C . GLU A 1 602 ? 23.160 3.534 -48.365 1.00 52.16 602 GLU A C 1
ATOM 4554 O O . GLU A 1 602 ? 23.164 2.512 -47.662 1.00 52.16 602 GLU A O 1
ATOM 4559 N N . GLU A 1 603 ? 24.255 3.974 -48.993 1.00 44.56 603 GLU A N 1
ATOM 4560 C CA . GLU A 1 603 ? 25.602 3.405 -48.850 1.00 44.56 603 GLU A CA 1
ATOM 4561 C C . GLU A 1 603 ? 26.243 3.808 -47.508 1.00 44.56 603 GLU A C 1
ATOM 4563 O O . GLU A 1 603 ? 27.210 4.567 -47.441 1.00 44.56 603 GLU A O 1
ATOM 4568 N N . GLY A 1 604 ? 25.684 3.308 -46.406 1.00 41.47 604 GLY A N 1
ATOM 4569 C CA . GLY A 1 604 ? 26.317 3.379 -45.089 1.00 41.47 604 GLY A CA 1
ATOM 4570 C C . GLY A 1 604 ? 27.448 2.354 -44.941 1.00 41.47 604 GLY A C 1
ATOM 4571 O O . GLY A 1 604 ? 27.326 1.219 -45.403 1.00 41.47 604 GLY A O 1
ATOM 4572 N N . GLU A 1 605 ? 28.534 2.716 -44.247 1.00 41.28 605 GLU A N 1
ATOM 4573 C CA . GLU A 1 605 ? 29.673 1.824 -43.966 1.00 41.28 605 GLU A CA 1
ATOM 4574 C C . GLU A 1 605 ? 29.302 0.694 -42.975 1.00 41.28 605 GLU A C 1
ATOM 4576 O O . GLU A 1 605 ? 29.635 0.717 -41.790 1.00 41.28 605 GLU A O 1
ATOM 4581 N N . GLY A 1 606 ? 28.597 -0.328 -43.462 1.00 43.09 606 GLY A N 1
ATOM 4582 C CA . GLY A 1 606 ? 28.252 -1.529 -42.706 1.00 43.09 606 GLY A CA 1
ATOM 4583 C C . GLY A 1 606 ? 27.264 -2.425 -43.454 1.00 43.09 606 GLY A C 1
ATOM 4584 O O . GLY A 1 606 ? 26.371 -1.944 -44.142 1.00 43.09 606 GLY A O 1
ATOM 4585 N N . GLY A 1 607 ? 27.375 -3.748 -43.293 1.00 46.69 607 GLY A N 1
ATOM 4586 C CA . GLY A 1 607 ? 26.609 -4.742 -44.072 1.00 46.69 607 GLY A CA 1
ATOM 4587 C C . GLY A 1 607 ? 25.077 -4.745 -43.900 1.00 46.69 607 GLY A C 1
ATOM 4588 O O . GLY A 1 607 ? 24.412 -5.613 -44.463 1.00 46.69 607 GLY A O 1
ATOM 4589 N N . ALA A 1 608 ? 24.508 -3.797 -43.150 1.00 47.25 608 ALA A N 1
ATOM 4590 C CA . ALA A 1 608 ? 23.078 -3.702 -42.870 1.00 47.25 608 ALA A CA 1
ATOM 4591 C C . ALA A 1 608 ? 22.231 -3.501 -44.140 1.00 47.25 608 ALA A C 1
ATOM 4593 O O . ALA A 1 608 ? 21.212 -4.174 -44.292 1.00 47.25 608 ALA A O 1
ATOM 4594 N N . SER A 1 609 ? 22.662 -2.651 -45.083 1.00 56.44 609 SER A N 1
ATOM 4595 C CA . SER A 1 609 ? 21.887 -2.334 -46.298 1.00 56.44 609 SER A CA 1
ATOM 4596 C C . SER A 1 609 ? 21.594 -3.565 -47.174 1.00 56.44 609 SER A C 1
ATOM 4598 O O . SER A 1 609 ? 20.589 -3.596 -47.883 1.00 56.44 609 SER A O 1
ATOM 4600 N N . LYS A 1 610 ? 22.410 -4.629 -47.078 1.00 59.62 610 LYS A N 1
ATOM 4601 C CA . LYS A 1 610 ? 22.159 -5.898 -47.778 1.00 59.62 610 LYS A CA 1
ATOM 4602 C C . LYS A 1 610 ? 21.079 -6.747 -47.097 1.00 59.62 610 LYS A C 1
ATOM 4604 O O . LYS A 1 610 ? 20.187 -7.242 -47.777 1.00 59.62 610 LYS A O 1
ATOM 4609 N N . GLU A 1 611 ? 21.110 -6.871 -45.771 1.00 61.31 611 GLU A N 1
ATOM 4610 C CA . GLU A 1 611 ? 20.085 -7.612 -45.017 1.00 61.31 611 GLU A CA 1
ATOM 4611 C C . GLU A 1 611 ? 18.709 -6.922 -45.100 1.00 61.31 611 GLU A C 1
ATOM 4613 O O . GLU A 1 611 ? 17.676 -7.581 -45.219 1.00 61.31 611 GLU A O 1
ATOM 4618 N N . VAL A 1 612 ? 18.704 -5.585 -45.107 1.00 62.41 612 VAL A N 1
ATOM 4619 C CA . VAL A 1 612 ? 17.541 -4.729 -45.401 1.00 62.41 612 VAL A CA 1
ATOM 4620 C C . VAL A 1 612 ? 16.895 -5.108 -46.737 1.00 62.41 612 VAL A C 1
ATOM 4622 O O . VAL A 1 612 ? 15.704 -5.417 -46.793 1.00 62.41 612 VAL A O 1
ATOM 4625 N N . LYS A 1 613 ? 17.705 -5.142 -47.797 1.00 67.31 613 LYS A N 1
ATOM 4626 C CA . LYS A 1 613 ? 17.307 -5.453 -49.174 1.00 67.31 613 LYS A CA 1
ATOM 4627 C C . LYS A 1 613 ? 16.804 -6.893 -49.340 1.00 67.31 613 LYS A C 1
ATOM 4629 O O . LYS A 1 613 ? 15.751 -7.110 -49.935 1.00 67.31 613 LYS A O 1
ATOM 4634 N N . GLU A 1 614 ? 17.507 -7.875 -48.778 1.00 67.88 614 GLU A N 1
ATOM 4635 C CA . GLU A 1 614 ? 17.101 -9.290 -48.828 1.00 67.88 614 GLU A CA 1
ATOM 4636 C C . GLU A 1 614 ? 15.760 -9.534 -48.113 1.00 67.88 614 GLU A C 1
ATOM 4638 O O . GLU A 1 614 ? 14.943 -10.330 -48.579 1.00 67.88 614 GLU A O 1
ATOM 4643 N N . ARG A 1 615 ? 15.485 -8.811 -47.018 1.00 66.81 615 ARG A N 1
ATOM 4644 C CA . ARG A 1 615 ? 14.185 -8.855 -46.329 1.00 66.81 615 ARG A CA 1
ATOM 4645 C C . ARG A 1 615 ? 13.079 -8.165 -47.134 1.00 66.81 615 ARG A C 1
ATOM 4647 O O . ARG A 1 615 ? 12.018 -8.760 -47.283 1.00 66.81 615 ARG A O 1
ATOM 4654 N N . PHE A 1 616 ? 13.341 -6.988 -47.710 1.00 71.56 616 PHE A N 1
ATOM 4655 C CA . PHE A 1 616 ? 12.390 -6.249 -48.557 1.00 71.56 616 PHE A CA 1
ATOM 4656 C C . PHE A 1 616 ? 11.869 -7.107 -49.723 1.00 71.56 616 PHE A C 1
ATOM 4658 O O . PHE A 1 616 ? 10.657 -7.228 -49.911 1.00 71.56 616 PHE A O 1
ATOM 4665 N N . PHE A 1 617 ? 12.766 -7.776 -50.459 1.00 72.50 617 PHE A N 1
ATOM 4666 C CA . PHE A 1 617 ? 12.362 -8.666 -51.553 1.00 72.50 617 PHE A CA 1
ATOM 4667 C C . PHE A 1 617 ? 11.639 -9.924 -51.070 1.00 72.50 617 PHE A C 1
ATOM 4669 O O . PHE A 1 617 ? 10.662 -10.326 -51.693 1.00 72.50 617 PHE A O 1
ATOM 4676 N N . ARG A 1 618 ? 12.043 -10.513 -49.938 1.00 70.88 618 ARG A N 1
ATOM 4677 C CA . ARG A 1 618 ? 11.367 -11.685 -49.361 1.00 70.88 618 ARG A CA 1
ATOM 4678 C C . ARG A 1 618 ? 9.960 -11.368 -48.838 1.00 70.88 618 ARG A C 1
ATOM 4680 O O . ARG A 1 618 ? 9.065 -12.210 -48.923 1.00 70.88 618 ARG A O 1
ATOM 4687 N N . GLU A 1 619 ? 9.744 -10.169 -48.300 1.00 69.00 619 GLU A N 1
ATOM 4688 C CA . GLU A 1 619 ? 8.422 -9.686 -47.877 1.00 69.00 619 GLU A CA 1
ATOM 4689 C C . GLU A 1 619 ? 7.529 -9.402 -49.103 1.00 69.00 619 GLU A C 1
ATOM 4691 O O . GLU A 1 619 ? 6.367 -9.811 -49.113 1.00 69.00 619 GLU A O 1
ATOM 4696 N N . ALA A 1 620 ? 8.089 -8.838 -50.183 1.00 73.19 620 ALA A N 1
ATOM 4697 C CA . ALA A 1 620 ? 7.401 -8.667 -51.467 1.00 73.19 620 ALA A CA 1
ATOM 4698 C C . ALA A 1 620 ? 7.050 -10.001 -52.162 1.00 73.19 620 ALA A C 1
ATOM 4700 O O . ALA A 1 620 ? 5.935 -10.156 -52.655 1.00 73.19 620 ALA A O 1
ATOM 4701 N N . GLU A 1 621 ? 7.966 -10.974 -52.167 1.00 75.94 621 GLU A N 1
ATOM 4702 C CA . GLU A 1 621 ? 7.753 -12.336 -52.680 1.00 75.94 621 GLU A CA 1
ATOM 4703 C C . GLU A 1 621 ? 6.628 -13.039 -51.908 1.00 75.94 621 GLU A C 1
ATOM 4705 O O . GLU A 1 621 ? 5.682 -13.546 -52.511 1.00 75.94 621 GLU A O 1
ATOM 4710 N N . SER A 1 622 ? 6.684 -12.990 -50.572 1.00 72.56 622 SER A N 1
ATOM 4711 C CA . SER A 1 622 ? 5.657 -13.571 -49.699 1.00 72.56 622 SER A CA 1
ATOM 4712 C C . SER A 1 622 ? 4.281 -12.967 -49.996 1.00 72.56 622 SER A C 1
ATOM 4714 O O . SER A 1 622 ? 3.337 -13.694 -50.303 1.00 72.56 622 SER A O 1
ATOM 4716 N N . ALA A 1 623 ? 4.166 -11.634 -49.979 1.00 74.25 623 ALA A N 1
ATOM 4717 C CA . ALA A 1 623 ? 2.912 -10.938 -50.269 1.00 74.25 623 ALA A CA 1
ATOM 4718 C C . ALA A 1 623 ? 2.434 -11.140 -51.722 1.00 74.25 623 ALA A C 1
ATOM 4720 O O . ALA A 1 623 ? 1.230 -11.166 -51.968 1.00 74.25 623 ALA A O 1
ATOM 4721 N N . GLY A 1 624 ? 3.346 -11.353 -52.676 1.00 78.56 624 GLY A N 1
ATOM 4722 C CA . GLY A 1 624 ? 3.033 -11.632 -54.080 1.00 78.56 624 GLY A CA 1
ATOM 4723 C C . GLY A 1 624 ? 2.308 -12.960 -54.327 1.00 78.56 624 GLY A C 1
ATOM 4724 O O . GLY A 1 624 ? 1.683 -13.119 -55.376 1.00 78.56 624 GLY A O 1
ATOM 4725 N N . THR A 1 625 ? 2.327 -13.889 -53.365 1.00 80.75 625 THR A N 1
ATOM 4726 C CA . THR A 1 625 ? 1.532 -15.130 -53.431 1.00 80.75 625 THR A CA 1
ATOM 4727 C C . THR A 1 625 ? 0.041 -14.918 -53.133 1.00 80.75 625 THR A C 1
ATOM 4729 O O . THR A 1 625 ? -0.790 -15.729 -53.550 1.00 80.75 625 THR A O 1
ATOM 4732 N N . LEU A 1 626 ? -0.328 -13.818 -52.462 1.00 85.75 626 LEU A N 1
ATOM 4733 C CA . LEU A 1 626 ? -1.701 -13.548 -52.036 1.00 85.75 626 LEU A CA 1
ATOM 4734 C C . LEU A 1 626 ? -2.582 -13.135 -53.225 1.00 85.75 626 LEU A C 1
ATOM 4736 O O . LEU A 1 626 ? -2.394 -12.082 -53.833 1.00 85.75 626 LEU A O 1
ATOM 4740 N N . ASN A 1 627 ? -3.607 -13.937 -53.519 1.00 86.44 627 ASN A N 1
ATOM 4741 C CA . ASN A 1 627 ? -4.593 -13.657 -54.563 1.00 86.44 627 ASN A CA 1
ATOM 4742 C C . ASN A 1 627 ? -6.011 -13.638 -53.971 1.00 86.44 627 ASN A C 1
ATOM 4744 O O . ASN A 1 627 ? -6.752 -14.618 -54.055 1.00 86.44 627 ASN A O 1
ATOM 4748 N N . HIS A 1 628 ? -6.371 -12.509 -53.357 1.00 91.19 628 HIS A N 1
ATOM 4749 C CA . HIS A 1 628 ? -7.664 -12.276 -52.711 1.00 91.19 628 HIS A CA 1
ATOM 4750 C C . HIS A 1 628 ? -8.249 -10.927 -53.166 1.00 91.19 628 HIS A C 1
ATOM 4752 O O . HIS A 1 628 ? -7.504 -9.949 -53.198 1.00 91.19 628 HIS A O 1
ATOM 4758 N N . PRO A 1 629 ? -9.559 -10.811 -53.471 1.00 90.50 629 PRO A N 1
ATOM 4759 C CA . PRO A 1 629 ? -10.152 -9.570 -53.988 1.00 90.50 629 PRO A CA 1
ATOM 4760 C C . PRO A 1 629 ? -10.016 -8.359 -53.055 1.00 90.50 629 PRO A C 1
ATOM 4762 O O . PRO A 1 629 ? -10.089 -7.226 -53.519 1.00 90.50 629 PRO A O 1
ATOM 4765 N N . ASN A 1 630 ? -9.815 -8.563 -51.751 1.00 94.50 630 ASN A N 1
ATOM 4766 C CA . ASN A 1 630 ? -9.646 -7.478 -50.777 1.00 94.50 630 ASN A CA 1
ATOM 4767 C C . ASN A 1 630 ? -8.187 -7.260 -50.335 1.00 94.50 630 ASN A C 1
ATOM 4769 O O . ASN A 1 630 ? -7.952 -6.620 -49.316 1.00 94.50 630 ASN A O 1
ATOM 4773 N N . ILE A 1 631 ? -7.205 -7.766 -51.088 1.00 92.50 631 ILE A N 1
ATOM 4774 C CA . ILE A 1 631 ? -5.766 -7.529 -50.877 1.00 92.50 631 ILE A CA 1
ATOM 4775 C C . ILE A 1 631 ? -5.195 -6.881 -52.145 1.00 92.50 631 ILE A C 1
ATOM 4777 O O . ILE A 1 631 ? -5.560 -7.280 -53.248 1.00 92.50 631 ILE A O 1
ATOM 4781 N N . VAL A 1 632 ? -4.326 -5.873 -52.006 1.00 90.19 632 VAL A N 1
ATOM 4782 C CA . VAL A 1 632 ? -3.657 -5.243 -53.156 1.00 90.19 632 VAL A CA 1
ATOM 4783 C C . VAL A 1 632 ? -2.762 -6.258 -53.867 1.00 90.19 632 VAL A C 1
ATOM 4785 O O . VAL A 1 632 ? -1.917 -6.904 -53.243 1.00 90.19 632 VAL A O 1
ATOM 4788 N N . ARG A 1 633 ? -2.922 -6.409 -55.183 1.00 87.62 633 ARG A N 1
ATOM 4789 C CA . ARG A 1 633 ? -2.118 -7.382 -55.930 1.00 87.62 633 ARG A CA 1
ATOM 4790 C C . ARG A 1 633 ? -0.748 -6.819 -56.313 1.00 87.62 633 ARG A C 1
ATOM 4792 O O . ARG A 1 633 ? -0.661 -5.845 -57.058 1.00 87.62 633 ARG A O 1
ATOM 4799 N N . ILE A 1 634 ? 0.327 -7.478 -55.879 1.00 88.38 634 ILE A N 1
ATOM 4800 C CA . ILE A 1 634 ? 1.679 -7.244 -56.411 1.00 88.38 634 ILE A CA 1
ATOM 4801 C C . ILE A 1 634 ? 1.782 -7.887 -57.805 1.00 88.38 634 ILE A C 1
ATOM 4803 O O . ILE A 1 634 ? 1.243 -8.968 -58.055 1.00 88.38 634 ILE A O 1
ATOM 4807 N N . PHE A 1 635 ? 2.443 -7.201 -58.738 1.00 86.06 635 PHE A N 1
ATOM 4808 C CA . PHE A 1 635 ? 2.672 -7.668 -60.108 1.00 86.06 635 PHE A CA 1
ATOM 4809 C C . PHE A 1 635 ? 4.138 -7.961 -60.415 1.00 86.06 635 PHE A C 1
ATOM 4811 O O . PHE A 1 635 ? 4.400 -8.760 -61.312 1.00 86.06 635 PHE A O 1
ATOM 4818 N N . ASP A 1 636 ? 5.062 -7.266 -59.752 1.00 84.62 636 ASP A N 1
ATOM 4819 C CA . ASP A 1 636 ? 6.500 -7.376 -59.988 1.00 84.62 636 ASP A CA 1
ATOM 4820 C C . ASP A 1 636 ? 7.288 -6.783 -58.815 1.00 84.62 636 ASP A C 1
ATOM 4822 O O . ASP A 1 636 ? 6.794 -5.887 -58.124 1.00 84.62 636 ASP A O 1
ATOM 4826 N N . ALA A 1 637 ? 8.524 -7.233 -58.629 1.00 84.50 637 ALA A N 1
ATOM 4827 C CA . ALA A 1 637 ? 9.478 -6.638 -57.703 1.00 84.50 637 ALA A CA 1
ATOM 4828 C C . ALA A 1 637 ? 10.894 -6.795 -58.264 1.00 84.50 637 ALA A C 1
ATOM 4830 O O . ALA A 1 637 ? 11.259 -7.864 -58.751 1.00 84.50 637 ALA A O 1
ATOM 4831 N N . GLY A 1 638 ? 11.696 -5.737 -58.196 1.00 81.62 638 GLY A N 1
ATOM 4832 C CA . GLY A 1 638 ? 13.037 -5.742 -58.766 1.00 81.62 638 GLY A CA 1
ATOM 4833 C C . GLY A 1 638 ? 13.904 -4.590 -58.283 1.00 81.62 638 GLY A C 1
ATOM 4834 O O . GLY A 1 638 ? 13.550 -3.848 -57.370 1.00 81.62 638 GLY A O 1
ATOM 4835 N N . GLU A 1 639 ? 15.062 -4.455 -58.913 1.00 81.56 639 GLU A N 1
ATOM 4836 C CA . GLU A 1 639 ? 16.067 -3.446 -58.607 1.00 81.56 639 GLU A CA 1
ATOM 4837 C C . GLU A 1 639 ? 16.613 -2.861 -59.907 1.00 81.56 639 GLU A C 1
ATOM 4839 O O . GLU A 1 639 ? 16.831 -3.591 -60.875 1.00 81.56 639 GLU A O 1
ATOM 4844 N N . GLU A 1 640 ? 16.845 -1.552 -59.923 1.00 76.25 640 GLU A N 1
ATOM 4845 C CA . GLU A 1 640 ? 17.606 -0.885 -60.977 1.00 76.25 640 GLU A CA 1
ATOM 4846 C C . GLU A 1 640 ? 18.250 0.388 -60.414 1.00 76.25 640 GLU A C 1
ATOM 4848 O O . GLU A 1 640 ? 17.606 1.109 -59.653 1.00 76.25 640 GLU A O 1
ATOM 4853 N N . ASN A 1 641 ? 19.502 0.676 -60.790 1.00 69.44 641 ASN A N 1
ATOM 4854 C CA . ASN A 1 641 ? 20.239 1.883 -60.377 1.00 69.44 641 ASN A CA 1
ATOM 4855 C C . ASN A 1 641 ? 20.201 2.126 -58.848 1.00 69.44 641 ASN A C 1
ATOM 4857 O O . ASN A 1 641 ? 19.894 3.227 -58.395 1.00 69.44 641 ASN A O 1
ATOM 4861 N N . ASP A 1 642 ? 20.433 1.057 -58.073 1.00 70.50 642 ASP A N 1
ATOM 4862 C CA . ASP A 1 642 ? 20.446 1.020 -56.598 1.00 70.50 642 ASP A CA 1
ATOM 4863 C C . ASP A 1 642 ? 19.137 1.481 -55.914 1.00 70.50 642 ASP A C 1
ATOM 4865 O O . ASP A 1 642 ? 19.089 1.806 -54.723 1.00 70.50 642 ASP A O 1
ATOM 4869 N N . VAL A 1 643 ? 18.030 1.435 -56.666 1.00 75.56 643 VAL A N 1
ATOM 4870 C CA . VAL A 1 643 ? 16.661 1.613 -56.175 1.00 75.56 643 VAL A CA 1
ATOM 4871 C C . VAL A 1 643 ? 15.916 0.281 -56.253 1.00 75.56 643 VAL A C 1
ATOM 4873 O O . VAL A 1 643 ? 15.668 -0.258 -57.335 1.00 75.56 643 VAL A O 1
ATOM 4876 N N . ALA A 1 644 ? 15.497 -0.231 -55.095 1.00 82.12 644 ALA A N 1
ATOM 4877 C CA . ALA A 1 644 ? 14.578 -1.362 -55.019 1.00 82.12 644 ALA A CA 1
ATOM 4878 C C . ALA A 1 644 ? 13.140 -0.883 -55.277 1.00 82.12 644 ALA A C 1
ATOM 4880 O O . ALA A 1 644 ? 12.730 0.167 -54.773 1.00 82.12 644 ALA A O 1
ATOM 4881 N N . TYR A 1 645 ? 12.358 -1.642 -56.048 1.00 86.06 645 TYR A N 1
ATOM 4882 C CA . TYR A 1 645 ? 10.980 -1.296 -56.396 1.00 86.06 645 TYR A CA 1
ATOM 4883 C C . TYR A 1 645 ? 10.016 -2.484 -56.335 1.00 86.06 645 TYR A C 1
ATOM 4885 O O . TYR A 1 645 ? 10.383 -3.634 -56.573 1.00 86.06 645 TYR A O 1
ATOM 4893 N N . ILE A 1 646 ? 8.748 -2.176 -56.059 1.00 87.00 646 ILE A N 1
ATOM 4894 C CA . ILE A 1 646 ? 7.617 -3.109 -56.112 1.00 87.00 646 ILE A CA 1
ATOM 4895 C C . ILE A 1 646 ? 6.516 -2.460 -56.954 1.00 87.00 646 ILE A C 1
ATOM 4897 O O . ILE A 1 646 ? 6.032 -1.377 -56.618 1.00 87.00 646 ILE A O 1
ATOM 4901 N N . ALA A 1 647 ? 6.113 -3.120 -58.040 1.00 88.31 647 ALA A N 1
ATOM 4902 C CA . ALA A 1 647 ? 5.005 -2.696 -58.890 1.00 88.31 647 ALA A CA 1
ATOM 4903 C C . ALA A 1 647 ? 3.730 -3.469 -58.521 1.00 88.31 647 ALA A C 1
ATOM 4905 O O . ALA A 1 647 ? 3.717 -4.701 -58.490 1.00 88.31 647 ALA A O 1
ATOM 4906 N N . MET A 1 648 ? 2.643 -2.746 -58.262 1.00 90.56 648 MET A N 1
ATOM 4907 C CA . MET A 1 648 ? 1.387 -3.277 -57.726 1.00 90.56 648 MET A CA 1
ATOM 4908 C C . MET A 1 648 ? 0.153 -2.669 -58.411 1.00 90.56 648 MET A C 1
ATOM 4910 O O . MET A 1 648 ? 0.246 -1.739 -59.219 1.00 90.56 648 MET A O 1
ATOM 4914 N N . GLU A 1 649 ? -1.014 -3.229 -58.102 1.00 90.00 649 GLU A N 1
ATOM 4915 C CA . GLU A 1 649 ? -2.334 -2.744 -58.507 1.00 90.00 649 GLU A CA 1
ATOM 4916 C C . GLU A 1 649 ? -2.502 -1.250 -58.177 1.00 90.00 649 GLU A C 1
ATOM 4918 O O . GLU A 1 649 ? -2.316 -0.823 -57.037 1.00 90.00 649 GLU A O 1
ATOM 4923 N N . LEU A 1 650 ? -2.852 -0.441 -59.183 1.00 89.62 650 LEU A N 1
ATOM 4924 C CA . LEU A 1 650 ? -3.204 0.961 -58.968 1.00 89.62 650 LEU A CA 1
ATOM 4925 C C . LEU A 1 650 ? -4.624 1.036 -58.394 1.00 89.62 650 LEU A C 1
ATOM 4927 O O . LEU A 1 650 ? -5.592 0.740 -59.092 1.00 89.62 650 LEU A O 1
ATOM 4931 N N . LEU A 1 651 ? -4.740 1.451 -57.135 1.00 89.62 651 LEU A N 1
ATOM 4932 C CA . LEU A 1 651 ? -6.016 1.562 -56.433 1.00 89.62 651 LEU A CA 1
ATOM 4933 C C . LEU A 1 651 ? -6.628 2.956 -56.628 1.00 89.62 651 LEU A C 1
ATOM 4935 O O . LEU A 1 651 ? -6.087 3.947 -56.139 1.00 89.62 651 LEU A O 1
ATOM 4939 N N . ASP A 1 652 ? -7.766 3.039 -57.324 1.00 87.00 652 ASP A N 1
ATOM 4940 C CA . ASP A 1 652 ? -8.497 4.299 -57.520 1.00 87.00 652 ASP A CA 1
ATOM 4941 C C . ASP A 1 652 ? -9.482 4.551 -56.363 1.00 87.00 652 ASP A C 1
ATOM 4943 O O . ASP A 1 652 ? -10.656 4.168 -56.396 1.00 87.00 652 ASP A O 1
ATOM 4947 N N . GLY A 1 653 ? -8.963 5.165 -55.301 1.00 87.62 653 GLY A N 1
ATOM 4948 C CA . GLY A 1 653 ? -9.650 5.370 -54.029 1.00 87.62 653 GLY A CA 1
ATOM 4949 C C . GLY A 1 653 ? -8.849 6.253 -53.071 1.00 87.62 653 GLY A C 1
ATOM 4950 O O . GLY A 1 653 ? -7.951 6.980 -53.493 1.00 87.62 653 GLY A O 1
ATOM 4951 N N . HIS A 1 654 ? -9.158 6.176 -51.778 1.00 88.44 654 HIS A N 1
ATOM 4952 C CA . HIS A 1 654 ? -8.360 6.788 -50.711 1.00 88.44 654 HIS A CA 1
ATOM 4953 C C . HIS A 1 654 ? -8.351 5.919 -49.448 1.00 88.44 654 HIS A C 1
ATOM 4955 O O . HIS A 1 654 ? -9.173 5.016 -49.299 1.00 88.44 654 HIS A O 1
ATOM 4961 N N . ASP A 1 655 ? -7.428 6.194 -48.532 1.00 91.75 655 ASP A N 1
ATOM 4962 C CA . ASP A 1 655 ? -7.309 5.498 -47.250 1.00 91.75 655 ASP A CA 1
ATOM 4963 C C . ASP A 1 655 ? -8.475 5.806 -46.283 1.00 91.75 655 ASP A C 1
ATOM 4965 O O . ASP A 1 655 ? -9.318 6.679 -46.536 1.00 91.75 655 ASP A O 1
ATOM 4969 N N . LEU A 1 656 ? -8.525 5.092 -45.153 1.00 92.88 656 LEU A N 1
ATOM 4970 C CA . LEU A 1 656 ? -9.523 5.303 -44.102 1.00 92.88 656 LEU A CA 1
ATOM 4971 C C . LEU A 1 656 ? -9.116 6.337 -43.027 1.00 92.88 656 LEU A C 1
ATOM 4973 O O . LEU A 1 656 ? -9.943 6.623 -42.163 1.00 92.88 656 LEU A O 1
ATOM 4977 N N . ILE A 1 657 ? -7.916 6.945 -43.056 1.00 91.50 657 ILE A N 1
ATOM 4978 C CA . ILE A 1 657 ? -7.512 7.989 -42.076 1.00 91.50 657 ILE A CA 1
ATOM 4979 C C . ILE A 1 657 ? -8.474 9.180 -42.145 1.00 91.50 657 ILE A C 1
ATOM 4981 O O . ILE A 1 657 ? -8.808 9.788 -41.131 1.00 91.50 657 ILE A O 1
ATOM 4985 N N . ARG A 1 658 ? -8.996 9.485 -43.340 1.00 87.94 658 ARG A N 1
ATOM 4986 C CA . ARG A 1 658 ? -10.013 10.530 -43.536 1.00 87.94 658 ARG A CA 1
ATOM 4987 C C . ARG A 1 658 ? -11.240 10.371 -42.621 1.00 87.94 658 ARG A C 1
ATOM 4989 O O . ARG A 1 658 ? -11.894 11.369 -42.325 1.00 87.94 658 ARG A O 1
ATOM 4996 N N . TYR A 1 659 ? -11.529 9.149 -42.176 1.00 92.50 659 TYR A N 1
ATOM 4997 C CA . TYR A 1 659 ? -12.671 8.806 -41.333 1.00 92.50 659 TYR A CA 1
ATOM 4998 C C . TYR A 1 659 ? -12.308 8.565 -39.854 1.00 92.50 659 TYR A C 1
ATOM 5000 O O . TYR A 1 659 ? -13.172 8.146 -39.089 1.00 92.50 659 TYR A O 1
ATOM 5008 N N . THR A 1 660 ? -11.068 8.836 -39.418 1.00 90.12 660 THR A N 1
ATOM 5009 C CA . THR A 1 660 ? -10.645 8.687 -38.007 1.00 90.12 660 THR A CA 1
ATOM 5010 C C . THR A 1 660 ? -10.792 9.961 -37.167 1.00 90.12 660 THR A C 1
ATOM 5012 O O . THR A 1 660 ? -10.289 10.036 -36.048 1.00 90.12 660 THR A O 1
ATOM 5015 N N . VAL A 1 661 ? -11.488 10.981 -37.679 1.00 89.25 661 VAL A N 1
ATOM 5016 C CA . VAL A 1 661 ? -11.733 12.251 -36.975 1.00 89.25 661 VAL A CA 1
ATOM 5017 C C . VAL A 1 661 ? -13.227 12.467 -36.748 1.00 89.25 661 VAL A C 1
ATOM 5019 O O . VAL A 1 661 ? -14.034 12.231 -37.645 1.00 89.25 661 VAL A O 1
ATOM 5022 N N . LYS A 1 662 ? -13.608 12.962 -35.561 1.00 86.00 662 LYS A N 1
ATOM 5023 C CA . LYS A 1 662 ? -15.016 13.047 -35.108 1.00 86.00 662 LYS A CA 1
ATOM 5024 C C . LYS A 1 662 ? -15.980 13.721 -36.092 1.00 86.00 662 LYS A C 1
ATOM 5026 O O . LYS A 1 662 ? -17.118 13.291 -36.228 1.00 86.00 662 LYS A O 1
ATOM 5031 N N . ASN A 1 663 ? -15.516 14.738 -36.817 1.00 85.50 663 ASN A N 1
ATOM 5032 C CA . ASN A 1 663 ? -16.335 15.492 -37.775 1.00 85.50 663 ASN A CA 1
ATOM 5033 C C . ASN A 1 663 ? -16.467 14.808 -39.154 1.00 85.50 663 ASN A C 1
ATOM 5035 O O . ASN A 1 663 ? -17.042 15.394 -40.068 1.00 85.50 663 ASN A O 1
ATOM 5039 N N . ALA A 1 664 ? -15.904 13.609 -39.326 1.00 90.75 664 ALA A N 1
ATOM 5040 C CA . ALA A 1 664 ? -15.920 12.848 -40.572 1.00 90.75 664 ALA A CA 1
ATOM 5041 C C . ALA A 1 664 ? -16.067 11.330 -40.343 1.00 90.75 664 ALA A C 1
ATOM 5043 O O . ALA A 1 664 ? -15.640 10.551 -41.187 1.00 90.75 664 ALA A O 1
ATOM 5044 N N . LEU A 1 665 ? -16.645 10.884 -39.222 1.00 92.19 665 LEU A N 1
ATOM 5045 C CA . LEU A 1 665 ? -16.856 9.451 -38.974 1.00 92.19 665 LEU A CA 1
ATOM 5046 C C . LEU A 1 665 ? -17.815 8.836 -40.004 1.00 92.19 665 LEU A C 1
ATOM 5048 O O . LEU A 1 665 ? -18.764 9.478 -40.461 1.00 92.19 665 LEU A O 1
ATOM 5052 N N . LEU A 1 666 ? -17.585 7.567 -40.343 1.00 92.75 666 LEU A N 1
ATOM 5053 C CA . LEU A 1 666 ? -18.507 6.793 -41.173 1.00 92.75 666 LEU A CA 1
ATOM 5054 C C . LEU A 1 666 ? -19.752 6.354 -40.373 1.00 92.75 666 LEU A C 1
ATOM 5056 O O . LEU A 1 666 ? -19.681 6.186 -39.150 1.00 92.75 666 LEU A O 1
ATOM 5060 N N . PRO A 1 667 ? -20.883 6.092 -41.055 1.00 93.00 667 PRO A N 1
ATOM 5061 C CA . PRO A 1 667 ? -21.996 5.335 -40.489 1.00 93.00 667 PRO A CA 1
ATOM 5062 C C . PRO A 1 667 ? -21.524 4.007 -39.879 1.00 93.00 667 PRO A C 1
ATOM 5064 O O . PRO A 1 667 ? -20.697 3.306 -40.466 1.00 93.00 667 PRO A O 1
ATOM 5067 N N . VAL A 1 668 ? -22.045 3.659 -38.696 1.00 92.88 668 VAL A N 1
ATOM 5068 C CA . VAL A 1 668 ? -21.592 2.492 -37.910 1.00 92.88 668 VAL A CA 1
ATOM 5069 C C . VAL A 1 668 ? -21.738 1.196 -38.706 1.00 92.88 668 VAL A C 1
ATOM 5071 O O . VAL A 1 668 ? -20.841 0.357 -38.686 1.00 92.88 668 VAL A O 1
ATOM 5074 N N . ASP A 1 669 ? -22.827 1.058 -39.463 1.00 93.06 669 ASP A N 1
ATOM 5075 C CA . ASP A 1 669 ? -23.083 -0.096 -40.319 1.00 93.06 669 ASP A CA 1
ATOM 5076 C C . ASP A 1 669 ? -21.993 -0.276 -41.389 1.00 93.06 669 ASP A C 1
ATOM 5078 O O . ASP A 1 669 ? -21.522 -1.396 -41.595 1.00 93.06 669 ASP A O 1
ATOM 5082 N N . LYS A 1 670 ? -21.518 0.823 -41.991 1.00 94.19 670 LYS A N 1
ATOM 5083 C CA . LYS A 1 670 ? -20.391 0.818 -42.934 1.00 94.19 670 LYS A CA 1
ATOM 5084 C C . LYS A 1 670 ? -19.041 0.575 -42.274 1.00 94.19 670 LYS A C 1
ATOM 5086 O O . LYS A 1 670 ? -18.224 -0.127 -42.864 1.00 94.19 670 LYS A O 1
ATOM 5091 N N . VAL A 1 671 ? -18.811 1.053 -41.050 1.00 95.12 671 VAL A N 1
ATOM 5092 C CA . VAL A 1 671 ? -17.599 0.678 -40.300 1.00 95.12 671 VAL A CA 1
ATOM 5093 C C . VAL A 1 671 ? -17.571 -0.834 -40.044 1.00 95.12 671 VAL A C 1
ATOM 5095 O O . VAL A 1 671 ? -16.550 -1.468 -40.309 1.00 95.12 671 VAL A O 1
ATOM 5098 N N . LEU A 1 672 ? -18.683 -1.442 -39.604 1.00 95.69 672 LEU A N 1
ATOM 5099 C CA . LEU A 1 672 ? -18.726 -2.892 -39.364 1.00 95.69 672 LEU A CA 1
ATOM 5100 C C . LEU A 1 672 ? -18.593 -3.697 -40.669 1.00 95.69 672 LEU A C 1
ATOM 5102 O O . LEU A 1 672 ? -17.879 -4.697 -40.693 1.00 95.69 672 LEU A O 1
ATOM 5106 N N . GLU A 1 673 ? -19.238 -3.253 -41.753 1.00 95.12 673 GLU A N 1
ATOM 5107 C CA . GLU A 1 673 ? -19.145 -3.869 -43.085 1.00 95.12 673 GLU A CA 1
ATOM 5108 C C . GLU A 1 673 ? -17.695 -3.887 -43.597 1.00 95.12 673 GLU A C 1
ATOM 5110 O O . GLU A 1 673 ? -17.178 -4.946 -43.958 1.00 95.12 673 GLU A O 1
ATOM 5115 N N . TYR A 1 674 ? -17.006 -2.741 -43.566 1.00 96.44 674 TYR A N 1
ATOM 5116 C CA . TYR A 1 674 ? -15.633 -2.625 -44.060 1.00 96.44 674 TYR A CA 1
ATOM 5117 C C . TYR A 1 674 ? -14.630 -3.383 -43.180 1.00 96.44 674 TYR A C 1
ATOM 5119 O O . TYR A 1 674 ? -13.761 -4.079 -43.706 1.00 96.44 674 TYR A O 1
ATOM 5127 N N . ILE A 1 675 ? -14.758 -3.317 -41.850 1.00 97.50 675 ILE A N 1
ATOM 5128 C CA . ILE A 1 675 ? -13.844 -4.019 -40.936 1.00 97.50 675 ILE A CA 1
ATOM 5129 C C . ILE A 1 675 ? -14.053 -5.542 -40.985 1.00 97.50 675 ILE A C 1
ATOM 5131 O O . ILE A 1 675 ? -13.070 -6.279 -40.910 1.00 97.50 675 ILE A O 1
ATOM 5135 N N . ALA A 1 676 ? -15.276 -6.037 -41.210 1.00 97.12 676 ALA A N 1
ATOM 5136 C CA . ALA A 1 676 ? -15.507 -7.464 -41.454 1.00 97.12 676 ALA A CA 1
ATOM 5137 C C . ALA A 1 676 ? -14.831 -7.954 -42.752 1.00 97.12 676 ALA A C 1
ATOM 5139 O O . ALA A 1 676 ? -14.270 -9.048 -42.773 1.00 97.12 676 ALA A O 1
ATOM 5140 N N . ILE A 1 677 ? -14.821 -7.136 -43.813 1.00 97.06 677 ILE A N 1
ATOM 5141 C CA . ILE A 1 677 ? -14.113 -7.445 -45.069 1.00 97.06 677 ILE A CA 1
ATOM 5142 C C . ILE A 1 677 ? -12.588 -7.478 -44.859 1.00 97.06 677 ILE A C 1
ATOM 5144 O O . ILE A 1 677 ? -11.917 -8.373 -45.376 1.00 97.06 677 ILE A O 1
ATOM 5148 N N . VAL A 1 678 ? -12.027 -6.550 -44.072 1.00 97.31 678 VAL A N 1
ATOM 5149 C CA . VAL A 1 678 ? -10.597 -6.586 -43.706 1.00 97.31 678 VAL A CA 1
ATOM 5150 C C . VAL A 1 678 ? -10.275 -7.822 -42.861 1.00 97.31 678 VAL A C 1
ATOM 5152 O O . VAL A 1 678 ? -9.264 -8.475 -43.105 1.00 97.31 678 VAL A O 1
ATOM 5155 N N . ALA A 1 679 ? -11.133 -8.187 -41.906 1.00 97.56 679 ALA A N 1
ATOM 5156 C CA . ALA A 1 679 ? -10.929 -9.357 -41.055 1.00 97.56 679 ALA A CA 1
ATOM 5157 C C . ALA A 1 679 ? -10.897 -10.678 -41.856 1.00 97.56 679 ALA A C 1
ATOM 5159 O O . ALA A 1 679 ? -10.018 -11.503 -41.606 1.00 97.56 679 ALA A O 1
ATOM 5160 N N . ASP A 1 680 ? -11.760 -10.854 -42.864 1.00 97.25 680 ASP A N 1
ATOM 5161 C CA . ASP A 1 680 ? -11.697 -12.011 -43.777 1.00 97.25 680 ASP A CA 1
ATOM 5162 C C . ASP A 1 680 ? -10.433 -12.000 -44.660 1.00 97.25 680 ASP A C 1
ATOM 5164 O O . ASP A 1 680 ? -9.818 -13.044 -44.886 1.00 97.25 680 ASP A O 1
ATOM 5168 N N . ALA A 1 681 ? -10.004 -10.826 -45.140 1.00 94.94 681 ALA A N 1
ATOM 5169 C CA . ALA A 1 681 ? -8.776 -10.696 -45.928 1.00 94.94 681 ALA A CA 1
ATOM 5170 C C . ALA A 1 681 ? -7.522 -11.076 -45.116 1.00 94.94 681 ALA A C 1
ATOM 5172 O O . ALA A 1 681 ? -6.604 -11.708 -45.642 1.00 94.94 681 ALA A O 1
ATOM 5173 N N . LEU A 1 682 ? -7.496 -10.735 -43.824 1.00 95.62 682 LEU A N 1
ATOM 5174 C CA . LEU A 1 682 ? -6.438 -11.161 -42.910 1.00 95.62 682 LEU A CA 1
ATOM 5175 C C . LEU A 1 682 ? -6.519 -12.658 -42.612 1.00 95.62 682 LEU A C 1
ATOM 5177 O O . LEU A 1 682 ? -5.489 -13.321 -42.639 1.00 95.62 682 LEU A O 1
ATOM 5181 N N . ASP A 1 683 ? -7.719 -13.216 -42.434 1.00 96.25 683 ASP A N 1
ATOM 5182 C CA . ASP A 1 683 ? -7.915 -14.661 -42.263 1.00 96.25 683 ASP A CA 1
ATOM 5183 C C . ASP A 1 683 ? -7.325 -15.470 -43.432 1.00 96.25 683 ASP A C 1
ATOM 5185 O O . ASP A 1 683 ? -6.613 -16.454 -43.224 1.00 96.25 683 ASP A O 1
ATOM 5189 N N . TYR A 1 684 ? -7.553 -15.010 -44.667 1.00 94.94 684 TYR A N 1
ATOM 5190 C CA . TYR A 1 684 ? -6.964 -15.589 -45.876 1.00 94.94 684 TYR A CA 1
ATOM 5191 C C . TYR A 1 684 ? -5.425 -15.552 -45.854 1.00 94.94 684 TYR A C 1
ATOM 5193 O O . TYR A 1 684 ? -4.788 -16.570 -46.133 1.00 94.94 684 TYR A O 1
ATOM 5201 N N . ALA A 1 685 ? -4.820 -14.415 -45.492 1.00 90.69 685 ALA A N 1
ATOM 5202 C CA . ALA A 1 685 ? -3.363 -14.282 -45.414 1.00 90.69 685 ALA A CA 1
ATOM 5203 C C . ALA A 1 685 ? -2.756 -15.129 -44.278 1.00 90.69 685 ALA A C 1
ATOM 5205 O O . ALA A 1 685 ? -1.756 -15.823 -44.484 1.00 90.69 685 ALA A O 1
ATOM 5206 N N . HIS A 1 686 ? -3.400 -15.155 -43.105 1.00 93.44 686 HIS A N 1
ATOM 5207 C CA . HIS A 1 686 ? -2.968 -15.936 -41.941 1.00 93.44 686 HIS A CA 1
ATOM 5208 C C . HIS A 1 686 ? -2.967 -17.440 -42.235 1.00 93.44 686 HIS A C 1
ATOM 5210 O O . HIS A 1 686 ? -2.036 -18.136 -41.831 1.00 93.44 686 HIS A O 1
ATOM 5216 N N . ARG A 1 687 ? -3.944 -17.943 -43.008 1.00 91.81 687 ARG A N 1
ATOM 5217 C CA . ARG A 1 687 ? -3.971 -19.341 -43.491 1.00 91.81 687 ARG A CA 1
ATOM 5218 C C . ARG A 1 687 ? -2.810 -19.692 -44.427 1.00 91.81 687 ARG A C 1
ATOM 5220 O O . ARG A 1 687 ? -2.464 -20.864 -44.522 1.00 91.81 687 ARG A O 1
ATOM 5227 N N . GLN A 1 688 ? -2.200 -18.706 -45.085 1.00 86.81 688 GLN A N 1
ATOM 5228 C CA . GLN A 1 688 ? -0.990 -18.876 -45.904 1.00 86.81 688 GLN A CA 1
ATOM 5229 C C . GLN A 1 688 ? 0.304 -18.586 -45.115 1.00 86.81 688 GLN A C 1
ATOM 5231 O O . GLN A 1 688 ? 1.388 -18.535 -45.688 1.00 86.81 688 GLN A O 1
ATOM 5236 N N . GLY A 1 689 ? 0.212 -18.409 -43.790 1.00 85.62 689 GLY A N 1
ATOM 5237 C CA . GLY A 1 689 ? 1.352 -18.133 -42.910 1.00 85.62 689 GLY A CA 1
ATOM 5238 C C . GLY A 1 689 ? 1.864 -16.688 -42.958 1.00 85.62 689 GLY A C 1
ATOM 5239 O O . GLY A 1 689 ? 2.874 -16.380 -42.322 1.00 85.62 689 GLY A O 1
ATOM 5240 N N . ILE A 1 690 ? 1.180 -15.797 -43.680 1.00 87.12 690 ILE A N 1
ATOM 5241 C CA . ILE A 1 690 ? 1.582 -14.403 -43.882 1.00 87.12 690 ILE A CA 1
ATOM 5242 C C . ILE A 1 690 ? 0.847 -13.520 -42.869 1.00 87.12 690 ILE A C 1
ATOM 5244 O O . ILE A 1 690 ? -0.376 -13.544 -42.783 1.00 87.12 690 ILE A O 1
ATOM 5248 N N . VAL A 1 691 ? 1.602 -12.733 -42.100 1.00 87.88 691 VAL A N 1
ATOM 5249 C CA . VAL A 1 691 ? 1.099 -11.820 -41.056 1.00 87.88 691 VAL A CA 1
ATOM 5250 C C . VAL A 1 691 ? 1.494 -10.397 -41.445 1.00 87.88 691 VAL A C 1
ATOM 5252 O O . VAL A 1 691 ? 2.656 -10.166 -41.782 1.00 87.88 691 VAL A O 1
ATOM 5255 N N . HIS A 1 692 ? 0.547 -9.460 -41.411 1.00 88.44 692 HIS A N 1
ATOM 5256 C CA . HIS A 1 692 ? 0.693 -8.107 -41.966 1.00 88.44 692 HIS A CA 1
ATOM 5257 C C . HIS A 1 692 ? 1.528 -7.186 -41.065 1.00 88.44 692 HIS A C 1
ATOM 5259 O O . HIS A 1 692 ? 2.402 -6.471 -41.546 1.00 88.44 692 HIS A O 1
ATOM 5265 N N . ARG A 1 693 ? 1.337 -7.267 -39.742 1.00 85.00 693 ARG A N 1
ATOM 5266 C CA . ARG A 1 693 ? 2.098 -6.576 -38.680 1.00 85.00 693 ARG A CA 1
ATOM 5267 C C . ARG A 1 693 ? 1.976 -5.046 -38.635 1.00 85.00 693 ARG A C 1
ATOM 5269 O O . ARG A 1 693 ? 2.478 -4.460 -37.676 1.00 85.00 693 ARG A O 1
ATOM 5276 N N . ASP A 1 694 ? 1.316 -4.409 -39.600 1.00 85.44 694 ASP A N 1
ATOM 5277 C CA . ASP A 1 694 ? 1.143 -2.951 -39.694 1.00 85.44 694 ASP A CA 1
ATOM 5278 C C . ASP A 1 694 ? -0.302 -2.582 -40.094 1.00 85.44 694 ASP A C 1
ATOM 5280 O O . ASP A 1 694 ? -0.548 -1.809 -41.020 1.00 85.44 694 ASP A O 1
ATOM 5284 N N . ILE A 1 695 ? -1.296 -3.164 -39.414 1.00 91.69 695 ILE A N 1
ATOM 5285 C CA . ILE A 1 695 ? -2.710 -2.842 -39.658 1.00 91.69 695 ILE A CA 1
ATOM 5286 C C . ILE A 1 695 ? -3.077 -1.508 -39.008 1.00 91.69 695 ILE A C 1
ATOM 5288 O O . ILE A 1 695 ? -2.971 -1.327 -37.797 1.00 91.69 695 ILE A O 1
ATOM 5292 N N . LYS A 1 696 ? -3.537 -0.575 -39.844 1.00 91.19 696 LYS A N 1
ATOM 5293 C CA . LYS A 1 696 ? -3.979 0.777 -39.484 1.00 91.19 696 LYS A CA 1
ATOM 5294 C C . LYS A 1 696 ? -4.859 1.352 -40.607 1.00 91.19 696 LYS A C 1
ATOM 5296 O O . LYS A 1 696 ? -4.708 0.915 -41.749 1.00 91.19 696 LYS A O 1
ATOM 5301 N N . PRO A 1 697 ? -5.699 2.372 -40.348 1.00 92.50 697 PRO A N 1
ATOM 5302 C CA . PRO A 1 697 ? -6.541 3.024 -41.360 1.00 92.50 697 PRO A CA 1
ATOM 5303 C C . PRO A 1 697 ? -5.792 3.541 -42.604 1.00 92.50 697 PRO A C 1
ATOM 5305 O O . PRO A 1 697 ? -6.368 3.569 -43.684 1.00 92.50 697 PRO A O 1
ATOM 5308 N N . ALA A 1 698 ? -4.501 3.879 -42.480 1.00 88.06 698 ALA A N 1
ATOM 5309 C CA . ALA A 1 698 ? -3.637 4.277 -43.603 1.00 88.06 698 ALA A CA 1
ATOM 5310 C C . ALA A 1 698 ? -3.373 3.156 -44.627 1.00 88.06 698 ALA A C 1
ATOM 5312 O O . ALA A 1 698 ? -3.112 3.435 -45.791 1.00 88.06 698 ALA A O 1
ATOM 5313 N N . ASN A 1 699 ? -3.436 1.895 -44.188 1.00 90.50 699 ASN A N 1
ATOM 5314 C CA . ASN A 1 699 ? -3.121 0.713 -44.994 1.00 90.50 699 ASN A CA 1
ATOM 5315 C C . ASN A 1 699 ? -4.400 -0.002 -45.484 1.00 90.50 699 ASN A C 1
ATOM 5317 O O . ASN A 1 699 ? -4.337 -1.119 -45.999 1.00 90.50 699 ASN A O 1
ATOM 5321 N N . VAL A 1 700 ? -5.570 0.627 -45.321 1.00 93.56 700 VAL A N 1
ATOM 5322 C CA . VAL A 1 700 ? -6.868 0.134 -45.799 1.00 93.56 700 VAL A CA 1
ATOM 5323 C C . VAL A 1 700 ? -7.461 1.183 -46.733 1.00 93.56 700 VAL A C 1
ATOM 5325 O O . VAL A 1 700 ? -7.735 2.305 -46.318 1.00 93.56 700 VAL A O 1
ATOM 5328 N N . MET A 1 701 ? -7.651 0.811 -47.995 1.00 92.81 701 MET A N 1
ATOM 5329 C CA . MET A 1 701 ? -8.140 1.683 -49.060 1.00 92.81 701 MET A CA 1
ATOM 5330 C C . MET A 1 701 ? -9.622 1.422 -49.334 1.00 92.81 701 MET A C 1
ATOM 5332 O O . MET A 1 701 ? -10.018 0.273 -49.546 1.00 92.81 701 MET A O 1
ATOM 5336 N N . LEU A 1 702 ? -10.412 2.494 -49.391 1.00 93.69 702 LEU A N 1
ATOM 5337 C CA . LEU A 1 702 ? -11.770 2.519 -49.926 1.00 93.69 702 LEU A CA 1
ATOM 5338 C C . LEU A 1 702 ? -11.724 2.992 -51.385 1.00 93.69 702 LEU A C 1
ATOM 5340 O O . LEU A 1 702 ? -11.338 4.126 -51.678 1.00 93.69 702 LEU A O 1
ATOM 5344 N N . LEU A 1 703 ? -12.104 2.103 -52.297 1.00 92.56 703 LEU A N 1
ATOM 5345 C CA . LEU A 1 703 ? -12.192 2.347 -53.734 1.00 92.56 703 LEU A CA 1
ATOM 5346 C C . LEU A 1 703 ? -13.475 3.106 -54.104 1.00 92.56 703 LEU A C 1
ATOM 5348 O O . LEU A 1 703 ? -14.478 3.060 -53.391 1.00 92.56 703 LEU A O 1
ATOM 5352 N N . LYS A 1 704 ? -13.473 3.771 -55.267 1.00 88.75 704 LYS A N 1
ATOM 5353 C CA . LYS A 1 704 ? -14.651 4.497 -55.790 1.00 88.75 704 LYS A CA 1
ATOM 5354 C C . LYS A 1 704 ? -15.866 3.612 -56.100 1.00 88.75 704 LYS A C 1
ATOM 5356 O O . LYS A 1 704 ? -16.972 4.136 -56.191 1.00 88.75 704 LYS A O 1
ATOM 5361 N N . ASP A 1 705 ? -15.674 2.306 -56.270 1.00 85.44 705 ASP A N 1
ATOM 5362 C CA . ASP A 1 705 ? -16.748 1.316 -56.438 1.00 85.44 705 ASP A CA 1
ATOM 5363 C C . ASP A 1 705 ? -17.347 0.835 -55.096 1.00 85.44 705 ASP A C 1
ATOM 5365 O O . ASP A 1 705 ? -18.286 0.041 -55.088 1.00 85.44 705 ASP A O 1
ATOM 5369 N N . GLY A 1 706 ? -16.829 1.327 -53.962 1.00 85.12 706 GLY A N 1
ATOM 5370 C CA . GLY A 1 706 ? -17.193 0.894 -52.611 1.00 85.12 706 GLY A CA 1
ATOM 5371 C C . GLY A 1 706 ? -16.397 -0.315 -52.104 1.00 85.12 706 GLY A C 1
ATOM 5372 O O . GLY A 1 706 ? -16.609 -0.749 -50.972 1.00 85.12 706 GLY A O 1
ATOM 5373 N N . GLY A 1 707 ? -15.480 -0.863 -52.905 1.00 90.00 707 GLY A N 1
ATOM 5374 C CA . GLY A 1 707 ? -14.626 -1.981 -52.522 1.00 90.00 707 GLY A CA 1
ATOM 5375 C C . GLY A 1 707 ? -13.552 -1.599 -51.501 1.00 90.00 707 GLY A C 1
ATOM 5376 O O . GLY A 1 707 ? -12.967 -0.518 -51.553 1.00 90.00 707 GLY A O 1
ATOM 5377 N N . ILE A 1 708 ? -13.241 -2.526 -50.594 1.00 95.62 708 ILE A N 1
ATOM 5378 C CA . ILE A 1 708 ? -12.121 -2.405 -49.650 1.00 95.62 708 ILE A CA 1
ATOM 5379 C C . ILE A 1 708 ? -10.913 -3.206 -50.149 1.00 95.62 708 ILE A C 1
ATOM 5381 O O . ILE A 1 708 ? -11.057 -4.355 -50.579 1.00 95.62 708 ILE A O 1
ATOM 5385 N N . ARG A 1 709 ? -9.714 -2.620 -50.049 1.00 93.56 709 ARG A N 1
ATOM 5386 C CA . ARG A 1 709 ? -8.418 -3.273 -50.305 1.00 93.56 709 ARG A CA 1
ATOM 5387 C C . ARG A 1 709 ? -7.460 -3.040 -49.136 1.00 93.56 709 ARG A C 1
ATOM 5389 O O . ARG A 1 709 ? -7.243 -1.901 -48.733 1.00 93.56 709 ARG A O 1
ATOM 5396 N N . VAL A 1 710 ? -6.846 -4.105 -48.631 1.00 92.62 710 VAL A N 1
ATOM 5397 C CA . VAL A 1 710 ? -5.721 -4.041 -47.688 1.00 92.62 710 VAL A CA 1
ATOM 5398 C C . VAL A 1 710 ? -4.421 -3.888 -48.480 1.00 92.62 710 VAL A C 1
ATOM 5400 O O . VAL A 1 710 ? -4.158 -4.672 -49.393 1.00 92.62 710 VAL A O 1
ATOM 5403 N N . ALA A 1 711 ? -3.618 -2.885 -48.133 1.00 86.62 711 ALA A N 1
ATOM 5404 C CA . ALA A 1 711 ? -2.352 -2.549 -48.779 1.00 86.62 711 ALA A CA 1
ATOM 5405 C C . ALA A 1 711 ? -1.165 -2.648 -47.801 1.00 86.62 711 ALA A C 1
ATOM 5407 O O . ALA A 1 711 ? -1.359 -2.853 -46.604 1.00 86.62 711 ALA A O 1
ATOM 5408 N N . ASP A 1 712 ? 0.063 -2.515 -48.318 1.00 78.31 712 ASP A N 1
ATOM 5409 C CA . ASP A 1 712 ? 1.302 -2.426 -47.528 1.00 78.31 712 ASP A CA 1
ATOM 5410 C C . ASP A 1 712 ? 1.510 -3.560 -46.500 1.00 78.31 712 ASP A C 1
ATOM 5412 O O . ASP A 1 712 ? 1.754 -3.322 -45.321 1.00 78.31 712 ASP A O 1
ATOM 5416 N N . PHE A 1 713 ? 1.457 -4.816 -46.967 1.00 73.44 713 PHE A N 1
ATOM 5417 C CA . PHE A 1 713 ? 1.726 -6.027 -46.173 1.00 73.44 713 PHE A CA 1
ATOM 5418 C C . PHE A 1 713 ? 3.169 -6.088 -45.627 1.00 73.44 713 PHE A C 1
ATOM 5420 O O . PHE A 1 713 ? 4.037 -6.762 -46.174 1.00 73.44 713 PHE A O 1
ATOM 5427 N N . GLY A 1 714 ? 3.424 -5.397 -44.516 1.00 62.00 714 GLY A N 1
ATOM 5428 C CA . GLY A 1 714 ? 4.527 -5.689 -43.598 1.00 62.00 714 GLY A CA 1
ATOM 5429 C C . GLY A 1 714 ? 5.959 -5.439 -44.083 1.00 62.00 714 GLY A C 1
ATOM 5430 O O . GLY A 1 714 ? 6.870 -5.850 -43.371 1.00 62.00 714 GLY A O 1
ATOM 5431 N N . ILE A 1 715 ? 6.163 -4.747 -45.214 1.00 52.66 715 ILE A N 1
ATOM 5432 C CA . ILE A 1 715 ? 7.455 -4.455 -45.894 1.00 52.66 715 ILE A CA 1
ATOM 5433 C C . ILE A 1 715 ? 8.326 -3.443 -45.090 1.00 52.66 715 ILE A C 1
ATOM 5435 O O . ILE A 1 715 ? 8.876 -2.478 -45.624 1.00 52.66 715 ILE A O 1
ATOM 5439 N N . ALA A 1 716 ? 8.295 -3.534 -43.757 1.00 48.75 716 ALA A N 1
ATOM 5440 C CA . ALA A 1 716 ? 8.323 -2.359 -42.887 1.00 48.75 716 ALA A CA 1
ATOM 5441 C C . ALA A 1 716 ? 8.780 -2.619 -41.433 1.00 48.75 716 ALA A C 1
ATOM 5443 O O . ALA A 1 716 ? 8.313 -1.943 -40.513 1.00 48.75 716 ALA A O 1
ATOM 5444 N N . ARG A 1 717 ? 9.708 -3.557 -41.163 1.00 47.50 717 ARG A N 1
ATOM 5445 C CA . ARG A 1 717 ? 10.296 -3.684 -39.801 1.00 47.50 717 ARG A CA 1
ATOM 5446 C C . ARG A 1 717 ? 11.816 -3.837 -39.713 1.00 47.50 717 ARG A C 1
ATOM 5448 O O . ARG A 1 717 ? 12.340 -4.676 -38.984 1.00 47.50 717 ARG A O 1
ATOM 5455 N N . ILE A 1 718 ? 12.514 -2.935 -40.393 1.00 43.34 718 ILE A N 1
ATOM 5456 C CA . ILE A 1 718 ? 13.982 -2.840 -40.423 1.00 43.34 718 ILE A CA 1
ATOM 5457 C C . ILE A 1 718 ? 14.588 -2.123 -39.197 1.00 43.34 718 ILE A C 1
ATOM 5459 O O . ILE A 1 718 ? 15.651 -2.514 -38.724 1.00 43.34 718 ILE A O 1
ATOM 5463 N N . THR A 1 719 ? 13.921 -1.116 -38.625 1.00 36.31 719 THR A N 1
ATOM 5464 C CA . THR A 1 719 ? 14.513 -0.248 -37.580 1.00 36.31 719 THR A CA 1
ATOM 5465 C C . THR A 1 719 ? 14.199 -0.652 -36.134 1.00 36.31 719 THR A C 1
ATOM 5467 O O . THR A 1 719 ? 14.990 -0.371 -35.238 1.00 36.31 719 THR A O 1
ATOM 5470 N N . ALA A 1 720 ? 13.102 -1.370 -35.873 1.00 34.69 720 ALA A N 1
ATOM 5471 C CA . ALA A 1 720 ? 12.610 -1.649 -34.512 1.00 34.69 720 ALA A CA 1
ATOM 5472 C C . ALA A 1 720 ? 13.389 -2.726 -33.710 1.00 34.69 720 ALA A C 1
ATOM 5474 O O . ALA A 1 720 ? 12.885 -3.227 -32.704 1.00 34.69 720 ALA A O 1
ATOM 5475 N N . SER A 1 721 ? 14.597 -3.096 -34.146 1.00 31.66 721 SER A N 1
ATOM 5476 C CA . SER A 1 721 ? 15.539 -3.938 -33.384 1.00 31.66 721 SER A CA 1
ATOM 5477 C C . SER A 1 721 ? 16.863 -3.226 -33.062 1.00 31.66 721 SER A C 1
ATOM 5479 O O . SER A 1 721 ? 17.626 -3.713 -32.229 1.00 31.66 721 SER A O 1
ATOM 5481 N N . SER A 1 722 ? 17.116 -2.052 -33.651 1.00 28.80 722 SER A N 1
ATOM 5482 C CA . SER A 1 722 ? 18.284 -1.218 -33.357 1.00 28.80 722 SER A CA 1
ATOM 5483 C C . SER A 1 722 ? 17.893 -0.104 -32.390 1.00 28.80 722 SER A C 1
ATOM 5485 O O . SER A 1 722 ? 17.177 0.823 -32.757 1.00 28.80 722 SER A O 1
ATOM 5487 N N . LYS A 1 723 ? 18.374 -0.170 -31.142 1.00 35.25 723 LYS A N 1
ATOM 5488 C CA . LYS A 1 723 ? 18.195 0.905 -30.150 1.00 35.25 723 LYS A CA 1
ATOM 5489 C C . LYS A 1 723 ? 19.089 2.107 -30.492 1.00 35.25 723 LYS A C 1
ATOM 5491 O O . LYS A 1 723 ? 20.169 2.252 -29.924 1.00 35.25 723 LYS A O 1
ATOM 5496 N N . THR A 1 724 ? 18.653 2.957 -31.418 1.00 29.16 724 THR A N 1
ATOM 5497 C CA . THR A 1 724 ? 19.307 4.239 -31.719 1.00 29.16 724 THR A CA 1
ATOM 5498 C C . THR A 1 724 ? 18.919 5.304 -30.689 1.00 29.16 724 THR A C 1
ATOM 5500 O O . THR A 1 724 ? 17.762 5.429 -30.293 1.00 29.16 724 THR A O 1
ATOM 5503 N N . ALA A 1 725 ? 19.902 6.072 -30.218 1.00 31.47 725 ALA A N 1
ATOM 5504 C CA . ALA A 1 725 ? 19.762 6.983 -29.075 1.00 31.47 725 ALA A CA 1
ATOM 5505 C C . ALA A 1 725 ? 19.206 8.379 -29.443 1.00 31.47 725 ALA A C 1
ATOM 5507 O O . ALA A 1 725 ? 19.534 9.365 -28.792 1.00 31.47 725 ALA A O 1
ATOM 5508 N N . THR A 1 726 ? 18.395 8.476 -30.500 1.00 32.59 726 THR A N 1
ATOM 5509 C CA . THR A 1 726 ? 18.002 9.749 -31.141 1.00 32.59 726 THR A CA 1
ATOM 5510 C C . THR A 1 726 ? 16.488 10.000 -31.197 1.00 32.59 726 THR A C 1
ATOM 5512 O O . THR A 1 726 ? 16.044 10.913 -31.882 1.00 32.59 726 THR A O 1
ATOM 5515 N N . GLY A 1 727 ? 15.681 9.229 -30.456 1.00 32.53 727 GLY A N 1
ATOM 5516 C CA . GLY A 1 727 ? 14.284 9.558 -30.106 1.00 32.53 727 GLY A CA 1
ATOM 5517 C C . GLY A 1 727 ? 13.221 9.460 -31.215 1.00 32.53 727 GLY A C 1
ATOM 5518 O O . GLY A 1 727 ? 12.055 9.212 -30.913 1.00 32.53 727 GLY A O 1
ATOM 5519 N N . THR A 1 728 ? 13.594 9.599 -32.487 1.00 30.72 728 THR A N 1
ATOM 5520 C CA . THR A 1 728 ? 12.656 9.651 -33.620 1.00 30.72 728 THR A CA 1
ATOM 5521 C C . THR A 1 728 ? 12.228 8.255 -34.083 1.00 30.72 728 THR A C 1
ATOM 5523 O O . THR A 1 728 ? 12.754 7.707 -35.051 1.00 30.72 728 THR A O 1
ATOM 5526 N N . VAL A 1 729 ? 11.238 7.663 -33.407 1.00 36.25 729 VAL A N 1
ATOM 5527 C CA . VAL A 1 729 ? 10.560 6.452 -33.904 1.00 36.25 729 VAL A CA 1
ATOM 5528 C C . VAL A 1 729 ? 9.683 6.826 -35.099 1.00 36.25 729 VAL A C 1
ATOM 5530 O O . VAL A 1 729 ? 8.657 7.489 -34.955 1.00 36.25 729 VAL A O 1
ATOM 5533 N N . MET A 1 730 ? 10.092 6.399 -36.294 1.00 36.31 730 MET A N 1
ATOM 5534 C CA . MET A 1 730 ? 9.441 6.759 -37.555 1.00 36.31 730 MET A CA 1
ATOM 5535 C C . MET A 1 730 ? 8.186 5.908 -37.824 1.00 36.31 730 MET A C 1
ATOM 5537 O O . MET A 1 730 ? 8.166 5.033 -38.684 1.00 36.31 730 MET A O 1
ATOM 5541 N N . GLY A 1 731 ? 7.129 6.155 -37.049 1.00 48.69 731 GLY A N 1
ATOM 5542 C CA . GLY A 1 731 ? 5.822 5.509 -37.179 1.00 48.69 731 GLY A CA 1
ATOM 5543 C C . GLY A 1 731 ? 4.962 5.723 -35.933 1.00 48.69 731 GLY A C 1
ATOM 5544 O O . GLY A 1 731 ? 5.488 5.921 -34.844 1.00 48.69 731 GLY A O 1
ATOM 5545 N N . THR A 1 732 ? 3.634 5.691 -36.071 1.00 59.97 732 THR A N 1
ATOM 5546 C CA . THR A 1 732 ? 2.701 5.858 -34.941 1.00 59.97 732 THR A CA 1
ATOM 5547 C C . THR A 1 732 ? 2.480 4.514 -34.232 1.00 59.97 732 THR A C 1
ATOM 5549 O O . THR A 1 732 ? 1.769 3.670 -34.778 1.00 59.97 732 THR A O 1
ATOM 5552 N N . PRO A 1 733 ? 3.022 4.276 -33.019 1.00 76.69 733 PRO A N 1
ATOM 5553 C CA . PRO A 1 733 ? 2.985 2.949 -32.400 1.00 76.69 733 PRO A CA 1
ATOM 5554 C C . PRO A 1 733 ? 1.623 2.591 -31.783 1.00 76.69 733 PRO A C 1
ATOM 5556 O O . PRO A 1 733 ? 1.461 1.474 -31.312 1.00 76.69 733 PRO A O 1
ATOM 5559 N N . SER A 1 734 ? 0.635 3.496 -31.803 1.00 84.38 734 SER A N 1
ATOM 5560 C CA . SER A 1 734 ? -0.691 3.322 -31.182 1.00 84.38 734 SER A CA 1
ATOM 5561 C C . SER A 1 734 ? -1.469 2.072 -31.615 1.00 84.38 734 SER A C 1
ATOM 5563 O O . SER A 1 734 ? -2.363 1.653 -30.889 1.00 84.38 734 SER A O 1
ATOM 5565 N N . TYR A 1 735 ? -1.158 1.498 -32.784 1.00 90.69 735 TYR A N 1
ATOM 5566 C CA . TYR A 1 735 ? -1.800 0.287 -33.311 1.00 90.69 735 TYR A CA 1
ATOM 5567 C C . TYR A 1 735 ? -1.036 -1.008 -32.987 1.00 90.69 735 TYR A C 1
ATOM 5569 O O . TYR A 1 735 ? -1.515 -2.089 -33.324 1.00 90.69 735 TYR A O 1
ATOM 5577 N N . MET A 1 736 ? 0.155 -0.934 -32.379 1.00 90.94 736 MET A N 1
ATOM 5578 C CA . MET A 1 736 ? 0.944 -2.125 -32.050 1.00 90.94 736 MET A CA 1
ATOM 5579 C C . MET A 1 736 ? 0.232 -2.983 -31.002 1.00 90.94 736 MET A C 1
ATOM 5581 O O . MET A 1 736 ? -0.371 -2.470 -30.065 1.00 90.94 736 MET A O 1
ATOM 5585 N N . SER A 1 737 ? 0.350 -4.300 -31.133 1.00 92.12 737 SER A N 1
ATOM 5586 C CA . SER A 1 737 ? -0.113 -5.261 -30.129 1.00 92.12 737 SER A CA 1
ATOM 5587 C C . SER A 1 737 ? 0.858 -5.386 -28.937 1.00 92.12 737 SER A C 1
ATOM 5589 O O . SER A 1 737 ? 2.060 -5.134 -29.091 1.00 92.12 737 SER A O 1
ATOM 5591 N N . PRO A 1 738 ? 0.385 -5.826 -27.752 1.00 91.56 738 PRO A N 1
ATOM 5592 C CA . PRO A 1 738 ? 1.225 -6.057 -26.571 1.00 91.56 738 PRO A CA 1
ATOM 5593 C C . PRO A 1 738 ? 2.460 -6.927 -26.851 1.00 91.56 738 PRO A C 1
ATOM 5595 O O . PRO A 1 738 ? 3.553 -6.647 -26.363 1.00 91.56 738 PRO A O 1
ATOM 5598 N N . GLU A 1 739 ? 2.316 -7.967 -27.672 1.00 88.62 739 GLU A N 1
ATOM 5599 C CA . GLU A 1 739 ? 3.402 -8.861 -28.070 1.00 88.62 739 GLU A CA 1
ATOM 5600 C C . GLU A 1 739 ? 4.408 -8.215 -29.035 1.00 88.62 739 GLU A C 1
ATOM 5602 O O . GLU A 1 739 ? 5.604 -8.486 -28.911 1.00 88.62 739 GLU A O 1
ATOM 5607 N N . GLN A 1 740 ? 3.978 -7.308 -29.923 1.00 84.81 740 GLN A N 1
ATOM 5608 C CA . GLN A 1 740 ? 4.892 -6.510 -30.752 1.00 84.81 740 GLN A CA 1
ATOM 5609 C C . GLN A 1 740 ? 5.708 -5.525 -29.906 1.00 84.81 740 GLN A C 1
ATOM 5611 O O . GLN A 1 740 ? 6.914 -5.392 -30.133 1.00 84.81 740 GLN A O 1
ATOM 5616 N N . VAL A 1 741 ? 5.071 -4.876 -28.922 1.00 84.12 741 VAL A N 1
ATOM 5617 C CA . VAL A 1 741 ? 5.727 -3.969 -27.962 1.00 84.12 741 VAL A CA 1
ATOM 5618 C C . VAL A 1 741 ? 6.724 -4.724 -27.080 1.00 84.12 741 VAL A C 1
ATOM 5620 O O . VAL A 1 741 ? 7.855 -4.278 -26.898 1.00 84.12 741 VAL A O 1
ATOM 5623 N N . ALA A 1 742 ? 6.344 -5.902 -26.583 1.00 79.12 742 ALA A N 1
ATOM 5624 C CA . ALA A 1 742 ? 7.194 -6.752 -25.752 1.00 79.12 742 ALA A CA 1
ATOM 5625 C C . ALA A 1 742 ? 8.271 -7.536 -26.535 1.00 79.12 742 ALA A C 1
ATOM 5627 O O . ALA A 1 742 ? 8.998 -8.326 -25.932 1.00 79.12 742 ALA A O 1
ATOM 5628 N N . GLY A 1 743 ? 8.364 -7.374 -27.863 1.00 77.06 743 GLY A N 1
ATOM 5629 C CA . GLY A 1 743 ? 9.332 -8.086 -28.710 1.00 77.06 743 GLY A CA 1
ATOM 5630 C C . GLY A 1 743 ? 9.147 -9.610 -28.748 1.00 77.06 743 GLY A C 1
ATOM 5631 O O . GLY A 1 743 ? 10.101 -10.339 -29.014 1.00 77.06 743 GLY A O 1
ATOM 5632 N N . ARG A 1 744 ? 7.939 -10.101 -28.446 1.00 80.31 744 ARG A N 1
ATOM 5633 C CA . ARG A 1 744 ? 7.588 -11.530 -28.420 1.00 80.31 744 ARG A CA 1
ATOM 5634 C C . ARG A 1 744 ? 7.275 -12.036 -29.837 1.00 80.31 744 ARG A C 1
ATOM 5636 O O . ARG A 1 744 ? 7.249 -11.268 -30.798 1.00 80.31 744 ARG A O 1
ATOM 5643 N N . LYS A 1 745 ? 7.038 -13.346 -29.984 1.00 80.19 745 LYS A N 1
ATOM 5644 C CA . LYS A 1 745 ? 6.612 -13.936 -31.265 1.00 80.19 745 LYS A CA 1
ATOM 5645 C C . LYS A 1 745 ? 5.269 -13.326 -31.694 1.00 80.19 745 LYS A C 1
ATOM 5647 O O . LYS A 1 745 ? 4.303 -13.389 -30.943 1.00 80.19 745 LYS A O 1
ATOM 5652 N N . VAL A 1 746 ? 5.245 -12.760 -32.898 1.00 85.62 746 VAL A N 1
ATOM 5653 C CA . VAL A 1 746 ? 4.081 -12.113 -33.523 1.00 85.62 746 VAL A CA 1
ATOM 5654 C C . VAL A 1 746 ? 3.384 -13.125 -34.435 1.00 85.62 746 VAL A C 1
ATOM 5656 O O . VAL A 1 746 ? 4.048 -13.758 -35.260 1.00 85.62 746 VAL A O 1
ATOM 5659 N N . ASP A 1 747 ? 2.067 -13.268 -34.297 1.00 88.75 747 ASP A N 1
ATOM 5660 C CA . ASP A 1 747 ? 1.213 -14.113 -35.143 1.00 88.75 747 ASP A CA 1
ATOM 5661 C C . ASP A 1 747 ? -0.050 -13.351 -35.588 1.00 88.75 747 ASP A C 1
ATOM 5663 O O . ASP A 1 747 ? -0.185 -12.160 -35.308 1.00 88.75 747 ASP A O 1
ATOM 5667 N N . GLY A 1 748 ? -0.966 -14.002 -36.311 1.00 89.88 748 GLY A N 1
ATOM 5668 C CA . GLY A 1 748 ? -2.155 -13.345 -36.869 1.00 89.88 748 GLY A CA 1
ATOM 5669 C C . GLY A 1 748 ? -3.035 -12.622 -35.837 1.00 89.88 748 GLY A C 1
ATOM 5670 O O . GLY A 1 748 ? -3.676 -11.623 -36.157 1.00 89.88 748 GLY A O 1
ATOM 5671 N N . ARG A 1 749 ? -3.006 -13.039 -34.564 1.00 95.50 749 ARG A N 1
ATOM 5672 C CA . ARG A 1 749 ? -3.779 -12.411 -33.473 1.00 95.50 749 ARG A CA 1
ATOM 5673 C C . ARG A 1 749 ? -3.248 -11.029 -33.084 1.00 95.50 749 ARG A C 1
ATOM 5675 O O . ARG A 1 749 ? -3.953 -10.279 -32.404 1.00 95.50 749 ARG A O 1
ATOM 5682 N N . SER A 1 750 ? -2.043 -10.675 -33.533 1.00 93.75 750 SER A N 1
ATOM 5683 C CA . SER A 1 750 ? -1.512 -9.312 -33.481 1.00 93.75 750 SER A CA 1
ATOM 5684 C C . SER A 1 750 ? -2.233 -8.405 -34.481 1.00 93.75 750 SER A C 1
ATOM 5686 O O . SER A 1 750 ? -2.702 -7.339 -34.094 1.00 93.75 750 SER A O 1
ATOM 5688 N N . ASP A 1 751 ? -2.425 -8.859 -35.726 1.00 93.94 751 ASP A N 1
ATOM 5689 C CA . ASP A 1 751 ? -3.153 -8.099 -36.754 1.00 93.94 751 ASP A CA 1
ATOM 5690 C C . ASP A 1 751 ? -4.620 -7.873 -36.352 1.00 93.94 751 ASP A C 1
ATOM 5692 O O . ASP A 1 751 ? -5.168 -6.800 -36.596 1.00 93.94 751 ASP A O 1
ATOM 5696 N N . LEU A 1 752 ? -5.252 -8.852 -35.689 1.00 97.50 752 LEU A N 1
ATOM 5697 C CA . LEU A 1 752 ? -6.627 -8.728 -35.182 1.00 97.50 752 LEU A CA 1
ATOM 5698 C C . LEU A 1 752 ? -6.747 -7.719 -34.026 1.00 97.50 752 LEU A C 1
ATOM 5700 O O . LEU A 1 752 ? -7.746 -7.002 -33.941 1.00 97.50 752 LEU A O 1
ATOM 5704 N N . PHE A 1 753 ? -5.727 -7.608 -33.167 1.00 97.19 753 PHE A N 1
ATOM 5705 C CA . PHE A 1 753 ? -5.657 -6.547 -32.155 1.00 97.19 753 PHE A CA 1
ATOM 5706 C C . PHE A 1 753 ? -5.545 -5.175 -32.831 1.00 97.19 753 PHE A C 1
ATOM 5708 O O . PHE A 1 753 ? -6.358 -4.291 -32.566 1.00 97.19 753 PHE A O 1
ATOM 5715 N N . SER A 1 754 ? -4.602 -5.014 -33.764 1.00 95.62 754 SER A N 1
ATOM 5716 C CA . SER A 1 754 ? -4.405 -3.774 -34.527 1.00 95.62 754 SER A CA 1
ATOM 5717 C C . SER A 1 754 ? -5.650 -3.369 -35.334 1.00 95.62 754 SER A C 1
ATOM 5719 O O . SER A 1 754 ? -6.014 -2.192 -35.362 1.00 95.62 754 SER A O 1
ATOM 5721 N N . LEU A 1 755 ? -6.370 -4.336 -35.916 1.00 97.19 755 LEU A N 1
ATOM 5722 C CA . LEU A 1 755 ? -7.660 -4.106 -36.571 1.00 97.19 755 LEU A CA 1
ATOM 5723 C C . LEU A 1 755 ? -8.745 -3.656 -35.582 1.00 97.19 755 LEU A C 1
ATOM 5725 O O . LEU A 1 755 ? -9.551 -2.791 -35.916 1.00 97.19 755 LEU A O 1
ATOM 5729 N N . THR A 1 756 ? -8.753 -4.188 -34.357 1.00 97.81 756 THR A N 1
ATOM 5730 C CA . THR A 1 756 ? -9.704 -3.759 -33.318 1.00 97.81 756 THR A CA 1
ATOM 5731 C C . THR A 1 756 ? -9.381 -2.348 -32.802 1.00 97.81 756 THR A C 1
ATOM 5733 O O . THR A 1 756 ? -10.298 -1.575 -32.530 1.00 97.81 756 THR A O 1
ATOM 5736 N N . VAL A 1 757 ? -8.102 -1.951 -32.753 1.00 96.81 757 VAL A N 1
ATOM 5737 C CA . VAL A 1 757 ? -7.708 -0.549 -32.496 1.00 96.81 757 VAL A CA 1
ATOM 5738 C C . VAL A 1 757 ? -8.232 0.369 -33.607 1.00 96.81 757 VAL A C 1
ATOM 5740 O O . VAL A 1 757 ? -8.813 1.412 -33.313 1.00 96.81 757 VAL A O 1
ATOM 5743 N N . ALA A 1 758 ? -8.093 -0.032 -34.876 1.00 96.00 758 ALA A N 1
ATOM 5744 C CA . ALA A 1 758 ? -8.627 0.723 -36.011 1.00 96.00 758 ALA A CA 1
ATOM 5745 C C . ALA A 1 758 ? -10.168 0.811 -35.995 1.00 96.00 758 ALA A C 1
ATOM 5747 O O . ALA A 1 758 ? -10.719 1.872 -36.278 1.00 96.00 758 ALA A O 1
ATOM 5748 N N . LEU A 1 759 ? -10.865 -0.265 -35.611 1.00 97.06 759 LEU A N 1
ATOM 5749 C CA . LEU A 1 759 ? -12.319 -0.285 -35.403 1.00 97.06 759 LEU A CA 1
ATOM 5750 C C . LEU A 1 759 ? -12.750 0.720 -34.324 1.00 97.06 759 LEU A C 1
ATOM 5752 O O . LEU A 1 759 ? -13.653 1.517 -34.565 1.00 97.06 759 LEU A O 1
ATOM 5756 N N . TYR A 1 760 ? -12.088 0.716 -33.163 1.00 96.31 760 TYR A N 1
ATOM 5757 C CA . TYR A 1 760 ? -12.356 1.662 -32.073 1.00 96.31 760 TYR A CA 1
ATOM 5758 C C . TYR A 1 760 ? -12.231 3.119 -32.555 1.00 96.31 760 TYR A C 1
ATOM 5760 O O . TYR A 1 760 ? -13.105 3.950 -32.294 1.00 96.31 760 TYR A O 1
ATOM 5768 N N . GLU A 1 761 ? -11.165 3.422 -33.298 1.00 95.31 761 GLU A N 1
ATOM 5769 C CA . GLU A 1 761 ? -10.881 4.767 -33.804 1.00 95.31 761 GLU A CA 1
ATOM 5770 C C . GLU A 1 761 ? -11.874 5.218 -34.888 1.00 95.31 761 GLU A C 1
ATOM 5772 O O . GLU A 1 761 ? -12.352 6.349 -34.841 1.00 95.31 761 GLU A O 1
ATOM 5777 N N . LEU A 1 762 ? -12.269 4.334 -35.811 1.00 95.56 762 LEU A N 1
ATOM 5778 C CA . LEU A 1 762 ? -13.268 4.633 -36.851 1.00 95.56 762 LEU A CA 1
ATOM 5779 C C . LEU A 1 762 ? -14.697 4.806 -36.301 1.00 95.56 762 LEU A C 1
ATOM 5781 O O . LEU A 1 762 ? -15.533 5.430 -36.953 1.00 95.56 762 LEU A O 1
ATOM 5785 N N . LEU A 1 763 ? -14.989 4.278 -35.107 1.00 95.00 763 LEU A N 1
ATOM 5786 C CA . LEU A 1 763 ? -16.284 4.439 -34.434 1.00 95.00 763 LEU A CA 1
ATOM 5787 C C . LEU A 1 763 ? -16.383 5.719 -33.588 1.00 95.00 763 LEU A C 1
ATOM 5789 O O . LEU A 1 763 ? -17.487 6.245 -33.432 1.00 95.00 763 LEU A O 1
ATOM 5793 N N . THR A 1 764 ? -15.262 6.201 -33.034 1.00 93.25 764 THR A N 1
ATOM 5794 C CA . THR A 1 764 ? -15.221 7.272 -32.009 1.00 93.25 764 THR A CA 1
ATOM 5795 C C . THR A 1 764 ? -14.450 8.530 -32.409 1.00 93.25 764 THR A C 1
ATOM 5797 O O . THR A 1 764 ? -14.621 9.577 -31.782 1.00 93.25 764 THR A O 1
ATOM 5800 N N . GLY A 1 765 ? -13.575 8.444 -33.412 1.00 91.62 765 GLY A N 1
ATOM 5801 C CA . GLY A 1 765 ? -12.611 9.489 -33.755 1.00 91.62 765 GLY A CA 1
ATOM 5802 C C . GLY A 1 765 ? -11.460 9.642 -32.757 1.00 91.62 765 GLY A C 1
ATOM 5803 O O . GLY A 1 765 ? -10.824 10.695 -32.727 1.00 91.62 765 GLY A O 1
ATOM 5804 N N . GLU A 1 766 ? -11.220 8.644 -31.898 1.00 90.75 766 GLU A N 1
ATOM 5805 C CA . GLU A 1 766 ? -10.148 8.641 -30.900 1.00 90.75 766 GLU A CA 1
ATOM 5806 C C . GLU A 1 766 ? -9.514 7.254 -30.737 1.00 90.75 766 GLU A C 1
ATOM 5808 O O . GLU A 1 766 ? -10.161 6.227 -30.904 1.00 90.75 766 GLU A O 1
ATOM 5813 N N . LYS A 1 767 ? -8.237 7.209 -30.347 1.00 92.12 767 LYS A N 1
ATOM 5814 C CA . LYS A 1 767 ? -7.523 5.949 -30.084 1.00 92.12 767 LYS A CA 1
ATOM 5815 C C . LYS A 1 767 ? -7.765 5.458 -28.651 1.00 92.12 767 LYS A C 1
ATOM 5817 O O . LYS A 1 767 ? -7.786 6.292 -27.741 1.00 92.12 767 LYS A O 1
ATOM 5822 N N . PRO A 1 768 ? -7.852 4.131 -28.421 1.00 92.12 768 PRO A N 1
ATOM 5823 C CA . PRO A 1 768 ? -7.995 3.560 -27.080 1.00 92.12 768 PRO A CA 1
ATOM 5824 C C . PRO A 1 768 ? -6.767 3.821 -26.191 1.00 92.12 768 PRO A C 1
ATOM 5826 O O . PRO A 1 768 ? -6.910 3.962 -24.981 1.00 92.12 768 PRO A O 1
ATOM 5829 N N . PHE A 1 769 ? -5.572 3.944 -26.782 1.00 92.44 769 PHE A N 1
ATOM 5830 C CA . PHE A 1 769 ? -4.322 4.262 -26.083 1.00 92.44 769 PHE A CA 1
ATOM 5831 C C . PHE A 1 769 ? -3.733 5.555 -26.662 1.00 92.44 769 PHE A C 1
ATOM 5833 O O . PHE A 1 769 ? -3.504 5.654 -27.872 1.00 92.44 769 PHE A O 1
ATOM 5840 N N . LYS A 1 770 ? -3.524 6.566 -25.806 1.00 81.81 770 LYS A N 1
ATOM 5841 C CA . LYS A 1 770 ? -3.210 7.952 -26.218 1.00 81.81 770 LYS A CA 1
ATOM 5842 C C . LYS A 1 770 ? -1.793 8.403 -25.860 1.00 81.81 770 LYS A C 1
ATOM 5844 O O . LYS A 1 770 ? -1.287 9.326 -26.483 1.00 81.81 770 LYS A O 1
ATOM 5849 N N . GLY A 1 771 ? -1.144 7.757 -24.894 1.00 68.62 771 GLY A N 1
ATOM 5850 C CA . GLY A 1 771 ? 0.278 7.925 -24.592 1.00 68.62 771 GLY A CA 1
ATOM 5851 C C . GLY A 1 771 ? 0.685 9.138 -23.758 1.00 68.62 771 GLY A C 1
ATOM 5852 O O . GLY A 1 771 ? 1.727 9.076 -23.116 1.00 68.62 771 GLY A O 1
ATOM 5853 N N . GLY A 1 772 ? -0.100 10.216 -23.726 1.00 69.25 772 GLY A N 1
ATOM 5854 C CA . GLY A 1 772 ? 0.327 11.453 -23.060 1.00 69.25 772 GLY A CA 1
ATOM 5855 C C . GLY A 1 772 ? 1.622 12.002 -23.673 1.00 69.25 772 GLY A C 1
ATOM 5856 O O . GLY A 1 772 ? 1.826 11.905 -24.882 1.00 69.25 772 GLY A O 1
ATOM 5857 N N . ASP A 1 773 ? 2.513 12.537 -22.840 1.00 57.78 773 ASP A N 1
ATOM 5858 C CA . ASP A 1 773 ? 3.687 13.304 -23.289 1.00 57.78 773 ASP A CA 1
ATOM 5859 C C . ASP A 1 773 ? 4.864 12.455 -23.817 1.00 57.78 773 ASP A C 1
ATOM 5861 O O . ASP A 1 773 ? 5.912 13.002 -24.163 1.00 57.78 773 ASP A O 1
ATOM 5865 N N . GLY A 1 774 ? 4.751 11.119 -23.869 1.00 71.88 774 GLY A N 1
ATOM 5866 C CA . GLY A 1 774 ? 5.901 10.261 -24.170 1.00 71.88 774 GLY A CA 1
ATOM 5867 C C . GLY A 1 774 ? 5.585 8.889 -24.766 1.00 71.88 774 GLY A C 1
ATOM 5868 O O . GLY A 1 774 ? 4.713 8.153 -24.309 1.00 71.88 774 GLY A O 1
ATOM 5869 N N . ILE A 1 775 ? 6.393 8.485 -25.751 1.00 74.62 775 ILE A N 1
ATOM 5870 C CA . ILE A 1 775 ? 6.266 7.187 -26.434 1.00 74.62 775 ILE A CA 1
ATOM 5871 C C . ILE A 1 775 ? 6.387 5.982 -25.484 1.00 74.62 775 ILE A C 1
ATOM 5873 O O . ILE A 1 775 ? 5.711 4.978 -25.687 1.00 74.62 775 ILE A O 1
ATOM 5877 N N . GLY A 1 776 ? 7.184 6.083 -24.413 1.00 76.44 776 GLY A N 1
ATOM 5878 C CA . GLY A 1 776 ? 7.287 5.031 -23.393 1.00 76.44 776 GLY A CA 1
ATOM 5879 C C . GLY A 1 776 ? 5.960 4.769 -22.672 1.00 76.44 776 GLY A C 1
ATOM 5880 O O . GLY A 1 776 ? 5.582 3.616 -22.480 1.00 76.44 776 GLY A O 1
ATOM 5881 N N . THR A 1 777 ? 5.213 5.829 -22.360 1.00 82.56 777 THR A N 1
ATOM 5882 C CA . THR A 1 777 ? 3.887 5.759 -21.731 1.00 82.56 777 THR A CA 1
ATOM 5883 C C . THR A 1 777 ? 2.844 5.168 -22.684 1.00 82.56 777 THR A C 1
ATOM 5885 O O . THR A 1 777 ? 2.017 4.365 -22.261 1.00 82.56 777 THR A O 1
ATOM 5888 N N . LEU A 1 778 ? 2.921 5.465 -23.988 1.00 84.12 778 LEU A N 1
ATOM 5889 C CA . LEU A 1 778 ? 2.072 4.819 -25.001 1.00 84.12 778 LEU A CA 1
ATOM 5890 C C . LEU A 1 778 ? 2.332 3.308 -25.095 1.00 84.12 778 LEU A C 1
ATOM 5892 O O . LEU A 1 778 ? 1.391 2.517 -25.117 1.00 84.12 778 LEU A O 1
ATOM 5896 N N . LEU A 1 779 ? 3.601 2.897 -25.106 1.00 84.81 779 LEU A N 1
ATOM 5897 C CA . LEU A 1 779 ? 3.982 1.482 -25.119 1.00 84.81 779 LEU A CA 1
ATOM 5898 C C . LEU A 1 779 ? 3.553 0.765 -23.823 1.00 84.81 779 LEU A C 1
ATOM 5900 O O . LEU A 1 779 ? 3.104 -0.379 -23.882 1.00 84.81 779 LEU A O 1
ATOM 5904 N N . PHE A 1 780 ? 3.613 1.444 -22.671 1.00 85.31 780 PHE A N 1
ATOM 5905 C CA . PHE A 1 780 ? 3.092 0.931 -21.399 1.00 85.31 780 PHE A CA 1
ATOM 5906 C C . PHE A 1 780 ? 1.565 0.745 -21.429 1.00 85.31 780 PHE A C 1
ATOM 5908 O O . PHE A 1 780 ? 1.086 -0.337 -21.094 1.00 85.31 780 PHE A O 1
ATOM 5915 N N . GLN A 1 781 ? 0.809 1.744 -21.902 1.00 88.00 781 GLN A N 1
ATOM 5916 C CA . GLN A 1 781 ? -0.652 1.665 -22.065 1.00 88.00 781 GLN A CA 1
ATOM 5917 C C . GLN A 1 781 ? -1.065 0.507 -22.982 1.00 88.00 781 GLN A C 1
ATOM 5919 O O . GLN A 1 781 ? -1.968 -0.267 -22.664 1.00 88.00 781 GLN A O 1
ATOM 5924 N N . ILE A 1 782 ? -0.363 0.335 -24.106 1.00 90.25 782 ILE A N 1
ATOM 5925 C CA . ILE A 1 782 ? -0.583 -0.790 -25.021 1.00 90.25 782 ILE A CA 1
ATOM 5926 C C . ILE A 1 782 ? -0.323 -2.126 -24.316 1.00 90.25 782 ILE A C 1
ATOM 5928 O O . ILE A 1 782 ? -1.145 -3.033 -24.437 1.00 90.25 782 ILE A O 1
ATOM 5932 N N . ALA A 1 783 ? 0.762 -2.256 -23.551 1.00 87.94 783 ALA A N 1
ATOM 5933 C CA . ALA A 1 783 ? 1.113 -3.505 -22.877 1.00 87.94 783 ALA A CA 1
ATOM 5934 C C . ALA A 1 783 ? 0.174 -3.867 -21.709 1.00 87.94 783 ALA A C 1
ATOM 5936 O O . ALA A 1 783 ? -0.243 -5.022 -21.613 1.00 87.94 783 ALA A O 1
ATOM 5937 N N . ASN A 1 784 ? -0.167 -2.899 -20.851 1.00 87.38 784 ASN A N 1
ATOM 5938 C CA . ASN A 1 784 ? -0.722 -3.159 -19.517 1.00 87.38 784 ASN A CA 1
ATOM 5939 C C . ASN A 1 784 ? -2.148 -2.619 -19.330 1.00 87.38 784 ASN A C 1
ATOM 5941 O O . ASN A 1 784 ? -3.037 -3.373 -18.941 1.00 87.38 784 ASN A O 1
ATOM 5945 N N . ASP A 1 785 ? -2.384 -1.343 -19.638 1.00 90.06 785 ASP A N 1
ATOM 5946 C CA . ASP A 1 785 ? -3.596 -0.635 -19.195 1.00 90.06 785 ASP A CA 1
ATOM 5947 C C . ASP A 1 785 ? -4.851 -1.067 -19.977 1.00 90.06 785 ASP A C 1
ATOM 5949 O O . ASP A 1 785 ? -4.782 -1.205 -21.203 1.00 90.06 785 ASP A O 1
ATOM 5953 N N . PRO A 1 786 ? -6.018 -1.263 -19.336 1.00 89.44 786 PRO A N 1
ATOM 5954 C CA . PRO A 1 786 ? -7.264 -1.527 -20.055 1.00 89.44 786 PRO A CA 1
ATOM 5955 C C . PRO A 1 786 ? -7.609 -0.357 -20.990 1.00 89.44 786 PRO A C 1
ATOM 5957 O O . PRO A 1 786 ? -7.295 0.798 -20.704 1.00 89.44 786 PRO A O 1
ATOM 5960 N N . HIS A 1 787 ? -8.264 -0.642 -22.118 1.00 91.25 787 HIS A N 1
ATOM 5961 C CA . HIS A 1 787 ? -8.806 0.431 -22.954 1.00 91.25 787 HIS A CA 1
ATOM 5962 C C . HIS A 1 787 ? -10.032 1.067 -22.272 1.00 91.25 787 HIS A C 1
ATOM 5964 O O . HIS A 1 787 ? -10.728 0.383 -21.516 1.00 91.25 787 HIS A O 1
ATOM 5970 N N . PRO A 1 788 ? -10.349 2.343 -22.554 1.00 91.44 788 PRO A N 1
ATOM 5971 C CA . PRO A 1 788 ? -11.608 2.935 -22.120 1.00 91.44 788 PRO A CA 1
ATOM 5972 C C . PRO A 1 788 ? -12.808 2.179 -22.707 1.00 91.44 788 PRO A C 1
ATOM 5974 O O . PRO A 1 788 ? -12.728 1.608 -23.799 1.00 91.44 788 PRO A O 1
ATOM 5977 N N . ASP A 1 789 ? -13.936 2.188 -21.998 1.00 90.81 789 ASP A N 1
ATOM 5978 C CA . ASP A 1 789 ? -15.199 1.695 -22.547 1.00 90.81 789 ASP A CA 1
ATOM 5979 C C . ASP A 1 789 ? -15.645 2.613 -23.692 1.00 90.81 789 ASP A C 1
ATOM 5981 O O . ASP A 1 789 ? -15.854 3.814 -23.495 1.00 90.81 789 ASP A O 1
ATOM 5985 N N . ILE A 1 790 ? -15.825 2.040 -24.884 1.00 90.81 790 ILE A N 1
ATOM 5986 C CA . ILE A 1 790 ? -16.248 2.775 -26.077 1.00 90.81 790 ILE A CA 1
ATOM 5987 C C . ILE A 1 790 ? -17.569 3.533 -25.860 1.00 90.81 790 ILE A C 1
ATOM 5989 O O . ILE A 1 790 ? -17.725 4.639 -26.380 1.00 90.81 790 ILE A O 1
ATOM 5993 N N . ARG A 1 791 ? -18.474 3.011 -25.015 1.00 89.94 791 ARG A N 1
ATOM 5994 C CA . ARG A 1 791 ? -19.756 3.654 -24.684 1.00 89.94 791 ARG A CA 1
ATOM 5995 C C . ARG A 1 791 ? -19.609 4.977 -23.931 1.00 89.94 791 ARG A C 1
ATOM 5997 O O . ARG A 1 791 ? -20.538 5.773 -23.943 1.00 89.94 791 ARG A O 1
ATOM 6004 N N . THR A 1 792 ? -18.457 5.237 -23.307 1.00 87.88 792 THR A N 1
ATOM 6005 C CA . THR A 1 792 ? -18.170 6.527 -22.644 1.00 87.88 792 THR A CA 1
ATOM 6006 C C . THR A 1 792 ? -17.761 7.627 -23.624 1.00 87.88 792 THR A C 1
ATOM 6008 O O . THR A 1 792 ? -17.865 8.806 -23.297 1.00 87.88 792 THR A O 1
ATOM 6011 N N . LEU A 1 793 ? -17.308 7.256 -24.827 1.00 84.81 793 LEU A N 1
ATOM 6012 C CA . LEU A 1 793 ? -17.003 8.193 -25.913 1.00 84.81 793 LEU A CA 1
ATOM 6013 C C . LEU A 1 793 ? -18.161 8.329 -26.904 1.00 84.81 793 LEU A C 1
ATOM 6015 O O . LEU A 1 793 ? -18.248 9.347 -27.593 1.00 84.81 793 LEU A O 1
ATOM 6019 N N . ARG A 1 794 ? -18.998 7.290 -27.015 1.00 85.94 794 ARG A N 1
ATOM 6020 C CA . ARG A 1 794 ? -20.101 7.211 -27.967 1.00 85.94 794 ARG A CA 1
ATOM 6021 C C . ARG A 1 794 ? -21.192 6.249 -27.477 1.00 85.94 794 ARG A C 1
ATOM 6023 O O . ARG A 1 794 ? -21.040 5.030 -27.557 1.00 85.94 794 ARG A O 1
ATOM 6030 N N . ASP A 1 795 ? -22.286 6.801 -26.971 1.00 86.31 795 ASP A N 1
ATOM 6031 C CA . ASP A 1 795 ? -23.353 6.077 -26.275 1.00 86.31 795 ASP A CA 1
ATOM 6032 C C . ASP A 1 795 ? -24.424 5.469 -27.200 1.00 86.31 795 ASP A C 1
ATOM 6034 O O . ASP A 1 795 ? -25.091 4.522 -26.780 1.00 86.31 795 ASP A O 1
ATOM 6038 N N . ASP A 1 796 ? -24.533 5.911 -28.461 1.00 84.31 796 ASP A N 1
ATOM 6039 C CA . ASP A 1 796 ? -25.449 5.354 -29.478 1.00 84.31 796 ASP A CA 1
ATOM 6040 C C . ASP A 1 796 ? -25.047 3.962 -30.013 1.00 84.31 796 ASP A C 1
ATOM 6042 O O . ASP A 1 796 ? -25.786 3.354 -30.788 1.00 84.31 796 ASP A O 1
ATOM 6046 N N . LEU A 1 797 ? -23.892 3.425 -29.605 1.00 88.25 797 LEU A N 1
ATOM 6047 C CA . LEU A 1 797 ? -23.423 2.110 -30.053 1.00 88.25 797 LEU A CA 1
ATOM 6048 C C . LEU A 1 797 ? -24.171 0.942 -29.364 1.00 88.25 797 LEU A C 1
ATOM 6050 O O . LEU A 1 797 ? -24.552 1.056 -28.195 1.00 88.25 797 LEU A O 1
ATOM 6054 N N . PRO A 1 798 ? -24.336 -0.225 -30.020 1.00 86.06 798 PRO A N 1
ATOM 6055 C CA . PRO A 1 798 ? -24.902 -1.422 -29.387 1.00 86.06 798 PRO A CA 1
ATOM 6056 C C . PRO A 1 798 ? -24.006 -2.020 -28.290 1.00 86.06 798 PRO A C 1
ATOM 6058 O O . PRO A 1 798 ? -22.784 -1.850 -28.295 1.00 86.06 798 PRO A O 1
ATOM 6061 N N . SER A 1 799 ? -24.601 -2.767 -27.358 1.00 85.56 799 SER A N 1
ATOM 6062 C CA . SER A 1 799 ? -23.896 -3.521 -26.304 1.00 85.56 799 SER A CA 1
ATOM 6063 C C . SER A 1 799 ? -22.920 -4.551 -26.877 1.00 85.56 799 SER A C 1
ATOM 6065 O O . SER A 1 799 ? -21.804 -4.708 -26.385 1.00 85.56 799 SER A O 1
ATOM 6067 N N . GLU A 1 800 ? -23.305 -5.192 -27.973 1.00 88.94 800 GLU A N 1
ATOM 6068 C CA . GLU A 1 800 ? -22.590 -6.297 -28.615 1.00 88.94 800 GLU A CA 1
ATOM 6069 C C . GLU A 1 800 ? -21.262 -5.804 -29.200 1.00 88.94 800 GLU A C 1
ATOM 6071 O O . GLU A 1 800 ? -20.250 -6.505 -29.166 1.00 88.94 800 GLU A O 1
ATOM 6076 N N . LEU A 1 801 ? -21.246 -4.559 -29.686 1.00 91.62 801 LEU A N 1
ATOM 6077 C CA . LEU A 1 801 ? -20.061 -3.920 -30.249 1.00 91.62 801 LEU A CA 1
ATOM 6078 C C . LEU A 1 801 ? -19.010 -3.611 -29.174 1.00 91.62 801 LEU A C 1
ATOM 6080 O O . LEU A 1 801 ? -17.817 -3.746 -29.447 1.00 91.62 801 LEU A O 1
ATOM 6084 N N . LYS A 1 802 ? -19.433 -3.300 -27.939 1.00 93.19 802 LYS A N 1
ATOM 6085 C CA . LYS A 1 802 ? -18.521 -3.224 -26.788 1.00 93.19 802 LYS A CA 1
ATOM 6086 C C . LYS A 1 802 ? -17.869 -4.587 -26.540 1.00 93.19 802 LYS A C 1
ATOM 6088 O O . LYS A 1 802 ? -16.647 -4.665 -26.512 1.00 93.19 802 LYS A O 1
ATOM 6093 N N . THR A 1 803 ? -18.651 -5.666 -26.454 1.00 94.00 803 THR A N 1
ATOM 6094 C CA . THR A 1 803 ? -18.128 -7.024 -26.201 1.00 94.00 803 THR A CA 1
ATOM 6095 C C . THR A 1 803 ? -17.161 -7.507 -27.291 1.00 94.00 803 THR A C 1
ATOM 6097 O O . THR A 1 803 ? -16.164 -8.162 -26.984 1.00 94.00 803 THR A O 1
ATOM 6100 N N . ILE A 1 804 ? -17.411 -7.158 -28.559 1.00 96.00 804 ILE A N 1
ATOM 6101 C CA . ILE A 1 804 ? -16.488 -7.445 -29.672 1.00 96.00 804 ILE A CA 1
ATOM 6102 C C . ILE A 1 804 ? -15.147 -6.723 -29.472 1.00 96.00 804 ILE A C 1
ATOM 6104 O O . ILE A 1 804 ? -14.083 -7.323 -29.642 1.00 96.00 804 ILE A O 1
ATOM 6108 N N . ILE A 1 805 ? -15.185 -5.455 -29.065 1.00 96.88 805 ILE A N 1
ATOM 6109 C CA . ILE A 1 805 ? -13.992 -4.632 -28.843 1.00 96.88 805 ILE A CA 1
ATOM 6110 C C . ILE A 1 805 ? -13.220 -5.075 -27.594 1.00 96.88 805 ILE A C 1
ATOM 6112 O O . ILE A 1 805 ? -12.010 -5.276 -27.692 1.00 96.88 805 ILE A O 1
ATOM 6116 N N . ASP A 1 806 ? -13.910 -5.332 -26.476 1.00 96.19 806 ASP A N 1
ATOM 6117 C CA . ASP A 1 806 ? -13.332 -5.887 -25.241 1.00 96.19 806 ASP A CA 1
ATOM 6118 C C . ASP A 1 806 ? -12.522 -7.162 -25.543 1.00 96.19 806 ASP A C 1
ATOM 6120 O O . ASP A 1 806 ? -11.386 -7.333 -25.093 1.00 96.19 806 ASP A O 1
ATOM 6124 N N . LYS A 1 807 ? -13.092 -8.059 -26.362 1.00 97.00 807 LYS A N 1
ATOM 6125 C CA . LYS A 1 807 ? -12.447 -9.312 -26.763 1.00 97.00 807 LYS A CA 1
ATOM 6126 C C . LYS A 1 807 ? -11.291 -9.093 -27.741 1.00 97.00 807 LYS A C 1
ATOM 6128 O O . LYS A 1 807 ? -10.257 -9.744 -27.608 1.00 97.00 807 LYS A O 1
ATOM 6133 N N . GLY A 1 808 ? -11.427 -8.200 -28.720 1.00 96.12 808 GLY A N 1
ATOM 6134 C CA . GLY A 1 808 ? -10.360 -7.921 -29.689 1.00 96.12 808 GLY A CA 1
ATOM 6135 C C . GLY A 1 808 ? -9.141 -7.210 -29.082 1.00 96.12 808 GLY A C 1
ATOM 6136 O O . GLY A 1 808 ? -8.013 -7.473 -29.499 1.00 96.12 808 GLY A O 1
ATOM 6137 N N . LEU A 1 809 ? -9.348 -6.377 -28.055 1.00 97.25 809 LEU A N 1
ATOM 6138 C CA . LEU A 1 809 ? -8.299 -5.632 -27.343 1.00 97.25 809 LEU A CA 1
ATOM 6139 C C . LEU A 1 809 ? -7.779 -6.326 -26.067 1.00 97.25 809 LEU A C 1
ATOM 6141 O O . LEU A 1 809 ? -6.930 -5.766 -25.366 1.00 97.25 809 LEU A O 1
ATOM 6145 N N . ALA A 1 810 ? -8.227 -7.551 -25.769 1.00 96.38 810 ALA A N 1
ATOM 6146 C CA . ALA A 1 810 ? -7.736 -8.332 -24.636 1.00 96.38 810 ALA A CA 1
ATOM 6147 C C . ALA A 1 810 ? -6.205 -8.510 -24.700 1.00 96.38 810 ALA A C 1
ATOM 6149 O O . ALA A 1 810 ? -5.650 -8.938 -25.717 1.00 96.38 810 ALA A O 1
ATOM 6150 N N . LYS A 1 811 ? -5.491 -8.189 -23.610 1.00 94.12 811 LYS A N 1
ATOM 6151 C CA . LYS A 1 811 ? -4.016 -8.135 -23.622 1.00 94.12 811 LYS A CA 1
ATOM 6152 C C . LYS A 1 811 ? -3.379 -9.487 -23.952 1.00 94.12 811 LYS A C 1
ATOM 6154 O O . LYS A 1 811 ? -2.442 -9.539 -24.747 1.00 94.12 811 LYS A O 1
ATOM 6159 N N . ASN A 1 812 ? -3.914 -10.581 -23.407 1.00 93.06 812 ASN A N 1
ATOM 6160 C CA . ASN A 1 812 ? -3.469 -11.945 -23.695 1.00 93.06 812 ASN A CA 1
ATOM 6161 C C . ASN A 1 812 ? -3.994 -12.421 -25.073 1.00 93.06 812 ASN A C 1
ATOM 6163 O O . ASN A 1 812 ? -5.211 -12.539 -25.233 1.00 93.06 812 ASN A O 1
ATOM 6167 N N . PRO A 1 813 ? -3.128 -12.780 -26.047 1.00 92.44 813 PRO A N 1
ATOM 6168 C CA . PRO A 1 813 ? -3.560 -13.300 -27.349 1.00 92.44 813 PRO A CA 1
ATOM 6169 C C . PRO A 1 813 ? -4.479 -14.529 -27.278 1.00 92.44 813 PRO A C 1
ATOM 6171 O O . PRO A 1 813 ? -5.298 -14.719 -28.171 1.00 92.44 813 PRO A O 1
ATOM 6174 N N . GLY A 1 814 ? -4.393 -15.346 -26.221 1.00 93.19 814 GLY A N 1
ATOM 6175 C CA . GLY A 1 814 ? -5.277 -16.502 -26.015 1.00 93.19 814 GLY A CA 1
ATOM 6176 C C . GLY A 1 814 ? -6.729 -16.147 -25.664 1.00 93.19 814 GLY A C 1
ATOM 6177 O O . GLY A 1 814 ? -7.604 -16.993 -25.801 1.00 93.19 814 GLY A O 1
ATOM 6178 N N . GLN A 1 815 ? -7.003 -14.906 -25.245 1.00 94.38 815 GLN A N 1
ATOM 6179 C CA . GLN A 1 815 ? -8.355 -14.419 -24.929 1.00 94.38 815 GLN A CA 1
ATOM 6180 C C . GLN A 1 815 ? -9.027 -13.702 -26.117 1.00 94.38 815 GLN A C 1
ATOM 6182 O O . GLN A 1 815 ? -10.244 -13.515 -26.117 1.00 94.38 815 GLN A O 1
ATOM 6187 N N . ARG A 1 816 ? -8.250 -13.328 -27.145 1.00 96.12 816 ARG A N 1
ATOM 6188 C CA . ARG A 1 816 ? -8.744 -12.642 -28.350 1.00 96.12 816 ARG A CA 1
ATOM 6189 C C . ARG A 1 816 ? -9.526 -13.577 -29.278 1.00 96.12 816 ARG A C 1
ATOM 6191 O O . ARG A 1 816 ? -9.606 -14.790 -29.072 1.00 96.12 816 ARG A O 1
ATOM 6198 N N . TYR A 1 817 ? -10.066 -13.022 -30.360 1.00 97.00 817 TYR A N 1
ATOM 6199 C CA . TYR A 1 817 ? -10.397 -13.811 -31.549 1.00 97.00 817 TYR A CA 1
ATOM 6200 C C . TYR A 1 817 ? -9.142 -14.540 -32.051 1.00 97.00 817 TYR A C 1
ATOM 6202 O O . TYR A 1 817 ? -8.075 -13.934 -32.141 1.00 97.00 817 TYR A O 1
ATOM 6210 N N . GLN A 1 818 ? -9.254 -15.841 -32.333 1.00 96.19 818 GLN A N 1
ATOM 6211 C CA . GLN A 1 818 ? -8.110 -16.650 -32.775 1.00 96.19 818 GLN A CA 1
ATOM 6212 C C . GLN A 1 818 ? -7.947 -16.638 -34.303 1.00 96.19 818 GLN A C 1
ATOM 6214 O O . GLN A 1 818 ? -6.855 -16.917 -34.794 1.00 96.19 818 GLN A O 1
ATOM 6219 N N . ARG A 1 819 ? -9.009 -16.297 -35.045 1.00 96.88 819 ARG A N 1
ATOM 6220 C CA . ARG A 1 819 ? -9.039 -16.194 -36.510 1.00 96.88 819 ARG A CA 1
ATOM 6221 C C . ARG A 1 819 ? -9.776 -14.924 -36.946 1.00 96.88 819 ARG A C 1
ATOM 6223 O O . ARG A 1 819 ? -10.653 -14.437 -36.228 1.00 96.88 819 ARG A O 1
ATOM 6230 N N . GLY A 1 820 ? -9.459 -14.402 -38.128 1.00 95.56 820 GLY A N 1
ATOM 6231 C CA . GLY A 1 820 ? -10.122 -13.220 -38.688 1.00 95.56 820 GLY A CA 1
ATOM 6232 C C . GLY A 1 820 ? -11.592 -13.476 -39.023 1.00 95.56 820 GLY A C 1
ATOM 6233 O O . GLY A 1 820 ? -12.441 -12.638 -38.725 1.00 95.56 820 GLY A O 1
ATOM 6234 N N . ALA A 1 821 ? -11.918 -14.680 -39.497 1.00 96.19 821 ALA A N 1
ATOM 6235 C CA . ALA A 1 821 ? -13.293 -15.098 -39.769 1.00 96.19 821 ALA A CA 1
ATOM 6236 C C . ALA A 1 821 ? -14.181 -15.090 -38.505 1.00 96.19 821 ALA A C 1
ATOM 6238 O O . ALA A 1 821 ? -15.380 -14.818 -38.591 1.00 96.19 821 ALA A O 1
ATOM 6239 N N . ASP A 1 822 ? -13.609 -15.337 -37.318 1.00 97.06 822 ASP A N 1
ATOM 6240 C CA . ASP A 1 822 ? -14.348 -15.306 -36.047 1.00 97.06 822 ASP A CA 1
ATOM 6241 C C . ASP A 1 822 ? -14.771 -13.865 -35.695 1.00 97.06 822 ASP A C 1
ATOM 6243 O O . ASP A 1 822 ? -15.900 -13.623 -35.260 1.00 97.06 822 ASP A O 1
ATOM 6247 N N . LEU A 1 823 ? -13.874 -12.896 -35.928 1.00 97.31 823 LEU A N 1
ATOM 6248 C CA . LEU A 1 823 ? -14.130 -11.463 -35.746 1.00 97.31 823 LEU A CA 1
ATOM 6249 C C . LEU A 1 823 ? -15.113 -10.939 -36.805 1.00 97.31 823 LEU A C 1
ATOM 6251 O O . LEU A 1 823 ? -16.087 -10.270 -36.462 1.00 97.31 823 LEU A O 1
ATOM 6255 N N . ALA A 1 824 ? -14.911 -11.296 -38.077 1.00 97.06 824 ALA A N 1
ATOM 6256 C CA . ALA A 1 824 ? -15.801 -10.922 -39.176 1.00 97.06 824 ALA A CA 1
ATOM 6257 C C . ALA A 1 824 ? -17.237 -11.430 -38.958 1.00 97.06 824 ALA A C 1
ATOM 6259 O O . ALA A 1 824 ? -18.201 -10.706 -39.210 1.00 97.06 824 ALA A O 1
ATOM 6260 N N . THR A 1 825 ? -17.388 -12.651 -38.435 1.00 97.06 825 THR A N 1
ATOM 6261 C CA . THR A 1 825 ? -18.690 -13.226 -38.065 1.00 97.06 825 THR A CA 1
ATOM 6262 C C . THR A 1 825 ? -19.353 -12.422 -36.946 1.00 97.06 825 THR A C 1
ATOM 6264 O O . THR A 1 825 ? -20.516 -12.049 -37.078 1.00 97.06 825 THR A O 1
ATOM 6267 N N . ALA A 1 826 ? -18.624 -12.079 -35.879 1.00 95.94 826 ALA A N 1
ATOM 6268 C CA . ALA A 1 826 ? -19.181 -11.299 -34.773 1.00 95.94 826 ALA A CA 1
ATOM 6269 C C . ALA A 1 826 ? -19.640 -9.891 -35.211 1.00 95.94 826 ALA A C 1
ATOM 6271 O O . ALA A 1 826 ? -20.739 -9.460 -34.857 1.00 95.94 826 ALA A O 1
ATOM 6272 N N . LEU A 1 827 ? -18.849 -9.211 -36.050 1.00 96.25 827 LEU A N 1
ATOM 6273 C CA . LEU A 1 827 ? -19.198 -7.907 -36.630 1.00 96.25 827 LEU A CA 1
ATOM 6274 C C . LEU A 1 827 ? -20.451 -7.983 -37.517 1.00 96.25 827 LEU A C 1
ATOM 6276 O O . LEU A 1 827 ? -21.310 -7.104 -37.450 1.00 96.25 827 LEU A O 1
ATOM 6280 N N . ARG A 1 828 ? -20.597 -9.057 -38.306 1.00 95.75 828 ARG A N 1
ATOM 6281 C CA . ARG A 1 828 ? -21.794 -9.317 -39.125 1.00 95.75 828 ARG A CA 1
ATOM 6282 C C . ARG A 1 828 ? -23.038 -9.589 -38.278 1.00 95.75 828 ARG A C 1
ATOM 6284 O O . ARG A 1 828 ? -24.105 -9.088 -38.623 1.00 95.75 828 ARG A O 1
ATOM 6291 N N . SER A 1 829 ? -22.912 -10.306 -37.161 1.00 93.00 829 SER A N 1
ATOM 6292 C CA . SER A 1 829 ? -24.025 -10.522 -36.225 1.00 93.00 829 SER A CA 1
ATOM 6293 C C . SER A 1 829 ? -24.490 -9.216 -35.571 1.00 93.00 829 SER A C 1
ATOM 6295 O O . SER A 1 829 ? -25.689 -8.949 -35.541 1.00 93.00 829 SER A O 1
ATOM 6297 N N . ALA A 1 830 ? -23.565 -8.354 -35.129 1.00 91.69 830 ALA A N 1
ATOM 6298 C CA . ALA A 1 830 ? -23.908 -7.026 -34.608 1.00 91.69 830 ALA A CA 1
ATOM 6299 C C . ALA A 1 830 ? -24.575 -6.135 -35.680 1.00 91.69 830 ALA A C 1
ATOM 6301 O O . ALA A 1 830 ? -25.571 -5.462 -35.411 1.00 91.69 830 ALA A O 1
ATOM 6302 N N . LEU A 1 831 ? -24.081 -6.186 -36.923 1.00 91.44 831 LEU A N 1
ATOM 6303 C CA . LEU A 1 831 ? -24.675 -5.498 -38.074 1.00 91.44 831 LEU A CA 1
ATOM 6304 C C . LEU A 1 831 ? -26.101 -5.987 -38.395 1.00 91.44 831 LEU A C 1
ATOM 6306 O O . LEU A 1 831 ? -26.958 -5.179 -38.756 1.00 91.44 831 LEU A O 1
ATOM 6310 N N . ALA A 1 832 ? -26.367 -7.288 -38.257 1.00 88.44 832 ALA A N 1
ATOM 6311 C CA . ALA A 1 832 ? -27.700 -7.860 -38.430 1.00 88.44 832 ALA A CA 1
ATOM 6312 C C . ALA A 1 832 ? -28.657 -7.434 -37.301 1.00 88.44 832 ALA A C 1
ATOM 6314 O O . ALA A 1 832 ? -29.779 -7.020 -37.588 1.00 88.44 832 ALA A O 1
ATOM 6315 N N . GLY A 1 833 ? -28.199 -7.452 -36.042 1.00 85.12 833 GLY A N 1
ATOM 6316 C CA . GLY A 1 833 ? -28.982 -7.007 -34.882 1.00 85.12 833 GLY A CA 1
ATOM 6317 C C . GLY A 1 833 ? -29.442 -5.550 -34.994 1.00 85.12 833 GLY A C 1
ATOM 6318 O O . GLY A 1 833 ? -30.630 -5.267 -34.845 1.00 85.12 833 GLY A O 1
ATOM 6319 N N . MET A 1 834 ? -28.540 -4.635 -35.375 1.00 83.62 834 MET A N 1
ATOM 6320 C CA . MET A 1 834 ? -28.896 -3.227 -35.628 1.00 83.62 834 MET A CA 1
ATOM 6321 C C . MET A 1 834 ? -29.969 -3.074 -36.718 1.00 83.62 834 MET A C 1
ATOM 6323 O O . MET A 1 834 ? -30.881 -2.259 -36.582 1.00 83.62 834 MET A O 1
ATOM 6327 N N . LYS A 1 835 ? -29.893 -3.872 -37.792 1.00 81.12 835 LYS A N 1
ATOM 6328 C CA . LYS A 1 835 ? -30.873 -3.836 -38.891 1.00 81.12 835 LYS A CA 1
ATOM 6329 C C . LYS A 1 835 ? -32.227 -4.441 -38.501 1.00 81.12 835 LYS A C 1
ATOM 6331 O O . LYS A 1 835 ? -33.238 -4.012 -39.048 1.00 81.12 835 LYS A O 1
ATOM 6336 N N . ALA A 1 836 ? -32.267 -5.374 -37.547 1.00 74.19 836 ALA A N 1
ATOM 6337 C CA . ALA A 1 836 ? -33.510 -5.922 -37.005 1.00 74.19 836 ALA A CA 1
ATOM 6338 C C . ALA A 1 836 ? -34.250 -4.911 -36.104 1.00 74.19 836 ALA A C 1
ATOM 6340 O O . ALA A 1 836 ? -35.417 -4.619 -36.357 1.00 74.19 836 ALA A O 1
ATOM 6341 N N . GLY A 1 837 ? -33.569 -4.298 -35.126 1.00 64.00 837 GLY A N 1
ATOM 6342 C CA . GLY A 1 837 ? -34.187 -3.297 -34.234 1.00 64.00 837 GLY A CA 1
ATOM 6343 C C . GLY A 1 837 ? -34.693 -2.045 -34.970 1.00 64.00 837 GLY A C 1
ATOM 6344 O O . GLY A 1 837 ? -35.738 -1.480 -34.638 1.00 64.00 837 GLY A O 1
ATOM 6345 N N . ALA A 1 838 ? -34.006 -1.653 -36.049 1.00 58.41 838 ALA A N 1
ATOM 6346 C CA . ALA A 1 838 ? -34.463 -0.594 -36.946 1.00 58.41 838 ALA A CA 1
ATOM 6347 C C . ALA A 1 838 ? -35.787 -0.922 -37.674 1.00 58.41 838 ALA A C 1
ATOM 6349 O O . ALA A 1 838 ? -36.513 0.002 -38.034 1.00 58.41 838 ALA A O 1
ATOM 6350 N N . LEU A 1 839 ? -36.123 -2.203 -37.881 1.00 50.22 839 LEU A N 1
ATOM 6351 C CA . LEU A 1 839 ? -37.376 -2.626 -38.522 1.00 50.22 839 LEU A CA 1
ATOM 6352 C C . LEU A 1 839 ? -38.552 -2.685 -37.536 1.00 50.22 839 LEU A C 1
ATOM 6354 O O . LEU A 1 839 ? -39.650 -2.264 -37.900 1.00 50.22 839 LEU A O 1
ATOM 6358 N N . GLU A 1 840 ? -38.337 -3.120 -36.288 1.00 50.41 840 GLU A N 1
ATOM 6359 C CA . GLU A 1 840 ? -39.376 -3.054 -35.239 1.00 50.41 840 GLU A CA 1
ATOM 6360 C C . GLU A 1 840 ? -39.836 -1.613 -34.969 1.00 50.41 840 GLU A C 1
ATOM 6362 O O . GLU A 1 840 ? -41.019 -1.367 -34.747 1.00 50.41 840 GLU A O 1
ATOM 6367 N N . THR A 1 841 ? -38.925 -0.644 -35.087 1.00 48.00 841 THR A N 1
ATOM 6368 C CA . THR A 1 841 ? -39.196 0.786 -34.843 1.00 48.00 841 THR A CA 1
ATOM 6369 C C . THR A 1 841 ? -40.136 1.423 -35.892 1.00 48.00 841 THR A C 1
ATOM 6371 O O . THR A 1 841 ? -40.632 2.529 -35.690 1.00 48.00 841 THR A O 1
ATOM 6374 N N . ILE A 1 842 ? -40.401 0.750 -37.021 1.00 47.72 842 ILE A N 1
ATOM 6375 C CA . ILE A 1 842 ? -41.171 1.292 -38.160 1.00 47.72 842 ILE A CA 1
ATOM 6376 C C . ILE A 1 842 ? -42.645 0.827 -38.160 1.00 47.72 842 ILE A C 1
ATOM 6378 O O . ILE A 1 842 ? -43.471 1.384 -38.887 1.00 47.72 842 ILE A O 1
ATOM 6382 N N . LEU A 1 843 ? -43.019 -0.151 -37.326 1.00 39.22 843 LEU A N 1
ATOM 6383 C CA . LEU A 1 843 ? -44.405 -0.623 -37.210 1.00 39.22 843 LEU A CA 1
ATOM 6384 C C . LEU A 1 843 ? -45.223 0.270 -36.250 1.00 39.22 843 LEU A C 1
ATOM 6386 O O . LEU A 1 843 ? -44.885 0.364 -35.070 1.00 39.22 843 LEU A O 1
ATOM 6390 N N . PRO A 1 844 ? -46.321 0.912 -36.699 1.00 39.12 844 PRO A N 1
ATOM 6391 C CA . PRO A 1 844 ? -47.125 1.773 -35.836 1.00 39.12 844 PRO A CA 1
ATOM 6392 C C . PRO A 1 844 ? -47.980 0.948 -34.863 1.00 39.12 844 PRO A C 1
ATOM 6394 O O . PRO A 1 844 ? -48.932 0.277 -35.267 1.00 39.12 844 PRO A O 1
ATOM 6397 N N . ALA A 1 845 ? -47.672 1.033 -33.568 1.00 36.16 845 ALA A N 1
ATOM 6398 C CA . ALA A 1 845 ? -48.510 0.471 -32.511 1.00 36.16 845 ALA A CA 1
ATOM 6399 C C . 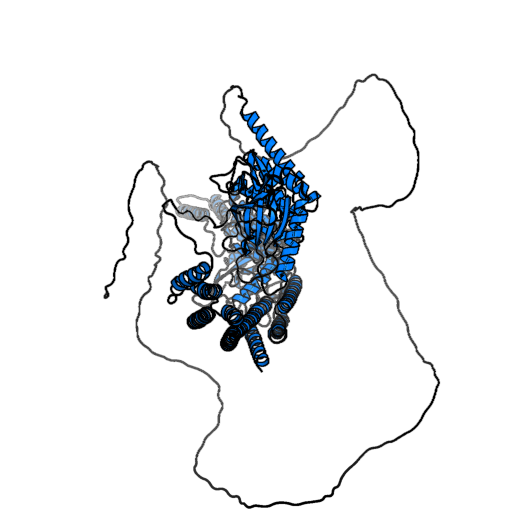ALA A 1 845 ? -49.888 1.167 -32.455 1.00 36.16 845 ALA A C 1
ATOM 6401 O O . ALA A 1 845 ? -49.990 2.389 -32.584 1.00 36.16 845 ALA A O 1
ATOM 6402 N N . ALA A 1 846 ? -50.955 0.386 -32.263 1.00 36.22 846 ALA A N 1
ATOM 6403 C CA . ALA A 1 846 ? -52.331 0.888 -32.258 1.00 36.22 846 ALA A CA 1
ATOM 6404 C C . ALA A 1 846 ? -52.713 1.571 -30.918 1.00 36.22 846 ALA A C 1
ATOM 6406 O O . ALA A 1 846 ? -52.258 1.124 -29.865 1.00 36.22 846 ALA A O 1
ATOM 6407 N N . PRO A 1 847 ? -53.565 2.619 -30.921 1.00 54.53 847 PRO A N 1
ATOM 6408 C CA . PRO A 1 847 ? -53.854 3.405 -29.718 1.00 54.53 847 PRO A CA 1
ATOM 6409 C C . PRO A 1 847 ? -55.139 2.985 -28.975 1.00 54.53 847 PRO A C 1
ATOM 6411 O O . PRO A 1 847 ? -56.238 3.272 -29.443 1.00 54.53 847 PRO A O 1
ATOM 6414 N N . ASN A 1 848 ? -54.993 2.375 -27.790 1.00 37.91 848 ASN A N 1
ATOM 6415 C CA . ASN A 1 848 ? -55.881 2.499 -26.612 1.00 37.91 848 ASN A CA 1
ATOM 6416 C C . ASN A 1 848 ? -55.264 1.716 -25.418 1.00 37.91 848 ASN A C 1
ATOM 6418 O O . ASN A 1 848 ? -54.440 0.838 -25.648 1.00 37.91 848 ASN A O 1
ATOM 6422 N N . GLU A 1 849 ? -55.567 1.954 -24.134 1.00 34.47 849 GLU A N 1
ATOM 6423 C CA . GLU A 1 849 ? -56.568 2.837 -23.502 1.00 34.47 849 GLU A CA 1
ATOM 6424 C C . GLU A 1 849 ? -56.025 3.444 -22.170 1.00 34.47 849 GLU A C 1
ATOM 6426 O O . GLU A 1 849 ? -54.826 3.402 -21.897 1.00 34.47 849 GLU A O 1
ATOM 6431 N N . GLU A 1 850 ? -56.873 4.081 -21.354 1.00 38.34 850 GLU A N 1
ATOM 6432 C CA . GLU A 1 850 ? -56.493 5.121 -20.379 1.00 38.34 850 GLU A CA 1
ATOM 6433 C C . GLU A 1 850 ? -56.362 4.737 -18.873 1.00 38.34 850 GLU A C 1
ATOM 6435 O O . GLU A 1 850 ? -57.094 3.903 -18.350 1.00 38.34 850 GLU A O 1
ATOM 6440 N N . ARG A 1 851 ? -55.568 5.556 -18.145 1.00 35.56 851 ARG A N 1
ATOM 6441 C CA . ARG A 1 851 ? -55.663 5.946 -16.702 1.00 35.56 851 ARG A CA 1
ATOM 6442 C C . ARG A 1 851 ? -55.433 4.903 -15.582 1.00 35.56 851 ARG A C 1
ATOM 6444 O O . ARG A 1 851 ? -56.350 4.185 -15.195 1.00 35.56 851 ARG A O 1
ATOM 6451 N N . ARG A 1 852 ? -54.353 5.117 -14.804 1.00 28.97 852 ARG A N 1
ATOM 6452 C CA . ARG A 1 852 ? -54.401 5.665 -13.411 1.00 28.97 852 ARG A CA 1
ATOM 6453 C C . ARG A 1 852 ? -52.991 5.952 -12.828 1.00 28.97 852 ARG A C 1
ATOM 6455 O O . ARG A 1 852 ? -52.090 5.156 -13.063 1.00 28.97 852 ARG A O 1
ATOM 6462 N N . PRO A 1 853 ? -52.791 7.044 -12.056 1.00 38.12 853 PRO A N 1
ATOM 6463 C CA . PRO A 1 853 ? -51.548 7.350 -11.324 1.00 38.12 853 PRO A CA 1
ATOM 6464 C C . PRO A 1 853 ? -51.694 6.994 -9.804 1.00 38.12 853 PRO A C 1
ATOM 6466 O O . PRO A 1 853 ? -52.720 6.422 -9.431 1.00 38.12 853 PRO A O 1
ATOM 6469 N N . PRO A 1 854 ? -50.687 7.184 -8.921 1.00 47.25 854 PRO A N 1
ATOM 6470 C CA . PRO A 1 854 ? -49.945 6.074 -8.314 1.00 47.25 854 PRO A CA 1
ATOM 6471 C C . PRO A 1 854 ? -50.219 5.851 -6.810 1.00 47.25 854 PRO A C 1
ATOM 6473 O O . PRO A 1 854 ? -50.724 6.740 -6.124 1.00 47.25 854 PRO A O 1
ATOM 6476 N N . GLN A 1 855 ? -49.804 4.697 -6.263 1.00 32.75 855 GLN A N 1
ATOM 6477 C CA . GLN A 1 855 ? -49.821 4.435 -4.814 1.00 32.75 855 GLN A CA 1
ATOM 6478 C C . GLN A 1 855 ? -48.544 3.758 -4.278 1.00 32.75 855 GLN A C 1
ATOM 6480 O O . GLN A 1 855 ? -48.176 2.661 -4.681 1.00 32.75 855 GLN A O 1
ATOM 6485 N N . PHE A 1 856 ? -47.905 4.485 -3.357 1.00 34.16 856 PHE A N 1
ATOM 6486 C CA . PHE A 1 856 ? -47.273 4.084 -2.089 1.00 34.16 856 PHE A CA 1
ATOM 6487 C C . PHE A 1 856 ? -47.063 2.583 -1.770 1.00 34.16 856 PHE A C 1
ATOM 6489 O O . PHE A 1 856 ? -48.014 1.807 -1.779 1.00 34.16 856 PHE A O 1
ATOM 6496 N N . VAL A 1 857 ? -45.853 2.222 -1.308 1.00 35.94 857 VAL A N 1
ATOM 6497 C CA . VAL A 1 857 ? -45.532 0.916 -0.686 1.00 35.94 857 VAL A CA 1
ATOM 6498 C C . VAL A 1 857 ? -44.624 1.119 0.550 1.00 35.94 857 VAL A C 1
ATOM 6500 O O . VAL A 1 857 ? -43.544 1.688 0.394 1.00 35.94 857 VAL A O 1
ATOM 6503 N N . PRO A 1 858 ? -45.039 0.692 1.763 1.00 35.25 858 PRO A N 1
ATOM 6504 C CA . PRO A 1 858 ? -44.238 0.717 3.001 1.00 35.25 858 PRO A CA 1
ATOM 6505 C C . PRO A 1 858 ? -43.846 -0.750 3.428 1.00 35.25 858 PRO A C 1
ATOM 6507 O O . PRO A 1 858 ? -43.888 -1.613 2.550 1.00 35.25 858 PRO A O 1
ATOM 6510 N N . PRO A 1 859 ? -43.351 -1.100 4.648 1.00 40.28 859 PRO A N 1
ATOM 6511 C CA . PRO A 1 859 ? -42.172 -1.983 4.787 1.00 40.28 859 PRO A CA 1
ATOM 6512 C C . PRO A 1 859 ? -42.456 -3.407 5.351 1.00 40.28 859 PRO A C 1
ATOM 6514 O O . PRO A 1 859 ? -43.598 -3.703 5.702 1.00 40.28 859 PRO A O 1
ATOM 6517 N N . PRO A 1 860 ? -41.435 -4.295 5.462 1.00 56.69 860 PRO A N 1
ATOM 6518 C CA . PRO A 1 860 ? -41.604 -5.700 5.871 1.00 56.69 860 PRO A CA 1
ATOM 6519 C C . PRO A 1 860 ? -41.235 -6.038 7.340 1.00 56.69 860 PRO A C 1
ATOM 6521 O O . PRO A 1 860 ? -40.127 -5.755 7.783 1.00 56.69 860 PRO A O 1
ATOM 6524 N N . GLU A 1 861 ? -42.126 -6.756 8.039 1.00 37.59 861 GLU A N 1
ATOM 6525 C CA . GLU A 1 861 ? -41.953 -7.523 9.303 1.00 37.59 861 GLU A CA 1
ATOM 6526 C C . GLU A 1 861 ? -43.193 -8.454 9.472 1.00 37.59 861 GLU A C 1
ATOM 6528 O O . GLU A 1 861 ? -44.231 -8.141 8.893 1.00 37.59 861 GLU A O 1
ATOM 6533 N N . ARG A 1 862 ? -43.248 -9.577 10.224 1.00 35.34 862 ARG A N 1
ATOM 6534 C CA . ARG A 1 862 ? -42.272 -10.508 10.860 1.00 35.34 862 ARG A CA 1
ATOM 6535 C C . ARG A 1 862 ? -43.044 -11.792 11.326 1.00 35.34 862 ARG A C 1
ATOM 6537 O O . ARG A 1 862 ? -44.238 -11.701 11.589 1.00 35.34 862 ARG A O 1
ATOM 6544 N N . THR A 1 863 ? -42.343 -12.914 11.576 1.00 32.50 863 THR A N 1
ATOM 6545 C CA . THR A 1 863 ? -42.655 -14.022 12.549 1.00 32.50 863 THR A CA 1
ATOM 6546 C C . THR A 1 863 ? -43.646 -15.174 12.210 1.00 32.50 863 THR A C 1
ATOM 6548 O O . THR A 1 863 ? -44.852 -15.011 12.306 1.00 32.50 863 THR A O 1
ATOM 6551 N N . GLU A 1 864 ? -43.075 -16.350 11.882 1.00 34.25 864 GLU A N 1
ATOM 6552 C CA . GLU A 1 864 ? -43.163 -17.713 12.506 1.00 34.25 864 GLU A CA 1
ATOM 6553 C C . GLU A 1 864 ? -44.471 -18.471 12.932 1.00 34.25 864 GLU A C 1
ATOM 6555 O O . GLU A 1 864 ? -45.546 -17.920 13.117 1.00 34.25 864 GLU A O 1
ATOM 6560 N N . GLU A 1 865 ? -44.268 -19.793 13.149 1.00 32.78 865 GLU A N 1
ATOM 6561 C CA . GLU A 1 865 ? -45.025 -20.811 13.939 1.00 32.78 865 GLU A CA 1
ATOM 6562 C C . GLU A 1 865 ? -46.251 -21.599 13.378 1.00 32.78 865 GLU A C 1
ATOM 6564 O O . GLU A 1 865 ? -47.413 -21.359 13.685 1.00 32.78 865 GLU A O 1
ATOM 6569 N N . ARG A 1 866 ? -45.932 -22.711 12.688 1.00 34.47 866 ARG A N 1
ATOM 6570 C CA . ARG A 1 866 ? -46.204 -24.122 13.098 1.00 34.47 866 ARG A CA 1
ATOM 6571 C C . ARG A 1 866 ? -47.607 -24.552 13.606 1.00 34.47 866 ARG A C 1
ATOM 6573 O O . ARG A 1 866 ? -47.942 -24.370 14.772 1.00 34.47 866 ARG A O 1
ATOM 6580 N N . THR A 1 867 ? -48.293 -25.425 12.845 1.00 28.28 867 THR A N 1
ATOM 6581 C CA . THR A 1 867 ? -49.043 -26.601 13.384 1.00 28.28 867 THR A CA 1
ATOM 6582 C C . THR A 1 867 ? -49.388 -27.654 12.302 1.00 28.28 867 THR A C 1
ATOM 6584 O O . THR A 1 867 ? -49.314 -27.376 11.111 1.00 28.28 867 THR A O 1
ATOM 6587 N N . LEU A 1 868 ? -49.734 -28.880 12.725 1.00 41.50 868 LEU A N 1
ATOM 6588 C CA . LEU A 1 868 ? -50.160 -30.063 11.933 1.00 41.50 868 LEU A CA 1
ATOM 6589 C C . LEU A 1 868 ? -51.509 -30.576 12.516 1.00 41.50 868 LEU A C 1
ATOM 6591 O O . LEU A 1 868 ? -51.730 -30.277 13.694 1.00 41.50 868 LEU A O 1
ATOM 6595 N N . PRO A 1 869 ? -52.400 -31.336 11.808 1.00 42.09 869 PRO A N 1
ATOM 6596 C CA . PRO A 1 869 ? -52.061 -32.579 11.083 1.00 42.09 869 PRO A CA 1
ATOM 6597 C C . PRO A 1 869 ? -52.922 -32.965 9.830 1.00 42.09 869 PRO A C 1
ATOM 6599 O O . PRO A 1 869 ? -53.633 -32.156 9.247 1.00 42.09 869 PRO A O 1
ATOM 6602 N N . MET A 1 870 ? -52.779 -34.241 9.427 1.00 32.94 870 MET A N 1
ATOM 6603 C CA . MET A 1 870 ? -53.410 -35.068 8.360 1.00 32.94 870 MET A CA 1
ATOM 6604 C C . MET A 1 870 ? -54.971 -35.186 8.443 1.00 32.94 870 MET A C 1
ATOM 6606 O O . MET A 1 870 ? -55.492 -34.727 9.461 1.00 32.94 870 MET A O 1
ATOM 6610 N N . PRO A 1 871 ? -55.738 -35.851 7.511 1.00 46.31 871 PRO A N 1
ATOM 6611 C CA . PRO A 1 871 ? -55.339 -36.888 6.518 1.00 46.31 871 PRO A CA 1
ATOM 6612 C C . PRO A 1 871 ? -56.089 -36.972 5.141 1.00 46.31 871 PRO A C 1
ATOM 6614 O O . PRO A 1 871 ? -56.971 -36.180 4.837 1.00 46.31 871 PRO A O 1
ATOM 6617 N N . ALA A 1 872 ? -55.783 -38.058 4.397 1.00 27.03 872 ALA A N 1
ATOM 6618 C CA . ALA A 1 872 ? -56.645 -38.843 3.473 1.00 27.03 872 ALA A CA 1
ATOM 6619 C C . ALA A 1 872 ? -56.579 -38.650 1.926 1.00 27.03 872 ALA A C 1
ATOM 6621 O O . ALA A 1 872 ? -57.202 -37.778 1.333 1.00 27.03 872 ALA A O 1
ATOM 6622 N N . VAL A 1 873 ? -55.908 -39.626 1.293 1.00 37.91 873 VAL A N 1
ATOM 6623 C CA . VAL A 1 873 ? -56.039 -40.174 -0.089 1.00 37.91 873 VAL A CA 1
ATOM 6624 C C . VAL A 1 873 ? -57.356 -40.993 -0.175 1.00 37.91 873 VAL A C 1
ATOM 6626 O O . VAL A 1 873 ? -57.663 -41.600 0.858 1.00 37.91 873 VAL A O 1
ATOM 6629 N N . PRO A 1 874 ? -58.171 -41.035 -1.275 1.00 46.09 874 PRO A N 1
ATOM 6630 C CA . PRO A 1 874 ? -57.912 -41.814 -2.526 1.00 46.09 874 PRO A CA 1
ATOM 6631 C C . PRO A 1 874 ? -58.516 -41.237 -3.848 1.00 46.09 874 PRO A C 1
ATOM 6633 O O . PRO A 1 874 ? -59.113 -40.170 -3.808 1.00 46.09 874 PRO A O 1
ATOM 6636 N N . VAL A 1 875 ? -58.539 -41.882 -5.039 1.00 34.56 875 VAL A N 1
ATOM 6637 C CA . VAL A 1 875 ? -57.645 -42.746 -5.883 1.00 34.56 875 VAL A CA 1
ATOM 6638 C C . VAL A 1 875 ? -58.384 -42.953 -7.235 1.00 34.56 875 VAL A C 1
ATOM 6640 O O . VAL A 1 875 ? -59.578 -43.201 -7.192 1.00 34.56 875 VAL A O 1
ATOM 6643 N N . ALA A 1 876 ? -57.660 -42.915 -8.370 1.00 35.41 876 ALA A N 1
ATOM 6644 C CA . ALA A 1 876 ? -57.943 -43.482 -9.718 1.00 35.41 876 ALA A CA 1
ATOM 6645 C C . ALA A 1 876 ? -59.315 -43.324 -10.437 1.00 35.41 876 ALA A C 1
ATOM 6647 O O . ALA A 1 876 ? -60.383 -43.379 -9.848 1.00 35.41 876 ALA A O 1
ATOM 6648 N N . ASP A 1 877 ? -59.258 -43.329 -11.777 1.00 31.53 877 ASP A N 1
ATOM 6649 C CA . ASP A 1 877 ? -59.758 -44.487 -12.546 1.00 31.53 877 ASP A CA 1
ATOM 6650 C C . ASP A 1 877 ? -58.881 -44.710 -13.809 1.00 31.53 877 ASP A C 1
ATOM 6652 O O . ASP A 1 877 ? -57.999 -43.887 -14.075 1.00 31.53 877 ASP A O 1
ATOM 6656 N N . ALA A 1 878 ? -59.023 -45.840 -14.520 1.00 29.50 878 ALA A N 1
ATOM 6657 C CA . ALA A 1 878 ? -58.002 -46.354 -15.459 1.00 29.50 878 ALA A CA 1
ATOM 6658 C C . ALA A 1 878 ? -58.504 -46.691 -16.912 1.00 29.50 878 ALA A C 1
ATOM 6660 O O . ALA A 1 878 ? -59.202 -45.845 -17.470 1.00 29.50 878 ALA A O 1
ATOM 6661 N N . PRO A 1 879 ? -58.063 -47.748 -17.655 1.00 63.56 879 PRO A N 1
ATOM 6662 C CA . PRO A 1 879 ? -57.575 -47.573 -19.039 1.00 63.56 879 PRO A CA 1
ATOM 6663 C C . PRO A 1 879 ? -58.387 -48.351 -20.116 1.00 63.56 879 PRO A C 1
ATOM 6665 O O . PRO A 1 879 ? -59.449 -48.894 -19.809 1.00 63.56 879 PRO A O 1
ATOM 6668 N N . PRO A 1 880 ? -57.916 -48.436 -21.386 1.00 49.94 880 PRO A N 1
ATOM 6669 C CA . PRO A 1 880 ? -57.126 -49.623 -21.781 1.00 49.94 880 PRO A CA 1
ATOM 6670 C C . PRO A 1 880 ? -55.983 -49.390 -22.815 1.00 49.94 880 PRO A C 1
ATOM 6672 O O . PRO A 1 880 ? -55.770 -48.292 -23.317 1.00 49.94 880 PRO A O 1
ATOM 6675 N N . GLN A 1 881 ? -55.233 -50.467 -23.099 1.00 34.59 881 GLN A N 1
ATOM 6676 C CA . GLN A 1 881 ? -54.093 -50.620 -24.046 1.00 34.59 881 GLN A CA 1
ATOM 6677 C C . GLN A 1 881 ? -54.584 -51.208 -25.423 1.00 34.59 881 GLN A C 1
ATOM 6679 O O . GLN A 1 881 ? -55.809 -51.201 -25.584 1.00 34.59 881 GLN A O 1
ATOM 6684 N N . PRO A 1 882 ? -53.788 -51.777 -26.396 1.00 48.53 882 PRO A N 1
ATOM 6685 C CA . PRO A 1 882 ? -52.328 -52.083 -26.451 1.00 48.53 882 PRO A CA 1
ATOM 6686 C C . PRO A 1 882 ? -51.566 -52.033 -27.830 1.00 48.53 882 PRO A C 1
ATOM 6688 O O . PRO A 1 882 ? -52.158 -51.802 -28.878 1.00 48.53 882 PRO A O 1
ATOM 6691 N N . ALA A 1 883 ? -50.269 -52.426 -27.784 1.00 35.00 883 ALA A N 1
ATOM 6692 C CA . ALA A 1 883 ? -49.473 -53.211 -28.779 1.00 35.00 883 ALA A CA 1
ATOM 6693 C C . ALA A 1 883 ? -48.766 -52.543 -30.007 1.00 35.00 883 ALA A C 1
ATOM 6695 O O . ALA A 1 883 ? -49.301 -51.587 -30.553 1.00 35.00 883 ALA A O 1
ATOM 6696 N N . THR A 1 884 ? -47.618 -53.017 -30.577 1.00 32.66 884 THR A N 1
ATOM 6697 C CA . THR A 1 884 ? -46.506 -53.951 -30.158 1.00 32.66 884 THR A CA 1
ATOM 6698 C C . THR A 1 884 ? -45.329 -54.016 -31.200 1.00 32.66 884 THR A C 1
ATOM 6700 O O . THR A 1 884 ? -45.621 -54.154 -32.381 1.00 32.66 884 THR A O 1
ATOM 6703 N N . ALA A 1 885 ? -44.048 -54.070 -30.745 1.00 31.64 885 ALA A N 1
ATOM 6704 C CA . ALA A 1 885 ? -42.782 -54.592 -31.384 1.00 31.64 885 ALA A CA 1
ATOM 6705 C C . ALA A 1 885 ? -42.267 -54.012 -32.756 1.00 31.64 885 ALA A C 1
ATOM 6707 O O . ALA A 1 885 ? -42.975 -53.224 -33.369 1.00 31.64 885 ALA A O 1
ATOM 6708 N N . ALA A 1 886 ? -41.050 -54.285 -33.302 1.00 29.80 886 ALA A N 1
ATOM 6709 C CA . ALA A 1 886 ? -39.929 -55.214 -32.976 1.00 29.80 886 ALA A CA 1
ATOM 6710 C C . ALA A 1 886 ? -38.510 -54.752 -33.491 1.00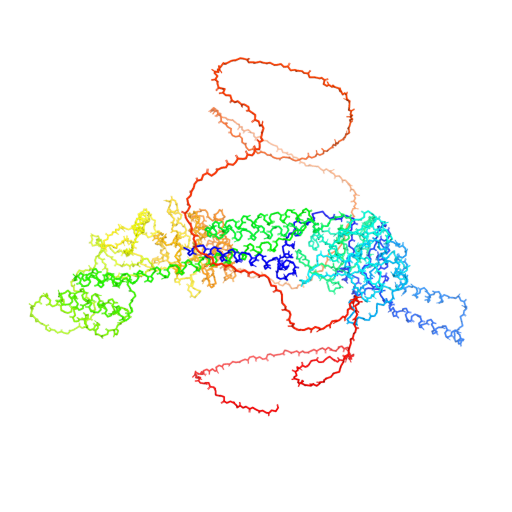 29.80 886 ALA A C 1
ATOM 6712 O O . ALA A 1 886 ? -38.384 -53.688 -34.089 1.00 29.80 886 ALA A O 1
ATOM 6713 N N . GLU A 1 887 ? -37.476 -55.589 -33.273 1.00 33.47 887 GLU A N 1
ATOM 6714 C CA . GLU A 1 887 ? -35.992 -55.473 -33.496 1.00 33.47 887 GLU A CA 1
ATOM 6715 C C . GLU A 1 887 ? -35.503 -56.390 -34.687 1.00 33.47 887 GLU A C 1
ATOM 6717 O O . GLU A 1 887 ? -36.407 -56.893 -35.364 1.00 33.47 887 GLU A O 1
ATOM 6722 N N . PRO A 1 888 ? -34.206 -56.769 -34.966 1.00 53.88 888 PRO A N 1
ATOM 6723 C CA . PRO A 1 888 ? -32.833 -56.268 -34.624 1.00 53.88 888 PRO A CA 1
ATOM 6724 C C . PRO A 1 888 ? -31.717 -56.346 -35.756 1.00 53.88 888 PRO A C 1
ATOM 6726 O O . PRO A 1 888 ? -31.962 -56.892 -36.826 1.00 53.88 888 PRO A O 1
ATOM 6729 N N . GLU A 1 889 ? -30.467 -55.909 -35.443 1.00 35.16 889 GLU A N 1
ATOM 6730 C CA . GLU A 1 889 ? -29.105 -56.442 -35.845 1.00 35.16 889 GLU A CA 1
ATOM 6731 C C . GLU A 1 889 ? -28.636 -56.600 -37.341 1.00 35.16 889 GLU A C 1
ATOM 6733 O O . GLU A 1 889 ? -29.455 -56.404 -38.238 1.00 35.16 889 GLU A O 1
ATOM 6738 N N . PRO A 1 890 ? -27.334 -56.912 -37.683 1.00 54.12 890 PRO A N 1
ATOM 6739 C CA . PRO A 1 890 ? -26.171 -57.354 -36.860 1.00 54.12 890 PRO A CA 1
ATOM 6740 C C . PRO A 1 890 ? -24.790 -56.646 -37.075 1.00 54.12 890 PRO A C 1
ATOM 6742 O O . PRO A 1 890 ? -24.621 -55.797 -37.950 1.00 54.12 890 PRO A O 1
ATOM 6745 N N . ALA A 1 891 ? -23.779 -57.067 -36.291 1.00 33.19 891 ALA A N 1
ATOM 6746 C CA . ALA A 1 891 ? -22.334 -56.726 -36.379 1.00 33.19 891 ALA A CA 1
ATOM 6747 C C . ALA A 1 891 ? -21.512 -57.849 -37.106 1.00 33.19 891 ALA A C 1
ATOM 6749 O O . ALA A 1 891 ? -22.169 -58.618 -37.817 1.00 33.19 891 ALA A O 1
ATOM 6750 N N . PRO A 1 892 ? -20.158 -58.052 -36.993 1.00 54.94 892 PRO A N 1
ATOM 6751 C CA . PRO A 1 892 ? -19.071 -57.497 -36.129 1.00 54.94 892 PRO A CA 1
ATOM 6752 C C . PRO A 1 892 ? -17.963 -56.753 -36.967 1.00 54.94 892 PRO A C 1
ATOM 6754 O O . PRO A 1 892 ? -18.341 -56.186 -37.984 1.00 54.94 892 PRO A O 1
ATOM 6757 N N . GLN A 1 893 ? -16.643 -56.587 -36.689 1.00 31.09 893 GLN A N 1
ATOM 6758 C CA . GLN A 1 893 ? -15.603 -57.203 -35.816 1.00 31.09 893 GLN A CA 1
ATOM 6759 C C . GLN A 1 893 ? -14.392 -56.241 -35.531 1.00 31.09 893 GLN A C 1
ATOM 6761 O O . GLN A 1 893 ? -14.112 -55.418 -36.392 1.00 31.09 893 GLN A O 1
ATOM 6766 N N . VAL A 1 894 ? -13.650 -56.438 -34.407 1.00 34.47 894 VAL A N 1
ATOM 6767 C CA . VAL A 1 894 ? -12.148 -56.599 -34.258 1.00 34.47 894 VAL A CA 1
ATOM 6768 C C . VAL A 1 894 ? -11.181 -55.486 -34.802 1.00 34.47 894 VAL A C 1
ATOM 6770 O O . VAL A 1 894 ? -11.380 -55.015 -35.910 1.00 34.47 894 VAL A O 1
ATOM 6773 N N . GLU A 1 895 ? -10.084 -55.012 -34.154 1.00 31.00 895 GLU A N 1
ATOM 6774 C CA . GLU A 1 895 ? -9.273 -55.440 -32.973 1.00 31.00 895 GLU A CA 1
ATOM 6775 C C . GLU A 1 895 ? -8.463 -54.298 -32.262 1.00 31.00 895 GLU A C 1
ATOM 6777 O O . GLU A 1 895 ? -8.225 -53.251 -32.849 1.00 31.00 895 GLU A O 1
ATOM 6782 N N . MET A 1 896 ? -7.972 -54.593 -31.039 1.00 30.50 896 MET A N 1
ATOM 6783 C CA . MET A 1 896 ? -6.740 -54.162 -30.304 1.00 30.50 896 MET A CA 1
ATOM 6784 C C . MET A 1 896 ? -6.271 -52.691 -30.053 1.00 30.50 896 MET A C 1
ATOM 6786 O O . MET A 1 896 ? -6.030 -51.918 -30.970 1.00 30.50 896 MET A O 1
ATOM 6790 N N . ALA A 1 897 ? -5.909 -52.464 -28.768 1.00 28.80 897 ALA A N 1
ATOM 6791 C CA . ALA A 1 897 ? -5.062 -51.420 -28.128 1.00 28.80 897 ALA A CA 1
ATOM 6792 C C . ALA A 1 897 ? -5.557 -49.941 -28.158 1.00 28.80 897 ALA A C 1
ATOM 6794 O O . ALA A 1 897 ? -5.707 -49.374 -29.233 1.00 28.80 897 ALA A O 1
ATOM 6795 N N . ALA A 1 898 ? -5.888 -49.231 -27.058 1.00 31.25 898 ALA A N 1
ATOM 6796 C CA . ALA A 1 898 ? -5.354 -49.143 -25.670 1.00 31.25 898 ALA A CA 1
ATOM 6797 C C . ALA A 1 898 ? -3.998 -48.390 -25.584 1.00 31.25 898 ALA A C 1
ATOM 6799 O O . ALA A 1 898 ? -3.125 -48.658 -26.404 1.00 31.25 898 ALA A O 1
ATOM 6800 N N . GLU A 1 899 ? -3.722 -47.429 -24.684 1.00 28.89 899 GLU A N 1
ATOM 6801 C CA . GLU A 1 899 ? -4.408 -46.833 -23.502 1.00 28.89 899 GLU A CA 1
ATOM 6802 C C . GLU A 1 899 ? -3.896 -45.363 -23.332 1.00 28.89 899 GLU A C 1
ATOM 6804 O O . GLU A 1 899 ? -2.792 -45.076 -23.795 1.00 28.89 899 GLU A O 1
ATOM 6809 N N . LEU A 1 900 ? -4.567 -44.320 -22.799 1.00 31.34 900 LEU A N 1
ATOM 6810 C CA . LEU A 1 900 ? -5.792 -44.105 -21.984 1.00 31.34 900 LEU A CA 1
ATOM 6811 C C . LEU A 1 900 ? -5.648 -44.408 -20.464 1.00 31.34 900 LEU A C 1
ATOM 6813 O O . LEU A 1 900 ? -5.125 -45.452 -20.115 1.00 31.34 900 LEU A O 1
ATOM 6817 N N . GLU A 1 901 ? -6.071 -43.565 -19.501 1.00 31.97 901 GLU A N 1
ATOM 6818 C CA . GLU A 1 901 ? -6.587 -42.176 -19.559 1.00 31.97 901 GLU A CA 1
ATOM 6819 C C . GLU A 1 901 ? -6.381 -41.383 -18.226 1.00 31.97 901 GLU A C 1
ATOM 6821 O O . GLU A 1 901 ? -5.449 -41.635 -17.466 1.00 31.97 901 GLU A O 1
ATOM 6826 N N . ALA A 1 902 ? -7.224 -40.368 -18.009 1.00 29.77 902 ALA A N 1
ATOM 6827 C CA . ALA A 1 902 ? -7.264 -39.340 -16.968 1.00 29.77 902 ALA A CA 1
ATOM 6828 C C . ALA A 1 902 ? -7.652 -39.868 -15.550 1.00 29.77 902 ALA A C 1
ATOM 6830 O O . ALA A 1 902 ? -8.143 -40.980 -15.421 1.00 29.77 902 ALA A O 1
ATOM 6831 N N . VAL A 1 903 ? -7.273 -39.175 -14.457 1.00 34.31 903 VAL A N 1
ATOM 6832 C CA . VAL A 1 903 ? -8.137 -38.323 -13.578 1.00 34.31 903 VAL A CA 1
ATOM 6833 C C . VAL A 1 903 ? -9.211 -39.067 -12.761 1.00 34.31 903 VAL A C 1
ATOM 6835 O O . VAL A 1 903 ? -10.044 -39.735 -13.348 1.00 34.31 903 VAL A O 1
ATOM 6838 N N . GLU A 1 904 ? -9.256 -38.848 -11.431 1.00 30.39 904 GLU A N 1
ATOM 6839 C CA . GLU A 1 904 ? -10.390 -38.224 -10.691 1.00 30.39 904 GLU A CA 1
ATOM 6840 C C . GLU A 1 904 ? -10.031 -38.008 -9.192 1.00 30.39 904 GLU A C 1
ATOM 6842 O O . GLU A 1 904 ? -8.918 -38.321 -8.763 1.00 30.39 904 GLU A O 1
ATOM 6847 N N . SER A 1 905 ? -10.932 -37.405 -8.404 1.00 31.53 905 SER A N 1
ATOM 6848 C CA . SER A 1 905 ? -10.742 -36.971 -7.009 1.00 31.53 905 SER A CA 1
ATOM 6849 C C . SER A 1 905 ? -12.005 -37.180 -6.161 1.00 31.53 905 SER A C 1
ATOM 6851 O O . SER A 1 905 ? -13.084 -36.777 -6.592 1.00 31.53 905 SER A O 1
ATOM 6853 N N . VAL A 1 906 ? -11.873 -37.711 -4.937 1.00 28.92 906 VAL A N 1
ATOM 6854 C CA . VAL A 1 906 ? -12.961 -37.829 -3.938 1.00 28.92 906 VAL A CA 1
ATOM 6855 C C . VAL A 1 906 ? -12.414 -37.539 -2.528 1.00 28.92 906 VAL A C 1
ATOM 6857 O O . VAL A 1 906 ? -11.239 -37.775 -2.255 1.00 28.92 906 VAL A O 1
ATOM 6860 N N . GLU A 1 907 ? -13.269 -37.027 -1.642 1.00 31.52 907 GLU A N 1
ATOM 6861 C CA . GLU A 1 907 ? -12.987 -36.579 -0.270 1.00 31.52 907 GLU A CA 1
ATOM 6862 C C . GLU A 1 907 ? -14.032 -37.177 0.697 1.00 31.52 907 GLU A C 1
ATOM 6864 O O . GLU A 1 907 ? -15.207 -37.171 0.331 1.00 31.52 907 GLU A O 1
ATOM 6869 N N . LEU A 1 908 ? -13.626 -37.670 1.890 1.00 32.44 908 LEU A N 1
ATOM 6870 C CA . LEU A 1 908 ? -14.300 -37.485 3.208 1.00 32.44 908 LEU A CA 1
ATOM 6871 C C . LEU A 1 908 ? -13.863 -38.466 4.335 1.00 32.44 908 LEU A C 1
ATOM 6873 O O . LEU A 1 908 ? -13.700 -39.659 4.105 1.00 32.44 908 LEU A O 1
ATOM 6877 N N . ALA A 1 909 ? -13.871 -37.920 5.564 1.00 28.42 909 ALA A N 1
ATOM 6878 C CA . ALA A 1 909 ? -14.210 -38.529 6.871 1.00 28.42 909 ALA A CA 1
ATOM 6879 C C . ALA A 1 909 ? -13.204 -39.367 7.723 1.00 28.42 909 ALA A C 1
ATOM 6881 O O . ALA A 1 909 ? -12.900 -40.517 7.432 1.00 28.42 909 ALA A O 1
ATOM 6882 N N . GLU A 1 910 ? -12.911 -38.775 8.897 1.00 30.17 910 GLU A N 1
ATOM 6883 C CA . GLU A 1 910 ? -12.819 -39.343 10.268 1.00 30.17 910 GLU A CA 1
ATOM 6884 C C . GLU A 1 910 ? -11.577 -40.116 10.795 1.00 30.17 910 GLU A C 1
ATOM 6886 O O . GLU A 1 910 ? -10.849 -40.812 10.096 1.00 30.17 910 GLU A O 1
ATOM 6891 N N . GLU A 1 911 ? -11.361 -39.919 12.104 1.00 36.16 911 GLU A N 1
ATOM 6892 C CA . GLU A 1 911 ? -10.262 -40.341 13.003 1.00 36.16 911 GLU A CA 1
ATOM 6893 C C . GLU A 1 911 ? -10.844 -41.317 14.070 1.00 36.16 911 GLU A C 1
ATOM 6895 O O . GLU A 1 911 ? -12.071 -41.307 14.235 1.00 36.16 911 GLU A O 1
ATOM 6900 N N . PRO A 1 912 ? -10.066 -42.150 14.817 1.00 44.50 912 PRO A N 1
ATOM 6901 C CA . PRO A 1 912 ? -9.228 -41.638 15.923 1.00 44.50 912 PRO A CA 1
ATOM 6902 C C . PRO A 1 912 ? -7.963 -42.463 16.316 1.00 44.50 912 PRO A C 1
ATOM 6904 O O . PRO A 1 912 ? -7.735 -43.587 15.873 1.00 44.50 912 PRO A O 1
ATOM 6907 N N . GLU A 1 913 ? -7.173 -41.896 17.237 1.00 37.12 913 GLU A N 1
ATOM 6908 C CA . GLU A 1 913 ? -6.088 -42.521 18.041 1.00 37.12 913 GLU A CA 1
ATOM 6909 C C . GLU A 1 913 ? -6.646 -43.363 19.250 1.00 37.12 913 GLU A C 1
ATOM 6911 O O . GLU A 1 913 ? -7.879 -43.392 19.355 1.00 37.12 913 GLU A O 1
ATOM 6916 N N . PRO A 1 914 ? -5.881 -44.039 20.181 1.00 53.50 914 PRO A N 1
ATOM 6917 C CA . PRO A 1 914 ? -4.536 -43.667 20.709 1.00 53.50 914 PRO A CA 1
ATOM 6918 C C . PRO A 1 914 ? -3.568 -44.770 21.308 1.00 53.50 914 PRO A C 1
ATOM 6920 O O . PRO A 1 914 ? -3.906 -45.945 21.411 1.00 53.50 914 PRO A O 1
ATOM 6923 N N . VAL A 1 915 ? -2.412 -44.314 21.852 1.00 31.27 915 VAL A N 1
ATOM 6924 C CA . VAL A 1 915 ? -1.633 -44.807 23.051 1.00 31.27 915 VAL A CA 1
ATOM 6925 C C . VAL A 1 915 ? -0.708 -46.073 23.022 1.00 31.27 915 VAL A C 1
ATOM 6927 O O . VAL A 1 915 ? -1.163 -47.208 22.998 1.00 31.27 915 VAL A O 1
ATOM 6930 N N . ALA A 1 916 ? 0.609 -45.795 23.171 1.00 31.20 916 ALA A N 1
ATOM 6931 C CA . ALA A 1 916 ? 1.731 -46.383 23.974 1.00 31.20 916 ALA A CA 1
ATOM 6932 C C . ALA A 1 916 ? 1.878 -47.893 24.353 1.00 31.20 916 ALA A C 1
ATOM 6934 O O . ALA A 1 916 ? 0.919 -48.525 24.772 1.00 31.20 916 ALA A O 1
ATOM 6935 N N . GLU A 1 917 ? 3.125 -48.426 24.387 1.00 28.95 917 GLU A N 1
ATOM 6936 C CA . GLU A 1 917 ? 4.026 -48.514 25.585 1.00 28.95 917 GLU A CA 1
ATOM 6937 C C . GLU A 1 917 ? 5.463 -49.017 25.200 1.00 28.95 917 GLU A C 1
ATOM 6939 O O . GLU A 1 917 ? 5.774 -49.001 24.007 1.00 28.95 917 GLU A O 1
ATOM 6944 N N . ALA A 1 918 ? 6.386 -49.343 26.137 1.00 29.31 918 ALA A N 1
ATOM 6945 C CA . ALA A 1 918 ? 7.854 -49.263 25.895 1.00 29.31 918 ALA A CA 1
ATOM 6946 C C . ALA A 1 918 ? 8.797 -50.392 26.426 1.00 29.31 918 ALA A C 1
ATOM 6948 O O . ALA A 1 918 ? 8.483 -51.079 27.393 1.00 29.31 918 ALA A O 1
ATOM 6949 N N . GLU A 1 919 ? 10.021 -50.423 25.849 1.00 33.50 919 GLU A N 1
ATOM 6950 C CA . GLU A 1 919 ? 11.303 -51.020 26.336 1.00 33.50 919 GLU A CA 1
ATOM 6951 C C . GLU A 1 919 ? 11.456 -52.576 26.387 1.00 33.50 919 GLU A C 1
ATOM 6953 O O . GLU A 1 919 ? 10.439 -53.259 26.254 1.00 33.50 919 GLU A O 1
ATOM 6958 N N . PRO A 1 920 ? 12.685 -53.187 26.469 1.00 46.62 920 PRO A N 1
ATOM 6959 C CA . PRO A 1 920 ? 13.908 -52.711 27.159 1.00 46.62 920 PRO A CA 1
ATOM 6960 C C . PRO A 1 920 ? 15.308 -52.883 26.479 1.00 46.62 920 PRO A C 1
ATOM 6962 O O . PRO A 1 920 ? 15.459 -53.293 25.331 1.00 46.62 920 PRO A O 1
ATOM 6965 N N . THR A 1 921 ? 16.315 -52.518 27.285 1.00 30.83 921 THR A N 1
ATOM 6966 C CA . THR A 1 921 ? 17.808 -52.543 27.262 1.00 30.83 921 THR A CA 1
ATOM 6967 C C . THR A 1 921 ? 18.488 -53.942 27.148 1.00 30.83 921 THR A C 1
ATOM 6969 O O . THR A 1 921 ? 17.784 -54.939 27.266 1.00 30.83 921 THR A O 1
ATOM 6972 N N . ALA A 1 922 ? 19.821 -54.164 26.979 1.00 32.09 922 ALA A N 1
ATOM 6973 C CA . ALA A 1 922 ? 21.056 -53.375 26.671 1.00 32.09 922 ALA A CA 1
ATOM 6974 C C . ALA A 1 922 ? 22.254 -54.335 26.294 1.00 32.09 922 ALA A C 1
ATOM 6976 O O . ALA A 1 922 ? 21.990 -55.474 25.925 1.00 32.09 922 ALA A O 1
ATOM 6977 N N . GLU A 1 923 ? 23.530 -53.892 26.444 1.00 29.22 923 GLU A N 1
ATOM 6978 C CA . GLU A 1 923 ? 24.834 -54.637 26.370 1.00 29.22 923 GLU A CA 1
ATOM 6979 C C . GLU A 1 923 ? 25.406 -55.003 24.966 1.00 29.22 923 GLU A C 1
ATOM 6981 O O . GLU A 1 923 ? 24.641 -55.221 24.034 1.00 29.22 923 GLU A O 1
ATOM 6986 N N . THR A 1 924 ? 26.724 -55.211 24.729 1.00 30.08 924 THR A N 1
ATOM 6987 C CA . THR A 1 924 ? 27.956 -54.368 24.896 1.00 30.08 924 THR A CA 1
ATOM 6988 C C . THR A 1 924 ? 29.090 -54.903 23.962 1.00 30.08 924 THR A C 1
ATOM 6990 O O . THR A 1 924 ? 28.928 -55.968 23.373 1.00 30.08 924 THR A O 1
ATOM 6993 N N . GLU A 1 925 ? 30.223 -54.193 23.793 1.00 35.16 925 GLU A N 1
ATOM 6994 C CA . GLU A 1 925 ? 31.363 -54.559 22.894 1.00 35.16 925 GLU A CA 1
ATOM 6995 C C . GLU A 1 925 ? 32.250 -55.736 23.403 1.00 35.16 925 GLU A C 1
ATOM 6997 O O . GLU A 1 925 ? 32.102 -56.133 24.564 1.00 35.16 925 GLU A O 1
ATOM 7002 N N . PRO A 1 926 ? 33.177 -56.314 22.586 1.00 47.41 926 PRO A N 1
ATOM 7003 C CA . PRO A 1 926 ? 34.555 -55.774 22.448 1.00 47.41 926 PRO A CA 1
ATOM 7004 C C . PRO A 1 926 ? 35.234 -55.963 21.050 1.00 47.41 926 PRO A C 1
ATOM 7006 O O . PRO A 1 926 ? 34.588 -56.330 20.071 1.00 47.41 926 PRO A O 1
ATOM 7009 N N . SER A 1 927 ? 36.548 -55.687 20.954 1.00 37.22 927 SER A N 1
ATOM 7010 C CA . SER A 1 927 ? 37.377 -55.500 19.733 1.00 37.22 927 SER A CA 1
ATOM 7011 C C . SER A 1 927 ? 38.472 -56.572 19.477 1.00 37.22 927 SER A C 1
ATOM 7013 O O . SER A 1 927 ? 38.673 -57.424 20.340 1.00 37.22 927 SER A O 1
ATOM 7015 N N . VAL A 1 928 ? 39.175 -56.518 18.311 1.00 32.56 928 VAL A N 1
ATOM 7016 C CA . VAL A 1 928 ? 40.631 -56.813 18.029 1.00 32.56 928 VAL A CA 1
ATOM 7017 C C . VAL A 1 928 ? 40.940 -56.878 16.492 1.00 32.56 928 VAL A C 1
ATOM 7019 O O . VAL A 1 928 ? 40.017 -56.845 15.681 1.00 32.56 928 VAL A O 1
ATOM 7022 N N . GLU A 1 929 ? 42.227 -56.849 16.097 1.00 37.03 929 GLU A N 1
ATOM 7023 C CA . GLU A 1 929 ? 42.833 -56.570 14.761 1.00 37.03 929 GLU A CA 1
ATOM 7024 C C . GLU A 1 929 ? 43.124 -57.800 13.845 1.00 37.03 929 GLU A C 1
ATOM 7026 O O . GLU A 1 929 ? 43.027 -58.928 14.324 1.00 37.03 929 GLU A O 1
ATOM 7031 N N . ALA A 1 930 ? 43.569 -57.581 12.576 1.00 32.72 930 ALA A N 1
ATOM 7032 C CA . ALA A 1 930 ? 44.729 -58.264 11.916 1.00 32.72 930 ALA A CA 1
ATOM 7033 C C . ALA A 1 930 ? 44.992 -57.896 10.409 1.00 32.72 930 ALA A C 1
ATOM 7035 O O . ALA A 1 930 ? 44.062 -57.935 9.613 1.00 32.72 930 ALA A O 1
ATOM 7036 N N . GLU A 1 931 ? 46.271 -57.621 10.055 1.00 34.03 931 GLU A N 1
ATOM 7037 C CA . GLU A 1 931 ? 47.110 -58.138 8.912 1.00 34.03 931 GLU A CA 1
ATOM 7038 C C . GLU A 1 931 ? 46.633 -58.126 7.413 1.00 34.03 931 GLU A C 1
ATOM 7040 O O . GLU A 1 931 ? 45.443 -58.134 7.131 1.00 34.03 931 GLU A O 1
ATOM 7045 N N . LEU A 1 932 ? 47.467 -58.141 6.339 1.00 35.09 932 LEU A N 1
ATOM 7046 C CA . LEU A 1 932 ? 48.941 -58.072 6.106 1.00 35.09 932 LEU A CA 1
ATOM 7047 C C . LEU A 1 932 ? 49.284 -57.669 4.631 1.00 35.09 932 LEU A C 1
ATOM 7049 O O . LEU A 1 932 ? 48.393 -57.602 3.786 1.00 35.09 932 LEU A O 1
ATOM 7053 N N . ALA A 1 933 ? 50.579 -57.484 4.299 1.00 40.16 933 ALA A N 1
ATOM 7054 C CA . ALA A 1 933 ? 51.130 -57.321 2.933 1.00 40.16 933 ALA A CA 1
ATOM 7055 C C . ALA A 1 933 ? 52.586 -57.860 2.799 1.00 40.16 933 ALA A C 1
ATOM 7057 O O . ALA A 1 933 ? 53.250 -58.051 3.815 1.00 40.16 933 ALA A O 1
ATOM 7058 N N . PRO A 1 934 ? 53.069 -58.124 1.567 1.00 58.72 934 PRO A N 1
ATOM 7059 C CA . PRO A 1 934 ? 54.463 -57.872 1.104 1.00 58.72 934 PRO A CA 1
ATOM 7060 C C . PRO A 1 934 ? 54.484 -57.296 -0.346 1.00 58.72 934 PRO A C 1
ATOM 7062 O O . PRO A 1 934 ? 53.424 -57.244 -0.967 1.00 58.72 934 PRO A O 1
ATOM 7065 N N . GLU A 1 935 ? 55.550 -56.883 -1.056 1.00 39.66 935 GLU A N 1
ATOM 7066 C CA . GLU A 1 935 ? 56.966 -56.413 -0.915 1.00 39.66 935 GLU A CA 1
ATOM 7067 C C . GLU A 1 935 ? 57.245 -55.632 -2.257 1.00 39.66 935 GLU A C 1
ATOM 7069 O O . GLU A 1 935 ? 56.295 -55.443 -3.019 1.00 39.66 935 GLU A O 1
ATOM 7074 N N . GLU A 1 936 ? 58.372 -55.066 -2.725 1.00 35.91 936 GLU A N 1
ATOM 7075 C CA . GLU A 1 936 ? 59.845 -54.979 -2.508 1.00 35.91 936 GLU A CA 1
ATOM 7076 C C . GLU A 1 936 ? 60.271 -53.619 -3.203 1.00 35.91 936 GLU A C 1
ATOM 7078 O O . GLU A 1 936 ? 59.423 -53.018 -3.866 1.00 35.91 936 GLU A O 1
ATOM 7083 N N . VAL A 1 937 ? 61.452 -52.965 -3.205 1.00 29.92 937 VAL A N 1
ATOM 7084 C CA . VAL A 1 937 ? 62.866 -53.181 -2.799 1.00 29.92 937 VAL A CA 1
ATOM 7085 C C . VAL A 1 937 ? 63.449 -51.836 -2.238 1.00 29.92 937 VAL A C 1
ATOM 7087 O O . VAL A 1 937 ? 62.702 -51.014 -1.713 1.00 29.92 937 VAL A O 1
ATOM 7090 N N . VAL A 1 938 ? 64.772 -51.591 -2.315 1.00 35.72 938 VAL A N 1
ATOM 7091 C CA . VAL A 1 938 ? 65.566 -50.498 -1.674 1.00 35.72 938 VAL A CA 1
ATOM 7092 C C . VAL A 1 938 ? 66.940 -50.324 -2.411 1.00 35.72 938 VAL A C 1
ATOM 7094 O O . VAL A 1 938 ? 67.079 -51.009 -3.430 1.00 35.72 938 VAL A O 1
ATOM 7097 N N . PRO A 1 939 ? 67.986 -49.535 -1.992 1.00 63.22 939 PRO A N 1
ATOM 7098 C CA . PRO A 1 939 ? 68.175 -48.551 -0.883 1.00 63.22 939 PRO A CA 1
ATOM 7099 C C . PRO A 1 939 ? 68.934 -47.218 -1.232 1.00 63.22 939 PRO A C 1
ATOM 7101 O O . PRO A 1 939 ? 69.314 -46.996 -2.377 1.00 63.22 939 PRO A O 1
ATOM 7104 N N . GLU A 1 940 ? 69.197 -46.392 -0.187 1.00 27.81 940 GLU A N 1
ATOM 7105 C CA . GLU A 1 940 ? 70.486 -45.720 0.213 1.00 27.81 940 GLU A CA 1
ATOM 7106 C C . GLU A 1 940 ? 70.280 -44.237 0.666 1.00 27.81 940 GLU A C 1
ATOM 7108 O O . GLU A 1 940 ? 70.020 -43.375 -0.165 1.00 27.81 940 GLU A O 1
ATOM 7113 N N . MET A 1 941 ? 70.044 -43.936 1.965 1.00 34.84 941 MET A N 1
ATOM 7114 C CA . MET A 1 941 ? 70.981 -43.580 3.083 1.00 34.84 941 MET A CA 1
ATOM 7115 C C . MET A 1 941 ? 71.739 -42.230 2.933 1.00 34.84 941 MET A C 1
ATOM 7117 O O . MET A 1 941 ? 72.186 -41.922 1.836 1.00 34.84 941 MET A O 1
ATOM 7121 N N . ALA A 1 942 ? 71.967 -41.373 3.952 1.00 33.56 942 ALA A N 1
ATOM 7122 C CA . ALA A 1 942 ? 71.652 -41.340 5.410 1.00 33.56 942 ALA A CA 1
ATOM 7123 C C . ALA A 1 942 ? 71.128 -39.909 5.820 1.00 33.56 942 ALA A C 1
ATOM 7125 O O . ALA A 1 942 ? 70.424 -39.336 4.993 1.00 33.56 942 ALA A O 1
ATOM 7126 N N . ASP A 1 943 ? 71.317 -39.226 6.974 1.00 30.45 943 ASP A N 1
ATOM 7127 C CA . ASP A 1 943 ? 72.103 -39.371 8.235 1.00 30.45 943 ASP A CA 1
ATOM 7128 C C . ASP A 1 943 ? 71.524 -38.441 9.371 1.00 30.45 943 ASP A C 1
ATOM 7130 O O . ASP A 1 943 ? 70.469 -37.840 9.159 1.00 30.45 943 ASP A O 1
ATOM 7134 N N . GLU A 1 944 ? 72.162 -38.301 10.554 1.00 33.66 944 GLU A N 1
ATOM 7135 C CA . GLU A 1 944 ? 71.616 -37.629 11.778 1.00 33.66 944 GLU A CA 1
ATOM 7136 C C . GLU A 1 944 ? 72.316 -36.317 12.288 1.00 33.66 944 GLU A C 1
ATOM 7138 O O . GLU A 1 944 ? 73.417 -35.967 11.869 1.00 33.66 944 GLU A O 1
ATOM 7143 N N . ALA A 1 945 ? 71.689 -35.677 13.307 1.00 29.62 945 ALA A N 1
ATOM 7144 C CA . ALA A 1 945 ? 72.269 -34.926 14.460 1.00 29.62 945 ALA A CA 1
ATOM 7145 C C . ALA A 1 945 ? 72.317 -33.361 14.534 1.00 29.62 945 ALA A C 1
ATOM 7147 O O . ALA A 1 945 ? 72.447 -32.635 13.553 1.00 29.62 945 ALA A O 1
ATOM 7148 N N . GLU A 1 946 ? 72.248 -32.868 15.787 1.00 36.31 946 GLU A N 1
ATOM 7149 C CA . GLU A 1 946 ? 72.378 -31.481 16.313 1.00 36.31 946 GLU A CA 1
ATOM 7150 C C . GLU A 1 946 ? 73.502 -31.436 17.406 1.00 36.31 946 GLU A C 1
ATOM 7152 O O . GLU A 1 946 ? 73.988 -32.508 17.772 1.00 36.31 946 GLU A O 1
ATOM 7157 N N . PRO A 1 947 ? 73.815 -30.320 18.124 1.00 63.31 947 PRO A N 1
ATOM 7158 C CA . PRO A 1 947 ? 74.033 -28.904 17.751 1.00 63.31 947 PRO A CA 1
ATOM 7159 C C . PRO A 1 947 ? 75.372 -28.306 18.320 1.00 63.31 947 PRO A C 1
ATOM 7161 O O . PRO A 1 947 ? 76.143 -28.998 18.977 1.00 63.31 947 PRO A O 1
ATOM 7164 N N . THR A 1 948 ? 75.562 -26.974 18.183 1.00 28.50 948 THR A N 1
ATOM 7165 C CA . THR A 1 948 ? 76.332 -25.998 19.035 1.00 28.50 948 THR A CA 1
ATOM 7166 C C . THR A 1 948 ? 77.570 -25.234 18.480 1.00 28.50 948 THR A C 1
ATOM 7168 O O . THR A 1 948 ? 78.523 -25.814 17.986 1.00 28.50 948 THR A O 1
ATOM 7171 N N . LEU A 1 949 ? 77.503 -23.898 18.669 1.00 31.61 949 LEU A N 1
ATOM 7172 C CA . LEU A 1 949 ? 78.517 -22.853 18.986 1.00 31.61 949 LEU A CA 1
ATOM 7173 C C . LEU A 1 949 ? 79.828 -22.588 18.175 1.00 31.61 949 LEU A C 1
ATOM 7175 O O . LEU A 1 949 ? 80.712 -23.421 18.062 1.00 31.61 949 LEU A O 1
ATOM 7179 N N . GLU A 1 950 ? 79.978 -21.285 17.857 1.00 28.70 950 GLU A N 1
ATOM 7180 C CA . GLU A 1 950 ? 81.186 -20.411 17.823 1.00 28.70 950 GLU A CA 1
ATOM 7181 C C . GLU A 1 950 ? 82.267 -20.407 16.697 1.00 28.70 950 GLU A C 1
ATOM 7183 O O . GLU A 1 950 ? 82.743 -21.418 16.201 1.00 28.70 950 GLU A O 1
ATOM 7188 N N . ALA A 1 951 ? 82.725 -19.163 16.431 1.00 30.36 951 ALA A N 1
ATOM 7189 C CA . ALA A 1 951 ? 84.073 -18.700 16.025 1.00 30.36 951 ALA A CA 1
ATOM 7190 C C . ALA A 1 951 ? 84.603 -18.731 14.552 1.00 30.36 951 ALA A C 1
ATOM 7192 O O . ALA A 1 951 ? 85.394 -19.586 14.173 1.00 30.36 951 ALA A O 1
ATOM 7193 N N . ALA A 1 952 ? 84.395 -17.590 13.864 1.00 29.53 952 ALA A N 1
ATOM 7194 C CA . ALA A 1 952 ? 85.450 -16.623 13.449 1.00 29.53 952 ALA A CA 1
ATOM 7195 C C . ALA A 1 952 ? 86.277 -16.735 12.124 1.00 29.53 952 ALA A C 1
ATOM 7197 O O . ALA A 1 952 ? 86.467 -17.793 11.537 1.00 29.53 952 ALA A O 1
ATOM 7198 N N . VAL A 1 953 ? 86.875 -15.566 11.793 1.00 29.44 953 VAL A N 1
ATOM 7199 C CA . VAL A 1 953 ? 88.052 -15.242 10.931 1.00 29.44 953 VAL A CA 1
ATOM 7200 C C . VAL A 1 953 ? 87.809 -14.629 9.520 1.00 29.44 953 VAL A C 1
ATOM 7202 O O . VAL A 1 953 ? 86.987 -15.084 8.733 1.00 29.44 953 VAL A O 1
ATOM 7205 N N . GLU A 1 954 ? 88.561 -13.542 9.274 1.00 30.09 954 GLU A N 1
ATOM 7206 C CA . GLU A 1 954 ? 88.736 -12.649 8.093 1.00 30.09 954 GLU A CA 1
ATOM 7207 C C . GLU A 1 954 ? 89.717 -13.238 7.021 1.00 30.09 954 GLU A C 1
ATOM 7209 O O . GLU A 1 954 ? 90.040 -14.420 7.172 1.00 30.09 954 GLU A O 1
ATOM 7214 N N . PRO A 1 955 ? 90.255 -12.543 5.966 1.00 51.19 955 PRO A N 1
ATOM 7215 C CA . PRO A 1 955 ? 90.232 -11.111 5.550 1.00 51.19 955 PRO A CA 1
ATOM 7216 C C . PRO A 1 955 ? 89.835 -10.902 4.044 1.00 51.19 955 PRO A C 1
ATOM 7218 O O . PRO A 1 955 ? 89.233 -11.801 3.468 1.00 51.19 955 PRO A O 1
ATOM 7221 N N . GLU A 1 956 ? 90.048 -9.789 3.307 1.00 35.69 956 GLU A N 1
ATOM 7222 C CA . GLU A 1 956 ? 90.851 -8.549 3.470 1.00 35.69 956 GLU A CA 1
ATOM 7223 C C . GLU A 1 956 ? 90.331 -7.372 2.578 1.00 35.69 956 GLU A C 1
ATOM 7225 O O . GLU A 1 956 ? 89.502 -7.581 1.698 1.00 35.69 956 GLU A O 1
ATOM 7230 N N . SER A 1 957 ? 90.935 -6.177 2.744 1.00 29.06 957 SER A N 1
ATOM 7231 C CA . SER A 1 957 ? 91.149 -5.076 1.761 1.00 29.06 957 SER A CA 1
ATOM 7232 C C . SER A 1 957 ? 90.344 -3.752 1.864 1.00 29.06 957 SER A C 1
ATOM 7234 O O . SER A 1 957 ? 89.373 -3.537 1.145 1.00 29.06 957 SER A O 1
ATOM 7236 N N . VAL A 1 958 ? 90.837 -2.830 2.715 1.00 36.78 958 VAL A N 1
ATOM 7237 C CA . VAL A 1 958 ? 91.367 -1.469 2.380 1.00 36.78 958 VAL A CA 1
ATOM 7238 C C . VAL A 1 958 ? 90.671 -0.715 1.215 1.00 36.78 958 VAL A C 1
ATOM 7240 O O . VAL A 1 958 ? 90.696 -1.194 0.088 1.00 36.78 958 VAL A O 1
ATOM 7243 N N . ALA A 1 959 ? 90.118 0.507 1.344 1.00 33.94 959 ALA A N 1
ATOM 7244 C CA . ALA A 1 959 ? 90.354 1.652 2.261 1.00 33.94 959 ALA A CA 1
ATOM 7245 C C . ALA A 1 959 ? 89.010 2.411 2.585 1.00 33.94 959 ALA A C 1
ATOM 7247 O O . ALA A 1 959 ? 87.957 1.828 2.355 1.00 33.94 959 ALA A O 1
ATOM 7248 N N . ALA A 1 960 ? 88.890 3.656 3.101 1.00 31.25 960 ALA A N 1
ATOM 7249 C CA . ALA A 1 960 ? 89.819 4.794 3.255 1.00 31.25 960 ALA A CA 1
ATOM 7250 C C . ALA A 1 960 ? 89.408 5.835 4.344 1.00 31.25 960 ALA A C 1
ATOM 7252 O O . ALA A 1 960 ? 88.434 5.657 5.067 1.00 31.25 960 ALA A O 1
ATOM 7253 N N . THR A 1 961 ? 90.200 6.912 4.414 1.00 32.19 961 THR A N 1
ATOM 7254 C CA . THR A 1 961 ? 90.192 8.144 5.244 1.00 32.19 961 THR A CA 1
ATOM 7255 C C . THR A 1 961 ? 89.119 9.200 4.842 1.00 32.19 961 THR A C 1
ATOM 7257 O O . THR A 1 961 ? 88.539 9.067 3.768 1.00 32.19 961 THR A O 1
ATOM 7260 N N . GLU A 1 962 ? 88.783 10.276 5.590 1.00 28.73 962 GLU A N 1
ATOM 7261 C CA . GLU A 1 962 ? 89.427 11.008 6.722 1.00 28.73 962 GLU A CA 1
ATOM 7262 C C . GLU A 1 962 ? 88.492 11.291 7.945 1.00 28.73 962 GLU A C 1
ATOM 7264 O O . GLU A 1 962 ? 87.303 10.981 7.927 1.00 28.73 962 GLU A O 1
ATOM 7269 N N . GLU A 1 963 ? 89.067 11.876 9.009 1.00 32.06 963 GLU A N 1
ATOM 7270 C CA . GLU A 1 963 ? 88.551 12.147 10.383 1.00 32.06 963 GLU A CA 1
ATOM 7271 C C . GLU A 1 963 ? 88.483 13.698 10.657 1.00 32.06 963 GLU A C 1
ATOM 7273 O O . GLU A 1 963 ? 88.541 14.415 9.652 1.00 32.06 963 GLU A O 1
ATOM 7278 N N . PRO A 1 964 ? 88.415 14.313 11.887 1.00 50.56 964 PRO A N 1
ATOM 7279 C CA . PRO A 1 964 ? 88.364 13.813 13.290 1.00 50.56 964 PRO A CA 1
ATOM 7280 C C . PRO A 1 964 ? 87.354 14.511 14.277 1.00 50.56 964 PRO A C 1
ATOM 7282 O O . PRO A 1 964 ? 86.787 15.552 13.961 1.00 50.56 964 PRO A O 1
ATOM 7285 N N . ALA A 1 965 ? 87.306 14.015 15.536 1.00 30.69 965 ALA A N 1
ATOM 7286 C CA . ALA A 1 965 ? 87.110 14.756 16.824 1.00 30.69 965 ALA A CA 1
ATOM 7287 C C . ALA A 1 965 ? 85.762 15.480 17.165 1.00 30.69 965 ALA A C 1
ATOM 7289 O O . ALA A 1 965 ? 85.002 15.833 16.272 1.00 30.69 965 ALA A O 1
ATOM 7290 N N . ALA A 1 966 ? 85.414 15.830 18.427 1.00 32.12 966 ALA A N 1
ATOM 7291 C CA . ALA A 1 966 ? 85.689 15.293 19.789 1.00 32.12 966 ALA A CA 1
ATOM 7292 C C . ALA A 1 966 ? 84.828 16.036 20.874 1.00 32.12 966 ALA A C 1
ATOM 7294 O O . ALA A 1 966 ? 84.181 17.027 20.554 1.00 32.12 966 ALA A O 1
ATOM 7295 N N . GLU A 1 967 ? 84.909 15.586 22.142 1.00 30.03 967 GLU A N 1
ATOM 7296 C CA . GLU A 1 967 ? 84.559 16.267 23.427 1.00 30.03 967 GLU A CA 1
ATOM 7297 C C . GLU A 1 967 ? 83.081 16.522 23.859 1.00 30.03 967 GLU A C 1
ATOM 7299 O O . GLU A 1 967 ? 82.234 17.003 23.114 1.00 30.03 967 GLU A O 1
ATOM 7304 N N . GLU A 1 968 ? 82.824 16.266 25.155 1.00 35.81 968 GLU A N 1
ATOM 7305 C CA . GLU A 1 968 ? 81.809 16.912 26.023 1.00 35.81 968 GLU A CA 1
ATOM 7306 C C . GLU A 1 968 ? 82.510 18.066 26.791 1.00 35.81 968 GLU A C 1
ATOM 7308 O O . GLU A 1 968 ? 83.695 17.899 27.101 1.00 35.81 968 GLU A O 1
ATOM 7313 N N . PRO A 1 969 ? 81.864 19.209 27.148 1.00 43.06 969 PRO A N 1
ATOM 7314 C CA . PRO A 1 969 ? 80.895 19.247 28.261 1.00 43.06 969 PRO A CA 1
ATOM 7315 C C . PRO A 1 969 ? 79.779 20.326 28.148 1.00 43.06 969 PRO A C 1
ATOM 7317 O O . PRO A 1 969 ? 79.565 20.943 27.108 1.00 43.06 969 PRO A O 1
ATOM 7320 N N . ALA A 1 970 ? 79.036 20.538 29.242 1.00 27.41 970 ALA A N 1
ATOM 7321 C CA . ALA A 1 970 ? 77.898 21.464 29.355 1.00 27.41 970 ALA A CA 1
ATOM 7322 C C . ALA A 1 970 ? 78.278 22.948 29.578 1.00 27.41 970 ALA A C 1
ATOM 7324 O O . ALA A 1 970 ? 79.398 23.230 30.000 1.00 27.41 970 ALA A O 1
ATOM 7325 N N . VAL A 1 971 ? 77.303 23.868 29.421 1.00 29.34 971 VAL A N 1
ATOM 7326 C CA . VAL A 1 971 ? 76.930 24.908 30.423 1.00 29.34 971 VAL A CA 1
ATOM 7327 C C . VAL A 1 971 ? 75.669 25.718 30.013 1.00 29.34 971 VAL A C 1
ATOM 7329 O O . VAL A 1 971 ? 75.372 25.893 28.835 1.00 29.34 971 VAL A O 1
ATOM 7332 N N . GLU A 1 972 ? 74.926 26.159 31.035 1.00 35.38 972 GLU A N 1
ATOM 7333 C CA . GLU A 1 972 ? 73.710 27.014 31.082 1.00 35.38 972 GLU A CA 1
ATOM 7334 C C . GLU A 1 972 ? 74.002 28.533 30.835 1.00 35.38 972 GLU A C 1
ATOM 7336 O O . GLU A 1 972 ? 75.136 28.822 30.446 1.00 35.38 972 GLU A O 1
ATOM 7341 N N . PRO A 1 973 ? 73.105 29.548 31.050 1.00 53.06 973 PRO A N 1
ATOM 7342 C CA . PRO A 1 973 ? 71.770 29.616 31.711 1.00 53.06 973 PRO A CA 1
ATOM 7343 C C . PRO A 1 973 ? 70.677 30.274 30.799 1.00 53.06 973 PRO A C 1
ATOM 7345 O O . PRO A 1 973 ? 70.894 30.361 29.595 1.00 53.06 973 PRO A O 1
ATOM 7348 N N . VAL A 1 974 ? 69.464 30.734 31.178 1.00 31.83 974 VAL A N 1
ATOM 7349 C CA . VAL A 1 974 ? 68.813 31.247 32.420 1.00 31.83 974 VAL A CA 1
ATOM 7350 C C . VAL A 1 974 ? 67.270 31.062 32.285 1.00 31.83 974 VAL A C 1
ATOM 7352 O O . VAL A 1 974 ? 66.792 31.147 31.156 1.00 31.83 974 VAL A O 1
ATOM 7355 N N . ALA A 1 975 ? 66.388 30.998 33.299 1.00 31.25 975 ALA A N 1
ATOM 7356 C CA . ALA A 1 975 ? 66.338 30.358 34.633 1.00 31.25 975 ALA A CA 1
ATOM 7357 C C . ALA A 1 975 ? 64.921 30.593 35.258 1.00 31.25 975 ALA A C 1
ATOM 7359 O O . ALA A 1 975 ? 64.268 31.560 34.881 1.00 31.25 975 ALA A O 1
ATOM 7360 N N . GLU A 1 976 ? 64.516 29.768 36.243 1.00 32.44 976 GLU A N 1
ATOM 7361 C CA . GLU A 1 976 ? 63.509 30.023 37.321 1.00 32.44 976 GLU A CA 1
ATOM 7362 C C . GLU A 1 976 ? 62.012 30.338 36.986 1.00 32.44 976 GLU A C 1
ATOM 7364 O O . GLU A 1 976 ? 61.695 31.018 36.019 1.00 32.44 976 GLU A O 1
ATOM 7369 N N . ALA A 1 977 ? 60.996 29.924 37.778 1.00 31.67 977 ALA A N 1
ATOM 7370 C CA . ALA A 1 977 ? 60.921 28.958 38.901 1.00 31.67 977 ALA A CA 1
ATOM 7371 C C . ALA A 1 977 ? 59.454 28.613 39.318 1.00 31.67 977 ALA A C 1
ATOM 7373 O O . ALA A 1 977 ? 58.598 29.492 39.261 1.00 31.67 977 ALA A O 1
ATOM 7374 N N . THR A 1 978 ? 59.226 27.414 39.909 1.00 31.89 978 THR A N 1
ATOM 7375 C CA . THR A 1 978 ? 58.138 27.038 40.887 1.00 31.89 978 THR A CA 1
ATOM 7376 C C . THR A 1 978 ? 56.641 27.182 40.477 1.00 31.89 978 THR A C 1
ATOM 7378 O O . THR A 1 978 ? 56.340 27.873 39.516 1.00 31.89 978 THR A O 1
ATOM 7381 N N . ALA A 1 979 ? 55.591 26.644 41.138 1.00 30.73 979 ALA A N 1
ATOM 7382 C CA . ALA A 1 979 ? 55.293 25.509 42.060 1.00 30.73 979 ALA A CA 1
ATOM 7383 C C . ALA A 1 979 ? 53.754 25.547 42.369 1.00 30.73 979 ALA A C 1
ATOM 7385 O O . ALA A 1 979 ? 53.162 26.612 42.215 1.00 30.73 979 ALA A O 1
ATOM 7386 N N . GLU A 1 980 ? 53.009 24.537 42.858 1.00 28.94 980 GLU A N 1
ATOM 7387 C CA . GLU A 1 980 ? 53.128 23.062 42.911 1.00 28.94 980 GLU A CA 1
ATOM 7388 C C . GLU A 1 980 ? 51.767 22.439 43.375 1.00 28.94 980 GLU A C 1
ATOM 7390 O O . GLU A 1 980 ? 51.078 23.036 44.196 1.00 28.94 980 GLU A O 1
ATOM 7395 N N . ALA A 1 981 ? 51.430 21.225 42.894 1.00 27.97 981 ALA A N 1
ATOM 7396 C CA . ALA A 1 981 ? 50.375 20.284 43.358 1.00 27.97 981 ALA A CA 1
ATOM 7397 C C . ALA A 1 981 ? 48.856 20.647 43.312 1.00 27.97 981 ALA A C 1
ATOM 7399 O O . ALA A 1 981 ? 48.447 21.801 43.354 1.00 27.97 981 ALA A O 1
ATOM 7400 N N . ALA A 1 982 ? 48.044 19.565 43.333 1.00 28.94 982 ALA A N 1
ATOM 7401 C CA . ALA A 1 982 ? 46.607 19.415 43.676 1.00 28.94 982 ALA A CA 1
ATOM 7402 C C . ALA A 1 982 ? 45.618 19.043 42.540 1.00 28.94 982 ALA A C 1
ATOM 7404 O O . ALA A 1 982 ? 45.797 19.397 41.379 1.00 28.94 982 ALA A O 1
ATOM 7405 N N . ALA A 1 983 ? 44.554 18.309 42.906 1.00 30.25 983 ALA A N 1
ATOM 7406 C CA . ALA A 1 983 ? 43.489 17.815 42.022 1.00 30.25 983 ALA A CA 1
ATOM 7407 C C . ALA A 1 983 ? 42.094 18.149 42.587 1.00 30.25 983 ALA A C 1
ATOM 7409 O O . ALA A 1 983 ? 41.868 17.945 43.780 1.00 30.25 983 ALA A O 1
ATOM 7410 N N . VAL A 1 984 ? 41.167 18.625 41.739 1.00 27.70 984 VAL A N 1
ATOM 7411 C CA . VAL A 1 984 ? 39.759 18.940 42.077 1.00 27.70 984 VAL A CA 1
ATOM 7412 C C . VAL A 1 984 ? 38.846 18.781 40.844 1.00 27.70 984 VAL A C 1
ATOM 7414 O O . VAL A 1 984 ? 39.134 19.327 39.783 1.00 27.70 984 VAL A O 1
ATOM 7417 N N . GLU A 1 985 ? 37.707 18.108 41.026 1.00 26.25 985 GLU A N 1
ATOM 7418 C CA . GLU A 1 985 ? 36.436 18.301 40.294 1.00 26.25 985 GLU A CA 1
ATOM 7419 C C . GLU A 1 985 ? 35.423 18.983 41.254 1.00 26.25 985 GLU A C 1
ATOM 7421 O O . GLU A 1 985 ? 35.621 18.887 42.469 1.00 26.25 985 GLU A O 1
ATOM 7426 N N . PRO A 1 986 ? 34.234 19.463 40.822 1.00 59.06 986 PRO A N 1
ATOM 7427 C CA . PRO A 1 986 ? 33.864 20.191 39.595 1.00 59.06 986 PRO A CA 1
ATOM 7428 C C . PRO A 1 986 ? 33.073 21.500 39.955 1.00 59.06 986 PRO A C 1
ATOM 7430 O O . PRO A 1 986 ? 33.476 22.212 40.867 1.00 59.06 986 PRO A O 1
ATOM 7433 N N . VAL A 1 987 ? 31.910 21.763 39.314 1.00 25.02 987 VAL A N 1
ATOM 7434 C CA . VAL A 1 987 ? 30.810 22.721 39.676 1.00 25.02 987 VAL A CA 1
ATOM 7435 C C . VAL A 1 987 ? 30.786 24.119 38.992 1.00 25.02 987 VAL A C 1
ATOM 7437 O O . VAL A 1 987 ? 31.776 24.635 38.490 1.00 25.02 987 VAL A O 1
ATOM 7440 N N . SER A 1 988 ? 29.560 24.660 38.888 1.00 29.11 988 SER A N 1
ATOM 7441 C CA . SER A 1 988 ? 29.050 25.890 38.241 1.00 29.11 988 SER A CA 1
ATOM 7442 C C . SER A 1 988 ? 29.249 27.179 39.105 1.00 29.11 988 SER A C 1
ATOM 7444 O O . SER A 1 988 ? 29.878 27.092 40.151 1.00 29.11 988 SER A O 1
ATOM 7446 N N . ALA A 1 989 ? 28.795 28.417 38.798 1.00 26.33 989 ALA A N 1
ATOM 7447 C CA . ALA A 1 989 ? 27.640 28.878 38.005 1.00 26.33 989 ALA A CA 1
ATOM 7448 C C . ALA A 1 989 ? 27.595 30.408 37.684 1.00 26.33 989 ALA A C 1
ATOM 7450 O O . ALA A 1 989 ? 28.163 31.211 38.413 1.00 26.33 989 ALA A O 1
ATOM 7451 N N . ALA A 1 990 ? 26.729 30.765 36.714 1.00 28.23 990 ALA A N 1
ATOM 7452 C CA . ALA A 1 990 ? 25.816 31.938 36.668 1.00 28.23 990 ALA A CA 1
ATOM 7453 C C . ALA A 1 990 ? 26.288 33.406 36.416 1.00 28.23 990 ALA A C 1
ATOM 7455 O O . ALA A 1 990 ? 27.393 33.813 36.746 1.00 28.23 990 ALA A O 1
ATOM 7456 N N . ALA A 1 991 ? 25.302 34.198 35.931 1.00 27.47 991 ALA A N 1
ATOM 7457 C CA . ALA A 1 991 ? 25.147 35.675 35.905 1.00 27.47 991 ALA A CA 1
ATOM 7458 C C . ALA A 1 991 ? 25.897 36.538 34.846 1.00 27.47 991 ALA A C 1
ATOM 7460 O O . ALA A 1 991 ? 27.016 36.213 34.480 1.00 27.47 991 ALA A O 1
ATOM 7461 N N . PHE A 1 992 ? 25.394 37.706 34.373 1.00 26.12 992 PHE A N 1
ATOM 7462 C CA . PHE A 1 992 ? 24.023 38.193 34.019 1.00 26.12 992 PHE A CA 1
ATOM 7463 C C . PHE A 1 992 ? 24.118 39.582 33.281 1.00 26.12 992 PHE A C 1
ATOM 7465 O O . PHE A 1 992 ? 25.190 40.175 33.279 1.00 26.12 992 PHE A O 1
ATOM 7472 N N . VAL A 1 993 ? 22.991 40.140 32.775 1.00 27.66 993 VAL A N 1
ATOM 7473 C CA . VAL A 1 993 ? 22.724 41.573 32.380 1.00 27.66 993 VAL A CA 1
ATOM 7474 C C . VAL A 1 993 ? 23.002 42.065 30.922 1.00 27.66 993 VAL A C 1
ATOM 7476 O O . VAL A 1 993 ? 24.122 42.438 30.608 1.00 27.66 993 VAL A O 1
ATOM 7479 N N . SER A 1 994 ? 21.909 42.223 30.134 1.00 30.28 994 SER A N 1
ATOM 7480 C CA . SER A 1 994 ? 21.487 43.361 29.237 1.00 30.28 994 SER A CA 1
ATOM 7481 C C . SER A 1 994 ? 22.394 43.934 28.102 1.00 30.28 994 SER A C 1
ATOM 7483 O O . SER A 1 994 ? 23.608 43.827 28.157 1.00 30.28 994 SER A O 1
ATOM 7485 N N . ASP A 1 995 ? 21.904 44.605 27.032 1.00 29.52 995 ASP A N 1
ATOM 7486 C CA . ASP A 1 995 ? 20.556 45.127 26.669 1.00 29.52 995 ASP A CA 1
ATOM 7487 C C . ASP A 1 995 ? 20.364 45.370 25.127 1.00 29.52 995 ASP A C 1
ATOM 7489 O O . ASP A 1 995 ? 21.345 45.409 24.388 1.00 29.52 995 ASP A O 1
ATOM 7493 N N . LYS A 1 996 ? 19.119 45.700 24.710 1.00 28.78 996 LYS A N 1
ATOM 7494 C CA . LYS A 1 996 ? 18.671 46.578 23.580 1.00 28.78 996 LYS A CA 1
ATOM 7495 C C . LYS A 1 996 ? 18.404 46.097 22.121 1.00 28.78 996 LYS A C 1
ATOM 7497 O O . LYS A 1 996 ? 19.288 46.131 21.278 1.00 28.78 996 LYS A O 1
ATOM 7502 N N . THR A 1 997 ? 17.091 45.938 21.820 1.00 27.81 997 THR A N 1
ATOM 7503 C CA . THR A 1 997 ? 16.257 46.612 20.752 1.00 27.81 997 THR A CA 1
ATOM 7504 C C . THR A 1 997 ? 16.622 46.511 19.245 1.00 27.81 997 THR A C 1
ATOM 7506 O O . THR A 1 997 ? 17.792 46.606 18.912 1.00 27.81 997 THR A O 1
ATOM 7509 N N . ILE A 1 998 ? 15.717 46.472 18.237 1.00 28.44 998 ILE A N 1
ATOM 7510 C CA . ILE A 1 998 ? 14.225 46.533 18.080 1.00 28.44 998 ILE A CA 1
ATOM 7511 C C . ILE A 1 998 ? 13.889 45.941 16.661 1.00 28.44 998 ILE A C 1
ATOM 7513 O O . ILE A 1 998 ? 14.676 46.169 15.748 1.00 28.44 998 ILE A O 1
ATOM 7517 N N . THR A 1 999 ? 12.938 45.003 16.436 1.00 27.25 999 THR A N 1
ATOM 7518 C CA . THR A 1 999 ? 11.449 45.136 16.277 1.00 27.25 999 THR A CA 1
ATOM 7519 C C . THR A 1 999 ? 11.057 45.937 15.004 1.00 27.25 999 THR A C 1
ATOM 7521 O O . THR A 1 999 ? 11.630 46.997 14.807 1.00 27.25 999 THR A O 1
ATOM 7524 N N . MET A 1 1000 ? 10.150 45.583 14.063 1.00 27.83 1000 MET A N 1
ATOM 7525 C CA . MET A 1 1000 ? 8.974 44.664 13.886 1.00 27.83 1000 MET A CA 1
ATOM 7526 C C . MET A 1 1000 ? 8.824 44.346 12.338 1.00 27.83 1000 MET A C 1
ATOM 7528 O O . MET A 1 1000 ? 9.768 44.709 11.635 1.00 27.83 1000 MET A O 1
ATOM 7532 N N . PRO A 1 1001 ? 7.733 43.796 11.709 1.00 41.88 1001 PRO A N 1
ATOM 7533 C CA . PRO A 1 1001 ? 6.503 43.134 12.196 1.00 41.88 1001 PRO A CA 1
ATOM 7534 C C . PRO A 1 1001 ? 6.054 41.818 11.477 1.00 41.88 1001 PRO A C 1
ATOM 7536 O O . PRO A 1 1001 ? 6.599 41.403 10.459 1.00 41.88 1001 PRO A O 1
ATOM 7539 N N . VAL A 1 1002 ? 4.968 41.216 11.991 1.00 29.12 1002 VAL A N 1
ATOM 7540 C CA . VAL A 1 1002 ? 4.156 40.118 11.406 1.00 29.12 1002 VAL A CA 1
ATOM 7541 C C . VAL A 1 1002 ? 2.664 40.457 11.633 1.00 29.12 1002 VAL A C 1
ATOM 7543 O O . VAL A 1 1002 ? 2.361 41.015 12.690 1.00 29.12 1002 VAL A O 1
ATOM 7546 N N . PRO A 1 1003 ? 1.721 40.169 10.709 1.00 35.81 1003 PRO A N 1
ATOM 7547 C CA . PRO A 1 1003 ? 0.289 40.385 10.948 1.00 35.81 1003 PRO A CA 1
ATOM 7548 C C . PRO A 1 1003 ? -0.309 39.308 11.869 1.00 35.81 1003 PRO A C 1
ATOM 7550 O O . PRO A 1 1003 ? -0.004 38.125 11.733 1.00 35.81 1003 PRO A O 1
ATOM 7553 N N . ALA A 1 1004 ? -1.192 39.713 12.783 1.00 27.61 1004 ALA A N 1
ATOM 7554 C CA . ALA A 1 1004 ? -1.869 38.821 13.726 1.00 27.61 1004 ALA A CA 1
ATOM 7555 C C . ALA A 1 1004 ? -3.331 38.553 13.330 1.00 27.61 1004 ALA A C 1
ATOM 7557 O O . ALA A 1 1004 ? -3.977 39.394 12.705 1.00 27.61 1004 ALA A O 1
ATOM 7558 N N . VAL A 1 1005 ? -3.868 37.412 13.772 1.00 28.80 1005 VAL A N 1
ATOM 7559 C CA . VAL A 1 1005 ? -5.311 37.131 13.822 1.00 28.80 1005 VAL A CA 1
ATOM 7560 C C . VAL A 1 1005 ? -5.663 36.791 15.268 1.00 28.80 1005 VAL A C 1
ATOM 7562 O O . VAL A 1 1005 ? -5.035 35.922 15.869 1.00 28.80 1005 VAL A O 1
ATOM 7565 N N . SER A 1 1006 ? -6.634 37.503 15.836 1.00 26.95 1006 SER A N 1
ATOM 7566 C CA . SER A 1 1006 ? -7.068 37.372 17.231 1.00 26.95 1006 SER A CA 1
ATOM 7567 C C . SER A 1 1006 ? -8.401 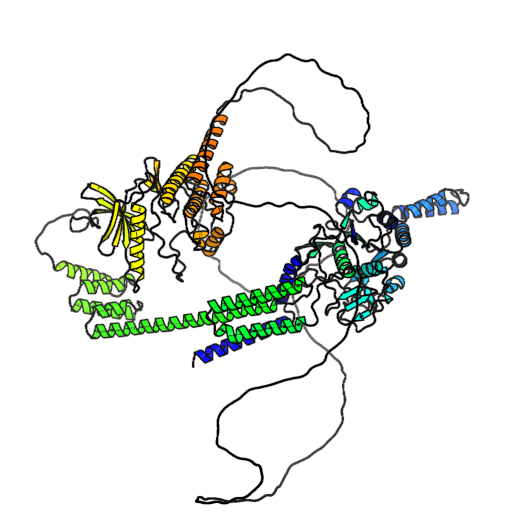36.635 17.342 1.00 26.95 1006 SER A C 1
ATOM 7569 O O . SER A 1 1006 ? -9.333 36.942 16.599 1.00 26.95 1006 SER A O 1
ATOM 7571 N N . VAL A 1 1007 ? -8.512 35.735 18.318 1.00 30.58 1007 VAL A N 1
ATOM 7572 C CA . VAL A 1 1007 ? -9.792 35.168 18.776 1.00 30.58 1007 VAL A CA 1
ATOM 7573 C C . VAL A 1 1007 ? -10.391 36.086 19.853 1.00 30.58 1007 VAL A C 1
ATOM 7575 O O . VAL A 1 1007 ? -9.644 36.716 20.602 1.00 30.58 1007 VAL A O 1
ATOM 7578 N N . ALA A 1 1008 ? -11.720 36.159 19.925 1.00 27.75 1008 ALA A N 1
ATOM 7579 C CA .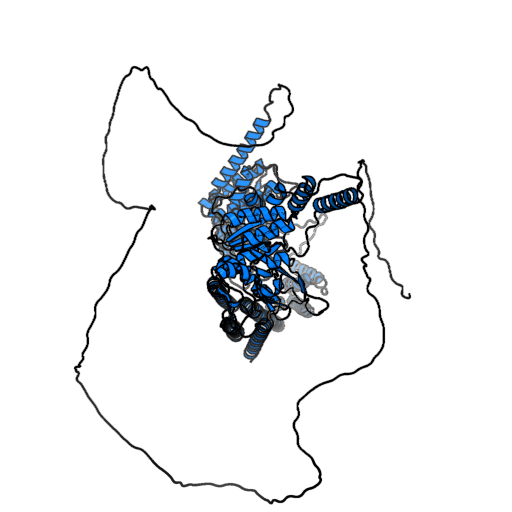 ALA A 1 1008 ? -12.486 36.782 21.006 1.00 27.75 1008 ALA A CA 1
ATOM 7580 C C . ALA A 1 1008 ? -13.760 35.953 21.279 1.00 27.75 1008 ALA A C 1
ATOM 7582 O O . ALA A 1 1008 ? -14.165 35.159 20.429 1.00 27.75 1008 ALA A O 1
ATOM 7583 N N . GLU A 1 1009 ? -14.341 36.102 22.469 1.00 30.66 1009 GLU A N 1
ATOM 7584 C CA . GLU A 1 1009 ? -15.236 35.113 23.095 1.00 30.66 1009 GLU A CA 1
ATOM 7585 C C . GLU A 1 1009 ? -16.751 35.384 22.915 1.00 30.66 1009 GLU A C 1
ATOM 7587 O O . GLU A 1 1009 ? -17.174 36.513 22.677 1.00 30.66 1009 GLU A O 1
ATOM 7592 N N . ASP A 1 1010 ? -17.533 34.305 23.052 1.00 30.72 1010 ASP A N 1
ATOM 7593 C CA . ASP A 1 1010 ? -18.936 34.153 23.490 1.00 30.72 1010 ASP A CA 1
ATOM 7594 C C . ASP A 1 1010 ? -20.000 35.259 23.288 1.00 30.72 1010 ASP A C 1
ATOM 7596 O O . ASP A 1 1010 ? -19.942 36.324 23.900 1.00 30.72 1010 ASP A O 1
ATOM 7600 N N . ALA A 1 1011 ? -21.127 34.881 22.648 1.00 28.22 1011 ALA A N 1
ATOM 7601 C CA . ALA A 1 1011 ? -22.473 34.991 23.255 1.00 28.22 1011 ALA A CA 1
ATOM 7602 C C . ALA A 1 1011 ? -23.601 34.247 22.483 1.00 28.22 1011 ALA A C 1
ATOM 7604 O O . ALA A 1 1011 ? -23.631 34.197 21.258 1.00 28.22 1011 ALA A O 1
ATOM 7605 N N . PHE A 1 1012 ? -24.565 33.734 23.257 1.00 27.08 1012 PHE A N 1
ATOM 7606 C CA . PHE A 1 1012 ? -25.894 33.175 22.929 1.00 27.08 1012 PHE A CA 1
ATOM 7607 C C . PHE A 1 1012 ? -26.674 33.745 21.716 1.00 27.08 1012 PHE A C 1
ATOM 7609 O O . PHE A 1 1012 ? -26.838 34.960 21.631 1.00 27.08 1012 PHE A O 1
ATOM 7616 N N . ALA A 1 1013 ? -27.353 32.867 20.945 1.00 27.55 1013 ALA A N 1
ATOM 7617 C CA . ALA A 1 1013 ? -28.820 32.884 20.692 1.00 27.55 1013 ALA A CA 1
ATOM 7618 C C . ALA A 1 1013 ? -29.295 31.753 19.731 1.00 27.55 1013 ALA A C 1
ATOM 7620 O O . ALA A 1 1013 ? -28.498 31.178 18.994 1.00 27.55 1013 ALA A O 1
ATOM 7621 N N . GLU A 1 1014 ? -30.600 31.441 19.737 1.00 30.17 1014 GLU A N 1
ATOM 7622 C CA . GLU A 1 1014 ? -31.258 30.426 18.882 1.00 30.17 1014 GLU A CA 1
ATOM 7623 C C . GLU A 1 1014 ? -31.638 30.942 17.467 1.00 30.17 1014 GLU A C 1
ATOM 7625 O O . GLU A 1 1014 ? -31.776 32.152 17.270 1.00 30.17 1014 GLU A O 1
ATOM 7630 N N . PRO A 1 1015 ? -31.837 30.051 16.467 1.00 42.69 1015 PRO A N 1
ATOM 7631 C CA . PRO A 1 1015 ? -32.137 30.438 15.085 1.00 42.69 1015 PRO A CA 1
ATOM 7632 C C . PRO A 1 1015 ? -33.634 30.670 14.803 1.00 42.69 1015 PRO A C 1
ATOM 7634 O O . PRO A 1 1015 ? -34.502 29.971 15.323 1.00 42.69 1015 PRO A O 1
ATOM 7637 N N . ALA A 1 1016 ? -33.924 31.581 13.868 1.00 27.59 1016 ALA A N 1
ATOM 7638 C CA . ALA A 1 1016 ? -35.245 31.779 13.263 1.00 27.59 1016 ALA A CA 1
ATOM 7639 C C . ALA A 1 1016 ? -35.194 31.558 11.736 1.00 27.59 1016 ALA A C 1
ATOM 7641 O O . ALA A 1 1016 ? -34.133 31.651 11.119 1.00 27.59 1016 ALA A O 1
ATOM 7642 N N . ALA A 1 1017 ? -36.337 31.206 11.145 1.00 29.94 1017 ALA A N 1
ATOM 7643 C CA . ALA A 1 1017 ? -36.426 30.563 9.834 1.00 29.94 1017 ALA A CA 1
ATOM 7644 C C . ALA A 1 1017 ? -36.670 31.508 8.630 1.00 29.94 1017 ALA A C 1
ATOM 7646 O O . ALA A 1 1017 ? -36.875 32.708 8.779 1.00 29.94 1017 ALA A O 1
ATOM 7647 N N . GLU A 1 1018 ? -36.775 30.859 7.461 1.00 32.31 1018 GLU A N 1
ATOM 7648 C CA . GLU A 1 1018 ? -37.605 31.198 6.287 1.00 32.31 1018 GLU A CA 1
ATOM 7649 C C . GLU A 1 1018 ? -37.101 32.088 5.129 1.00 32.31 1018 GLU A C 1
ATOM 7651 O O . GLU A 1 1018 ? -36.722 33.244 5.278 1.00 32.31 1018 GLU A O 1
ATOM 7656 N N . SER A 1 1019 ? -37.365 31.554 3.921 1.00 28.81 1019 SER A N 1
ATOM 7657 C CA . SER A 1 1019 ? -37.521 32.229 2.615 1.00 28.81 1019 SER A CA 1
ATOM 7658 C C . SER A 1 1019 ? -36.271 32.839 1.940 1.00 28.81 1019 SER A C 1
ATOM 7660 O O . SER A 1 1019 ? -35.308 33.221 2.589 1.00 28.81 1019 SER A O 1
ATOM 7662 N N . GLY A 1 1020 ? -36.212 32.947 0.605 1.00 27.25 1020 GLY A N 1
ATOM 7663 C CA . GLY A 1 1020 ? -37.116 32.399 -0.420 1.00 27.25 1020 GLY A CA 1
ATOM 7664 C C . GLY A 1 1020 ? -37.079 33.176 -1.750 1.00 27.25 1020 GLY A C 1
ATOM 7665 O O . GLY A 1 1020 ? -36.914 34.389 -1.752 1.00 27.25 1020 GLY A O 1
ATOM 7666 N N . GLY A 1 1021 ? -37.290 32.482 -2.878 1.00 27.36 1021 GLY A N 1
ATOM 7667 C CA . GLY A 1 1021 ? -37.293 33.061 -4.239 1.00 27.36 1021 GLY A CA 1
ATOM 7668 C C . GLY A 1 1021 ? -35.876 33.220 -4.827 1.00 27.36 1021 GLY A C 1
ATOM 7669 O O . GLY A 1 1021 ? -34.998 33.746 -4.162 1.00 27.36 1021 GLY A O 1
ATOM 7670 N N . MET A 1 1022 ? -35.496 32.732 -6.016 1.00 28.84 1022 MET A N 1
ATOM 7671 C CA . MET A 1 1022 ? -36.176 32.496 -7.306 1.00 28.84 1022 MET A CA 1
ATOM 7672 C C . MET A 1 1022 ? -36.614 33.771 -8.048 1.00 28.84 1022 MET A C 1
ATOM 7674 O O . MET A 1 1022 ? -37.708 34.269 -7.805 1.00 28.84 1022 MET A O 1
ATOM 7678 N N . ARG A 1 1023 ? -35.813 34.197 -9.041 1.00 29.11 1023 ARG A N 1
ATOM 7679 C CA . ARG A 1 1023 ? -36.170 34.412 -10.470 1.00 29.11 1023 ARG A CA 1
ATOM 7680 C C . ARG A 1 1023 ? -34.888 34.799 -11.268 1.00 29.11 1023 ARG A C 1
ATOM 7682 O O . ARG A 1 1023 ? -33.973 35.340 -10.665 1.00 29.11 1023 ARG A O 1
ATOM 7689 N N . ILE A 1 1024 ? -34.625 34.320 -12.500 1.00 29.86 1024 ILE A N 1
ATOM 7690 C CA . ILE A 1 1024 ? -35.291 34.597 -13.806 1.00 29.86 1024 ILE A CA 1
ATOM 7691 C C . ILE A 1 1024 ? -35.061 36.079 -14.210 1.00 29.86 1024 ILE A C 1
ATOM 7693 O O . ILE A 1 1024 ? -35.373 36.953 -13.413 1.00 29.86 1024 ILE A O 1
ATOM 7697 N N . GLU A 1 1025 ? -34.513 36.443 -15.385 1.00 28.70 1025 GLU A N 1
ATOM 7698 C CA . GLU A 1 1025 ? -34.298 35.676 -16.634 1.00 28.70 1025 GLU A CA 1
ATOM 7699 C C . GLU A 1 1025 ? -33.300 36.328 -17.635 1.00 28.70 1025 GLU A C 1
ATOM 7701 O O . GLU A 1 1025 ? -32.862 37.455 -17.440 1.00 28.70 1025 GLU A O 1
ATOM 7706 N N . LEU A 1 1026 ? -33.023 35.608 -18.737 1.00 28.75 1026 LEU A N 1
ATOM 7707 C CA . LEU A 1 1026 ? -32.736 36.083 -20.112 1.00 28.75 1026 LEU A CA 1
ATOM 7708 C C . LEU A 1 1026 ? -31.805 37.297 -20.369 1.00 28.75 1026 LEU A C 1
ATOM 7710 O O . LEU A 1 1026 ? -32.192 38.451 -20.218 1.00 28.75 1026 LEU A O 1
ATOM 7714 N N . GLY A 1 1027 ? -30.767 37.048 -21.177 1.00 26.02 1027 GLY A N 1
ATOM 7715 C CA . GLY A 1 1027 ? -30.797 37.631 -22.530 1.00 26.02 1027 GLY A CA 1
ATOM 7716 C C . GLY A 1 1027 ? -29.512 38.279 -23.084 1.00 26.02 1027 GLY A C 1
ATOM 7717 O O . GLY A 1 1027 ? -28.583 38.549 -22.329 1.00 26.02 1027 GLY A O 1
ATOM 7718 N N . PRO A 1 1028 ? -29.409 38.459 -24.425 1.00 50.03 1028 PRO A N 1
ATOM 7719 C CA . PRO A 1 1028 ? -28.107 38.314 -25.094 1.00 50.03 1028 PRO A CA 1
ATOM 7720 C C . PRO A 1 1028 ? -27.728 39.387 -26.144 1.00 50.03 1028 PRO A C 1
ATOM 7722 O O . PRO A 1 1028 ? -28.599 40.070 -26.680 1.00 50.03 1028 PRO A O 1
ATOM 7725 N N . ARG A 1 1029 ? -26.437 39.376 -26.546 1.00 31.09 1029 ARG A N 1
ATOM 7726 C CA . ARG A 1 1029 ? -25.844 39.602 -27.904 1.00 31.09 1029 ARG A CA 1
ATOM 7727 C C . ARG A 1 1029 ? -24.618 40.542 -27.926 1.00 31.09 1029 ARG A C 1
ATOM 7729 O O . ARG A 1 1029 ? -24.628 41.567 -27.270 1.00 31.09 1029 ARG A O 1
ATOM 7736 N N . SER A 1 1030 ? -23.641 40.177 -28.778 1.00 31.56 1030 SER A N 1
ATOM 7737 C CA . SER A 1 1030 ? -22.683 41.001 -29.573 1.00 31.56 1030 SER A CA 1
ATOM 7738 C C . SER A 1 1030 ? -22.023 42.269 -28.979 1.00 31.56 1030 SER A C 1
ATOM 7740 O O . SER A 1 1030 ? -22.722 43.156 -28.515 1.00 31.56 1030 SER A O 1
ATOM 7742 N N . GLY A 1 1031 ? -20.717 42.531 -29.146 1.00 28.28 1031 GLY A N 1
ATOM 7743 C CA . GLY A 1 1031 ? -19.646 41.801 -29.856 1.00 28.28 1031 GLY A CA 1
ATOM 7744 C C . GLY A 1 1031 ? -18.649 42.740 -30.578 1.00 28.28 1031 GLY A C 1
ATOM 7745 O O . GLY A 1 1031 ? -18.882 43.940 -30.633 1.00 28.28 1031 GLY A O 1
ATOM 7746 N N . ILE A 1 1032 ? -17.619 42.156 -31.220 1.00 32.09 1032 ILE A N 1
ATOM 7747 C CA . ILE A 1 1032 ? -16.638 42.775 -32.159 1.00 32.09 1032 ILE A CA 1
ATOM 7748 C C . ILE A 1 1032 ? -15.495 43.624 -31.543 1.00 32.09 1032 ILE A C 1
ATOM 7750 O O . ILE A 1 1032 ? -15.731 44.633 -30.895 1.00 32.09 1032 ILE A O 1
ATOM 7754 N N . GLY A 1 1033 ? -14.248 43.281 -31.922 1.00 29.95 1033 GLY A N 1
ATOM 7755 C CA . GLY A 1 1033 ? -13.045 44.140 -31.846 1.00 29.95 1033 GLY A CA 1
ATOM 7756 C C . GLY A 1 1033 ? -12.313 44.157 -30.492 1.00 29.95 1033 GLY A C 1
ATOM 7757 O O . GLY A 1 1033 ? -12.941 44.070 -29.448 1.00 29.95 1033 GLY A O 1
ATOM 7758 N N . GLY A 1 1034 ? -10.980 44.258 -30.422 1.00 30.97 1034 GLY A N 1
ATOM 7759 C CA . GLY A 1 1034 ? -9.942 44.280 -31.467 1.00 30.97 1034 GLY A CA 1
ATOM 7760 C C . GLY A 1 1034 ? -8.539 44.182 -30.830 1.00 30.97 1034 GLY A C 1
ATOM 7761 O O . GLY A 1 1034 ? -8.403 44.378 -29.626 1.00 30.97 1034 GLY A O 1
ATOM 7762 N N . ALA A 1 1035 ? -7.499 43.834 -31.596 1.00 34.66 1035 ALA A N 1
ATOM 7763 C CA . ALA A 1 1035 ? -6.162 43.562 -31.046 1.00 34.66 1035 ALA A CA 1
ATOM 7764 C C . ALA A 1 1035 ? -5.286 44.822 -30.870 1.00 34.66 1035 ALA A C 1
ATOM 7766 O O . ALA A 1 1035 ? -5.308 45.711 -31.719 1.00 34.66 1035 ALA A O 1
ATOM 7767 N N . GLY A 1 1036 ? -4.444 44.846 -29.827 1.00 31.11 1036 GLY A N 1
ATOM 7768 C CA . GLY A 1 1036 ? -3.371 45.838 -29.662 1.00 31.11 1036 GLY A CA 1
ATOM 7769 C C . GLY A 1 1036 ? -2.808 45.926 -28.237 1.00 31.11 1036 GLY A C 1
ATOM 7770 O O . GLY A 1 1036 ? -3.499 46.380 -27.333 1.00 31.11 1036 GLY A O 1
ATOM 7771 N N . ALA A 1 1037 ? -1.543 45.536 -28.044 1.00 37.31 1037 ALA A N 1
ATOM 7772 C CA . ALA A 1 1037 ? -0.767 45.807 -26.824 1.00 37.31 1037 ALA A CA 1
ATOM 7773 C C . ALA A 1 1037 ? 0.199 46.985 -27.060 1.00 37.31 1037 ALA A C 1
ATOM 7775 O O . ALA A 1 1037 ? 0.667 47.168 -28.187 1.00 37.31 1037 ALA A O 1
ATOM 7776 N N . PRO A 1 1038 ? 0.504 47.785 -26.023 1.00 40.72 1038 PRO A N 1
ATOM 7777 C CA . PRO A 1 1038 ? 1.870 47.778 -25.470 1.00 40.72 1038 PRO A CA 1
ATOM 7778 C C . PRO A 1 1038 ? 1.923 47.897 -23.919 1.00 40.72 1038 PRO A C 1
ATOM 7780 O O . PRO A 1 1038 ? 0.897 48.155 -23.289 1.00 40.72 1038 PRO A O 1
ATOM 7783 N N . PRO A 1 1039 ? 3.093 47.683 -23.274 1.00 44.56 1039 PRO A N 1
ATOM 7784 C CA . PRO A 1 1039 ? 3.216 47.589 -21.810 1.00 44.56 1039 PRO A CA 1
ATOM 7785 C C . PRO A 1 1039 ? 3.422 48.941 -21.078 1.00 44.56 1039 PRO A C 1
ATOM 7787 O O . PRO A 1 1039 ? 3.884 49.905 -21.691 1.00 44.56 1039 PRO A O 1
ATOM 7790 N N . PRO A 1 1040 ? 3.147 49.010 -19.756 1.00 49.88 1040 PRO A N 1
ATOM 7791 C CA . PRO A 1 1040 ? 3.357 50.203 -18.925 1.00 49.88 1040 PRO A CA 1
ATOM 7792 C C . PRO A 1 1040 ? 4.789 50.327 -18.338 1.00 49.88 1040 PRO A C 1
ATOM 7794 O O . PRO A 1 1040 ? 5.448 49.308 -18.116 1.00 49.88 1040 PRO A O 1
ATOM 7797 N N . PRO A 1 1041 ? 5.268 51.554 -18.033 1.00 44.62 1041 PRO A N 1
ATOM 7798 C CA . PRO A 1 1041 ? 6.568 51.816 -17.397 1.00 44.62 1041 PRO A CA 1
ATOM 7799 C C . PRO A 1 1041 ? 6.515 51.991 -15.850 1.00 44.62 1041 PRO A C 1
ATOM 7801 O O . PRO A 1 1041 ? 5.441 52.231 -15.299 1.00 44.62 1041 PRO A O 1
ATOM 7804 N N . PRO A 1 1042 ? 7.673 51.926 -15.150 1.00 47.66 1042 PRO A N 1
ATOM 7805 C CA . PRO A 1 1042 ? 7.866 52.268 -13.719 1.00 47.66 1042 PRO A CA 1
ATOM 7806 C C . PRO A 1 1042 ? 8.179 53.782 -13.514 1.00 47.66 1042 PRO A C 1
ATOM 7808 O O . PRO A 1 1042 ? 8.228 54.497 -14.519 1.00 47.66 1042 PRO A O 1
ATOM 7811 N N . PRO A 1 1043 ? 8.480 54.314 -12.293 1.00 51.03 1043 PRO A N 1
ATOM 7812 C CA . PRO A 1 1043 ? 8.598 53.702 -10.957 1.00 51.03 1043 PRO A CA 1
ATOM 7813 C C . PRO A 1 1043 ? 7.449 54.164 -10.008 1.00 51.03 1043 PRO A C 1
ATOM 7815 O O . PRO A 1 1043 ? 6.344 53.743 -10.345 1.00 51.03 1043 PRO A O 1
ATOM 7818 N N . PRO A 1 1044 ? 7.546 54.958 -8.896 1.00 47.19 1044 PRO A N 1
ATOM 7819 C CA . PRO A 1 1044 ? 8.651 55.681 -8.235 1.00 47.19 1044 PRO A CA 1
ATOM 7820 C C . PRO A 1 1044 ? 9.208 54.947 -6.975 1.00 47.19 1044 PRO A C 1
ATOM 7822 O O . PRO A 1 1044 ? 9.617 53.794 -7.080 1.00 47.19 1044 PRO A O 1
ATOM 7825 N N . LYS A 1 1045 ? 9.297 55.616 -5.808 1.00 43.75 1045 LYS A N 1
ATOM 7826 C CA . LYS A 1 1045 ? 9.881 55.149 -4.532 1.00 43.75 1045 LYS A CA 1
ATOM 7827 C C . LYS A 1 1045 ? 9.278 55.882 -3.307 1.00 43.75 1045 LYS A C 1
ATOM 7829 O O . LYS A 1 1045 ? 8.791 56.994 -3.462 1.00 43.75 1045 LYS A O 1
ATOM 7834 N N . GLU A 1 1046 ? 9.532 55.300 -2.125 1.00 44.56 1046 GLU A N 1
ATOM 7835 C CA . GLU A 1 1046 ? 9.774 55.933 -0.800 1.00 44.56 1046 GLU A CA 1
ATOM 7836 C C . GLU A 1 1046 ? 8.618 56.398 0.129 1.00 44.56 1046 GLU A C 1
ATOM 7838 O O . GLU A 1 1046 ? 7.646 57.019 -0.279 1.00 44.56 1046 GLU A O 1
ATOM 7843 N N . ALA A 1 1047 ? 8.862 56.124 1.426 1.00 36.31 1047 ALA A N 1
ATOM 7844 C CA . ALA A 1 1047 ? 8.400 56.786 2.658 1.00 36.31 1047 ALA A CA 1
ATOM 7845 C C . ALA A 1 1047 ? 6.907 56.784 3.070 1.00 36.31 1047 ALA A C 1
ATOM 7847 O O . ALA A 1 1047 ? 6.185 57.752 2.832 1.00 36.31 1047 ALA A O 1
ATOM 7848 N N . ALA A 1 1048 ? 6.535 55.794 3.896 1.00 35.16 1048 ALA A N 1
ATOM 7849 C CA . ALA A 1 1048 ? 6.069 56.013 5.280 1.00 35.16 1048 ALA A CA 1
ATOM 7850 C C . ALA A 1 1048 ? 6.295 54.741 6.121 1.00 35.16 1048 ALA A C 1
ATOM 7852 O O . ALA A 1 1048 ? 5.934 53.656 5.616 1.00 35.16 1048 ALA A O 1
#

pLDDT: mean 74.39, std 23.93, range [25.02, 97.81]

Foldseek 3Di:
DVVVVLLVVLLVVLVVLLVVLVVCVVVVPPVLVVLLLLLLLVLLVLQADPAADLFEEEAAQAPVVCVPVHHPDDQLLLVLLLLLLLLQLAFLAEEEEDFQLDADDDPQLVVLVVVVVVVVVCVVVVVDPDDPDDDSVVVSVVSNVVSRSVVSNLVSLLSSARYEYAKEFDADPVPDAADDDDPLQLVQFAPEADPDFQAAEGRYIRHHDSSSSVSHPHYAYLDFDPDPVQAGFWARQWYDYPNTTGGHSLNVLLCSLVVWGSHQWYDDVQWIDTDPWIFGADRNNIGTFSQNAEPPSSYYHYDYSCCSSVVVDDRSSNHSHRYYYDYDYDPPFDWTAYSNGDTGGSRVRSSRSNVCRNVVVGQDADPCQVVVLSVLSVVLSCCLSPPLLVDDLVVSVVVLVVSLVVLSVVQSVCRSVSHHHRRSSSNVSSVVSSVVSVVVVVVVVVVVVVVVLVVLQVVLQVQLVVCVVVVVLVSSLVSLVSHDPDPVSLVVLLVSLVSCVVVVVLVVSLVSLVVVCVVPVPPDCSVVSNVVSVCSVVVVDDDDDDDDDDDDDDDDDDDPQADDDDQKGFDAWPDAAPFGTWTWIARPVVGDIWIKGKGAQDPDPDPLSVVLVVLLVVLLVLLCVDDDQQAKHWDDWDDDPRMTMTITDDAAFAFQPQLLAPVRFDDLLLLLVQLLSVLVSLLSSLVSVFAQQDDARRQWTQGPVRGIHGHRRNSDDSPVVDPDPPQDPRDDCLLFALCVLVVHDDGSLRNLLSSLQRSLSSLQSDGQADQPPDPVSSSVCRNDNQGDQSCVRPVPADPLNSVLSNQSSPNDSVSHPVGSNVSSVSSVVSSVVVVVVVVVVPDDDDDDDDDDDDDDDDDDDDDDDDDDDDDDDDDDDDDDDDDDDDDDDDDDDDDDDDDDDDDDDDDDDDDDDDDDDYDDDDDDDDDDDDYDDDDDDDDDDDDDDDDDDDDDDDDDDDDDDDDDDDDDDDDDDDDDDDDDDDDDDDDDDDDDDDDDDDDDDDDDDDDDDDDDDDDDDDYDDDDDDDDYDDDDDDDDDDDDDDDDDDDD

Secondary structure (DSSP, 8-state):
-HHHHHHHHHHHHHHHHHHHHHHHHHHT-HHHHHHHHHHHHHHHGGG--SS--SSEEEEEE-HHHHHHH-SSSPPHHHHHHHHHHHHTT--SEEEE-----S----HHHHHHHHHHHHHHHHHHTTSS---SS-HHHHHHHHHHHHS-HHHHHHHHHHHH--EEEEEEEE--TT-PPP-PPPHHHHTT-B--BSSPP--EE-SEEEPPPHHHHTTSSEEEE------TTS---EE-SEEEETTEEEEBHHHHHHHHHTT--GGG-EEETTEEEETTEEEE--TTSPEEP---SSTTSS-SEEEEHHHHHTT-SPTTTTTT-EEEEEE-STTTS-EEE-TTSSEEEHHHHHHHHHHHHHTT---B--TTHHHHHHHHHHHHHHIIIIIGGGS-HHHHHHHHHHHHHHHHHHHHHHHHTTB----HHHHHHHHHHHHHHHHHHHHHHHHHHHHHHHHHHHHHHHHHHHHHHTT-HHHHHHHHTTS---HHHHHHHHHHHHHHHHTT-HHHHHHHHHHHHHH-TTSTTHHHHHHHHHHHHHTTS----------------SSSPPPEETTEEEEEEEEEETTEEEEEEEETTTTEEEEEEEEE----SSTHHHHHHHHHHHHHHHHHT---TTBPPEEEEEEETTEEEEEEE---EEESGGGSSGGGPPPHHHHHHHHHHHHHHHHHHHHTT------SGGGEEEETTS-EEE---S---SSTTS--TT---SS-GGG--HHHHTT----HHHHHHHHHHHHHHHHHSS-S---TT-HHHHHHHHHTSPPPPGGGT-TTS-HHHHHHHHHHT-SSGGGS-SSHHHHHHHHHHHHHHHHHHHHHTTS---------------------------------------------------------------------------------------------------------------------------------------------------------------------------------------------------PPP-------